Protein AF-0000000066938343 (afdb_homodimer)

Sequence (1498 aa):
MASSVANTVRNIGNSAAESVQSMAQNKKIADLEKNKKDQQDTKQNTTTDWGAKVSDVDHWLKIADDKSGRIGPSFLEDQVARERIHRFDHERIPERVVHARGAAAHGHFKLFESAEDVTSAGVLTDTSRTTPIFVRFSTVQGSRGSADTVRDVRGFAVKFYTEEGNWDIVANDIPVFFIQDAIKFPDLVHSLKPEPDNEVPQGQTAHNNFWDFAFLHQEATHMFCWAMSDRGIPRSYRMIQGFGVNTFALINAKGERTYCKFIWTPELGVHSLVWDEALKLAGQDPDFHRKDLWEAIENGAYPKWKFGLQCIKDGDQDKFDFDILDATKLWPEEQVPIRYIGELELNRNVDEYFAETEQVAFCTSHIVPGIDFSEDPLLQGRNFSYQDTQITRLGVNWEELPINRPVCPVMNFNRDGQLRHTITKGKANYWPNRWEANPPTNHSGSGGFESYPAQYPGIKARKLTEKWKDYLSQAQLFFNSMSDIEKKHIIEAFSFELDHCDDEIVYERLVTRLAEIDLSLAQAVAKNCGAKTPETQVVSNHGKKAKGLSQFDYMPQEPTIKGRRVAILIADGFDLKAYEAMKAAVLAQSAVPWTIGTKRQPLVASDGSSQVKPDHFLNGQRSTMFDALFIPGGADSINTLKEIGLARFWVKEAFGHLKAIGAVGEGVQLVHAALTEVENVTLSSDGSDGIVDWYGVVTAQKADSGSSVKESIKMLKEAKDFTSKFFWNISQHRNYPRELDGYAEQVSIMASSVANTVRNIGNSAAESVQSMAQNKKIADLEKNKKDQQDTKQNTTTDWGAKVSDVDHWLKIADDKSGRIGPSFLEDQVARERIHRFDHERIPERVVHARGAAAHGHFKLFESAEDVTSAGVLTDTSRTTPIFVRFSTVQGSRGSADTVRDVRGFAVKFYTEEGNWDIVANDIPVFFIQDAIKFPDLVHSLKPEPDNEVPQGQTAHNNFWDFAFLHQEATHMFCWAMSDRGIPRSYRMIQGFGVNTFALINAKGERTYCKFIWTPELGVHSLVWDEALKLAGQDPDFHRKDLWEAIENGAYPKWKFGLQCIKDGDQDKFDFDILDATKLWPEEQVPIRYIGELELNRNVDEYFAETEQVAFCTSHIVPGIDFSEDPLLQGRNFSYQDTQITRLGVNWEELPINRPVCPVMNFNRDGQLRHTITKGKANYWPNRWEANPPTNHSGSGGFESYPAQYPGIKARKLTEKWKDYLSQAQLFFNSMSDIEKKHIIEAFSFELDHCDDEIVYERLVTRLAEIDLSLAQAVAKNCGAKTPETQVVSNHGKKAKGLSQFDYMPQEPTIKGRRVAILIADGFDLKAYEAMKAAVLAQSAVPWTIGTKRQPLVASDGSSQVKPDHFLNGQRSTMFDALFIPGGADSINTLKEIGLARFWVKEAFGHLKAIGAVGEGVQLVHAALTEVENVTLSSDGSDGIVDWYGVVTAQKADSGSSVKESIKMLKEAKDFTSKFFWNISQHRNYPRELDGYAEQVSI

Structure (mmCIF, N/CA/C/O backbone):
data_AF-0000000066938343-model_v1
#
loop_
_entity.id
_entity.type
_entity.pdbx_description
1 polymer Catalase
#
loop_
_atom_site.group_PDB
_atom_site.id
_atom_site.type_symbol
_atom_site.label_atom_id
_atom_site.label_alt_id
_atom_site.label_comp_id
_atom_site.label_asym_id
_atom_site.label_entity_id
_atom_site.label_seq_id
_atom_site.pdbx_PDB_ins_code
_atom_site.Cartn_x
_atom_site.Cartn_y
_atom_site.Cartn_z
_atom_site.occupancy
_atom_site.B_iso_or_equiv
_atom_site.auth_seq_id
_atom_site.auth_comp_id
_atom_site.auth_asym_id
_atom_site.auth_atom_id
_atom_site.pdbx_PDB_model_num
ATOM 1 N N . MET A 1 1 ? 16.953 -4.504 6.508 1 21.86 1 MET A N 1
ATOM 2 C CA . MET A 1 1 ? 17.062 -5.207 7.781 1 21.86 1 MET A CA 1
ATOM 3 C C . MET A 1 1 ? 17.609 -6.617 7.582 1 21.86 1 MET A C 1
ATOM 5 O O . MET A 1 1 ? 17.344 -7.508 8.391 1 21.86 1 MET A O 1
ATOM 9 N N . ALA A 1 2 ? 17.969 -6.793 6.355 1 30.27 2 ALA A N 1
ATOM 10 C CA . ALA A 1 2 ? 18.609 -8.078 6.078 1 30.27 2 ALA A CA 1
ATOM 11 C C . ALA A 1 2 ? 19.891 -8.25 6.883 1 30.27 2 ALA A C 1
ATOM 13 O O . ALA A 1 2 ? 20.734 -9.094 6.559 1 30.27 2 ALA A O 1
ATOM 14 N N . SER A 1 3 ? 20.078 -7.293 7.906 1 28.2 3 SER A N 1
ATOM 15 C CA . SER A 1 3 ? 21.484 -7.227 8.32 1 28.2 3 SER A CA 1
ATOM 16 C C . SER A 1 3 ? 21.875 -8.469 9.109 1 28.2 3 SER A C 1
ATOM 18 O O . SER A 1 3 ? 22.875 -9.125 8.781 1 28.2 3 SER A O 1
ATOM 20 N N . SER A 1 4 ? 21.641 -8.422 10.484 1 31.3 4 SER A N 1
ATOM 21 C CA . SER A 1 4 ? 22.547 -9.125 11.383 1 31.3 4 SER A CA 1
ATOM 22 C C . SER A 1 4 ? 22.281 -10.625 11.375 1 31.3 4 SER A C 1
ATOM 24 O O . SER A 1 4 ? 23.188 -11.43 11.555 1 31.3 4 SER A O 1
ATOM 26 N N . VAL A 1 5 ? 21.078 -11.031 11.461 1 31.98 5 VAL A N 1
ATOM 27 C CA . VAL A 1 5 ? 20.891 -12.484 11.414 1 31.98 5 VAL A CA 1
ATOM 28 C C . VAL A 1 5 ? 21.438 -13.031 10.094 1 31.98 5 VAL A C 1
ATOM 30 O O . VAL A 1 5 ? 21.703 -14.227 9.977 1 31.98 5 VAL A O 1
ATOM 33 N N . ALA A 1 6 ? 21.312 -12.203 9.109 1 35.47 6 ALA A N 1
ATOM 34 C CA . ALA A 1 6 ? 21.969 -12.531 7.852 1 35.47 6 ALA A CA 1
ATOM 35 C C . ALA A 1 6 ? 23.469 -12.648 8.023 1 35.47 6 ALA A C 1
ATOM 37 O O . ALA A 1 6 ? 24.125 -13.43 7.336 1 35.47 6 ALA A O 1
ATOM 38 N N . ASN A 1 7 ? 24.062 -11.852 9.078 1 35.41 7 ASN A N 1
ATOM 39 C CA . ASN A 1 7 ? 25.5 -11.93 9.25 1 35.41 7 ASN A CA 1
ATOM 40 C C . ASN A 1 7 ? 25.922 -13.25 9.891 1 35.41 7 ASN A C 1
ATOM 42 O O . ASN A 1 7 ? 26.984 -13.789 9.57 1 35.41 7 ASN A O 1
ATOM 46 N N . THR A 1 8 ? 25.156 -13.625 10.891 1 33.44 8 THR A N 1
ATOM 47 C CA . THR A 1 8 ? 25.594 -14.844 11.578 1 33.44 8 THR A CA 1
ATOM 48 C C . THR A 1 8 ? 25.406 -16.062 10.688 1 33.44 8 THR A C 1
ATOM 50 O O . THR A 1 8 ? 26.281 -16.922 10.594 1 33.44 8 THR A O 1
ATOM 53 N N . VAL A 1 9 ? 24.266 -16.156 10.086 1 35.16 9 VAL A N 1
ATOM 54 C CA . VAL A 1 9 ? 24.188 -17.281 9.172 1 35.16 9 VAL A CA 1
ATOM 55 C C . VAL A 1 9 ? 25.203 -17.094 8.047 1 35.16 9 VAL A C 1
ATOM 57 O O . VAL A 1 9 ? 25.578 -18.062 7.371 1 35.16 9 VAL A O 1
ATOM 60 N N . ARG A 1 10 ? 25.594 -15.852 7.82 1 35.72 10 ARG A N 1
ATOM 61 C CA . ARG A 1 10 ? 26.656 -15.547 6.867 1 35.72 10 ARG A CA 1
ATOM 62 C C . ARG A 1 10 ? 28.016 -16.047 7.371 1 35.72 10 ARG A C 1
ATOM 64 O O . ARG A 1 10 ? 28.844 -16.516 6.586 1 35.72 10 ARG A O 1
ATOM 71 N N . ASN A 1 11 ? 28.328 -15.875 8.727 1 34.38 11 ASN A N 1
ATOM 72 C CA . ASN A 1 11 ? 29.656 -16.297 9.164 1 34.38 11 ASN A CA 1
ATOM 73 C C . ASN A 1 11 ? 29.812 -17.812 9.094 1 34.38 11 ASN A C 1
ATOM 75 O O . ASN A 1 11 ? 30.922 -18.328 9.086 1 34.38 11 ASN A O 1
ATOM 79 N N . ILE A 1 12 ? 28.875 -18.562 9.547 1 33.38 12 ILE A N 1
ATOM 80 C CA . ILE A 1 12 ? 29.125 -19.984 9.375 1 33.38 12 ILE A CA 1
ATOM 81 C C . ILE A 1 12 ? 29.25 -20.312 7.887 1 33.38 12 ILE A C 1
ATOM 83 O O . ILE A 1 12 ? 30.094 -21.125 7.488 1 33.38 12 ILE A O 1
ATOM 87 N N . GLY A 1 13 ? 28.422 -19.734 7.117 1 31.95 13 GLY A N 1
ATOM 88 C CA . GLY A 1 13 ? 28.438 -20.047 5.695 1 31.95 13 GLY A CA 1
ATOM 89 C C . GLY A 1 13 ? 29.531 -19.312 4.945 1 31.95 13 GLY A C 1
ATOM 90 O O . GLY A 1 13 ? 29.578 -19.344 3.713 1 31.95 13 GLY A O 1
ATOM 91 N N . ASN A 1 14 ? 30.344 -18.484 5.57 1 33.16 14 ASN A N 1
ATOM 92 C CA . ASN A 1 14 ? 31.375 -17.75 4.836 1 33.16 14 ASN A CA 1
ATOM 93 C C . ASN A 1 14 ? 32.406 -18.688 4.195 1 33.16 14 ASN A C 1
ATOM 95 O O . ASN A 1 14 ? 33.25 -18.25 3.447 1 33.16 14 ASN A O 1
ATOM 99 N N . SER A 1 15 ? 32.781 -19.797 4.848 1 30.81 15 SER A N 1
ATOM 100 C CA . SER A 1 15 ? 33.875 -20.484 4.168 1 30.81 15 SER A CA 1
ATOM 101 C C . SER A 1 15 ? 33.469 -20.891 2.752 1 30.81 15 SER A C 1
ATOM 103 O O . SER A 1 15 ? 34.312 -20.984 1.865 1 30.81 15 SER A O 1
ATOM 105 N N . ALA A 1 16 ? 32.281 -21.516 2.604 1 29.16 16 ALA A N 1
ATOM 106 C CA . ALA A 1 16 ? 31.906 -22.062 1.296 1 29.16 16 ALA A CA 1
ATOM 107 C C . ALA A 1 16 ? 31.531 -20.953 0.324 1 29.16 16 ALA A C 1
ATOM 109 O O . ALA A 1 16 ? 31.094 -21.219 -0.797 1 29.16 16 ALA A O 1
ATOM 110 N N . ALA A 1 17 ? 31.531 -19.719 0.69 1 34.5 17 ALA A N 1
ATOM 111 C CA . ALA A 1 17 ? 31.094 -18.609 -0.17 1 34.5 17 ALA A CA 1
ATOM 112 C C . ALA A 1 17 ? 32.156 -18.312 -1.237 1 34.5 17 ALA A C 1
ATOM 114 O O . ALA A 1 17 ? 31.875 -17.625 -2.219 1 34.5 17 ALA A O 1
ATOM 115 N N . GLU A 1 18 ? 33.344 -18.484 -0.921 1 33.16 18 GLU A N 1
ATOM 116 C CA . GLU A 1 18 ? 34.344 -18.172 -1.936 1 33.16 18 GLU A CA 1
ATOM 117 C C . GLU A 1 18 ? 34.125 -19 -3.201 1 33.16 18 GLU A C 1
ATOM 119 O O . GLU A 1 18 ? 34.344 -18.516 -4.312 1 33.16 18 GLU A O 1
ATOM 124 N N . SER A 1 19 ? 33.938 -20.328 -3.084 1 32.03 19 SER A N 1
ATOM 125 C CA . SER A 1 19 ? 33.938 -21.219 -4.242 1 32.03 19 SER A CA 1
ATOM 126 C C . SER A 1 19 ? 32.625 -21.047 -5.043 1 32.03 19 SER A C 1
ATOM 128 O O . SER A 1 19 ? 32.531 -21.531 -6.176 1 32.03 19 SER A O 1
ATOM 130 N N . VAL A 1 20 ? 31.531 -20.703 -4.461 1 36.72 20 VAL A N 1
ATOM 131 C CA . VAL A 1 20 ? 30.281 -20.531 -5.188 1 36.72 20 VAL A CA 1
ATOM 132 C C . VAL A 1 20 ? 30.281 -19.188 -5.918 1 36.72 20 VAL A C 1
ATOM 134 O O . VAL A 1 20 ? 29.359 -18.891 -6.676 1 36.72 20 VAL A O 1
ATOM 137 N N . GLN A 1 21 ? 30.938 -18.141 -5.672 1 40.41 21 GLN A N 1
ATOM 138 C CA . GLN A 1 21 ? 31.078 -16.875 -6.367 1 40.41 21 GLN A CA 1
ATOM 139 C C . GLN A 1 21 ? 31.438 -17.078 -7.836 1 40.41 21 GLN A C 1
ATOM 141 O O . GLN A 1 21 ? 31 -16.328 -8.703 1 40.41 21 GLN A O 1
ATOM 146 N N . SER A 1 22 ? 32.438 -17.875 -8.109 1 41.84 22 SER A N 1
ATOM 147 C CA . SER A 1 22 ? 32.906 -18.094 -9.469 1 41.84 22 SER A CA 1
ATOM 148 C C . SER A 1 22 ? 31.812 -18.688 -10.352 1 41.84 22 SER A C 1
ATOM 150 O O . SER A 1 22 ? 31.812 -18.5 -11.57 1 41.84 22 SER A O 1
ATOM 152 N N . MET A 1 23 ? 31.047 -19.625 -9.82 1 41.69 23 MET A N 1
ATOM 153 C CA . MET A 1 23 ? 30.062 -20.422 -10.555 1 41.69 23 MET A CA 1
ATOM 154 C C . MET A 1 23 ? 28.891 -19.562 -11.016 1 41.69 23 MET A C 1
ATOM 156 O O . MET A 1 23 ? 28.078 -19.984 -11.828 1 41.69 23 MET A O 1
ATOM 160 N N . ALA A 1 24 ? 28.391 -18.625 -10.164 1 50.91 24 ALA A N 1
ATOM 161 C CA . ALA A 1 24 ? 27.094 -18.078 -10.539 1 50.91 24 ALA A CA 1
ATOM 162 C C . ALA A 1 24 ? 27.219 -17.062 -11.672 1 50.91 24 ALA A C 1
ATOM 164 O O . ALA A 1 24 ? 26.297 -16.297 -11.93 1 50.91 24 ALA A O 1
ATOM 165 N N . GLN A 1 25 ? 28.344 -16.844 -12.133 1 73.5 25 GLN A N 1
ATOM 166 C CA . GLN A 1 25 ? 28.438 -15.883 -13.227 1 73.5 25 GLN A CA 1
ATOM 167 C C . GLN A 1 25 ? 27.969 -16.5 -14.539 1 73.5 25 GLN A C 1
ATOM 169 O O . GLN A 1 25 ? 28.672 -17.297 -15.148 1 73.5 25 GLN A O 1
ATOM 174 N N . ASN A 1 26 ? 26.766 -16.453 -14.719 1 87.81 26 ASN A N 1
ATOM 175 C CA . ASN A 1 26 ? 26.25 -16.859 -16.016 1 87.81 26 ASN A CA 1
ATOM 176 C C . ASN A 1 26 ? 26.312 -15.727 -17.031 1 87.81 26 ASN A C 1
ATOM 178 O O . ASN A 1 26 ? 26.828 -14.648 -16.734 1 87.81 26 ASN A O 1
ATOM 182 N N . LYS A 1 27 ? 25.969 -16.062 -18.281 1 90.5 27 LYS A N 1
ATOM 183 C CA . LYS A 1 27 ? 26.125 -15.133 -19.391 1 90.5 27 LYS A CA 1
ATOM 184 C C . LYS A 1 27 ? 25.375 -13.828 -19.125 1 90.5 27 LYS A C 1
ATOM 186 O O . LYS A 1 27 ? 25.828 -12.75 -19.516 1 90.5 27 LYS A O 1
ATOM 191 N N . LYS A 1 28 ? 24.297 -13.891 -18.484 1 93.94 28 LYS A N 1
ATOM 192 C CA . LYS A 1 28 ? 23.516 -12.68 -18.25 1 93.94 28 LYS A CA 1
ATOM 193 C C . LYS A 1 28 ? 24.156 -11.812 -17.156 1 93.94 28 LYS A C 1
ATOM 195 O O . LYS A 1 28 ? 24.219 -10.594 -17.297 1 93.94 28 LYS A O 1
ATOM 200 N N . ILE A 1 29 ? 24.547 -12.445 -16.094 1 91.94 29 ILE A N 1
ATOM 201 C CA . ILE A 1 29 ? 25.219 -11.695 -15.039 1 91.94 29 ILE A CA 1
ATOM 202 C C . ILE A 1 29 ? 26.469 -11.023 -15.594 1 91.94 29 ILE A C 1
ATOM 204 O O . ILE A 1 29 ? 26.75 -9.859 -15.289 1 91.94 29 ILE A O 1
ATOM 208 N N . ALA A 1 30 ? 27.219 -11.805 -16.422 1 91.5 30 ALA A N 1
ATOM 209 C CA . ALA A 1 30 ? 28.406 -11.234 -17.062 1 91.5 30 ALA A CA 1
ATOM 210 C C . ALA A 1 30 ? 28.031 -10.039 -17.938 1 91.5 30 ALA A C 1
ATOM 212 O O . ALA A 1 30 ? 28.766 -9.039 -17.969 1 91.5 30 ALA A O 1
ATOM 213 N N . ASP A 1 31 ? 27 -10.141 -18.656 1 92.44 31 ASP A N 1
ATOM 214 C CA . ASP A 1 31 ? 26.516 -9.047 -19.5 1 92.44 31 ASP A CA 1
ATOM 215 C C . ASP A 1 31 ? 26.172 -7.82 -18.672 1 92.44 31 ASP A C 1
ATOM 217 O O . ASP A 1 31 ? 26.5 -6.695 -19.047 1 92.44 31 ASP A O 1
ATOM 221 N N . LEU A 1 32 ? 25.469 -7.961 -17.594 1 91.94 32 LEU A N 1
ATOM 222 C CA . LEU A 1 32 ? 25.031 -6.867 -16.734 1 91.94 32 LEU A CA 1
ATOM 223 C C . LEU A 1 32 ? 26.219 -6.168 -16.094 1 91.94 32 LEU A C 1
ATOM 225 O O . LEU A 1 32 ? 26.156 -4.969 -15.797 1 91.94 32 LEU A O 1
ATOM 229 N N . GLU A 1 33 ? 27.312 -6.91 -15.859 1 90.88 33 GLU A N 1
ATOM 230 C CA . GLU A 1 33 ? 28.484 -6.363 -15.203 1 90.88 33 GLU A CA 1
ATOM 231 C C . GLU A 1 33 ? 29.031 -5.16 -15.969 1 90.88 33 GLU A C 1
ATOM 233 O O . GLU A 1 33 ? 29.578 -4.227 -15.367 1 90.88 33 GLU A O 1
ATOM 238 N N . LYS A 1 34 ? 28.797 -5.156 -17.266 1 87 34 LYS A N 1
ATOM 239 C CA . LYS A 1 34 ? 29.281 -4.082 -18.125 1 87 34 LYS A CA 1
ATOM 240 C C . LYS A 1 34 ? 28.594 -2.76 -17.797 1 87 34 LYS A C 1
ATOM 242 O O . LYS A 1 34 ? 29.094 -1.689 -18.141 1 87 34 LYS A O 1
ATOM 247 N N . ASN A 1 35 ? 27.5 -2.816 -17.188 1 90.81 35 ASN A N 1
ATOM 248 C CA . ASN A 1 35 ? 26.688 -1.637 -16.922 1 90.81 35 ASN A CA 1
ATOM 249 C C . ASN A 1 35 ? 26.641 -1.316 -15.438 1 90.81 35 ASN A C 1
ATOM 251 O O . ASN A 1 35 ? 25.875 -0.449 -15.008 1 90.81 35 ASN A O 1
ATOM 255 N N . LYS A 1 36 ? 27.438 -1.963 -14.648 1 90.19 36 LYS A N 1
ATOM 256 C CA . LYS A 1 36 ? 27.422 -1.77 -13.203 1 90.19 36 LYS A CA 1
ATOM 257 C C . LYS A 1 36 ? 28.453 -0.744 -12.766 1 90.19 36 LYS A C 1
ATOM 259 O O . LYS A 1 36 ? 29.547 -0.677 -13.336 1 90.19 36 LYS A O 1
ATOM 264 N N . LYS A 1 37 ? 28.047 0.139 -11.867 1 88.69 37 LYS A N 1
ATOM 265 C CA . LYS A 1 37 ? 28.938 1.065 -11.18 1 88.69 37 LYS A CA 1
ATOM 266 C C . LYS A 1 37 ? 28.938 0.825 -9.672 1 88.69 37 LYS A C 1
ATOM 268 O O . LYS A 1 37 ? 27.891 0.545 -9.086 1 88.69 37 LYS A O 1
ATOM 273 N N . ASP A 1 38 ? 30.062 0.898 -9.102 1 87.5 38 ASP A N 1
ATOM 274 C CA . ASP A 1 38 ? 30.203 0.717 -7.66 1 87.5 38 ASP A CA 1
ATOM 275 C C . ASP A 1 38 ? 30.281 2.062 -6.941 1 87.5 38 ASP A C 1
ATOM 277 O O . ASP A 1 38 ? 31.312 2.752 -7.016 1 87.5 38 ASP A O 1
ATOM 281 N N . GLN A 1 39 ? 29.297 2.396 -6.246 1 86.88 39 GLN A N 1
ATOM 282 C CA . GLN A 1 39 ? 29.219 3.676 -5.551 1 86.88 39 GLN A CA 1
ATOM 283 C C . GLN A 1 39 ? 30.25 3.744 -4.422 1 86.88 39 GLN A C 1
ATOM 285 O O . GLN A 1 39 ? 30.547 4.828 -3.922 1 86.88 39 GLN A O 1
ATOM 290 N N . GLN A 1 40 ? 30.859 2.705 -4.082 1 84.62 40 GLN A N 1
ATOM 291 C CA . GLN A 1 40 ? 31.797 2.67 -2.973 1 84.62 40 GLN A CA 1
ATOM 292 C C . GLN A 1 40 ? 33.219 2.896 -3.459 1 84.62 40 GLN A C 1
ATOM 294 O O . GLN A 1 40 ? 34.156 2.924 -2.66 1 84.62 40 GLN A O 1
ATOM 299 N N . ASP A 1 41 ? 33.375 3.098 -4.73 1 83.94 41 ASP A N 1
ATOM 300 C CA . ASP A 1 41 ? 34.688 3.451 -5.25 1 83.94 41 ASP A CA 1
ATOM 301 C C . ASP A 1 41 ? 35.125 4.832 -4.762 1 83.94 41 ASP A C 1
ATOM 303 O O . ASP A 1 41 ? 34.719 5.852 -5.312 1 83.94 41 ASP A O 1
ATOM 307 N N . THR A 1 42 ? 35.906 4.949 -3.822 1 84.88 42 THR A N 1
ATOM 308 C CA . THR A 1 42 ? 36.312 6.184 -3.145 1 84.88 42 THR A CA 1
ATOM 309 C C . THR A 1 42 ? 37.219 7.02 -4.027 1 84.88 42 THR A C 1
ATOM 311 O O . THR A 1 42 ? 37.531 8.164 -3.695 1 84.88 42 THR A O 1
ATOM 314 N N . LYS A 1 43 ? 37.594 6.469 -5.078 1 85.75 43 LYS A N 1
ATOM 315 C CA . LYS A 1 43 ? 38.469 7.219 -5.98 1 85.75 43 LYS A CA 1
ATOM 316 C C . LYS A 1 43 ? 37.656 8.156 -6.871 1 85.75 43 LYS A C 1
ATOM 318 O O . LYS A 1 43 ? 38.219 9.047 -7.516 1 85.75 43 LYS A O 1
ATOM 323 N N . GLN A 1 44 ? 36.5 7.926 -6.871 1 84.06 44 GLN A N 1
ATOM 324 C CA . GLN A 1 44 ? 35.625 8.742 -7.703 1 84.06 44 GLN A CA 1
ATOM 325 C C . GLN A 1 44 ? 34.781 9.711 -6.852 1 84.06 44 GLN A C 1
ATOM 327 O O . GLN A 1 44 ? 34.406 9.383 -5.727 1 84.06 44 GLN A O 1
ATOM 332 N N . ASN A 1 45 ? 34.75 11 -7.391 1 88.12 45 ASN A N 1
ATOM 333 C CA . ASN A 1 45 ? 33.906 12.008 -6.746 1 88.12 45 ASN A CA 1
ATOM 334 C C . ASN A 1 45 ? 32.656 12.305 -7.559 1 88.12 45 ASN A C 1
ATOM 336 O O . ASN A 1 45 ? 32.531 11.867 -8.703 1 88.12 45 ASN A O 1
ATOM 340 N N . THR A 1 46 ? 31.719 12.984 -6.918 1 90.88 46 THR A N 1
ATOM 341 C CA . THR A 1 46 ? 30.469 13.352 -7.578 1 90.88 46 THR A CA 1
ATOM 342 C C . THR A 1 46 ? 30.734 14.242 -8.781 1 90.88 46 THR A C 1
ATOM 344 O O . THR A 1 46 ? 31.562 15.148 -8.719 1 90.88 46 THR A O 1
ATOM 347 N N . THR A 1 47 ? 30.188 13.93 -9.891 1 87.69 47 THR A N 1
ATOM 348 C CA . THR A 1 47 ? 30.266 14.742 -11.094 1 87.69 47 THR A CA 1
ATOM 349 C C . THR A 1 47 ? 28.875 15.148 -11.578 1 87.69 47 THR A C 1
ATOM 351 O O . THR A 1 47 ? 27.875 14.609 -11.102 1 87.69 47 THR A O 1
ATOM 354 N N . THR A 1 48 ? 28.844 16.172 -12.359 1 85.38 48 THR A N 1
ATOM 355 C CA . THR A 1 48 ? 27.641 16.406 -13.148 1 85.38 48 THR A CA 1
ATOM 356 C C . THR A 1 48 ? 27.422 15.266 -14.141 1 85.38 48 THR A C 1
ATOM 358 O O . THR A 1 48 ? 28.297 14.422 -14.328 1 85.38 48 THR A O 1
ATOM 361 N N . ASP A 1 49 ? 26.328 15.281 -14.797 1 88.62 49 ASP A N 1
ATOM 362 C CA . ASP A 1 49 ? 26 14.258 -15.781 1 88.62 49 ASP A CA 1
ATOM 363 C C . ASP A 1 49 ? 26.953 14.32 -16.984 1 88.62 49 ASP A C 1
ATOM 365 O O . ASP A 1 49 ? 27.109 13.336 -17.703 1 88.62 49 ASP A O 1
ATOM 369 N N . TRP A 1 50 ? 27.609 15.492 -17.203 1 83.25 50 TRP A N 1
ATOM 370 C CA . TRP A 1 50 ? 28.516 15.594 -18.328 1 83.25 50 TRP A CA 1
ATOM 371 C C . TRP A 1 50 ? 29.969 15.492 -17.875 1 83.25 50 TRP A C 1
ATOM 373 O O . TRP A 1 50 ? 30.891 15.789 -18.641 1 83.25 50 TRP A O 1
ATOM 383 N N . GLY A 1 51 ? 30.125 15.133 -16.531 1 84.25 51 GLY A N 1
ATOM 384 C CA . GLY A 1 51 ? 31.422 14.625 -16.125 1 84.25 51 GLY A CA 1
ATOM 385 C C . GLY A 1 51 ? 32.25 15.633 -15.336 1 84.25 51 GLY A C 1
ATOM 386 O O . GLY A 1 51 ? 33.344 15.312 -14.859 1 84.25 51 GLY A O 1
ATOM 387 N N . ALA A 1 52 ? 31.672 16.812 -15.07 1 81.69 52 ALA A N 1
ATOM 388 C CA . ALA A 1 52 ? 32.406 17.828 -14.32 1 81.69 52 ALA A CA 1
ATOM 389 C C . ALA A 1 52 ? 32.375 17.531 -12.82 1 81.69 52 ALA A C 1
ATOM 391 O O . ALA A 1 52 ? 31.297 17.297 -12.266 1 81.69 52 ALA A O 1
ATOM 392 N N . LYS A 1 53 ? 33.406 17.578 -12.172 1 88.25 53 LYS A N 1
ATOM 393 C CA . LYS A 1 53 ? 33.469 17.391 -10.727 1 88.25 53 LYS A CA 1
ATOM 394 C C . LYS A 1 53 ? 32.781 18.547 -10 1 88.25 53 LYS A C 1
ATOM 396 O O . LYS A 1 53 ? 32.875 19.703 -10.414 1 88.25 53 LYS A O 1
ATOM 401 N N . VAL A 1 54 ? 32.062 18.25 -8.977 1 91.31 54 VAL A N 1
ATOM 402 C CA . VAL A 1 54 ? 31.297 19.25 -8.242 1 91.31 54 VAL A CA 1
ATOM 403 C C . VAL A 1 54 ? 31.844 19.406 -6.832 1 91.31 54 VAL A C 1
ATOM 405 O O . VAL A 1 54 ? 32.125 18.406 -6.152 1 91.31 54 VAL A O 1
ATOM 408 N N . SER A 1 55 ? 32 20.656 -6.367 1 87.56 55 SER A N 1
ATOM 409 C CA . SER A 1 55 ? 32.625 20.922 -5.07 1 87.56 55 SER A CA 1
ATOM 410 C C . SER A 1 55 ? 31.562 20.938 -3.959 1 87.56 55 SER A C 1
ATOM 412 O O . SER A 1 55 ? 31.891 20.703 -2.793 1 87.56 55 SER A O 1
ATOM 414 N N . ASP A 1 56 ? 30.281 21.328 -4.293 1 90.62 56 ASP A N 1
ATOM 415 C CA . ASP A 1 56 ? 29.234 21.5 -3.293 1 90.62 56 ASP A CA 1
ATOM 416 C C . ASP A 1 56 ? 27.875 21.078 -3.848 1 90.62 56 ASP A C 1
ATOM 418 O O . ASP A 1 56 ? 27.391 21.672 -4.82 1 90.62 56 ASP A O 1
ATOM 422 N N . VAL A 1 57 ? 27.344 20.062 -3.271 1 89.56 57 VAL A N 1
ATOM 423 C CA . VAL A 1 57 ? 26.047 19.578 -3.707 1 89.56 57 VAL A CA 1
ATOM 424 C C . VAL A 1 57 ? 25 19.828 -2.615 1 89.56 57 VAL A C 1
ATOM 426 O O . VAL A 1 57 ? 23.906 19.281 -2.658 1 89.56 57 VAL A O 1
ATOM 429 N N . ASP A 1 58 ? 25.375 20.703 -1.604 1 91.62 58 ASP A N 1
ATOM 430 C CA . ASP A 1 58 ? 24.516 20.891 -0.438 1 91.62 58 ASP A CA 1
ATOM 431 C C . ASP A 1 58 ? 23.828 22.25 -0.477 1 91.62 58 ASP A C 1
ATOM 433 O O . ASP A 1 58 ? 22.844 22.484 0.229 1 91.62 58 ASP A O 1
ATOM 437 N N . HIS A 1 59 ? 24.391 23.25 -1.252 1 93.31 59 HIS A N 1
ATOM 438 C CA . HIS A 1 59 ? 23.859 24.609 -1.26 1 93.31 59 HIS A CA 1
ATOM 439 C C . HIS A 1 59 ? 23.625 25.094 -2.684 1 93.31 59 HIS A C 1
ATOM 441 O O . HIS A 1 59 ? 24.531 25.047 -3.52 1 93.31 59 HIS A O 1
ATOM 447 N N . TRP A 1 60 ? 22.359 25.516 -2.961 1 94.19 60 TRP A N 1
ATOM 448 C CA . TRP A 1 60 ? 22.062 26.219 -4.207 1 94.19 60 TRP A CA 1
ATOM 449 C C . TRP A 1 60 ? 22.781 27.547 -4.273 1 94.19 60 TRP A C 1
ATOM 451 O O . TRP A 1 60 ? 22.859 28.281 -3.275 1 94.19 60 TRP A O 1
ATOM 461 N N . LEU A 1 61 ? 23.5 27.844 -5.441 1 88.69 61 LEU A N 1
ATOM 462 C CA . LEU A 1 61 ? 24.125 29.141 -5.617 1 88.69 61 LEU A CA 1
ATOM 463 C C . LEU A 1 61 ? 23.125 30.266 -5.391 1 88.69 61 LEU A C 1
ATOM 465 O O . LEU A 1 61 ? 22.031 30.25 -5.953 1 88.69 61 LEU A O 1
ATOM 469 N N . LYS A 1 62 ? 23.5 31.266 -4.422 1 94.38 62 LYS A N 1
ATOM 470 C CA . LYS A 1 62 ? 22.594 32.344 -4.074 1 94.38 62 LYS A CA 1
ATOM 471 C C . LYS A 1 62 ? 23.375 33.562 -3.559 1 94.38 62 LYS A C 1
ATOM 473 O O . LYS A 1 62 ? 24.594 33.562 -3.539 1 94.38 62 LYS A O 1
ATOM 478 N N . ILE A 1 63 ? 22.609 34.688 -3.256 1 90.56 63 ILE A N 1
ATOM 479 C CA . ILE A 1 63 ? 23.219 35.812 -2.568 1 90.56 63 ILE A CA 1
ATOM 480 C C . ILE A 1 63 ? 23.312 35.531 -1.073 1 90.56 63 ILE A C 1
ATOM 482 O O . ILE A 1 63 ? 22.375 35 -0.475 1 90.56 63 ILE A O 1
ATOM 486 N N . ALA A 1 64 ? 24.5 35.656 -0.578 1 91.88 64 ALA A N 1
ATOM 487 C CA . ALA A 1 64 ? 24.688 35.531 0.863 1 91.88 64 ALA A CA 1
ATOM 488 C C . ALA A 1 64 ? 25.5 36.688 1.416 1 91.88 64 ALA A C 1
ATOM 490 O O . ALA A 1 64 ? 26.469 37.125 0.791 1 91.88 64 ALA A O 1
ATOM 491 N N . ASP A 1 65 ? 25.078 37.281 2.498 1 91.62 65 ASP A N 1
ATOM 492 C CA . ASP A 1 65 ? 25.781 38.344 3.197 1 91.62 65 ASP A CA 1
ATOM 493 C C . ASP A 1 65 ? 26.031 37.969 4.656 1 91.62 65 ASP A C 1
ATOM 495 O O . ASP A 1 65 ? 25.172 38.188 5.512 1 91.62 65 ASP A O 1
ATOM 499 N N . ASP A 1 66 ? 27.25 37.688 5.02 1 89.12 66 ASP A N 1
ATOM 500 C CA . ASP A 1 66 ? 27.594 37.25 6.367 1 89.12 66 ASP A CA 1
ATOM 501 C C . ASP A 1 66 ? 27.516 38.406 7.359 1 89.12 66 ASP A C 1
ATOM 503 O O . ASP A 1 66 ? 27.281 38.188 8.555 1 89.12 66 ASP A O 1
ATOM 507 N N . LYS A 1 67 ? 27.719 39.562 6.918 1 88.31 67 LYS A N 1
ATOM 508 C CA . LYS A 1 67 ? 27.703 40.719 7.812 1 88.31 67 LYS A CA 1
ATOM 509 C C . LYS A 1 67 ? 26.297 40.969 8.344 1 88.31 67 LYS A C 1
ATOM 511 O O . LYS A 1 67 ? 26.109 41.156 9.555 1 88.31 67 LYS A O 1
ATOM 516 N N . SER A 1 68 ? 25.391 40.906 7.531 1 86.5 68 SER A N 1
ATOM 517 C CA . SER A 1 68 ? 24.016 41.156 7.934 1 86.5 68 SER A CA 1
ATOM 518 C C . SER A 1 68 ? 23.297 39.844 8.297 1 86.5 68 SER A C 1
ATOM 520 O O . SER A 1 68 ? 22.234 39.875 8.898 1 86.5 68 SER A O 1
ATOM 522 N N . GLY A 1 69 ? 23.938 38.719 7.891 1 87.5 69 GLY A N 1
ATOM 523 C CA . GLY A 1 69 ? 23.328 37.438 8.164 1 87.5 69 GLY A CA 1
ATOM 524 C C . GLY A 1 69 ? 22.172 37.094 7.234 1 87.5 69 GLY A C 1
ATOM 525 O O . GLY A 1 69 ? 21.359 36.219 7.523 1 87.5 69 GLY A O 1
ATOM 526 N N . ARG A 1 70 ? 22.047 37.812 6.145 1 89.12 70 ARG A N 1
ATOM 527 C CA . ARG A 1 70 ? 20.906 37.656 5.258 1 89.12 70 ARG A CA 1
ATOM 528 C C . ARG A 1 70 ? 21.281 36.875 4.004 1 89.12 70 ARG A C 1
ATOM 530 O O . ARG A 1 70 ? 22.469 36.781 3.66 1 89.12 70 ARG A O 1
ATOM 537 N N . ILE A 1 71 ? 20.328 36.25 3.43 1 90.81 71 ILE A N 1
ATOM 538 C CA . ILE A 1 71 ? 20.516 35.562 2.15 1 90.81 71 ILE A CA 1
ATOM 539 C C . ILE A 1 71 ? 19.578 36.188 1.104 1 90.81 71 ILE A C 1
ATOM 541 O O . ILE A 1 71 ? 18.578 36.812 1.449 1 90.81 71 ILE A O 1
ATOM 545 N N . GLY A 1 72 ? 19.969 36.062 -0.145 1 90.12 72 GLY A N 1
ATOM 546 C CA . GLY A 1 72 ? 19.172 36.531 -1.282 1 90.12 72 GLY A CA 1
ATOM 547 C C . GLY A 1 72 ? 18.656 35.375 -2.123 1 90.12 72 GLY A C 1
ATOM 548 O O . GLY A 1 72 ? 18.609 34.219 -1.665 1 90.12 72 GLY A O 1
ATOM 549 N N . PRO A 1 73 ? 18.047 35.625 -3.283 1 88.75 73 PRO A N 1
ATOM 550 C CA . PRO A 1 73 ? 17.406 34.625 -4.137 1 88.75 73 PRO A CA 1
ATOM 551 C C . PRO A 1 73 ? 18.391 33.594 -4.668 1 88.75 73 PRO A C 1
ATOM 553 O O . PRO A 1 73 ? 19.578 33.875 -4.824 1 88.75 73 PRO A O 1
ATOM 556 N N . SER A 1 74 ? 17.891 32.406 -4.91 1 91.62 74 SER A N 1
ATOM 557 C CA . SER A 1 74 ? 18.656 31.375 -5.602 1 91.62 74 SER A CA 1
ATOM 558 C C . SER A 1 74 ? 18.797 31.688 -7.082 1 91.62 74 SER A C 1
ATOM 560 O O . SER A 1 74 ? 17.859 32.156 -7.723 1 91.62 74 SER A O 1
ATOM 562 N N . PHE A 1 75 ? 20.016 31.375 -7.582 1 84.75 75 PHE A N 1
ATOM 563 C CA . PHE A 1 75 ? 20.312 31.781 -8.945 1 84.75 75 PHE A CA 1
ATOM 564 C C . PHE A 1 75 ? 19.938 30.703 -9.945 1 84.75 75 PHE A C 1
ATOM 566 O O . PHE A 1 75 ? 20.25 29.531 -9.734 1 84.75 75 PHE A O 1
ATOM 573 N N . LEU A 1 76 ? 19.344 31.125 -10.953 1 83.62 76 LEU A N 1
ATOM 574 C CA . LEU A 1 76 ? 18.984 30.234 -12.047 1 83.62 76 LEU A CA 1
ATOM 575 C C . LEU A 1 76 ? 20.234 29.734 -12.766 1 83.62 76 LEU A C 1
ATOM 577 O O . LEU A 1 76 ? 20.219 28.656 -13.359 1 83.62 76 LEU A O 1
ATOM 581 N N . GLU A 1 77 ? 21.328 30.422 -12.711 1 78.56 77 GLU A N 1
ATOM 582 C CA . GLU A 1 77 ? 22.547 30.047 -13.445 1 78.56 77 GLU A CA 1
ATOM 583 C C . GLU A 1 77 ? 23.203 28.812 -12.836 1 78.56 77 GLU A C 1
ATOM 585 O O . GLU A 1 77 ? 24.109 28.234 -13.43 1 78.56 77 GLU A O 1
ATOM 590 N N . ASP A 1 78 ? 22.766 28.406 -11.625 1 87.19 78 ASP A N 1
ATOM 591 C CA . ASP A 1 78 ? 23.359 27.234 -10.961 1 87.19 78 ASP A CA 1
ATOM 592 C C . ASP A 1 78 ? 22.969 25.953 -11.672 1 87.19 78 ASP A C 1
ATOM 594 O O . ASP A 1 78 ? 21.953 25.312 -11.32 1 87.19 78 ASP A O 1
ATOM 598 N N . GLN A 1 79 ? 23.875 25.453 -12.516 1 82.81 79 GLN A N 1
ATOM 599 C CA . GLN A 1 79 ? 23.609 24.281 -13.344 1 82.81 79 GLN A CA 1
ATOM 600 C C . GLN A 1 79 ? 23.656 23 -12.516 1 82.81 79 GLN A C 1
ATOM 602 O O . GLN A 1 79 ? 23 22.016 -12.867 1 82.81 79 GLN A O 1
ATOM 607 N N . VAL A 1 80 ? 24.312 23 -11.422 1 84.62 80 VAL A N 1
ATOM 608 C CA . VAL A 1 80 ? 24.406 21.828 -10.562 1 84.62 80 VAL A CA 1
ATOM 609 C C . VAL A 1 80 ? 23.078 21.609 -9.844 1 84.62 80 VAL A C 1
ATOM 611 O O . VAL A 1 80 ? 22.531 20.5 -9.867 1 84.62 80 VAL A O 1
ATOM 614 N N . ALA A 1 81 ? 22.547 22.688 -9.281 1 90.94 81 ALA A N 1
ATOM 615 C CA . ALA A 1 81 ? 21.266 22.594 -8.594 1 90.94 81 ALA A CA 1
ATOM 616 C C . ALA A 1 81 ? 20.141 22.25 -9.57 1 90.94 81 ALA A C 1
ATOM 618 O O . ALA A 1 81 ? 19.266 21.438 -9.258 1 90.94 81 ALA A O 1
ATOM 619 N N . ARG A 1 82 ? 20.219 22.844 -10.656 1 88.12 82 ARG A N 1
ATOM 620 C CA . ARG A 1 82 ? 19.203 22.578 -11.672 1 88.12 82 ARG A CA 1
ATOM 621 C C . ARG A 1 82 ? 19.219 21.109 -12.086 1 88.12 82 ARG A C 1
ATOM 623 O O . ARG A 1 82 ? 18.156 20.484 -12.211 1 88.12 82 ARG A O 1
ATOM 630 N N . GLU A 1 83 ? 20.391 20.547 -12.32 1 86.81 83 GLU A N 1
ATOM 631 C CA . GLU A 1 83 ? 20.516 19.141 -12.695 1 86.81 83 GLU A CA 1
ATOM 632 C C . GLU A 1 83 ? 19.938 18.219 -11.625 1 86.81 83 GLU A C 1
ATOM 634 O O . GLU A 1 83 ? 19.188 17.297 -11.938 1 86.81 83 GLU A O 1
ATOM 639 N N . ARG A 1 84 ? 20.25 18.453 -10.461 1 90.19 84 ARG A N 1
ATOM 640 C CA . ARG A 1 84 ? 19.797 17.609 -9.367 1 90.19 84 ARG A CA 1
ATOM 641 C C . ARG A 1 84 ? 18.266 17.609 -9.258 1 90.19 84 ARG A C 1
ATOM 643 O O . ARG A 1 84 ? 17.641 16.547 -9.18 1 90.19 84 ARG A O 1
ATOM 650 N N . ILE A 1 85 ? 17.641 18.781 -9.344 1 91.62 85 ILE A N 1
ATOM 651 C CA . ILE A 1 85 ? 16.203 18.922 -9.188 1 91.62 85 ILE A CA 1
ATOM 652 C C . ILE A 1 85 ? 15.5 18.359 -10.43 1 91.62 85 ILE A C 1
ATOM 654 O O . ILE A 1 85 ? 14.5 17.656 -10.312 1 91.62 85 ILE A O 1
ATOM 658 N N . HIS A 1 86 ? 16.078 18.719 -11.562 1 88.44 86 HIS A N 1
ATOM 659 C CA . HIS A 1 86 ? 15.469 18.25 -12.805 1 88.44 86 HIS A CA 1
ATOM 660 C C . HIS A 1 86 ? 15.461 16.734 -12.891 1 88.44 86 HIS A C 1
ATOM 662 O O . HIS A 1 86 ? 14.469 16.125 -13.305 1 88.44 86 HIS A O 1
ATOM 668 N N . ARG A 1 87 ? 16.562 16.047 -12.547 1 88.81 87 ARG A N 1
ATOM 669 C CA . ARG A 1 87 ? 16.641 14.586 -12.555 1 88.81 87 ARG A CA 1
ATOM 670 C C . ARG A 1 87 ? 15.641 13.984 -11.57 1 88.81 87 ARG A C 1
ATOM 672 O O . ARG A 1 87 ? 14.992 12.977 -11.875 1 88.81 87 ARG A O 1
ATOM 679 N N . PHE A 1 88 ? 15.492 14.57 -10.477 1 91.88 88 PHE A N 1
ATOM 680 C CA . PHE A 1 88 ? 14.531 14.133 -9.477 1 91.88 88 PHE A CA 1
ATOM 681 C C . PHE A 1 88 ? 13.109 14.258 -10 1 91.88 88 PHE A C 1
ATOM 683 O O . PHE A 1 88 ? 12.312 13.328 -9.883 1 91.88 88 PHE A O 1
ATOM 690 N N . ASP A 1 89 ? 12.766 15.312 -10.609 1 91.38 89 ASP A N 1
ATOM 691 C CA . ASP A 1 89 ? 11.422 15.617 -11.086 1 91.38 89 ASP A CA 1
ATOM 692 C C . ASP A 1 89 ? 10.977 14.625 -12.156 1 91.38 89 ASP A C 1
ATOM 694 O O . ASP A 1 89 ? 9.781 14.406 -12.344 1 91.38 89 ASP A O 1
ATOM 698 N N . HIS A 1 90 ? 11.953 14.047 -12.859 1 89.31 90 HIS A N 1
ATOM 699 C CA . HIS A 1 90 ? 11.633 13.25 -14.031 1 89.31 90 HIS A CA 1
ATOM 700 C C . HIS A 1 90 ? 12 11.781 -13.812 1 89.31 90 HIS A C 1
ATOM 702 O O . HIS A 1 90 ? 12.102 11.016 -14.773 1 89.31 90 HIS A O 1
ATOM 708 N N . GLU A 1 91 ? 12.203 11.328 -12.602 1 91.06 91 GLU A N 1
ATOM 709 C CA . GLU A 1 91 ? 12.781 10.008 -12.375 1 91.06 91 GLU A CA 1
ATOM 710 C C . GLU A 1 91 ? 11.703 8.93 -12.375 1 91.06 91 GLU A C 1
ATOM 712 O O . GLU A 1 91 ? 12.008 7.742 -12.211 1 91.06 91 GLU A O 1
ATOM 717 N N . ARG A 1 92 ? 10.484 9.203 -12.508 1 91.44 92 ARG A N 1
ATOM 718 C CA . ARG A 1 92 ? 9.406 8.211 -12.508 1 91.44 92 ARG A CA 1
ATOM 719 C C . ARG A 1 92 ? 8.922 7.926 -13.922 1 91.44 92 ARG A C 1
ATOM 721 O O . ARG A 1 92 ? 8.852 8.836 -14.758 1 91.44 92 ARG A O 1
ATOM 728 N N . ILE A 1 93 ? 8.57 6.66 -14.133 1 91.62 93 ILE A N 1
ATOM 729 C CA . ILE A 1 93 ? 7.938 6.238 -15.375 1 91.62 93 ILE A CA 1
ATOM 730 C C . ILE A 1 93 ? 6.492 5.828 -15.109 1 91.62 93 ILE A C 1
ATOM 732 O O . ILE A 1 93 ? 6.086 5.672 -13.953 1 91.62 93 ILE A O 1
ATOM 736 N N . PRO A 1 94 ? 5.711 5.703 -16.141 1 92.75 94 PRO A N 1
ATOM 737 C CA . PRO A 1 94 ? 4.332 5.254 -15.922 1 92.75 94 PRO A CA 1
ATOM 738 C C . PRO A 1 94 ? 4.262 3.93 -15.164 1 92.75 94 PRO A C 1
ATOM 740 O O . PRO A 1 94 ? 5.066 3.027 -15.414 1 92.75 94 PRO A O 1
ATOM 743 N N . GLU A 1 95 ? 3.377 3.908 -14.273 1 93.19 95 GLU A N 1
ATOM 744 C CA . GLU A 1 95 ? 3.166 2.684 -13.508 1 93.19 95 GLU A CA 1
ATOM 745 C C . GLU A 1 95 ? 2.598 1.572 -14.383 1 93.19 95 GLU A C 1
ATOM 747 O O . GLU A 1 95 ? 1.812 1.835 -15.297 1 93.19 95 GLU A O 1
ATOM 752 N N . ARG A 1 96 ? 2.961 0.282 -14.031 1 93.88 96 ARG A N 1
ATOM 753 C CA . ARG A 1 96 ? 2.273 -0.846 -14.656 1 93.88 96 ARG A CA 1
ATOM 754 C C . ARG A 1 96 ? 0.784 -0.826 -14.328 1 93.88 96 ARG A C 1
ATOM 756 O O . ARG A 1 96 ? 0.397 -0.619 -13.18 1 93.88 96 ARG A O 1
ATOM 763 N N . VAL A 1 97 ? -0.063 -1.049 -15.336 1 92.75 97 VAL A N 1
ATOM 764 C CA . VAL A 1 97 ? -1.503 -1.083 -15.102 1 92.75 97 VAL A CA 1
ATOM 765 C C . VAL A 1 97 ? -1.851 -2.258 -14.188 1 92.75 97 VAL A C 1
ATOM 767 O O . VAL A 1 97 ? -2.699 -2.135 -13.305 1 92.75 97 VAL A O 1
ATOM 770 N N . VAL A 1 98 ? -1.302 -3.424 -14.414 1 94.75 98 VAL A N 1
ATOM 771 C CA . VAL A 1 98 ? -1.378 -4.605 -13.562 1 94.75 98 VAL A CA 1
ATOM 772 C C . VAL A 1 98 ? 0.029 -5.062 -13.18 1 94.75 98 VAL A C 1
ATOM 774 O O . VAL A 1 98 ? 1.003 -4.719 -13.852 1 94.75 98 VAL A O 1
ATOM 777 N N . HIS A 1 99 ? 0.127 -5.746 -12.031 1 96.19 99 HIS A N 1
ATOM 778 C CA . HIS A 1 99 ? 1.395 -6.305 -11.57 1 96.19 99 HIS A CA 1
ATOM 779 C C . HIS A 1 99 ? 2.373 -5.203 -11.18 1 96.19 99 HIS A C 1
ATOM 781 O O . HIS A 1 99 ? 3.576 -5.32 -11.422 1 96.19 99 HIS A O 1
ATOM 787 N N . ALA A 1 100 ? 1.853 -4.105 -10.656 1 95.06 100 ALA A N 1
ATOM 788 C CA . ALA A 1 100 ? 2.707 -2.982 -10.281 1 95.06 100 ALA A CA 1
ATOM 789 C C . ALA A 1 100 ? 3.598 -3.344 -9.094 1 95.06 100 ALA A C 1
ATOM 791 O O . ALA A 1 100 ? 4.73 -2.869 -8.992 1 95.06 100 ALA A O 1
ATOM 792 N N . ARG A 1 101 ? 3.119 -4.117 -8.188 1 95.38 101 ARG A N 1
ATOM 793 C CA . ARG A 1 101 ? 3.828 -4.562 -6.992 1 95.38 101 ARG A CA 1
ATOM 794 C C . ARG A 1 101 ? 4.477 -5.922 -7.215 1 95.38 101 ARG A C 1
ATOM 796 O O . ARG A 1 101 ? 3.787 -6.902 -7.512 1 95.38 101 ARG A O 1
ATOM 803 N N . GLY A 1 102 ? 5.844 -5.965 -7.094 1 95.5 102 GLY A N 1
ATOM 804 C CA . GLY A 1 102 ? 6.48 -7.25 -7.344 1 95.5 102 GLY A CA 1
ATOM 805 C C . GLY A 1 102 ? 7.922 -7.301 -6.879 1 95.5 102 GLY A C 1
ATOM 806 O O . GLY A 1 102 ? 8.445 -6.316 -6.355 1 95.5 102 GLY A O 1
ATOM 807 N N . ALA A 1 103 ? 8.531 -8.445 -6.922 1 97.56 103 ALA A N 1
ATOM 808 C CA . ALA A 1 103 ? 9.93 -8.742 -6.625 1 97.56 103 ALA A CA 1
ATOM 809 C C . ALA A 1 103 ? 10.5 -9.758 -7.609 1 97.56 103 ALA A C 1
ATOM 811 O O . ALA A 1 103 ? 9.75 -10.531 -8.219 1 97.56 103 ALA A O 1
ATOM 812 N N . ALA A 1 104 ? 11.789 -9.68 -7.797 1 98.5 104 ALA A N 1
ATOM 813 C CA . ALA A 1 104 ? 12.406 -10.547 -8.797 1 98.5 104 ALA A CA 1
ATOM 814 C C . ALA A 1 104 ? 13.766 -11.047 -8.32 1 98.5 104 ALA A C 1
ATOM 816 O O . ALA A 1 104 ? 14.32 -10.531 -7.352 1 98.5 104 ALA A O 1
ATOM 817 N N . ALA A 1 105 ? 14.273 -12.031 -8.922 1 98.56 105 ALA A N 1
ATOM 818 C CA . ALA A 1 105 ? 15.578 -12.609 -8.633 1 98.56 105 ALA A CA 1
ATOM 819 C C . ALA A 1 105 ? 16.156 -13.305 -9.859 1 98.56 105 ALA A C 1
ATOM 821 O O . ALA A 1 105 ? 15.422 -13.695 -10.766 1 98.56 105 ALA A O 1
ATOM 822 N N . HIS A 1 106 ? 17.469 -13.406 -9.867 1 98.25 106 HIS A N 1
ATOM 823 C CA . HIS A 1 106 ? 18.203 -14.156 -10.883 1 98.25 106 HIS A CA 1
ATOM 824 C C . HIS A 1 106 ? 18.297 -15.633 -10.516 1 98.25 106 HIS A C 1
ATOM 826 O O . HIS A 1 106 ? 18.188 -16 -9.344 1 98.25 106 HIS A O 1
ATOM 832 N N . GLY A 1 107 ? 18.453 -16.484 -11.492 1 98 107 GLY A N 1
ATOM 833 C CA . GLY A 1 107 ? 18.656 -17.906 -11.281 1 98 107 GLY A CA 1
ATOM 834 C C . GLY A 1 107 ? 19.078 -18.641 -12.539 1 98 107 GLY A C 1
ATOM 835 O O . GLY A 1 107 ? 19.688 -18.047 -13.43 1 98 107 GLY A O 1
ATOM 836 N N . HIS A 1 108 ? 18.875 -19.938 -12.516 1 97.56 108 HIS A N 1
ATOM 837 C CA . HIS A 1 108 ? 19.188 -20.75 -13.68 1 97.56 108 HIS A CA 1
ATOM 838 C C . HIS A 1 108 ? 18.156 -21.875 -13.867 1 97.56 108 HIS A C 1
ATOM 840 O O . HIS A 1 108 ? 17.422 -22.203 -12.938 1 97.56 108 HIS A O 1
ATOM 846 N N . PHE A 1 109 ? 18.062 -22.328 -15.078 1 98.25 109 PHE A N 1
ATOM 847 C CA . PHE A 1 109 ? 17.188 -23.406 -15.523 1 98.25 109 PHE A CA 1
ATOM 848 C C . PHE A 1 109 ? 18 -24.547 -16.125 1 98.25 109 PHE A C 1
ATOM 850 O O . PHE A 1 109 ? 18.922 -24.312 -16.906 1 98.25 109 PHE A O 1
ATOM 857 N N . LYS A 1 110 ? 17.641 -25.781 -15.695 1 97.75 110 LYS A N 1
ATOM 858 C CA . LYS A 1 110 ? 18.297 -26.984 -16.203 1 97.75 110 LYS A CA 1
ATOM 859 C C . LYS A 1 110 ? 17.281 -28.078 -16.516 1 97.75 110 LYS A C 1
ATOM 861 O O . LYS A 1 110 ? 16.266 -28.203 -15.812 1 97.75 110 LYS A O 1
ATOM 866 N N . LEU A 1 111 ? 17.641 -28.844 -17.594 1 97.75 111 LEU A N 1
ATOM 867 C CA . LEU A 1 111 ? 16.812 -29.984 -17.953 1 97.75 111 LEU A CA 1
ATOM 868 C C . LEU A 1 111 ? 17.438 -31.281 -17.438 1 97.75 111 LEU A C 1
ATOM 870 O O . LEU A 1 111 ? 18.672 -31.422 -17.422 1 97.75 111 LEU A O 1
ATOM 874 N N . PHE A 1 112 ? 16.609 -32.156 -16.984 1 96.62 112 PHE A N 1
ATOM 875 C CA . PHE A 1 112 ? 17.125 -33.5 -16.719 1 96.62 112 PHE A CA 1
ATOM 876 C C . PHE A 1 112 ? 16.594 -34.5 -17.734 1 96.62 112 PHE A C 1
ATOM 878 O O . PHE A 1 112 ? 17.109 -35.594 -17.844 1 96.62 112 PHE A O 1
ATOM 885 N N . GLU A 1 113 ? 15.617 -34.062 -18.531 1 97.81 113 GLU A N 1
ATOM 886 C CA . GLU A 1 113 ? 15.078 -34.875 -19.625 1 97.81 113 GLU A CA 1
ATOM 887 C C . GLU A 1 113 ? 14.828 -34 -20.859 1 97.81 113 GLU A C 1
ATOM 889 O O . GLU A 1 113 ? 14.281 -32.906 -20.766 1 97.81 113 GLU A O 1
ATOM 894 N N . SER A 1 114 ? 15.289 -34.531 -22.031 1 98.25 114 SER A N 1
ATOM 895 C CA . SER A 1 114 ? 15.07 -33.844 -23.297 1 98.25 114 SER A CA 1
ATOM 896 C C . SER A 1 114 ? 13.633 -34 -23.766 1 98.25 114 SER A C 1
ATOM 898 O O . SER A 1 114 ? 13.055 -35.062 -23.672 1 98.25 114 SER A O 1
ATOM 900 N N . ALA A 1 115 ? 13.07 -32.938 -24.312 1 98.5 115 ALA A N 1
ATOM 901 C CA . ALA A 1 115 ? 11.734 -33 -24.891 1 98.5 115 ALA A CA 1
ATOM 902 C C . ALA A 1 115 ? 11.797 -33 -26.422 1 98.5 115 ALA A C 1
ATOM 904 O O . ALA A 1 115 ? 10.945 -32.406 -27.094 1 98.5 115 ALA A O 1
ATOM 905 N N . GLU A 1 116 ? 12.727 -33.594 -27 1 97.88 116 GLU A N 1
ATOM 906 C CA . GLU A 1 116 ? 12.914 -33.594 -28.453 1 97.88 116 GLU A CA 1
ATOM 907 C C . GLU A 1 116 ? 11.75 -34.25 -29.156 1 97.88 116 GLU A C 1
ATOM 909 O O . GLU A 1 116 ? 11.531 -34.031 -30.359 1 97.88 116 GLU A O 1
ATOM 914 N N . ASP A 1 117 ? 11.055 -35.062 -28.453 1 98.06 117 ASP A N 1
ATOM 915 C CA . ASP A 1 117 ? 9.898 -35.75 -29.031 1 98.06 117 ASP A CA 1
ATOM 916 C C . ASP A 1 117 ? 8.812 -34.75 -29.406 1 98.06 117 ASP A C 1
ATOM 918 O O . ASP A 1 117 ? 8.008 -35 -30.312 1 98.06 117 ASP A O 1
ATOM 922 N N . VAL A 1 118 ? 8.82 -33.531 -28.781 1 98.38 118 VAL A N 1
ATOM 923 C CA . VAL A 1 118 ? 7.695 -32.656 -29.047 1 98.38 118 VAL A CA 1
ATOM 924 C C . VAL A 1 118 ? 8.211 -31.297 -29.5 1 98.38 118 VAL A C 1
ATOM 926 O O . VAL A 1 118 ? 7.441 -30.469 -29.984 1 98.38 118 VAL A O 1
ATOM 929 N N . THR A 1 119 ? 9.438 -31 -29.391 1 98.31 119 THR A N 1
ATOM 930 C CA . THR A 1 119 ? 9.93 -29.688 -29.75 1 98.31 119 THR A CA 1
ATOM 931 C C . THR A 1 119 ? 11.367 -29.75 -30.266 1 98.31 119 THR A C 1
ATOM 933 O O . THR A 1 119 ? 12.062 -30.75 -30.016 1 98.31 119 THR A O 1
ATOM 936 N N . SER A 1 120 ? 11.773 -28.734 -31.016 1 96.69 120 SER A N 1
ATOM 937 C CA . SER A 1 120 ? 13.156 -28.609 -31.469 1 96.69 120 SER A CA 1
ATOM 938 C C . SER A 1 120 ? 13.867 -27.469 -30.75 1 96.69 120 SER A C 1
ATOM 940 O O . SER A 1 120 ? 15.008 -27.125 -31.078 1 96.69 120 SER A O 1
ATOM 942 N N . ALA A 1 121 ? 13.18 -26.812 -29.797 1 96.81 121 ALA A N 1
ATOM 943 C CA . ALA A 1 121 ? 13.789 -25.688 -29.078 1 96.81 121 ALA A CA 1
ATOM 944 C C . ALA A 1 121 ? 14.984 -26.141 -28.25 1 96.81 121 ALA A C 1
ATOM 946 O O . ALA A 1 121 ? 14.836 -26.984 -27.344 1 96.81 121 ALA A O 1
ATOM 947 N N . GLY A 1 122 ? 16.125 -25.562 -28.453 1 95.62 122 GLY A N 1
ATOM 948 C CA . GLY A 1 122 ? 17.344 -25.953 -27.766 1 95.62 122 GLY A CA 1
ATOM 949 C C . GLY A 1 122 ? 17.203 -25.875 -26.25 1 95.62 122 GLY A C 1
ATOM 950 O O . GLY A 1 122 ? 17.719 -26.75 -25.531 1 95.62 122 GLY A O 1
ATOM 951 N N . VAL A 1 123 ? 16.547 -24.938 -25.688 1 96.94 123 VAL A N 1
ATOM 952 C CA . VAL A 1 123 ? 16.391 -24.719 -24.266 1 96.94 123 VAL A CA 1
ATOM 953 C C . VAL A 1 123 ? 15.578 -25.859 -23.641 1 96.94 123 VAL A C 1
ATOM 955 O O . VAL A 1 123 ? 15.703 -26.125 -22.438 1 96.94 123 VAL A O 1
ATOM 958 N N . LEU A 1 124 ? 14.828 -26.625 -24.469 1 98.38 124 LEU A N 1
ATOM 959 C CA . LEU A 1 124 ? 14 -27.719 -23.953 1 98.38 124 LEU A CA 1
ATOM 960 C C . LEU A 1 124 ? 14.508 -29.062 -24.422 1 98.38 124 LEU A C 1
ATOM 962 O O . LEU A 1 124 ? 13.883 -30.094 -24.172 1 98.38 124 LEU A O 1
ATOM 966 N N . THR A 1 125 ? 15.602 -29.141 -25.156 1 98 125 THR A N 1
ATOM 967 C CA . THR A 1 125 ? 16.094 -30.422 -25.656 1 98 125 THR A CA 1
ATOM 968 C C . THR A 1 125 ? 17.516 -30.688 -25.188 1 98 125 THR A C 1
ATOM 970 O O . THR A 1 125 ? 17.938 -31.844 -25.062 1 98 125 THR A O 1
ATOM 973 N N . ASP A 1 126 ? 18.312 -29.672 -24.938 1 97.44 126 ASP A N 1
ATOM 974 C CA . ASP A 1 126 ? 19.719 -29.812 -24.562 1 97.44 126 ASP A CA 1
ATOM 975 C C . ASP A 1 126 ? 19.875 -29.938 -23.047 1 97.44 126 ASP A C 1
ATOM 977 O O . ASP A 1 126 ? 19.891 -28.938 -22.328 1 97.44 126 ASP A O 1
ATOM 981 N N . THR A 1 127 ? 20.125 -31.078 -22.547 1 97.38 127 THR A N 1
ATOM 982 C CA . THR A 1 127 ? 20.219 -31.344 -21.109 1 97.38 127 THR A CA 1
ATOM 983 C C . THR A 1 127 ? 21.578 -30.906 -20.562 1 97.38 127 THR A C 1
ATOM 985 O O . THR A 1 127 ? 21.766 -30.859 -19.359 1 97.38 127 THR A O 1
ATOM 988 N N . SER A 1 128 ? 22.453 -30.484 -21.406 1 96.31 128 SER A N 1
ATOM 989 C CA . SER A 1 128 ? 23.797 -30.125 -20.969 1 96.31 128 SER A CA 1
ATOM 990 C C . SER A 1 128 ? 23.891 -28.641 -20.609 1 96.31 128 SER A C 1
ATOM 992 O O . SER A 1 128 ? 24.844 -28.203 -19.969 1 96.31 128 SER A O 1
ATOM 994 N N . ARG A 1 129 ? 22.969 -27.938 -21.031 1 93.81 129 ARG A N 1
ATOM 995 C CA . ARG A 1 129 ? 23.125 -26.484 -20.844 1 93.81 129 ARG A CA 1
ATOM 996 C C . ARG A 1 129 ? 22.5 -26.031 -19.531 1 93.81 129 ARG A C 1
ATOM 998 O O . ARG A 1 129 ? 21.625 -26.719 -18.984 1 93.81 129 ARG A O 1
ATOM 1005 N N . THR A 1 130 ? 23.016 -25.016 -18.984 1 96.12 130 THR A N 1
ATOM 1006 C CA . THR A 1 130 ? 22.453 -24.219 -17.906 1 96.12 130 THR A CA 1
ATOM 1007 C C . THR A 1 130 ? 22.047 -22.844 -18.406 1 96.12 130 THR A C 1
ATOM 1009 O O . THR A 1 130 ? 22.906 -22.047 -18.828 1 96.12 130 THR A O 1
ATOM 1012 N N . THR A 1 131 ? 20.719 -22.547 -18.453 1 97.62 131 THR A N 1
ATOM 1013 C CA . THR A 1 131 ? 20.203 -21.312 -19.031 1 97.62 131 THR A CA 1
ATOM 1014 C C . THR A 1 131 ? 19.969 -20.266 -17.953 1 97.62 131 THR A C 1
ATOM 1016 O O . THR A 1 131 ? 19.25 -20.516 -16.984 1 97.62 131 THR A O 1
ATOM 1019 N N . PRO A 1 132 ? 20.609 -19.031 -18.047 1 97.81 132 PRO A N 1
ATOM 1020 C CA . PRO A 1 132 ? 20.281 -17.969 -17.109 1 97.81 132 PRO A CA 1
ATOM 1021 C C . PRO A 1 132 ? 18.812 -17.547 -17.188 1 97.81 132 PRO A C 1
ATOM 1023 O O . PRO A 1 132 ? 18.234 -17.5 -18.266 1 97.81 132 PRO A O 1
ATOM 1026 N N . ILE A 1 133 ? 18.25 -17.312 -16.031 1 98.38 133 ILE A N 1
ATOM 1027 C CA . ILE A 1 133 ? 16.859 -16.891 -16.016 1 98.38 133 ILE A CA 1
ATOM 1028 C C . ILE A 1 133 ? 16.688 -15.719 -15.047 1 98.38 133 ILE A C 1
ATOM 1030 O O . ILE A 1 133 ? 17.562 -15.484 -14.195 1 98.38 133 ILE A O 1
ATOM 1034 N N . PHE A 1 134 ? 15.688 -14.938 -15.227 1 98.5 134 PHE A N 1
ATOM 1035 C CA . PHE A 1 134 ? 15.18 -13.891 -14.344 1 98.5 134 PHE A CA 1
ATOM 1036 C C . PHE A 1 134 ? 13.688 -14.062 -14.109 1 98.5 134 PHE A C 1
ATOM 1038 O O . PHE A 1 134 ? 12.914 -14.195 -15.062 1 98.5 134 PHE A O 1
ATOM 1045 N N . VAL A 1 135 ? 13.25 -14.18 -12.836 1 98.75 135 VAL A N 1
ATOM 1046 C CA . VAL A 1 135 ? 11.844 -14.414 -12.508 1 98.75 135 VAL A CA 1
ATOM 1047 C C . VAL A 1 135 ? 11.297 -13.234 -11.711 1 98.75 135 VAL A C 1
ATOM 1049 O O . VAL A 1 135 ? 11.938 -12.758 -10.773 1 98.75 135 VAL A O 1
ATOM 1052 N N . ARG A 1 136 ? 10.156 -12.703 -12.094 1 98.69 136 ARG A N 1
ATOM 1053 C CA . ARG A 1 136 ? 9.461 -11.672 -11.336 1 98.69 136 ARG A CA 1
ATOM 1054 C C . ARG A 1 136 ? 8.102 -12.164 -10.852 1 98.69 136 ARG A C 1
ATOM 1056 O O . ARG A 1 136 ? 7.301 -12.672 -11.633 1 98.69 136 ARG A O 1
ATOM 1063 N N . PHE A 1 137 ? 7.867 -12.117 -9.547 1 98.62 137 PHE A N 1
ATOM 1064 C CA . PHE A 1 137 ? 6.582 -12.359 -8.906 1 98.62 137 PHE A CA 1
ATOM 1065 C C . PHE A 1 137 ? 5.855 -11.055 -8.617 1 98.62 137 PHE A C 1
ATOM 1067 O O . PHE A 1 137 ? 6.488 -10.039 -8.312 1 98.62 137 PHE A O 1
ATOM 1074 N N . SER A 1 138 ? 4.508 -11.047 -8.75 1 98.12 138 SER A N 1
ATOM 1075 C CA . SER A 1 138 ? 3.814 -9.773 -8.578 1 98.12 138 SER A CA 1
ATOM 1076 C C . SER A 1 138 ? 2.352 -9.984 -8.203 1 98.12 138 SER A C 1
ATOM 1078 O O . SER A 1 138 ? 1.792 -11.055 -8.453 1 98.12 138 SER A O 1
ATOM 1080 N N . THR A 1 139 ? 1.742 -9.047 -7.566 1 96.81 139 THR A N 1
ATOM 1081 C CA . THR A 1 139 ? 0.295 -8.992 -7.398 1 96.81 139 THR A CA 1
ATOM 1082 C C . THR A 1 139 ? -0.364 -8.312 -8.602 1 96.81 139 THR A C 1
ATOM 1084 O O . THR A 1 139 ? 0.244 -7.461 -9.25 1 96.81 139 THR A O 1
ATOM 1087 N N . VAL A 1 140 ? -1.59 -8.633 -8.859 1 95.88 140 VAL A N 1
ATOM 1088 C CA . VAL A 1 140 ? -2.256 -8.164 -10.07 1 95.88 140 VAL A CA 1
ATOM 1089 C C . VAL A 1 140 ? -2.953 -6.836 -9.805 1 95.88 140 VAL A C 1
ATOM 1091 O O . VAL A 1 140 ? -2.803 -5.879 -10.57 1 95.88 140 VAL A O 1
ATOM 1094 N N . GLN A 1 141 ? -3.629 -6.715 -8.742 1 93.94 141 GLN A N 1
ATOM 1095 C CA . GLN A 1 141 ? -4.641 -5.68 -8.586 1 93.94 141 GLN A CA 1
ATOM 1096 C C . GLN A 1 141 ? -4.027 -4.383 -8.055 1 93.94 141 GLN A C 1
ATOM 1098 O O . GLN A 1 141 ? -4.383 -3.295 -8.508 1 93.94 141 GLN A O 1
ATOM 1103 N N . GLY A 1 142 ? -3.227 -4.477 -7.129 1 94.25 142 GLY A N 1
ATOM 1104 C CA . GLY A 1 142 ? -2.785 -3.309 -6.387 1 94.25 142 GLY A CA 1
ATOM 1105 C C . GLY A 1 142 ? -1.813 -2.441 -7.164 1 94.25 142 GLY A C 1
ATOM 1106 O O . GLY A 1 142 ? -1.033 -2.945 -7.973 1 94.25 142 GLY A O 1
ATOM 1107 N N . SER A 1 143 ? -1.889 -1.026 -6.898 1 94.62 143 SER A N 1
ATOM 1108 C CA . SER A 1 143 ? -0.857 -0.111 -7.379 1 94.62 143 SER A CA 1
ATOM 1109 C C . SER A 1 143 ? 0.475 -0.366 -6.68 1 94.62 143 SER A C 1
ATOM 1111 O O . SER A 1 143 ? 0.559 -1.202 -5.777 1 94.62 143 SER A O 1
ATOM 1113 N N . ARG A 1 144 ? 1.398 0.602 -7.227 1 89.88 144 ARG A N 1
ATOM 1114 C CA . ARG A 1 144 ? 2.734 0.513 -6.645 1 89.88 144 ARG A CA 1
ATOM 1115 C C . ARG A 1 144 ? 2.701 0.82 -5.152 1 89.88 144 ARG A C 1
ATOM 1117 O O . ARG A 1 144 ? 2.08 1.796 -4.727 1 89.88 144 ARG A O 1
ATOM 1124 N N . GLY A 1 145 ? 2.939 0.018 -4.191 1 92.88 145 GLY A N 1
ATOM 1125 C CA . GLY A 1 145 ? 3.004 0.237 -2.756 1 92.88 145 GLY A CA 1
ATOM 1126 C C . GLY A 1 145 ? 2.051 -0.646 -1.975 1 92.88 145 GLY A C 1
ATOM 1127 O O . GLY A 1 145 ? 2.105 -0.692 -0.744 1 92.88 145 GLY A O 1
ATOM 1128 N N . SER A 1 146 ? 1.108 -1.189 -2.721 1 95.5 146 SER A N 1
ATOM 1129 C CA . SER A 1 146 ? 0.181 -2.086 -2.039 1 95.5 146 SER A CA 1
ATOM 1130 C C . SER A 1 146 ? 0.921 -3.225 -1.346 1 95.5 146 SER A C 1
ATOM 1132 O O . SER A 1 146 ? 2.121 -3.41 -1.557 1 95.5 146 SER A O 1
ATOM 1134 N N . ALA A 1 147 ? 0.22 -3.869 -0.507 1 96.44 147 ALA A N 1
ATOM 1135 C CA . ALA A 1 147 ? 0.837 -4.945 0.262 1 96.44 147 ALA A CA 1
ATOM 1136 C C . ALA A 1 147 ? 0.955 -6.219 -0.573 1 96.44 147 ALA A C 1
ATOM 1138 O O . ALA A 1 147 ? 0.12 -6.477 -1.443 1 96.44 147 ALA A O 1
ATOM 1139 N N . ASP A 1 148 ? 1.906 -7.008 -0.165 1 95.5 148 ASP A N 1
ATOM 1140 C CA . ASP A 1 148 ? 2.172 -8.25 -0.889 1 95.5 148 ASP A CA 1
ATOM 1141 C C . ASP A 1 148 ? 1.198 -9.344 -0.472 1 95.5 148 ASP A C 1
ATOM 1143 O O . ASP A 1 148 ? 0.972 -10.297 -1.221 1 95.5 148 ASP A O 1
ATOM 1147 N N . THR A 1 149 ? 0.613 -9.188 0.665 1 97.19 149 THR A N 1
ATOM 1148 C CA . THR A 1 149 ? -0.109 -10.328 1.225 1 97.19 149 THR A CA 1
ATOM 1149 C C . THR A 1 149 ? -1.606 -10.203 0.962 1 97.19 149 THR A C 1
ATOM 1151 O O . THR A 1 149 ? -2.406 -10.953 1.523 1 97.19 149 THR A O 1
ATOM 1154 N N . VAL A 1 150 ? -2.029 -9.195 0.168 1 97.44 150 VAL A N 1
ATOM 1155 C CA . VAL A 1 150 ? -3.439 -9.031 -0.165 1 97.44 150 VAL A CA 1
ATOM 1156 C C . VAL A 1 150 ? -3.955 -10.289 -0.871 1 97.44 150 VAL A C 1
ATOM 1158 O O . VAL A 1 150 ? -3.172 -11.055 -1.433 1 97.44 150 VAL A O 1
ATOM 1161 N N . ARG A 1 151 ? -5.246 -10.57 -0.814 1 97.62 151 ARG A N 1
ATOM 1162 C CA . ARG A 1 151 ? -5.824 -11.633 -1.631 1 97.62 151 ARG A CA 1
ATOM 1163 C C . ARG A 1 151 ? -5.832 -11.242 -3.105 1 97.62 151 ARG A C 1
ATOM 1165 O O . ARG A 1 151 ? -6.473 -10.266 -3.494 1 97.62 151 ARG A O 1
ATOM 1172 N N . ASP A 1 152 ? -5.094 -11.992 -3.861 1 97.5 152 ASP A N 1
ATOM 1173 C CA . ASP A 1 152 ? -4.891 -11.688 -5.273 1 97.5 152 ASP A CA 1
ATOM 1174 C C . ASP A 1 152 ? -4.262 -12.867 -6.012 1 97.5 152 ASP A C 1
ATOM 1176 O O . ASP A 1 152 ? -3.738 -13.789 -5.383 1 97.5 152 ASP A O 1
ATOM 1180 N N . VAL A 1 153 ? -4.461 -12.852 -7.305 1 97.38 153 VAL A N 1
ATOM 1181 C CA . VAL A 1 153 ? -3.641 -13.703 -8.156 1 97.38 153 VAL A CA 1
ATOM 1182 C C . VAL A 1 153 ? -2.197 -13.203 -8.148 1 97.38 153 VAL A C 1
ATOM 1184 O O . VAL A 1 153 ? -1.949 -12 -8.031 1 97.38 153 VAL A O 1
ATOM 1187 N N . ARG A 1 154 ? -1.251 -14.141 -8.211 1 98.31 154 ARG A N 1
ATOM 1188 C CA . ARG A 1 154 ? 0.142 -13.719 -8.328 1 98.31 154 ARG A CA 1
ATOM 1189 C C . ARG A 1 154 ? 0.669 -13.945 -9.742 1 98.31 154 ARG A C 1
ATOM 1191 O O . ARG A 1 154 ? 0.469 -15.008 -10.32 1 98.31 154 ARG A O 1
ATOM 1198 N N . GLY A 1 155 ? 1.302 -12.836 -10.289 1 98 155 GLY A N 1
ATOM 1199 C CA . GLY A 1 155 ? 2.115 -13.055 -11.469 1 98 155 GLY A CA 1
ATOM 1200 C C . GLY A 1 155 ? 3.35 -13.891 -11.203 1 98 155 GLY A C 1
ATOM 1201 O O . GLY A 1 155 ? 3.955 -13.789 -10.133 1 98 155 GLY A O 1
ATOM 1202 N N . PHE A 1 156 ? 3.729 -14.664 -12.086 1 98.38 156 PHE A N 1
ATOM 1203 C CA . PHE A 1 156 ? 4.898 -15.531 -12.117 1 98.38 156 PHE A CA 1
ATOM 1204 C C . PHE A 1 156 ? 5.531 -15.539 -13.5 1 98.38 156 PHE A C 1
ATOM 1206 O O . PHE A 1 156 ? 5.32 -16.469 -14.281 1 98.38 156 PHE A O 1
ATOM 1213 N N . ALA A 1 157 ? 6.363 -14.547 -13.805 1 98.5 157 ALA A N 1
ATOM 1214 C CA . ALA A 1 157 ? 6.926 -14.406 -15.141 1 98.5 157 ALA A CA 1
ATOM 1215 C C . ALA A 1 157 ? 8.391 -14.828 -15.172 1 98.5 157 ALA A C 1
ATOM 1217 O O . ALA A 1 157 ? 9.18 -14.406 -14.32 1 98.5 157 ALA A O 1
ATOM 1218 N N . VAL A 1 158 ? 8.75 -15.617 -16.141 1 98.56 158 VAL A N 1
ATOM 1219 C CA . VAL A 1 158 ? 10.109 -16.125 -16.266 1 98.56 158 VAL A CA 1
ATOM 1220 C C . VAL A 1 158 ? 10.695 -15.695 -17.609 1 98.56 158 VAL A C 1
ATOM 1222 O O . VAL A 1 158 ? 10.078 -15.898 -18.656 1 98.56 158 VAL A O 1
ATOM 1225 N N . LYS A 1 159 ? 11.789 -15.039 -17.578 1 98.62 159 LYS A N 1
ATOM 1226 C CA . LYS A 1 159 ? 12.578 -14.734 -18.766 1 98.62 159 LYS A CA 1
ATOM 1227 C C . LYS A 1 159 ? 13.781 -15.664 -18.875 1 98.62 159 LYS A C 1
ATOM 1229 O O . LYS A 1 159 ? 14.617 -15.719 -17.969 1 98.62 159 LYS A O 1
ATOM 1234 N N . PHE A 1 160 ? 13.875 -16.484 -19.938 1 98.31 160 PHE A N 1
ATOM 1235 C CA . PHE A 1 160 ? 15.016 -17.312 -20.266 1 98.31 160 PHE A CA 1
ATOM 1236 C C . PHE A 1 160 ? 15.953 -16.609 -21.234 1 98.31 160 PHE A C 1
ATOM 1238 O O . PHE A 1 160 ? 15.539 -16.234 -22.344 1 98.31 160 PHE A O 1
ATOM 1245 N N . TYR A 1 161 ? 17.141 -16.359 -20.781 1 97.75 161 TYR A N 1
ATOM 1246 C CA . TYR A 1 161 ? 18.156 -15.836 -21.688 1 97.75 161 TYR A CA 1
ATOM 1247 C C . TYR A 1 161 ? 18.859 -16.969 -22.422 1 97.75 161 TYR A C 1
ATOM 1249 O O . TYR A 1 161 ? 19.906 -17.438 -21.984 1 97.75 161 TYR A O 1
ATOM 1257 N N . THR A 1 162 ? 18.312 -17.375 -23.578 1 96.94 162 THR A N 1
ATOM 1258 C CA . THR A 1 162 ? 18.812 -18.547 -24.297 1 96.94 162 THR A CA 1
ATOM 1259 C C . THR A 1 162 ? 19.797 -18.141 -25.375 1 96.94 162 THR A C 1
ATOM 1261 O O . THR A 1 162 ? 20.047 -16.938 -25.594 1 96.94 162 THR A O 1
ATOM 1264 N N . GLU A 1 163 ? 20.375 -19.172 -26.047 1 93.38 163 GLU A N 1
ATOM 1265 C CA . GLU A 1 163 ? 21.312 -18.953 -27.141 1 93.38 163 GLU A CA 1
ATOM 1266 C C . GLU A 1 163 ? 20.594 -18.562 -28.422 1 93.38 163 GLU A C 1
ATOM 1268 O O . GLU A 1 163 ? 21.203 -18.047 -29.359 1 93.38 163 GLU A O 1
ATOM 1273 N N . GLU A 1 164 ? 19.312 -18.781 -28.469 1 93.5 164 GLU A N 1
ATOM 1274 C CA . GLU A 1 164 ? 18.531 -18.547 -29.688 1 93.5 164 GLU A CA 1
ATOM 1275 C C . GLU A 1 164 ? 17.734 -17.25 -29.578 1 93.5 164 GLU A C 1
ATOM 1277 O O . GLU A 1 164 ? 17.062 -16.844 -30.531 1 93.5 164 GLU A O 1
ATOM 1282 N N . GLY A 1 165 ? 17.828 -16.578 -28.5 1 94.69 165 GLY A N 1
ATOM 1283 C CA . GLY A 1 165 ? 17.016 -15.406 -28.172 1 94.69 165 GLY A CA 1
ATOM 1284 C C . GLY A 1 165 ? 16.359 -15.5 -26.812 1 94.69 165 GLY A C 1
ATOM 1285 O O . GLY A 1 165 ? 16.422 -16.531 -26.156 1 94.69 165 GLY A O 1
ATOM 1286 N N . ASN A 1 166 ? 15.781 -14.375 -26.344 1 97.25 166 ASN A N 1
ATOM 1287 C CA . ASN A 1 166 ? 15 -14.438 -25.109 1 97.25 166 ASN A CA 1
ATOM 1288 C C . ASN A 1 166 ? 13.719 -15.25 -25.297 1 97.25 166 ASN A C 1
ATOM 1290 O O . ASN A 1 166 ? 13.078 -15.172 -26.344 1 97.25 166 ASN A O 1
ATOM 1294 N N . TRP A 1 167 ? 13.414 -16.078 -24.359 1 97.94 167 TRP A N 1
ATOM 1295 C CA . TRP A 1 167 ? 12.125 -16.75 -24.266 1 97.94 167 TRP A CA 1
ATOM 1296 C C . TRP A 1 167 ? 11.422 -16.391 -22.953 1 97.94 167 TRP A C 1
ATOM 1298 O O . TRP A 1 167 ? 11.969 -16.594 -21.875 1 97.94 167 TRP A O 1
ATOM 1308 N N . ASP A 1 168 ? 10.266 -15.797 -23.062 1 98.19 168 ASP A N 1
ATOM 1309 C CA . ASP A 1 168 ? 9.492 -15.398 -21.891 1 98.19 168 ASP A CA 1
ATOM 1310 C C . ASP A 1 168 ? 8.258 -16.281 -21.719 1 98.19 168 ASP A C 1
ATOM 1312 O O . ASP A 1 168 ? 7.547 -16.562 -22.688 1 98.19 168 ASP A O 1
ATOM 1316 N N . ILE A 1 169 ? 8.008 -16.734 -20.562 1 97.81 169 ILE A N 1
ATOM 1317 C CA . ILE A 1 169 ? 6.734 -17.328 -20.156 1 97.81 169 ILE A CA 1
ATOM 1318 C C . ILE A 1 169 ? 6.082 -16.469 -19.094 1 97.81 169 ILE A C 1
ATOM 1320 O O . ILE A 1 169 ? 6.57 -16.391 -17.953 1 97.81 169 ILE A O 1
ATOM 1324 N N . VAL A 1 170 ? 5.059 -15.789 -19.469 1 97.38 170 VAL A N 1
ATOM 1325 C CA . VAL A 1 170 ? 4.285 -14.984 -18.547 1 97.38 170 VAL A CA 1
ATOM 1326 C C . VAL A 1 170 ? 3.191 -15.836 -17.906 1 97.38 170 VAL A C 1
ATOM 1328 O O . VAL A 1 170 ? 2.221 -16.203 -18.562 1 97.38 170 VAL A O 1
ATOM 1331 N N . ALA A 1 171 ? 3.336 -16.109 -16.625 1 97.88 171 ALA A N 1
ATOM 1332 C CA . ALA A 1 171 ? 2.52 -17.109 -15.945 1 97.88 171 ALA A CA 1
ATOM 1333 C C . ALA A 1 171 ? 1.833 -16.516 -14.711 1 97.88 171 ALA A C 1
ATOM 1335 O O . ALA A 1 171 ? 2.018 -15.344 -14.398 1 97.88 171 ALA A O 1
ATOM 1336 N N . ASN A 1 172 ? 0.937 -17.328 -14.125 1 98.12 172 ASN A N 1
ATOM 1337 C CA . ASN A 1 172 ? 0.245 -17.016 -12.875 1 98.12 172 ASN A CA 1
ATOM 1338 C C . ASN A 1 172 ? 0.326 -18.188 -11.891 1 98.12 172 ASN A C 1
ATOM 1340 O O . ASN A 1 172 ? 0.677 -19.297 -12.273 1 98.12 172 ASN A O 1
ATOM 1344 N N . ASP A 1 173 ? 0.042 -17.875 -10.648 1 98.19 173 ASP A N 1
ATOM 1345 C CA . ASP A 1 173 ? 0.063 -18.922 -9.625 1 98.19 173 ASP A CA 1
ATOM 1346 C C . ASP A 1 173 ? -1.223 -19.75 -9.656 1 98.19 173 ASP A C 1
ATOM 1348 O O . ASP A 1 173 ? -1.379 -20.688 -8.875 1 98.19 173 ASP A O 1
ATOM 1352 N N . ILE A 1 174 ? -2.203 -19.391 -10.523 1 98 174 ILE A N 1
ATOM 1353 C CA . ILE A 1 174 ? -3.469 -20.094 -10.742 1 98 174 ILE A CA 1
ATOM 1354 C C . ILE A 1 174 ? -3.555 -20.562 -12.195 1 98 174 ILE A C 1
ATOM 1356 O O . ILE A 1 174 ? -3.178 -19.828 -13.109 1 98 174 ILE A O 1
ATOM 1360 N N . PRO A 1 175 ? -4.039 -21.75 -12.445 1 97.94 175 PRO A N 1
ATOM 1361 C CA . PRO A 1 175 ? -3.912 -22.391 -13.75 1 97.94 175 PRO A CA 1
ATOM 1362 C C . PRO A 1 175 ? -4.961 -21.922 -14.75 1 97.94 175 PRO A C 1
ATOM 1364 O O . PRO A 1 175 ? -4.949 -22.328 -15.914 1 97.94 175 PRO A O 1
ATOM 1367 N N . VAL A 1 176 ? -5.914 -21.078 -14.344 1 98.31 176 VAL A N 1
ATOM 1368 C CA . VAL A 1 176 ? -6.969 -20.609 -15.234 1 98.31 176 VAL A CA 1
ATOM 1369 C C . VAL A 1 176 ? -7.031 -19.078 -15.203 1 98.31 176 VAL A C 1
ATOM 1371 O O . VAL A 1 176 ? -6.34 -18.438 -14.398 1 98.31 176 VAL A O 1
ATOM 1374 N N . PHE A 1 177 ? -7.758 -18.531 -16.125 1 98.19 177 PHE A N 1
ATOM 1375 C CA . PHE A 1 177 ? -7.898 -17.094 -16.234 1 98.19 177 PHE A CA 1
ATOM 1376 C C . PHE A 1 177 ? -9.359 -16.672 -16.109 1 98.19 177 PHE A C 1
ATOM 1378 O O . PHE A 1 177 ? -10.258 -17.516 -16.125 1 98.19 177 PHE A O 1
ATOM 1385 N N . PHE A 1 178 ? -9.672 -15.422 -15.922 1 97.44 178 PHE A N 1
ATOM 1386 C CA . PHE A 1 178 ? -11.008 -14.883 -15.695 1 97.44 178 PHE A CA 1
ATOM 1387 C C . PHE A 1 178 ? -11.812 -14.883 -16.984 1 97.44 178 PHE A C 1
ATOM 1389 O O . PHE A 1 178 ? -13.039 -15.008 -16.953 1 97.44 178 PHE A O 1
ATOM 1396 N N . ILE A 1 179 ? -11.117 -14.656 -18.141 1 97.5 179 ILE A N 1
ATOM 1397 C CA . ILE A 1 179 ? -11.836 -14.398 -19.391 1 97.5 179 ILE A CA 1
ATOM 1398 C C . ILE A 1 179 ? -11.32 -15.344 -20.484 1 97.5 179 ILE A C 1
ATOM 1400 O O . ILE A 1 179 ? -10.242 -15.93 -20.344 1 97.5 179 ILE A O 1
ATOM 1404 N N . GLN A 1 180 ? -12.125 -15.461 -21.531 1 97.19 180 GLN A N 1
ATOM 1405 C CA . GLN A 1 180 ? -11.812 -16.359 -22.641 1 97.19 180 GLN A CA 1
ATOM 1406 C C . GLN A 1 180 ? -11.133 -15.594 -23.781 1 97.19 180 GLN A C 1
ATOM 1408 O O . GLN A 1 180 ? -10.281 -16.141 -24.484 1 97.19 180 GLN A O 1
ATOM 1413 N N . ASP A 1 181 ? -11.539 -14.375 -23.953 1 95.62 181 ASP A N 1
ATOM 1414 C CA . ASP A 1 181 ? -11.117 -13.555 -25.078 1 95.62 181 ASP A CA 1
ATOM 1415 C C . ASP A 1 181 ? -10.43 -12.273 -24.594 1 95.62 181 ASP A C 1
ATOM 1417 O O . ASP A 1 181 ? -10.969 -11.562 -23.75 1 95.62 181 ASP A O 1
ATOM 1421 N N . ALA A 1 182 ? -9.289 -11.93 -25.156 1 95.5 182 ALA A N 1
ATOM 1422 C CA . ALA A 1 182 ? -8.43 -10.852 -24.688 1 95.5 182 ALA A CA 1
ATOM 1423 C C . ALA A 1 182 ? -9.133 -9.5 -24.781 1 95.5 182 ALA A C 1
ATOM 1425 O O . ALA A 1 182 ? -8.812 -8.578 -24.031 1 95.5 182 ALA A O 1
ATOM 1426 N N . ILE A 1 183 ? -10.094 -9.352 -25.672 1 93.75 183 ILE A N 1
ATOM 1427 C CA . ILE A 1 183 ? -10.773 -8.078 -25.844 1 93.75 183 ILE A CA 1
ATOM 1428 C C . ILE A 1 183 ? -11.469 -7.676 -24.547 1 93.75 183 ILE A C 1
ATOM 1430 O O . ILE A 1 183 ? -11.75 -6.496 -24.312 1 93.75 183 ILE A O 1
ATOM 1434 N N . LYS A 1 184 ? -11.734 -8.68 -23.625 1 95.44 184 LYS A N 1
ATOM 1435 C CA . LYS A 1 184 ? -12.43 -8.43 -22.359 1 95.44 184 LYS A CA 1
ATOM 1436 C C . LYS A 1 184 ? -11.438 -8.07 -21.25 1 95.44 184 LYS A C 1
ATOM 1438 O O . LYS A 1 184 ? -11.844 -7.727 -20.141 1 95.44 184 LYS A O 1
ATOM 1443 N N . PHE A 1 185 ? -10.18 -8.031 -21.562 1 95.88 185 PHE A N 1
ATOM 1444 C CA . PHE A 1 185 ? -9.164 -7.832 -20.531 1 95.88 185 PHE A CA 1
ATOM 1445 C C . PHE A 1 185 ? -9.297 -6.453 -19.891 1 95.88 185 PHE A C 1
ATOM 1447 O O . PHE A 1 185 ? -9.219 -6.312 -18.672 1 95.88 185 PHE A O 1
ATOM 1454 N N . PRO A 1 186 ? -9.5 -5.293 -20.625 1 94.06 186 PRO A N 1
ATOM 1455 C CA . PRO A 1 186 ? -9.695 -3.99 -19.984 1 94.06 186 PRO A CA 1
ATOM 1456 C C . PRO A 1 186 ? -10.867 -3.984 -19 1 94.06 186 PRO A C 1
ATOM 1458 O O . PRO A 1 186 ? -10.75 -3.455 -17.891 1 94.06 186 PRO A O 1
ATOM 1461 N N . ASP A 1 187 ? -11.977 -4.594 -19.406 1 94.94 187 ASP A N 1
ATOM 1462 C CA . ASP A 1 187 ? -13.133 -4.656 -18.531 1 94.94 187 ASP A CA 1
ATOM 1463 C C . ASP A 1 187 ? -12.812 -5.406 -17.25 1 94.94 187 ASP A C 1
ATOM 1465 O O . ASP A 1 187 ? -13.195 -4.977 -16.156 1 94.94 187 ASP A O 1
ATOM 1469 N N . LEU A 1 188 ? -12.156 -6.547 -17.406 1 96.44 188 LEU A N 1
ATOM 1470 C CA . LEU A 1 188 ? -11.766 -7.336 -16.25 1 96.44 188 LEU A CA 1
ATOM 1471 C C . LEU A 1 188 ? -10.922 -6.504 -15.289 1 96.44 188 LEU A C 1
ATOM 1473 O O . LEU A 1 188 ? -11.25 -6.398 -14.102 1 96.44 188 LEU A O 1
ATOM 1477 N N . VAL A 1 189 ? -9.883 -5.879 -15.789 1 96.19 189 VAL A N 1
ATOM 1478 C CA . VAL A 1 189 ? -8.938 -5.152 -14.945 1 96.19 189 VAL A CA 1
ATOM 1479 C C . VAL A 1 189 ? -9.625 -3.939 -14.328 1 96.19 189 VAL A C 1
ATOM 1481 O O . VAL A 1 189 ? -9.461 -3.666 -13.141 1 96.19 189 VAL A O 1
ATOM 1484 N N . HIS A 1 190 ? -10.391 -3.199 -15.125 1 94.88 190 HIS A N 1
ATOM 1485 C CA . HIS A 1 190 ? -11.102 -2.045 -14.594 1 94.88 190 HIS A CA 1
ATOM 1486 C C . HIS A 1 190 ? -12.07 -2.455 -13.484 1 94.88 190 HIS A C 1
ATOM 1488 O O . HIS A 1 190 ? -12.266 -1.713 -12.516 1 94.88 190 HIS A O 1
ATOM 1494 N N . SER A 1 191 ? -12.664 -3.648 -13.586 1 95.12 191 SER A N 1
ATOM 1495 C CA . SER A 1 191 ? -13.609 -4.113 -12.57 1 95.12 191 SER A CA 1
ATOM 1496 C C . SER A 1 191 ? -12.898 -4.461 -11.273 1 95.12 191 SER A C 1
ATOM 1498 O O . SER A 1 191 ? -13.461 -4.309 -10.188 1 95.12 191 SER A O 1
ATOM 1500 N N . LEU A 1 192 ? -11.648 -5.008 -11.406 1 94.69 192 LEU A N 1
ATOM 1501 C CA . LEU A 1 192 ? -10.891 -5.422 -10.227 1 94.69 192 LEU A CA 1
ATOM 1502 C C . LEU A 1 192 ? -10.305 -4.215 -9.5 1 94.69 192 LEU A C 1
ATOM 1504 O O . LEU A 1 192 ? -10.125 -4.242 -8.281 1 94.69 192 LEU A O 1
ATOM 1508 N N . LYS A 1 193 ? -10 -3.143 -10.266 1 93.75 193 LYS A N 1
ATOM 1509 C CA . LYS A 1 193 ? -9.359 -1.944 -9.727 1 93.75 193 LYS A CA 1
ATOM 1510 C C . LYS A 1 193 ? -10.328 -1.156 -8.852 1 93.75 193 LYS A C 1
ATOM 1512 O O . LYS A 1 193 ? -11.539 -1.407 -8.875 1 93.75 193 LYS A O 1
ATOM 1517 N N . PRO A 1 194 ? -9.758 -0.256 -7.965 1 93.5 194 PRO A N 1
ATOM 1518 C CA . PRO A 1 194 ? -10.641 0.595 -7.164 1 93.5 194 PRO A CA 1
ATOM 1519 C C . PRO A 1 194 ? -11.711 1.287 -8.008 1 93.5 194 PRO A C 1
ATOM 1521 O O . PRO A 1 194 ? -11.492 1.567 -9.188 1 93.5 194 PRO A O 1
ATOM 1524 N N . GLU A 1 195 ? -12.812 1.493 -7.391 1 93.5 195 GLU A N 1
ATOM 1525 C CA . GLU A 1 195 ? -13.922 2.148 -8.086 1 93.5 195 GLU A CA 1
ATOM 1526 C C . GLU A 1 195 ? -13.523 3.547 -8.555 1 93.5 195 GLU A C 1
ATOM 1528 O O . GLU A 1 195 ? -12.797 4.254 -7.859 1 93.5 195 GLU A O 1
ATOM 1533 N N . PRO A 1 196 ? -13.984 3.93 -9.758 1 90.69 196 PRO A N 1
ATOM 1534 C CA . PRO A 1 196 ? -13.445 5.113 -10.438 1 90.69 196 PRO A CA 1
ATOM 1535 C C . PRO A 1 196 ? -13.797 6.414 -9.711 1 90.69 196 PRO A C 1
ATOM 1537 O O . PRO A 1 196 ? -13.086 7.414 -9.859 1 90.69 196 PRO A O 1
ATOM 1540 N N . ASP A 1 197 ? -14.883 6.453 -8.93 1 91.06 197 ASP A N 1
ATOM 1541 C CA . ASP A 1 197 ? -15.305 7.699 -8.297 1 91.06 197 ASP A CA 1
ATOM 1542 C C . ASP A 1 197 ? -14.414 8.039 -7.102 1 91.06 197 ASP A C 1
ATOM 1544 O O . ASP A 1 197 ? -14.039 9.195 -6.91 1 91.06 197 ASP A O 1
ATOM 1548 N N . ASN A 1 198 ? -14.008 7.039 -6.344 1 91.12 198 ASN A N 1
ATOM 1549 C CA . ASN A 1 198 ? -13.32 7.367 -5.098 1 91.12 198 ASN A CA 1
ATOM 1550 C C . ASN A 1 198 ? -12.016 6.586 -4.957 1 91.12 198 ASN A C 1
ATOM 1552 O O . ASN A 1 198 ? -11.25 6.82 -4.02 1 91.12 198 ASN A O 1
ATOM 1556 N N . GLU A 1 199 ? -11.695 5.688 -5.922 1 93.88 199 GLU A N 1
ATOM 1557 C CA . GLU A 1 199 ? -10.453 4.914 -5.945 1 93.88 199 GLU A CA 1
ATOM 1558 C C . GLU A 1 199 ? -10.328 4.035 -4.707 1 93.88 199 GLU A C 1
ATOM 1560 O O . GLU A 1 199 ? -9.281 4 -4.066 1 93.88 199 GLU A O 1
ATOM 1565 N N . VAL A 1 200 ? -11.422 3.322 -4.234 1 94.25 200 VAL A N 1
ATOM 1566 C CA . VAL A 1 200 ? -11.516 2.357 -3.145 1 94.25 200 VAL A CA 1
ATOM 1567 C C . VAL A 1 200 ? -12.172 1.074 -3.641 1 94.25 200 VAL A C 1
ATOM 1569 O O . VAL A 1 200 ? -13.117 1.123 -4.438 1 94.25 200 VAL A O 1
ATOM 1572 N N . PRO A 1 201 ? -11.688 -0.052 -3.246 1 94.94 201 PRO A N 1
ATOM 1573 C CA . PRO A 1 201 ? -10.578 -0.312 -2.328 1 94.94 201 PRO A CA 1
ATOM 1574 C C . PRO A 1 201 ? -9.266 -0.598 -3.053 1 94.94 201 PRO A C 1
ATOM 1576 O O . PRO A 1 201 ? -9.273 -1.17 -4.145 1 94.94 201 PRO A O 1
ATOM 1579 N N . GLN A 1 202 ? -8.164 -0.317 -2.389 1 93.75 202 GLN A N 1
ATOM 1580 C CA . GLN A 1 202 ? -6.832 -0.549 -2.932 1 93.75 202 GLN A CA 1
ATOM 1581 C C . GLN A 1 202 ? -6.426 -2.014 -2.787 1 93.75 202 GLN A C 1
ATOM 1583 O O . GLN A 1 202 ? -6.492 -2.576 -1.692 1 93.75 202 GLN A O 1
ATOM 1588 N N . GLY A 1 203 ? -5.984 -2.607 -3.893 1 93.44 203 GLY A N 1
ATOM 1589 C CA . GLY A 1 203 ? -5.453 -3.959 -3.871 1 93.44 203 GLY A CA 1
ATOM 1590 C C . GLY A 1 203 ? -6.453 -4.984 -3.367 1 93.44 203 GLY A C 1
ATOM 1591 O O . GLY A 1 203 ? -6.07 -5.973 -2.736 1 93.44 203 GLY A O 1
ATOM 1592 N N . GLN A 1 204 ? -7.703 -4.816 -3.486 1 94.25 204 GLN A N 1
ATOM 1593 C CA . GLN A 1 204 ? -8.773 -5.684 -2.994 1 94.25 204 GLN A CA 1
ATOM 1594 C C . GLN A 1 204 ? -9.945 -5.715 -3.965 1 94.25 204 GLN A C 1
ATOM 1596 O O . GLN A 1 204 ? -10.258 -4.711 -4.605 1 94.25 204 GLN A O 1
ATOM 1601 N N . THR A 1 205 ? -10.688 -6.824 -4.023 1 95.81 205 THR A N 1
ATOM 1602 C CA . THR A 1 205 ? -11.82 -6.977 -4.922 1 95.81 205 THR A CA 1
ATOM 1603 C C . THR A 1 205 ? -13.141 -6.926 -4.148 1 95.81 205 THR A C 1
ATOM 1605 O O . THR A 1 205 ? -14.195 -7.234 -4.695 1 95.81 205 THR A O 1
ATOM 1608 N N . ALA A 1 206 ? -13.117 -6.566 -2.869 1 95.88 206 ALA A N 1
ATOM 1609 C CA . ALA A 1 206 ? -14.305 -6.531 -2.02 1 95.88 206 ALA A CA 1
ATOM 1610 C C . ALA A 1 206 ? -15.109 -5.254 -2.252 1 95.88 206 ALA A C 1
ATOM 1612 O O . ALA A 1 206 ? -15.203 -4.402 -1.366 1 95.88 206 ALA A O 1
ATOM 1613 N N . HIS A 1 207 ? -15.703 -5.094 -3.391 1 95.88 207 HIS A N 1
ATOM 1614 C CA . HIS A 1 207 ? -16.531 -3.955 -3.766 1 95.88 207 HIS A CA 1
ATOM 1615 C C . HIS A 1 207 ? -17.5 -4.316 -4.895 1 95.88 207 HIS A C 1
ATOM 1617 O O . HIS A 1 207 ? -17.359 -5.375 -5.516 1 95.88 207 HIS A O 1
ATOM 1623 N N . ASN A 1 208 ? -18.422 -3.486 -5.219 1 96.88 208 ASN A N 1
ATOM 1624 C CA . ASN A 1 208 ? -19.547 -3.779 -6.082 1 96.88 208 ASN A CA 1
ATOM 1625 C C . ASN A 1 208 ? -19.109 -4.059 -7.516 1 96.88 208 ASN A C 1
ATOM 1627 O O . ASN A 1 208 ? -19.578 -5.012 -8.141 1 96.88 208 ASN A O 1
ATOM 1631 N N . ASN A 1 209 ? -18.219 -3.252 -8.102 1 95.69 209 ASN A N 1
ATOM 1632 C CA . ASN A 1 209 ? -17.906 -3.328 -9.523 1 95.69 209 ASN A CA 1
ATOM 1633 C C . ASN A 1 209 ? -17.328 -4.695 -9.898 1 95.69 209 ASN A C 1
ATOM 1635 O O . ASN A 1 209 ? -17.719 -5.27 -10.922 1 95.69 209 ASN A O 1
ATOM 1639 N N . PHE A 1 210 ? -16.484 -5.258 -9.102 1 97.94 210 PHE A N 1
ATOM 1640 C CA . PHE A 1 210 ? -15.883 -6.535 -9.453 1 97.94 210 PHE A CA 1
ATOM 1641 C C . PHE A 1 210 ? -16.922 -7.652 -9.438 1 97.94 210 PHE A C 1
ATOM 1643 O O . PHE A 1 210 ? -16.984 -8.461 -10.359 1 97.94 210 PHE A O 1
ATOM 1650 N N . TRP A 1 211 ? -17.703 -7.684 -8.359 1 98.31 211 TRP A N 1
ATOM 1651 C CA . TRP A 1 211 ? -18.609 -8.82 -8.211 1 98.31 211 TRP A CA 1
ATOM 1652 C C . TRP A 1 211 ? -19.812 -8.68 -9.133 1 98.31 211 TRP A C 1
ATOM 1654 O O . TRP A 1 211 ? -20.438 -9.68 -9.5 1 98.31 211 TRP A O 1
ATOM 1664 N N . ASP A 1 212 ? -20.125 -7.398 -9.555 1 97.31 212 ASP A N 1
ATOM 1665 C CA . ASP A 1 212 ? -21.062 -7.184 -10.656 1 97.31 212 ASP A CA 1
ATOM 1666 C C . ASP A 1 212 ? -20.516 -7.754 -11.961 1 97.31 212 ASP A C 1
ATOM 1668 O O . ASP A 1 212 ? -21.219 -8.492 -12.664 1 97.31 212 ASP A O 1
ATOM 1672 N N . PHE A 1 213 ? -19.328 -7.508 -12.312 1 97.44 213 PHE A N 1
ATOM 1673 C CA . PHE A 1 213 ? -18.656 -8.062 -13.477 1 97.44 213 PHE A CA 1
ATOM 1674 C C . PHE A 1 213 ? -18.656 -9.586 -13.43 1 97.44 213 PHE A C 1
ATOM 1676 O O . PHE A 1 213 ? -19 -10.25 -14.414 1 97.44 213 PHE A O 1
ATOM 1683 N N . ALA A 1 214 ? -18.234 -10.18 -12.242 1 97.19 214 ALA A N 1
ATOM 1684 C CA . ALA A 1 214 ? -18.094 -11.625 -12.086 1 97.19 214 ALA A CA 1
ATOM 1685 C C . ALA A 1 214 ? -19.406 -12.336 -12.367 1 97.19 214 ALA A C 1
ATOM 1687 O O . ALA A 1 214 ? -19.422 -13.406 -12.969 1 97.19 214 ALA A O 1
ATOM 1688 N N . PHE A 1 215 ? -20.547 -11.773 -11.93 1 96.88 215 PHE A N 1
ATOM 1689 C CA . PHE A 1 215 ? -21.844 -12.398 -12.164 1 96.88 215 PHE A CA 1
ATOM 1690 C C . PHE A 1 215 ? -22.219 -12.312 -13.633 1 96.88 215 PHE A C 1
ATOM 1692 O O . PHE A 1 215 ? -22.703 -13.289 -14.219 1 96.88 215 PHE A O 1
ATOM 1699 N N . LEU A 1 216 ? -21.953 -11.102 -14.234 1 96.81 216 LEU A N 1
ATOM 1700 C CA . LEU A 1 216 ? -22.453 -10.828 -15.578 1 96.81 216 LEU A CA 1
ATOM 1701 C C . LEU A 1 216 ? -21.547 -11.453 -16.625 1 96.81 216 LEU A C 1
ATOM 1703 O O . LEU A 1 216 ? -21.922 -11.562 -17.797 1 96.81 216 LEU A O 1
ATOM 1707 N N . HIS A 1 217 ? -20.391 -11.875 -16.297 1 96.94 217 HIS A N 1
ATOM 1708 C CA . HIS A 1 217 ? -19.453 -12.625 -17.141 1 96.94 217 HIS A CA 1
ATOM 1709 C C . HIS A 1 217 ? -19.266 -14.047 -16.609 1 96.94 217 HIS A C 1
ATOM 1711 O O . HIS A 1 217 ? -18.266 -14.328 -15.945 1 96.94 217 HIS A O 1
ATOM 1717 N N . GLN A 1 218 ? -20.094 -14.945 -17.062 1 96.31 218 GLN A N 1
ATOM 1718 C CA . GLN A 1 218 ? -20.188 -16.281 -16.5 1 96.31 218 GLN A CA 1
ATOM 1719 C C . GLN A 1 218 ? -18.859 -17.031 -16.625 1 96.31 218 GLN A C 1
ATOM 1721 O O . GLN A 1 218 ? -18.531 -17.859 -15.781 1 96.31 218 GLN A O 1
ATOM 1726 N N . GLU A 1 219 ? -18.078 -16.719 -17.672 1 96.81 219 GLU A N 1
ATOM 1727 C CA . GLU A 1 219 ? -16.812 -17.406 -17.906 1 96.81 219 GLU A CA 1
ATOM 1728 C C . GLU A 1 219 ? -15.852 -17.188 -16.75 1 96.81 219 GLU A C 1
ATOM 1730 O O . GLU A 1 219 ? -14.875 -17.922 -16.594 1 96.81 219 GLU A O 1
ATOM 1735 N N . ALA A 1 220 ? -16.078 -16.203 -15.883 1 97.56 220 ALA A N 1
ATOM 1736 C CA . ALA A 1 220 ? -15.203 -15.867 -14.766 1 97.56 220 ALA A CA 1
ATOM 1737 C C . ALA A 1 220 ? -15.445 -16.797 -13.578 1 97.56 220 ALA A C 1
ATOM 1739 O O . ALA A 1 220 ? -14.695 -16.75 -12.594 1 97.56 220 ALA A O 1
ATOM 1740 N N . THR A 1 221 ? -16.438 -17.625 -13.602 1 98.31 221 THR A N 1
ATOM 1741 C CA . THR A 1 221 ? -16.938 -18.406 -12.477 1 98.31 221 THR A CA 1
ATOM 1742 C C . THR A 1 221 ? -15.844 -19.328 -11.93 1 98.31 221 THR A C 1
ATOM 1744 O O . THR A 1 221 ? -15.609 -19.375 -10.719 1 98.31 221 THR A O 1
ATOM 1747 N N . HIS A 1 222 ? -15.156 -19.984 -12.836 1 98.38 222 HIS A N 1
ATOM 1748 C CA . HIS A 1 222 ? -14.117 -20.922 -12.406 1 98.38 222 HIS A CA 1
ATOM 1749 C C . HIS A 1 222 ? -12.984 -20.188 -11.688 1 98.38 222 HIS A C 1
ATOM 1751 O O . HIS A 1 222 ? -12.562 -20.594 -10.609 1 98.38 222 HIS A O 1
ATOM 1757 N N . MET A 1 223 ? -12.555 -19.094 -12.227 1 98.38 223 MET A N 1
ATOM 1758 C CA . MET A 1 223 ? -11.398 -18.359 -11.734 1 98.38 223 MET A CA 1
ATOM 1759 C C . MET A 1 223 ? -11.688 -17.734 -10.367 1 98.38 223 MET A C 1
ATOM 1761 O O . MET A 1 223 ? -10.812 -17.672 -9.508 1 98.38 223 MET A O 1
ATOM 1765 N N . PHE A 1 224 ? -12.891 -17.156 -10.164 1 97.56 224 PHE A N 1
ATOM 1766 C CA . PHE A 1 224 ? -13.117 -16.516 -8.875 1 97.56 224 PHE A CA 1
ATOM 1767 C C . PHE A 1 224 ? -13.188 -17.547 -7.762 1 97.56 224 PHE A C 1
ATOM 1769 O O . PHE A 1 224 ? -12.945 -17.234 -6.594 1 97.56 224 PHE A O 1
ATOM 1776 N N . CYS A 1 225 ? -13.484 -18.844 -8.055 1 98.38 225 CYS A N 1
ATOM 1777 C CA . CYS A 1 225 ? -13.383 -19.906 -7.051 1 98.38 225 CYS A CA 1
ATOM 1778 C C . CYS A 1 225 ? -11.945 -20.078 -6.586 1 98.38 225 CYS A C 1
ATOM 1780 O O . CYS A 1 225 ? -11.688 -20.172 -5.383 1 98.38 225 CYS A O 1
ATOM 1782 N N . TRP A 1 226 ? -11.023 -20.094 -7.547 1 98.38 226 TRP A N 1
ATOM 1783 C CA . TRP A 1 226 ? -9.609 -20.203 -7.219 1 98.38 226 TRP A CA 1
ATOM 1784 C C . TRP A 1 226 ? -9.141 -19 -6.406 1 98.38 226 TRP A C 1
ATOM 1786 O O . TRP A 1 226 ? -8.469 -19.156 -5.387 1 98.38 226 TRP A O 1
ATOM 1796 N N . ALA A 1 227 ? -9.523 -17.797 -6.828 1 97.94 227 ALA A N 1
ATOM 1797 C CA . ALA A 1 227 ? -9.07 -16.562 -6.191 1 97.94 227 ALA A CA 1
ATOM 1798 C C . ALA A 1 227 ? -9.562 -16.484 -4.746 1 97.94 227 ALA A C 1
ATOM 1800 O O . ALA A 1 227 ? -8.898 -15.891 -3.893 1 97.94 227 ALA A O 1
ATOM 1801 N N . MET A 1 228 ? -10.727 -17.078 -4.422 1 98.31 228 MET A N 1
ATOM 1802 C CA . MET A 1 228 ? -11.312 -17.031 -3.084 1 98.31 228 MET A CA 1
ATOM 1803 C C . MET A 1 228 ? -10.812 -18.203 -2.229 1 98.31 228 MET A C 1
ATOM 1805 O O . MET A 1 228 ? -11.141 -18.281 -1.043 1 98.31 228 MET A O 1
ATOM 1809 N N . SER A 1 229 ? -9.984 -19.062 -2.809 1 98.38 229 SER A N 1
ATOM 1810 C CA . SER A 1 229 ? -9.391 -20.172 -2.053 1 98.38 229 SER A CA 1
ATOM 1811 C C . SER A 1 229 ? -8.094 -19.734 -1.375 1 98.38 229 SER A C 1
ATOM 1813 O O . SER A 1 229 ? -7.699 -18.578 -1.454 1 98.38 229 SER A O 1
ATOM 1815 N N . ASP A 1 230 ? -7.457 -20.672 -0.719 1 97.75 230 ASP A N 1
ATOM 1816 C CA . ASP A 1 230 ? -6.18 -20.406 -0.059 1 97.75 230 ASP A CA 1
ATOM 1817 C C . ASP A 1 230 ? -5.102 -20.031 -1.073 1 97.75 230 ASP A C 1
ATOM 1819 O O . ASP A 1 230 ? -4.109 -19.391 -0.726 1 97.75 230 ASP A O 1
ATOM 1823 N N . ARG A 1 231 ? -5.336 -20.359 -2.359 1 97.75 231 ARG A N 1
ATOM 1824 C CA . ARG A 1 231 ? -4.379 -20.031 -3.41 1 97.75 231 ARG A CA 1
ATOM 1825 C C . ARG A 1 231 ? -4.273 -18.516 -3.6 1 97.75 231 ARG A C 1
ATOM 1827 O O . ARG A 1 231 ? -3.307 -18.031 -4.184 1 97.75 231 ARG A O 1
ATOM 1834 N N . GLY A 1 232 ? -5.23 -17.781 -3.115 1 97.88 232 GLY A N 1
ATOM 1835 C CA . GLY A 1 232 ? -5.25 -16.328 -3.273 1 97.88 232 GLY A CA 1
ATOM 1836 C C . GLY A 1 232 ? -4.445 -15.602 -2.213 1 97.88 232 GLY A C 1
ATOM 1837 O O . GLY A 1 232 ? -4.246 -14.391 -2.299 1 97.88 232 GLY A O 1
ATOM 1838 N N . ILE A 1 233 ? -3.992 -16.25 -1.185 1 98.19 233 ILE A N 1
ATOM 1839 C CA . ILE A 1 233 ? -3.219 -15.617 -0.12 1 98.19 233 ILE A CA 1
ATOM 1840 C C . ILE A 1 233 ? -2.002 -16.484 0.213 1 98.19 233 ILE A C 1
ATOM 1842 O O . ILE A 1 233 ? -1.828 -16.906 1.358 1 98.19 233 ILE A O 1
ATOM 1846 N N . PRO A 1 234 ? -1.15 -16.672 -0.751 1 98.19 234 PRO A N 1
ATOM 1847 C CA . PRO A 1 234 ? 0.017 -17.516 -0.523 1 98.19 234 PRO A CA 1
ATOM 1848 C C . PRO A 1 234 ? 0.877 -17.047 0.645 1 98.19 234 PRO A C 1
ATOM 1850 O O . PRO A 1 234 ? 0.937 -15.844 0.923 1 98.19 234 PRO A O 1
ATOM 1853 N N . ARG A 1 235 ? 1.541 -18 1.279 1 98.12 235 ARG A N 1
ATOM 1854 C CA . ARG A 1 235 ? 2.471 -17.672 2.357 1 98.12 235 ARG A CA 1
ATOM 1855 C C . ARG A 1 235 ? 3.729 -17 1.814 1 98.12 235 ARG A C 1
ATOM 1857 O O . ARG A 1 235 ? 4.336 -16.172 2.49 1 98.12 235 ARG A O 1
ATOM 1864 N N . SER A 1 236 ? 4.168 -17.406 0.642 1 98 236 SER A N 1
ATOM 1865 C CA . SER A 1 236 ? 5.453 -16.984 0.086 1 98 236 SER A CA 1
ATOM 1866 C C . SER A 1 236 ? 5.48 -17.156 -1.43 1 98 236 SER A C 1
ATOM 1868 O O . SER A 1 236 ? 4.855 -18.062 -1.97 1 98 236 SER A O 1
ATOM 1870 N N . TYR A 1 237 ? 6.316 -16.297 -2.09 1 98.31 237 TYR A N 1
ATOM 1871 C CA . TYR A 1 237 ? 6.578 -16.5 -3.51 1 98.31 237 TYR A CA 1
ATOM 1872 C C . TYR A 1 237 ? 7.285 -17.828 -3.742 1 98.31 237 TYR A C 1
ATOM 1874 O O . TYR A 1 237 ? 7.148 -18.438 -4.809 1 98.31 237 TYR A O 1
ATOM 1882 N N . ARG A 1 238 ? 7.973 -18.375 -2.766 1 98.19 238 ARG A N 1
ATOM 1883 C CA . ARG A 1 238 ? 8.758 -19.594 -2.891 1 98.19 238 ARG A CA 1
ATOM 1884 C C . ARG A 1 238 ? 7.871 -20.828 -2.82 1 98.19 238 ARG A C 1
ATOM 1886 O O . ARG A 1 238 ? 8.336 -21.953 -3.016 1 98.19 238 ARG A O 1
ATOM 1893 N N . MET A 1 239 ? 6.594 -20.547 -2.512 1 98.44 239 MET A N 1
ATOM 1894 C CA . MET A 1 239 ? 5.695 -21.656 -2.203 1 98.44 239 MET A CA 1
ATOM 1895 C C . MET A 1 239 ? 4.434 -21.594 -3.061 1 98.44 239 MET A C 1
ATOM 1897 O O . MET A 1 239 ? 3.344 -21.922 -2.592 1 98.44 239 MET A O 1
ATOM 1901 N N . ILE A 1 240 ? 4.512 -21.047 -4.219 1 98.44 240 ILE A N 1
ATOM 1902 C CA . ILE A 1 240 ? 3.393 -21.031 -5.152 1 98.44 240 ILE A CA 1
ATOM 1903 C C . ILE A 1 240 ? 3.754 -21.828 -6.402 1 98.44 240 ILE A C 1
ATOM 1905 O O . ILE A 1 240 ? 4.934 -21.953 -6.75 1 98.44 240 ILE A O 1
ATOM 1909 N N . GLN A 1 241 ? 2.762 -22.375 -7.039 1 98.44 241 GLN A N 1
ATOM 1910 C CA . GLN A 1 241 ? 2.951 -22.938 -8.367 1 98.44 241 GLN A CA 1
ATOM 1911 C C . GLN A 1 241 ? 2.977 -21.844 -9.438 1 98.44 241 GLN A C 1
ATOM 1913 O O . GLN A 1 241 ? 2.627 -20.703 -9.164 1 98.44 241 GLN A O 1
ATOM 1918 N N . GLY A 1 242 ? 3.482 -22.141 -10.562 1 98.5 242 GLY A N 1
ATOM 1919 C CA . GLY A 1 242 ? 3.396 -21.328 -11.758 1 98.5 242 GLY A CA 1
ATOM 1920 C C . GLY A 1 242 ? 2.732 -22.031 -12.922 1 98.5 242 GLY A C 1
ATOM 1921 O O . GLY A 1 242 ? 2.965 -23.234 -13.141 1 98.5 242 GLY A O 1
ATOM 1922 N N . PHE A 1 243 ? 1.878 -21.328 -13.594 1 98.62 243 PHE A N 1
ATOM 1923 C CA . PHE A 1 243 ? 1.171 -21.875 -14.742 1 98.62 243 PHE A CA 1
ATOM 1924 C C . PHE A 1 243 ? 1.22 -20.906 -15.914 1 98.62 243 PHE A C 1
ATOM 1926 O O . PHE A 1 243 ? 0.84 -19.734 -15.781 1 98.62 243 PHE A O 1
ATOM 1933 N N . GLY A 1 244 ? 1.652 -21.375 -17.031 1 97.56 244 GLY A N 1
ATOM 1934 C CA . GLY A 1 244 ? 1.615 -20.547 -18.234 1 97.56 244 GLY A CA 1
ATOM 1935 C C . GLY A 1 244 ? 0.208 -20.172 -18.641 1 97.56 244 GLY A C 1
ATOM 1936 O O . GLY A 1 244 ? 0.02 -19.234 -19.438 1 97.56 244 GLY A O 1
ATOM 1937 N N . VAL A 1 245 ? -0.855 -20.797 -18.125 1 96.56 245 VAL A N 1
ATOM 1938 C CA . VAL A 1 245 ? -2.291 -20.578 -18.266 1 96.56 245 VAL A CA 1
ATOM 1939 C C . VAL A 1 245 ? -2.703 -20.828 -19.719 1 96.56 245 VAL A C 1
ATOM 1941 O O . VAL A 1 245 ? -3.643 -21.578 -19.984 1 96.56 245 VAL A O 1
ATOM 1944 N N . ASN A 1 246 ? -1.992 -20.219 -20.719 1 97.75 246 ASN A N 1
ATOM 1945 C CA . ASN A 1 246 ? -2.338 -20.328 -22.125 1 97.75 246 ASN A CA 1
ATOM 1946 C C . ASN A 1 246 ? -1.861 -21.641 -22.734 1 97.75 246 ASN A C 1
ATOM 1948 O O . ASN A 1 246 ? -0.973 -22.297 -22.172 1 97.75 246 ASN A O 1
ATOM 1952 N N . THR A 1 247 ? -2.504 -22 -23.766 1 97.94 247 THR A N 1
ATOM 1953 C CA . THR A 1 247 ? -2.041 -23.109 -24.578 1 97.94 247 THR A CA 1
ATOM 1954 C C . THR A 1 247 ? -1.04 -22.641 -25.625 1 97.94 247 THR A C 1
ATOM 1956 O O . THR A 1 247 ? -1.355 -21.781 -26.453 1 97.94 247 THR A O 1
ATOM 1959 N N . PHE A 1 248 ? 0.142 -23.203 -25.547 1 97.5 248 PHE A N 1
ATOM 1960 C CA . PHE A 1 248 ? 1.181 -22.938 -26.531 1 97.5 248 PHE A CA 1
ATOM 1961 C C . PHE A 1 248 ? 1.289 -24.094 -27.531 1 97.5 248 PHE A C 1
ATOM 1963 O O . PHE A 1 248 ? 0.515 -25.047 -27.453 1 97.5 248 PHE A O 1
ATOM 1970 N N . ALA A 1 249 ? 2.162 -23.875 -28.562 1 97.44 249 ALA A N 1
ATOM 1971 C CA . ALA A 1 249 ? 2.473 -24.938 -29.516 1 97.44 249 ALA A CA 1
ATOM 1972 C C . ALA A 1 249 ? 3.969 -25.234 -29.531 1 97.44 249 ALA A C 1
ATOM 1974 O O . ALA A 1 249 ? 4.789 -24.328 -29.531 1 97.44 249 ALA A O 1
ATOM 1975 N N . LEU A 1 250 ? 4.273 -26.5 -29.422 1 98 250 LEU A N 1
ATOM 1976 C CA . LEU A 1 250 ? 5.637 -27 -29.609 1 98 250 LEU A CA 1
ATOM 1977 C C . LEU A 1 250 ? 5.777 -27.688 -30.969 1 98 250 LEU A C 1
ATOM 1979 O O . LEU A 1 250 ? 4.867 -28.391 -31.391 1 98 250 LEU A O 1
ATOM 1983 N N . ILE A 1 251 ? 6.895 -27.422 -31.656 1 96.69 251 ILE A N 1
ATOM 1984 C CA . ILE A 1 251 ? 7.164 -28 -32.969 1 96.69 251 ILE A CA 1
ATOM 1985 C C . ILE A 1 251 ? 8.461 -28.812 -32.906 1 96.69 251 ILE A C 1
ATOM 1987 O O . ILE A 1 251 ? 9.531 -28.266 -32.656 1 96.69 251 ILE A O 1
ATOM 1991 N N . ASN A 1 252 ? 8.352 -30.078 -33.188 1 97.38 252 ASN A N 1
ATOM 1992 C CA . ASN A 1 252 ? 9.562 -30.875 -33.156 1 97.38 252 ASN A CA 1
ATOM 1993 C C . ASN A 1 252 ? 10.336 -30.797 -34.469 1 97.38 252 ASN A C 1
ATOM 1995 O O . ASN A 1 252 ? 9.945 -30.062 -35.375 1 97.38 252 ASN A O 1
ATOM 1999 N N . ALA A 1 253 ? 11.469 -31.469 -34.531 1 95 253 ALA A N 1
ATOM 2000 C CA . ALA A 1 253 ? 12.383 -31.375 -35.656 1 95 253 ALA A CA 1
ATOM 2001 C C . ALA A 1 253 ? 11.727 -31.875 -36.938 1 95 253 ALA A C 1
ATOM 2003 O O . ALA A 1 253 ? 12.141 -31.531 -38.031 1 95 253 ALA A O 1
ATOM 2004 N N . LYS A 1 254 ? 10.68 -32.656 -36.812 1 96.31 254 LYS A N 1
ATOM 2005 C CA . LYS A 1 254 ? 9.977 -33.219 -37.969 1 96.31 254 LYS A CA 1
ATOM 2006 C C . LYS A 1 254 ? 8.859 -32.281 -38.438 1 96.31 254 LYS A C 1
ATOM 2008 O O . LYS A 1 254 ? 8.133 -32.594 -39.375 1 96.31 254 LYS A O 1
ATOM 2013 N N . GLY A 1 255 ? 8.672 -31.203 -37.688 1 94.69 255 GLY A N 1
ATOM 2014 C CA . GLY A 1 255 ? 7.645 -30.234 -38.062 1 94.69 255 GLY A CA 1
ATOM 2015 C C . GLY A 1 255 ? 6.281 -30.562 -37.5 1 94.69 255 GLY A C 1
ATOM 2016 O O . GLY A 1 255 ? 5.266 -30.031 -37.938 1 94.69 255 GLY A O 1
ATOM 2017 N N . GLU A 1 256 ? 6.242 -31.5 -36.594 1 96.62 256 GLU A N 1
ATOM 2018 C CA . GLU A 1 256 ? 4.977 -31.859 -35.969 1 96.62 256 GLU A CA 1
ATOM 2019 C C . GLU A 1 256 ? 4.645 -30.938 -34.781 1 96.62 256 GLU A C 1
ATOM 2021 O O . GLU A 1 256 ? 5.527 -30.562 -34 1 96.62 256 GLU A O 1
ATOM 2026 N N . ARG A 1 257 ? 3.361 -30.609 -34.781 1 97.06 257 ARG A N 1
ATOM 2027 C CA . ARG A 1 257 ? 2.908 -29.688 -33.719 1 97.06 257 ARG A CA 1
ATOM 2028 C C . ARG A 1 257 ? 2.332 -30.453 -32.531 1 97.06 257 ARG A C 1
ATOM 2030 O O . ARG A 1 257 ? 1.626 -31.453 -32.719 1 97.06 257 ARG A O 1
ATOM 2037 N N . THR A 1 258 ? 2.6 -30.062 -31.359 1 98.19 258 THR A N 1
ATOM 2038 C CA . THR A 1 258 ? 2.031 -30.516 -30.094 1 98.19 258 THR A CA 1
ATOM 2039 C C . THR A 1 258 ? 1.586 -29.328 -29.25 1 98.19 258 THR A C 1
ATOM 2041 O O . THR A 1 258 ? 2.357 -28.391 -29.031 1 98.19 258 THR A O 1
ATOM 2044 N N . TYR A 1 259 ? 0.246 -29.312 -28.812 1 98 259 TYR A N 1
ATOM 2045 C CA . TYR A 1 259 ? -0.215 -28.281 -27.891 1 98 259 TYR A CA 1
ATOM 2046 C C . TYR A 1 259 ? 0.375 -28.5 -26.5 1 98 259 TYR A C 1
ATOM 2048 O O . TYR A 1 259 ? 0.554 -29.641 -26.062 1 98 259 TYR A O 1
ATOM 2056 N N . CYS A 1 260 ? 0.652 -27.406 -25.812 1 98.44 260 CYS A N 1
ATOM 2057 C CA . CYS A 1 260 ? 1.384 -27.578 -24.562 1 98.44 260 CYS A CA 1
ATOM 2058 C C . CYS A 1 260 ? 1.01 -26.484 -23.562 1 98.44 260 CYS A C 1
ATOM 2060 O O . CYS A 1 260 ? 0.775 -25.344 -23.953 1 98.44 260 CYS A O 1
ATOM 2062 N N . LYS A 1 261 ? 0.901 -26.812 -22.266 1 98.44 261 LYS A N 1
ATOM 2063 C CA . LYS A 1 261 ? 0.906 -25.891 -21.141 1 98.44 261 LYS A CA 1
ATOM 2064 C C . LYS A 1 261 ? 2.131 -26.109 -20.25 1 98.44 261 LYS A C 1
ATOM 2066 O O . LYS A 1 261 ? 2.545 -27.25 -20.031 1 98.44 261 LYS A O 1
ATOM 2071 N N . PHE A 1 262 ? 2.764 -25.047 -19.766 1 98.62 262 PHE A N 1
ATOM 2072 C CA . PHE A 1 262 ? 3.951 -25.078 -18.922 1 98.62 262 PHE A CA 1
ATOM 2073 C C . PHE A 1 262 ? 3.572 -24.953 -17.453 1 98.62 262 PHE A C 1
ATOM 2075 O O . PHE A 1 262 ? 2.691 -24.156 -17.094 1 98.62 262 PHE A O 1
ATOM 2082 N N . ILE A 1 263 ? 4.207 -25.75 -16.578 1 98.38 263 ILE A N 1
ATOM 2083 C CA . ILE A 1 263 ? 3.854 -25.781 -15.164 1 98.38 263 ILE A CA 1
ATOM 2084 C C . ILE A 1 263 ? 5.121 -25.766 -14.312 1 98.38 263 ILE A C 1
ATOM 2086 O O . ILE A 1 263 ? 6.105 -26.438 -14.641 1 98.38 263 ILE A O 1
ATOM 2090 N N . TRP A 1 264 ? 5.152 -24.969 -13.281 1 98.62 264 TRP A N 1
ATOM 2091 C CA . TRP A 1 264 ? 6.184 -24.984 -12.25 1 98.62 264 TRP A CA 1
ATOM 2092 C C . TRP A 1 264 ? 5.602 -25.406 -10.906 1 98.62 264 TRP A C 1
ATOM 2094 O O . TRP A 1 264 ? 4.59 -24.859 -10.461 1 98.62 264 TRP A O 1
ATOM 2104 N N . THR A 1 265 ? 6.176 -26.406 -10.234 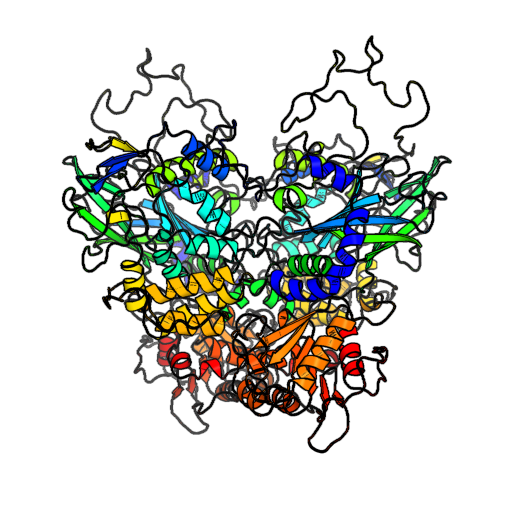1 98.5 265 THR A N 1
ATOM 2105 C CA . THR A 1 265 ? 5.758 -26.875 -8.922 1 98.5 265 THR A CA 1
ATOM 2106 C C . THR A 1 265 ? 6.875 -26.688 -7.895 1 98.5 265 THR A C 1
ATOM 2108 O O . THR A 1 265 ? 7.977 -27.203 -8.07 1 98.5 265 THR A O 1
ATOM 2111 N N . PRO A 1 266 ? 6.633 -25.969 -6.812 1 98.31 266 PRO A N 1
ATOM 2112 C CA . PRO A 1 266 ? 7.691 -25.625 -5.859 1 98.31 266 PRO A CA 1
ATOM 2113 C C . PRO A 1 266 ? 8.148 -26.828 -5.031 1 98.31 266 PRO A C 1
ATOM 2115 O O . PRO A 1 266 ? 7.332 -27.656 -4.648 1 98.31 266 PRO A O 1
ATOM 2118 N N . GLU A 1 267 ? 9.414 -26.828 -4.707 1 96.81 267 GLU A N 1
ATOM 2119 C CA . GLU A 1 267 ? 10.016 -27.875 -3.873 1 96.81 267 GLU A CA 1
ATOM 2120 C C . GLU A 1 267 ? 9.477 -27.812 -2.445 1 96.81 267 GLU A C 1
ATOM 2122 O O . GLU A 1 267 ? 9.289 -28.844 -1.804 1 96.81 267 GLU A O 1
ATOM 2127 N N . LEU A 1 268 ? 9.195 -26.641 -1.946 1 97.19 268 LEU A N 1
ATOM 2128 C CA . LEU A 1 268 ? 8.828 -26.438 -0.55 1 97.19 268 LEU A CA 1
ATOM 2129 C C . LEU A 1 268 ? 7.336 -26.688 -0.335 1 97.19 268 LEU A C 1
ATOM 2131 O O . LEU A 1 268 ? 6.832 -26.531 0.779 1 97.19 268 LEU A O 1
ATOM 2135 N N . GLY A 1 269 ? 6.637 -27.078 -1.395 1 97.25 269 GLY A N 1
ATOM 2136 C CA . GLY A 1 269 ? 5.195 -27.25 -1.292 1 97.25 269 GLY A CA 1
ATOM 2137 C C . GLY A 1 269 ? 4.418 -25.969 -1.508 1 97.25 269 GLY A C 1
ATOM 2138 O O . GLY A 1 269 ? 5.012 -24.906 -1.72 1 97.25 269 GLY A O 1
ATOM 2139 N N . VAL A 1 270 ? 3.072 -26.109 -1.652 1 98.12 270 VAL A N 1
ATOM 2140 C CA . VAL A 1 270 ? 2.16 -24.969 -1.798 1 98.12 270 VAL A CA 1
ATOM 2141 C C . VAL A 1 270 ? 1.498 -24.672 -0.456 1 98.12 270 VAL A C 1
ATOM 2143 O O . VAL A 1 270 ? 0.809 -25.516 0.112 1 98.12 270 VAL A O 1
ATOM 2146 N N . HIS A 1 271 ? 1.778 -23.484 0.14 1 98.12 271 HIS A N 1
ATOM 2147 C CA . HIS A 1 271 ? 1.274 -23.078 1.451 1 98.12 271 HIS A CA 1
ATOM 2148 C C . HIS A 1 271 ? 0.68 -21.688 1.415 1 98.12 271 HIS A C 1
ATOM 2150 O O . HIS A 1 271 ? 1.106 -20.844 0.619 1 98.12 271 HIS A O 1
ATOM 2156 N N . SER A 1 272 ? -0.315 -21.453 2.236 1 98 272 SER A N 1
ATOM 2157 C CA . SER A 1 272 ? -1.014 -20.172 2.262 1 98 272 SER A CA 1
ATOM 2158 C C . SER A 1 272 ? -1.032 -19.578 3.668 1 98 272 SER A C 1
ATOM 2160 O O . SER A 1 272 ? -0.739 -20.266 4.645 1 98 272 SER A O 1
ATOM 2162 N N . LEU A 1 273 ? -1.299 -18.297 3.762 1 98.12 273 LEU A N 1
ATOM 2163 C CA . LEU A 1 273 ? -1.603 -17.625 5.023 1 98.12 273 LEU A CA 1
ATOM 2164 C C . LEU A 1 273 ? -3.039 -17.906 5.449 1 98.12 273 LEU A C 1
ATOM 2166 O O . LEU A 1 273 ? -3.826 -18.453 4.68 1 98.12 273 LEU A O 1
ATOM 2170 N N . VAL A 1 274 ? -3.365 -17.594 6.73 1 97.12 274 VAL A N 1
ATOM 2171 C CA . VAL A 1 274 ? -4.766 -17.469 7.117 1 97.12 274 VAL A CA 1
ATOM 2172 C C . VAL A 1 274 ? -5.195 -16 7 1 97.12 274 VAL A C 1
ATOM 2174 O O . VAL A 1 274 ? -4.359 -15.094 7.027 1 97.12 274 VAL A O 1
ATOM 2177 N N . TRP A 1 275 ? -6.457 -15.82 6.82 1 96.5 275 TRP A N 1
ATOM 2178 C CA . TRP A 1 275 ? -6.977 -14.523 6.383 1 96.5 275 TRP A CA 1
ATOM 2179 C C . TRP A 1 275 ? -6.594 -13.422 7.363 1 96.5 275 TRP A C 1
ATOM 2181 O O . TRP A 1 275 ? -6.094 -12.375 6.961 1 96.5 275 TRP A O 1
ATOM 2191 N N . ASP A 1 276 ? -6.77 -13.586 8.703 1 96.5 276 ASP A N 1
ATOM 2192 C CA . ASP A 1 276 ? -6.434 -12.586 9.703 1 96.5 276 ASP A CA 1
ATOM 2193 C C . ASP A 1 276 ? -4.953 -12.211 9.633 1 96.5 276 ASP A C 1
ATOM 2195 O O . ASP A 1 276 ? -4.602 -11.031 9.734 1 96.5 276 ASP A O 1
ATOM 2199 N N . GLU A 1 277 ? -4.191 -13.242 9.461 1 96.69 277 GLU A N 1
ATOM 2200 C CA . GLU A 1 277 ? -2.75 -13.047 9.32 1 96.69 277 GLU A CA 1
ATOM 2201 C C . GLU A 1 277 ? -2.42 -12.234 8.07 1 96.69 277 GLU A C 1
ATOM 2203 O O . GLU A 1 277 ? -1.563 -11.352 8.109 1 96.69 277 GLU A O 1
ATOM 2208 N N . ALA A 1 278 ? -3.039 -12.531 6.957 1 97.5 278 ALA A N 1
ATOM 2209 C CA . ALA A 1 278 ? -2.828 -11.805 5.711 1 97.5 278 ALA A CA 1
ATOM 2210 C C . ALA A 1 278 ? -3.154 -10.32 5.879 1 97.5 278 ALA A C 1
ATOM 2212 O O . ALA A 1 278 ? -2.404 -9.453 5.418 1 97.5 278 ALA A O 1
ATOM 2213 N N . LEU A 1 279 ? -4.238 -10.016 6.52 1 96.12 279 LEU A N 1
ATOM 2214 C CA . LEU A 1 279 ? -4.664 -8.641 6.742 1 96.12 279 LEU A CA 1
ATOM 2215 C C . LEU A 1 279 ? -3.674 -7.906 7.641 1 96.12 279 LEU A C 1
ATOM 2217 O O . LEU A 1 279 ? -3.252 -6.793 7.32 1 96.12 279 LEU A O 1
ATOM 2221 N N . LYS A 1 280 ? -3.297 -8.516 8.703 1 96.56 280 LYS A N 1
ATOM 2222 C CA . LYS A 1 280 ? -2.398 -7.863 9.656 1 96.56 280 LYS A CA 1
ATOM 2223 C C . LYS A 1 280 ? -1.024 -7.625 9.039 1 96.56 280 LYS A C 1
ATOM 2225 O O . LYS A 1 280 ? -0.436 -6.559 9.211 1 96.56 280 LYS A O 1
ATOM 2230 N N . LEU A 1 281 ? -0.555 -8.633 8.289 1 96.62 281 LEU A N 1
ATOM 2231 C CA . LEU A 1 281 ? 0.733 -8.5 7.617 1 96.62 281 LEU A CA 1
ATOM 2232 C C . LEU A 1 281 ? 0.708 -7.344 6.621 1 96.62 281 LEU A C 1
ATOM 2234 O O . LEU A 1 281 ? 1.703 -6.633 6.465 1 96.62 281 LEU A O 1
ATOM 2238 N N . ALA A 1 282 ? -0.387 -7.184 6.012 1 96.06 282 ALA A N 1
ATOM 2239 C CA . ALA A 1 282 ? -0.496 -6.137 5 1 96.06 282 ALA A CA 1
ATOM 2240 C C . ALA A 1 282 ? -0.208 -4.762 5.598 1 96.06 282 ALA A C 1
ATOM 2242 O O . ALA A 1 282 ? 0.245 -3.855 4.895 1 96.06 282 ALA A O 1
ATOM 2243 N N . GLY A 1 283 ? -0.427 -4.582 6.855 1 95.81 283 GLY A N 1
ATOM 2244 C CA . GLY A 1 283 ? -0.128 -3.326 7.52 1 95.81 283 GLY A CA 1
ATOM 2245 C C . GLY A 1 283 ? 1.188 -3.348 8.273 1 95.81 283 GLY A C 1
ATOM 2246 O O . GLY A 1 283 ? 1.934 -2.365 8.258 1 95.81 283 GLY A O 1
ATOM 2247 N N . GLN A 1 284 ? 1.54 -4.48 8.906 1 95.44 284 GLN A N 1
ATOM 2248 C CA . GLN A 1 284 ? 2.709 -4.602 9.766 1 95.44 284 GLN A CA 1
ATOM 2249 C C . GLN A 1 284 ? 3.988 -4.73 8.945 1 95.44 284 GLN A C 1
ATOM 2251 O O . GLN A 1 284 ? 5.055 -4.285 9.375 1 95.44 284 GLN A O 1
ATOM 2256 N N . ASP A 1 285 ? 3.838 -5.348 7.805 1 95.5 285 ASP A N 1
ATOM 2257 C CA . ASP A 1 285 ? 4.941 -5.531 6.863 1 95.5 285 ASP A CA 1
ATOM 2258 C C . ASP A 1 285 ? 4.422 -5.711 5.438 1 95.5 285 ASP A C 1
ATOM 2260 O O . ASP A 1 285 ? 4.461 -6.816 4.895 1 95.5 285 ASP A O 1
ATOM 2264 N N . PRO A 1 286 ? 4.09 -4.609 4.801 1 96.44 286 PRO A N 1
ATOM 2265 C CA . PRO A 1 286 ? 3.502 -4.719 3.463 1 96.44 286 PRO A CA 1
ATOM 2266 C C . PRO A 1 286 ? 4.457 -5.336 2.447 1 96.44 286 PRO A C 1
ATOM 2268 O O . PRO A 1 286 ? 4.047 -5.68 1.335 1 96.44 286 PRO A O 1
ATOM 2271 N N . ASP A 1 287 ? 5.75 -5.535 2.795 1 97.31 287 ASP A N 1
ATOM 2272 C CA . ASP A 1 287 ? 6.781 -6.07 1.91 1 97.31 287 ASP A CA 1
ATOM 2273 C C . ASP A 1 287 ? 7.141 -7.504 2.289 1 97.31 287 ASP A C 1
ATOM 2275 O O . ASP A 1 287 ? 8.25 -7.965 2.023 1 97.31 287 ASP A O 1
ATOM 2279 N N . PHE A 1 288 ? 6.289 -8.25 2.906 1 97.44 288 PHE A N 1
ATOM 2280 C CA . PHE A 1 288 ? 6.551 -9.539 3.531 1 97.44 288 PHE A CA 1
ATOM 2281 C C . PHE A 1 288 ? 7.09 -10.539 2.512 1 97.44 288 PHE A C 1
ATOM 2283 O O . PHE A 1 288 ? 8.109 -11.188 2.75 1 97.44 288 PHE A O 1
ATOM 2290 N N . HIS A 1 289 ? 6.43 -10.68 1.359 1 98.06 289 HIS A N 1
ATOM 2291 C CA . HIS A 1 289 ? 6.836 -11.672 0.371 1 98.06 289 HIS A CA 1
ATOM 2292 C C . HIS A 1 289 ? 8.18 -11.312 -0.248 1 98.06 289 HIS A C 1
ATOM 2294 O O . HIS A 1 289 ? 9.016 -12.188 -0.474 1 98.06 289 HIS A O 1
ATOM 2300 N N . ARG A 1 290 ? 8.336 -10.047 -0.578 1 96.75 290 ARG A N 1
ATOM 2301 C CA . ARG A 1 290 ? 9.602 -9.617 -1.164 1 96.75 290 ARG A CA 1
ATOM 2302 C C . ARG A 1 290 ? 10.758 -9.859 -0.205 1 96.75 290 ARG A C 1
ATOM 2304 O O . ARG A 1 290 ? 11.828 -10.312 -0.619 1 96.75 290 ARG A O 1
ATOM 2311 N N . LYS A 1 291 ? 10.578 -9.477 1.104 1 96.69 291 LYS A N 1
ATOM 2312 C CA . LYS A 1 291 ? 11.609 -9.711 2.115 1 96.69 291 LYS A CA 1
ATOM 2313 C C . LYS A 1 291 ? 11.898 -11.203 2.264 1 96.69 291 LYS A C 1
ATOM 2315 O O . LYS A 1 291 ? 13.055 -11.602 2.408 1 96.69 291 LYS A O 1
ATOM 2320 N N . ASP A 1 292 ? 10.852 -11.969 2.264 1 97.44 292 ASP A N 1
ATOM 2321 C CA . ASP A 1 292 ? 10.992 -13.414 2.406 1 97.44 292 ASP A CA 1
ATOM 2322 C C . ASP A 1 292 ? 11.852 -14 1.287 1 97.44 292 ASP A C 1
ATOM 2324 O O . ASP A 1 292 ? 12.766 -14.789 1.545 1 97.44 292 ASP A O 1
ATOM 2328 N N . LEU A 1 293 ? 11.57 -13.648 0.018 1 97.94 293 LEU A N 1
ATOM 2329 C CA . LEU A 1 293 ? 12.352 -14.117 -1.12 1 97.94 293 LEU A CA 1
ATOM 2330 C C . LEU A 1 293 ? 13.805 -13.68 -0.993 1 97.94 293 LEU A C 1
ATOM 2332 O O . LEU A 1 293 ? 14.719 -14.492 -1.161 1 97.94 293 LEU A O 1
ATOM 2336 N N . TRP A 1 294 ? 14.016 -12.406 -0.696 1 96.69 294 TRP A N 1
ATOM 2337 C CA . TRP A 1 294 ? 15.352 -11.828 -0.562 1 96.69 294 TRP A CA 1
ATOM 2338 C C . TRP A 1 294 ? 16.156 -12.555 0.51 1 96.69 294 TRP A C 1
ATOM 2340 O O . TRP A 1 294 ? 17.297 -12.961 0.27 1 96.69 294 TRP A O 1
ATOM 2350 N N . GLU A 1 295 ? 15.516 -12.758 1.688 1 95.06 295 GLU A N 1
ATOM 2351 C CA . GLU A 1 295 ? 16.156 -13.398 2.83 1 95.06 295 GLU A CA 1
ATOM 2352 C C . GLU A 1 295 ? 16.516 -14.852 2.518 1 95.06 295 GLU A C 1
ATOM 2354 O O . GLU A 1 295 ? 17.594 -15.32 2.893 1 95.06 295 GLU A O 1
ATOM 2359 N N . ALA A 1 296 ? 15.648 -15.57 1.889 1 96.69 296 ALA A N 1
ATOM 2360 C CA . ALA A 1 296 ? 15.914 -16.969 1.544 1 96.69 296 ALA A CA 1
ATOM 2361 C C . ALA A 1 296 ? 17.141 -17.078 0.656 1 96.69 296 ALA A C 1
ATOM 2363 O O . ALA A 1 296 ? 18.016 -17.922 0.9 1 96.69 296 ALA A O 1
ATOM 2364 N N . ILE A 1 297 ? 17.203 -16.25 -0.349 1 96.75 297 ILE A N 1
ATOM 2365 C CA . ILE A 1 297 ? 18.328 -16.312 -1.29 1 96.75 297 ILE A CA 1
ATOM 2366 C C . ILE A 1 297 ? 19.609 -15.898 -0.583 1 96.75 297 ILE A C 1
ATOM 2368 O O . ILE A 1 297 ? 20.656 -16.547 -0.748 1 96.75 297 ILE A O 1
ATOM 2372 N N . GLU A 1 298 ? 19.547 -14.875 0.265 1 94.31 298 GLU A N 1
ATOM 2373 C CA . GLU A 1 298 ? 20.719 -14.43 1.015 1 94.31 298 GLU A CA 1
ATOM 2374 C C . GLU A 1 298 ? 21.219 -15.523 1.946 1 94.31 298 GLU A C 1
ATOM 2376 O O . GLU A 1 298 ? 22.422 -15.641 2.176 1 94.31 298 GLU A O 1
ATOM 2381 N N . ASN A 1 299 ? 20.312 -16.391 2.412 1 93.69 299 ASN A N 1
ATOM 2382 C CA . ASN A 1 299 ? 20.672 -17.422 3.398 1 93.69 299 ASN A CA 1
ATOM 2383 C C . ASN A 1 299 ? 20.969 -18.75 2.736 1 93.69 299 ASN A C 1
ATOM 2385 O O . ASN A 1 299 ? 21.141 -19.766 3.42 1 93.69 299 ASN A O 1
ATOM 2389 N N . GLY A 1 300 ? 20.969 -18.797 1.46 1 93.69 300 GLY A N 1
ATOM 2390 C CA . GLY A 1 300 ? 21.312 -20.016 0.742 1 93.69 300 GLY A CA 1
ATOM 2391 C C . GLY A 1 300 ? 20.156 -21 0.65 1 93.69 300 GLY A C 1
ATOM 2392 O O . GLY A 1 300 ? 20.328 -22.125 0.184 1 93.69 300 GLY A O 1
ATOM 2393 N N . ALA A 1 301 ? 19.047 -20.625 1.261 1 95.88 301 ALA A N 1
ATOM 2394 C CA . ALA A 1 301 ? 17.844 -21.422 1.057 1 95.88 301 ALA A CA 1
ATOM 2395 C C . ALA A 1 301 ? 17.203 -21.125 -0.294 1 95.88 301 ALA A C 1
ATOM 2397 O O . ALA A 1 301 ? 16.078 -20.625 -0.354 1 95.88 301 ALA A O 1
ATOM 2398 N N . TYR A 1 302 ? 17.844 -21.5 -1.321 1 97.56 302 TYR A N 1
ATOM 2399 C CA . TYR A 1 302 ? 17.469 -21.109 -2.68 1 97.56 302 TYR A CA 1
ATOM 2400 C C . TYR A 1 302 ? 16.125 -21.719 -3.072 1 97.56 302 TYR A C 1
ATOM 2402 O O . TYR A 1 302 ? 15.945 -22.938 -2.979 1 97.56 302 TYR A O 1
ATOM 2410 N N . PRO A 1 303 ? 15.172 -20.891 -3.525 1 97.75 303 PRO A N 1
ATOM 2411 C CA . PRO A 1 303 ? 13.906 -21.438 -4.027 1 97.75 303 PRO A CA 1
ATOM 2412 C C . PRO A 1 303 ? 14.078 -22.297 -5.277 1 97.75 303 PRO A C 1
ATOM 2414 O O . PRO A 1 303 ? 14.852 -21.938 -6.172 1 97.75 303 PRO A O 1
ATOM 2417 N N . LYS A 1 304 ? 13.352 -23.375 -5.352 1 98.06 304 LYS A N 1
ATOM 2418 C CA . LYS A 1 304 ? 13.414 -24.312 -6.469 1 98.06 304 LYS A CA 1
ATOM 2419 C C . LYS A 1 304 ? 12.016 -24.734 -6.906 1 98.06 304 LYS A C 1
ATOM 2421 O O . LYS A 1 304 ? 11.109 -24.844 -6.082 1 98.06 304 LYS A O 1
ATOM 2426 N N . TRP A 1 305 ? 11.875 -24.922 -8.172 1 98.69 305 TRP A N 1
ATOM 2427 C CA . TRP A 1 305 ? 10.656 -25.469 -8.773 1 98.69 305 TRP A CA 1
ATOM 2428 C C . TRP A 1 305 ? 10.992 -26.578 -9.758 1 98.69 305 TRP A C 1
ATOM 2430 O O . TRP A 1 305 ? 11.977 -26.484 -10.492 1 98.69 305 TRP A O 1
ATOM 2440 N N . LYS A 1 306 ? 10.211 -27.625 -9.781 1 98.44 306 LYS A N 1
ATOM 2441 C CA . LYS A 1 306 ? 10.219 -28.531 -10.93 1 98.44 306 LYS A CA 1
ATOM 2442 C C . LYS A 1 306 ? 9.445 -27.938 -12.102 1 98.44 306 LYS A C 1
ATOM 2444 O O . LYS A 1 306 ? 8.422 -27.281 -11.914 1 98.44 306 LYS A O 1
ATOM 2449 N N . PHE A 1 307 ? 10.016 -28.156 -13.273 1 98.56 307 PHE A N 1
ATOM 2450 C CA . PHE A 1 307 ? 9.391 -27.688 -14.5 1 98.56 307 PHE A CA 1
ATOM 2451 C C . PHE A 1 307 ? 8.727 -28.828 -15.25 1 98.56 307 PHE A C 1
ATOM 2453 O O . PHE A 1 307 ? 9.367 -29.844 -15.539 1 98.56 307 PHE A O 1
ATOM 2460 N N . GLY A 1 308 ? 7.391 -28.594 -15.555 1 98.5 308 GLY A N 1
ATOM 2461 C CA . GLY A 1 308 ? 6.625 -29.641 -16.203 1 98.5 308 GLY A CA 1
ATOM 2462 C C . GLY A 1 308 ? 5.879 -29.172 -17.438 1 98.5 308 GLY A C 1
ATOM 2463 O O . GLY A 1 308 ? 5.648 -27.969 -17.609 1 98.5 308 GLY A O 1
ATOM 2464 N N . LEU A 1 309 ? 5.535 -30.141 -18.312 1 98.38 309 LEU A N 1
ATOM 2465 C CA . LEU A 1 309 ? 4.734 -29.953 -19.516 1 98.38 309 LEU A CA 1
ATOM 2466 C C . LEU A 1 309 ? 3.459 -30.781 -19.469 1 98.38 309 LEU A C 1
ATOM 2468 O O . LEU A 1 309 ? 3.492 -31.953 -19.078 1 98.38 309 LEU A O 1
ATOM 2472 N N . GLN A 1 310 ? 2.359 -30.219 -19.75 1 98.5 310 GLN A N 1
ATOM 2473 C CA . GLN A 1 310 ? 1.193 -30.969 -20.203 1 98.5 310 GLN A CA 1
ATOM 2474 C C . GLN A 1 310 ? 1.036 -30.875 -21.719 1 98.5 310 GLN A C 1
ATOM 2476 O O . GLN A 1 310 ? 0.911 -29.781 -22.281 1 98.5 310 GLN A O 1
ATOM 2481 N N . CYS A 1 311 ? 0.984 -32.031 -22.391 1 98.44 311 CYS A N 1
ATOM 2482 C CA . CYS A 1 311 ? 1.022 -32.031 -23.859 1 98.44 311 CYS A CA 1
ATOM 2483 C C . CYS A 1 311 ? -0.195 -32.75 -24.422 1 98.44 311 CYS A C 1
ATOM 2485 O O . CYS A 1 311 ? -0.627 -33.781 -23.891 1 98.44 311 CYS A O 1
ATOM 2487 N N . ILE A 1 312 ? -0.773 -32.188 -25.453 1 98.19 312 ILE A N 1
ATOM 2488 C CA . ILE A 1 312 ? -1.836 -32.781 -26.25 1 98.19 312 ILE A CA 1
ATOM 2489 C C . ILE A 1 312 ? -1.435 -32.781 -27.719 1 98.19 312 ILE A C 1
ATOM 2491 O O . ILE A 1 312 ? -1.188 -31.719 -28.312 1 98.19 312 ILE A O 1
ATOM 2495 N N . LYS A 1 313 ? -1.354 -33.875 -28.312 1 96.5 313 LYS A N 1
ATOM 2496 C CA . LYS A 1 313 ? -0.946 -34 -29.703 1 96.5 313 LYS A CA 1
ATOM 2497 C C . LYS A 1 313 ? -1.954 -33.312 -30.625 1 96.5 313 LYS A C 1
ATOM 2499 O O . LYS A 1 313 ? -3.162 -33.406 -30.406 1 96.5 313 LYS A O 1
ATOM 2504 N N . ASP A 1 314 ? -1.373 -32.719 -31.688 1 94.25 314 ASP A N 1
ATOM 2505 C CA . ASP A 1 314 ? -2.24 -32.125 -32.719 1 94.25 314 ASP A CA 1
ATOM 2506 C C . ASP A 1 314 ? -3.203 -33.188 -33.281 1 94.25 314 ASP A C 1
ATOM 2508 O O . ASP A 1 314 ? -2.801 -34.312 -33.562 1 94.25 314 ASP A O 1
ATOM 2512 N N . GLY A 1 315 ? -4.414 -32.875 -33.281 1 91.62 315 GLY A N 1
ATOM 2513 C CA . GLY A 1 315 ? -5.434 -33.812 -33.719 1 91.62 315 GLY A CA 1
ATOM 2514 C C . GLY A 1 315 ? -6.246 -34.375 -32.594 1 91.62 315 GLY A C 1
ATOM 2515 O O . GLY A 1 315 ? -7.32 -34.938 -32.812 1 91.62 315 GLY A O 1
ATOM 2516 N N . ASP A 1 316 ? -5.75 -34.281 -31.422 1 94.56 316 ASP A N 1
ATOM 2517 C CA . ASP A 1 316 ? -6.43 -34.875 -30.266 1 94.56 316 ASP A CA 1
ATOM 2518 C C . ASP A 1 316 ? -7.215 -33.812 -29.484 1 94.56 316 ASP A C 1
ATOM 2520 O O . ASP A 1 316 ? -7.742 -34.094 -28.406 1 94.56 316 ASP A O 1
ATOM 2524 N N . GLN A 1 317 ? -7.277 -32.656 -29.969 1 89.62 317 GLN A N 1
ATOM 2525 C CA . GLN A 1 317 ? -7.832 -31.531 -29.219 1 89.62 317 GLN A CA 1
ATOM 2526 C C . GLN A 1 317 ? -9.328 -31.719 -28.969 1 89.62 317 GLN A C 1
ATOM 2528 O O . GLN A 1 317 ? -9.875 -31.172 -28 1 89.62 317 GLN A O 1
ATOM 2533 N N . ASP A 1 318 ? -10.031 -32.562 -29.734 1 90.5 318 ASP A N 1
ATOM 2534 C CA . ASP A 1 318 ? -11.477 -32.688 -29.641 1 90.5 318 ASP A CA 1
ATOM 2535 C C . ASP A 1 318 ? -11.867 -33.844 -28.734 1 90.5 318 ASP A C 1
ATOM 2537 O O . ASP A 1 318 ? -13.055 -34.156 -28.562 1 90.5 318 ASP A O 1
ATOM 2541 N N . LYS A 1 319 ? -10.906 -34.438 -28.125 1 93.38 319 LYS A N 1
ATOM 2542 C CA . LYS A 1 319 ? -11.156 -35.594 -27.234 1 93.38 319 LYS A CA 1
ATOM 2543 C C . LYS A 1 319 ? -11.625 -35.125 -25.859 1 93.38 319 LYS A C 1
ATOM 2545 O O . LYS A 1 319 ? -11.977 -35.938 -25.016 1 93.38 319 LYS A O 1
ATOM 2550 N N . PHE A 1 320 ? -11.727 -33.906 -25.656 1 94.5 320 PHE A N 1
ATOM 2551 C CA . PHE A 1 320 ? -12.039 -33.344 -24.344 1 94.5 320 PHE A CA 1
ATOM 2552 C C . PHE A 1 320 ? -13.383 -32.625 -24.359 1 94.5 320 PHE A C 1
ATOM 2554 O O . PHE A 1 320 ? -13.828 -32.188 -25.422 1 94.5 320 PHE A O 1
ATOM 2561 N N . ASP A 1 321 ? -14.031 -32.531 -23.188 1 92.38 321 ASP A N 1
ATOM 2562 C CA . ASP A 1 321 ? -15.328 -31.859 -23.047 1 92.38 321 ASP A CA 1
ATOM 2563 C C . ASP A 1 321 ? -15.164 -30.328 -23.062 1 92.38 321 ASP A C 1
ATOM 2565 O O . ASP A 1 321 ? -16.156 -29.594 -23.125 1 92.38 321 ASP A O 1
ATOM 2569 N N . PHE A 1 322 ? -14.008 -29.891 -22.969 1 94.69 322 PHE A N 1
ATOM 2570 C CA . PHE A 1 322 ? -13.68 -28.469 -23.016 1 94.69 322 PHE A CA 1
ATOM 2571 C C . PHE A 1 322 ? -12.742 -28.172 -24.188 1 94.69 322 PHE A C 1
ATOM 2573 O O . PHE A 1 322 ? -12.141 -29.094 -24.75 1 94.69 322 PHE A O 1
ATOM 2580 N N . ASP A 1 323 ? -12.773 -26.922 -24.641 1 95.88 323 ASP A N 1
ATOM 2581 C CA . ASP A 1 323 ? -11.797 -26.531 -25.656 1 95.88 323 ASP A CA 1
ATOM 2582 C C . ASP A 1 323 ? -10.414 -26.328 -25.031 1 95.88 323 ASP A C 1
ATOM 2584 O O . ASP A 1 323 ? -10.266 -25.594 -24.062 1 95.88 323 ASP A O 1
ATOM 2588 N N . ILE A 1 324 ? -9.398 -26.906 -25.609 1 96.88 324 ILE A N 1
ATOM 2589 C CA . ILE A 1 324 ? -8.062 -26.906 -25.016 1 96.88 324 ILE A CA 1
ATOM 2590 C C . ILE A 1 324 ? -7.434 -25.531 -25.141 1 96.88 324 ILE A C 1
ATOM 2592 O O . ILE A 1 324 ? -6.406 -25.25 -24.531 1 96.88 324 ILE A O 1
ATOM 2596 N N . LEU A 1 325 ? -8.023 -24.578 -25.922 1 97 325 LEU A N 1
ATOM 2597 C CA . LEU A 1 325 ? -7.52 -23.234 -26.109 1 97 325 LEU A CA 1
ATOM 2598 C C . LEU A 1 325 ? -8.203 -22.25 -25.156 1 97 325 LEU A C 1
ATOM 2600 O O . LEU A 1 325 ? -7.867 -21.062 -25.141 1 97 325 LEU A O 1
ATOM 2604 N N . ASP A 1 326 ? -9.219 -22.766 -24.359 1 97.62 326 ASP A N 1
ATOM 2605 C CA . ASP A 1 326 ? -9.961 -21.938 -23.422 1 97.62 326 ASP A CA 1
ATOM 2606 C C . ASP A 1 326 ? -9.148 -21.688 -22.141 1 97.62 326 ASP A C 1
ATOM 2608 O O . ASP A 1 326 ? -9.023 -22.594 -21.312 1 97.62 326 ASP A O 1
ATOM 2612 N N . ALA A 1 327 ? -8.695 -20.438 -21.938 1 98 327 ALA A N 1
ATOM 2613 C CA . ALA A 1 327 ? -7.824 -20.094 -20.812 1 98 327 ALA A CA 1
ATOM 2614 C C . ALA A 1 327 ? -8.578 -20.172 -19.5 1 98 327 ALA A C 1
ATOM 2616 O O . ALA A 1 327 ? -7.969 -20.172 -18.422 1 98 327 ALA A O 1
ATOM 2617 N N . THR A 1 328 ? -9.898 -20.234 -19.484 1 98.31 328 THR A N 1
ATOM 2618 C CA . THR A 1 328 ? -10.672 -20.344 -18.25 1 98.31 328 THR A CA 1
ATOM 2619 C C . THR A 1 328 ? -10.797 -21.797 -17.812 1 98.31 328 THR A C 1
ATOM 2621 O O . THR A 1 328 ? -11.492 -22.109 -16.844 1 98.31 328 THR A O 1
ATOM 2624 N N . LYS A 1 329 ? -10.172 -22.734 -18.609 1 97.94 329 LYS A N 1
ATOM 2625 C CA . LYS A 1 329 ? -10.195 -24.156 -18.312 1 97.94 329 LYS A CA 1
ATOM 2626 C C . LYS A 1 329 ? -8.797 -24.672 -17.969 1 97.94 329 LYS A C 1
ATOM 2628 O O . LYS A 1 329 ? -7.805 -24.203 -18.516 1 97.94 329 LYS A O 1
ATOM 2633 N N . LEU A 1 330 ? -8.719 -25.531 -16.984 1 97.5 330 LEU A N 1
ATOM 2634 C CA . LEU A 1 330 ? -7.492 -26.281 -16.766 1 97.5 330 LEU A CA 1
ATOM 2635 C C . LEU A 1 330 ? -7.555 -27.656 -17.438 1 97.5 330 LEU A C 1
ATOM 2637 O O . LEU A 1 330 ? -8.633 -28.109 -17.828 1 97.5 330 LEU A O 1
ATOM 2641 N N . TRP A 1 331 ? -6.395 -28.219 -17.797 1 97.81 331 TRP A N 1
ATOM 2642 C CA . TRP A 1 331 ? -6.301 -29.594 -18.234 1 97.81 331 TRP A CA 1
ATOM 2643 C C . TRP A 1 331 ? -6.145 -30.547 -17.062 1 97.81 331 TRP A C 1
ATOM 2645 O O . TRP A 1 331 ? -5.074 -30.609 -16.438 1 97.81 331 TRP A O 1
ATOM 2655 N N . PRO A 1 332 ? -7.23 -31.297 -16.688 1 97.06 332 PRO A N 1
ATOM 2656 C CA . PRO A 1 332 ? -7.102 -32.156 -15.523 1 97.06 332 PRO A CA 1
ATOM 2657 C C . PRO A 1 332 ? -5.93 -33.125 -15.633 1 97.06 332 PRO A C 1
ATOM 2659 O O . PRO A 1 332 ? -5.695 -33.719 -16.703 1 97.06 332 PRO A O 1
ATOM 2662 N N . GLU A 1 333 ? -5.199 -33.312 -14.562 1 96.12 333 GLU A N 1
ATOM 2663 C CA . GLU A 1 333 ? -3.984 -34.125 -14.562 1 96.12 333 GLU A CA 1
ATOM 2664 C C . GLU A 1 333 ? -4.297 -35.562 -14.852 1 96.12 333 GLU A C 1
ATOM 2666 O O . GLU A 1 333 ? -3.461 -36.281 -15.398 1 96.12 333 GLU A O 1
ATOM 2671 N N . GLU A 1 334 ? -5.512 -36.031 -14.539 1 95.75 334 GLU A N 1
ATOM 2672 C CA . GLU A 1 334 ? -5.922 -37.406 -14.82 1 95.75 334 GLU A CA 1
ATOM 2673 C C . GLU A 1 334 ? -6.035 -37.656 -16.328 1 95.75 334 GLU A C 1
ATOM 2675 O O . GLU A 1 334 ? -5.82 -38.75 -16.797 1 95.75 334 GLU A O 1
ATOM 2680 N N . GLN A 1 335 ? -6.352 -36.594 -17 1 96 335 GLN A N 1
ATOM 2681 C CA . GLN A 1 335 ? -6.539 -36.719 -18.453 1 96 335 GLN A CA 1
ATOM 2682 C C . GLN A 1 335 ? -5.258 -36.375 -19.203 1 96 335 GLN A C 1
ATOM 2684 O O . GLN A 1 335 ? -4.945 -36.969 -20.219 1 96 335 GLN A O 1
ATOM 2689 N N . VAL A 1 336 ? -4.586 -35.406 -18.766 1 97.81 336 VAL A N 1
ATOM 2690 C CA . VAL A 1 336 ? -3.318 -34.938 -19.344 1 97.81 336 VAL A CA 1
ATOM 2691 C C . VAL A 1 336 ? -2.271 -34.812 -18.234 1 97.81 336 VAL A C 1
ATOM 2693 O O . VAL A 1 336 ? -2.068 -33.719 -17.688 1 97.81 336 VAL A O 1
ATOM 2696 N N . PRO A 1 337 ? -1.514 -35.812 -17.953 1 97.31 337 PRO A N 1
ATOM 2697 C CA . PRO A 1 337 ? -0.549 -35.812 -16.859 1 97.31 337 PRO A CA 1
ATOM 2698 C C . PRO A 1 337 ? 0.584 -34.812 -17.078 1 97.31 337 PRO A C 1
ATOM 2700 O O . PRO A 1 337 ? 0.927 -34.5 -18.234 1 97.31 337 PRO A O 1
ATOM 2703 N N . ILE A 1 338 ? 1.146 -34.344 -16.016 1 97.94 338 ILE A N 1
ATOM 2704 C CA . ILE A 1 338 ? 2.299 -33.438 -16.062 1 97.94 338 ILE A CA 1
ATOM 2705 C C . ILE A 1 338 ? 3.576 -34.25 -16.234 1 97.94 338 ILE A C 1
ATOM 2707 O O . ILE A 1 338 ? 3.828 -35.188 -15.469 1 97.94 338 ILE A O 1
ATOM 2711 N N . ARG A 1 339 ? 4.309 -34 -17.234 1 98.38 339 ARG A N 1
ATOM 2712 C CA . ARG A 1 339 ? 5.641 -34.531 -17.469 1 98.38 339 ARG A CA 1
ATOM 2713 C C . ARG A 1 339 ? 6.719 -33.562 -16.984 1 98.38 339 ARG A C 1
ATOM 2715 O O . ARG A 1 339 ? 7 -32.562 -17.641 1 98.38 339 ARG A O 1
ATOM 2722 N N . TYR A 1 340 ? 7.324 -33.875 -15.797 1 98.12 340 TYR A N 1
ATOM 2723 C CA . TYR A 1 340 ? 8.375 -33 -15.273 1 98.12 340 TYR A CA 1
ATOM 2724 C C . TYR A 1 340 ? 9.711 -33.312 -15.945 1 98.12 340 TYR A C 1
ATOM 2726 O O . TYR A 1 340 ? 10.148 -34.469 -15.984 1 98.12 340 TYR A O 1
ATOM 2734 N N . ILE A 1 341 ? 10.414 -32.219 -16.438 1 98.56 341 ILE A N 1
ATOM 2735 C CA . ILE A 1 341 ? 11.586 -32.5 -17.266 1 98.56 341 ILE A CA 1
ATOM 2736 C C . ILE A 1 341 ? 12.742 -31.594 -16.859 1 98.56 341 ILE A C 1
ATOM 2738 O O . ILE A 1 341 ? 13.844 -31.703 -17.406 1 98.56 341 ILE A O 1
ATOM 2742 N N . GLY A 1 342 ? 12.555 -30.703 -15.961 1 98.38 342 GLY A N 1
ATOM 2743 C CA . GLY A 1 342 ? 13.617 -29.797 -15.586 1 98.38 342 GLY A CA 1
ATOM 2744 C C . GLY A 1 342 ? 13.398 -29.141 -14.234 1 98.38 342 GLY A C 1
ATOM 2745 O O . GLY A 1 342 ? 12.5 -29.547 -13.492 1 98.38 342 GLY A O 1
ATOM 2746 N N . GLU A 1 343 ? 14.336 -28.172 -13.922 1 98.12 343 GLU A N 1
ATOM 2747 C CA . GLU A 1 343 ? 14.312 -27.484 -12.641 1 98.12 343 GLU A CA 1
ATOM 2748 C C . GLU A 1 343 ? 14.727 -26.016 -12.797 1 98.12 343 GLU A C 1
ATOM 2750 O O . GLU A 1 343 ? 15.617 -25.703 -13.586 1 98.12 343 GLU A O 1
ATOM 2755 N N . LEU A 1 344 ? 13.992 -25.188 -12.094 1 97.88 344 LEU A N 1
ATOM 2756 C CA . LEU A 1 344 ? 14.273 -23.766 -11.945 1 97.88 344 LEU A CA 1
ATOM 2757 C C . LEU A 1 344 ? 14.758 -23.453 -10.531 1 97.88 344 LEU A C 1
ATOM 2759 O O . LEU A 1 344 ? 14.164 -23.906 -9.555 1 97.88 344 LEU A O 1
ATOM 2763 N N . GLU A 1 345 ? 15.898 -22.75 -10.367 1 98.31 345 GLU A N 1
ATOM 2764 C CA . GLU A 1 345 ? 16.422 -22.328 -9.07 1 98.31 345 GLU A CA 1
ATOM 2765 C C . GLU A 1 345 ? 16.766 -20.844 -9.062 1 98.31 345 GLU A C 1
ATOM 2767 O O . GLU A 1 345 ? 17.406 -20.344 -9.984 1 98.31 345 GLU A O 1
ATOM 2772 N N . LEU A 1 346 ? 16.297 -20.094 -8.125 1 98.25 346 LEU A N 1
ATOM 2773 C CA . LEU A 1 346 ? 16.672 -18.703 -7.898 1 98.25 346 LEU A CA 1
ATOM 2774 C C . LEU A 1 346 ? 17.75 -18.578 -6.832 1 98.25 346 LEU A C 1
ATOM 2776 O O . LEU A 1 346 ? 17.562 -19.047 -5.703 1 98.25 346 LEU A O 1
ATOM 2780 N N . ASN A 1 347 ? 18.875 -17.938 -7.188 1 97.44 347 ASN A N 1
ATOM 2781 C CA . ASN A 1 347 ? 20 -18.031 -6.266 1 97.44 347 ASN A CA 1
ATOM 2782 C C . ASN A 1 347 ? 20.766 -16.703 -6.176 1 97.44 347 ASN A C 1
ATOM 2784 O O . ASN A 1 347 ? 21.875 -16.656 -5.641 1 97.44 347 ASN A O 1
ATOM 2788 N N . ARG A 1 348 ? 20.234 -15.68 -6.777 1 97.44 348 ARG A N 1
ATOM 2789 C CA . ARG A 1 348 ? 20.906 -14.383 -6.688 1 97.44 348 ARG A CA 1
ATOM 2790 C C . ARG A 1 348 ? 19.906 -13.242 -6.664 1 97.44 348 ARG A C 1
ATOM 2792 O O . ARG A 1 348 ? 19.062 -13.141 -7.555 1 97.44 348 ARG A O 1
ATOM 2799 N N . ASN A 1 349 ? 20.016 -12.406 -5.66 1 96.94 349 ASN A N 1
ATOM 2800 C CA . ASN A 1 349 ? 19.203 -11.203 -5.582 1 96.94 349 ASN A CA 1
ATOM 2801 C C . ASN A 1 349 ? 19.672 -10.148 -6.582 1 96.94 349 ASN A C 1
ATOM 2803 O O . ASN A 1 349 ? 20.766 -10.242 -7.129 1 96.94 349 ASN A O 1
ATOM 2807 N N . VAL A 1 350 ? 18.875 -9.18 -6.887 1 96.38 350 VAL A N 1
ATOM 2808 C CA . VAL A 1 350 ? 19.234 -8.078 -7.773 1 96.38 350 VAL A CA 1
ATOM 2809 C C . VAL A 1 350 ? 20.203 -7.129 -7.066 1 96.38 350 VAL A C 1
ATOM 2811 O O . VAL A 1 350 ? 20.266 -7.109 -5.836 1 96.38 350 VAL A O 1
ATOM 2814 N N . ASP A 1 351 ? 20.922 -6.348 -7.871 1 93.56 351 ASP A N 1
ATOM 2815 C CA . ASP A 1 351 ? 21.781 -5.316 -7.316 1 93.56 351 ASP A CA 1
ATOM 2816 C C . ASP A 1 351 ? 21.031 -4.008 -7.113 1 93.56 351 ASP A C 1
ATOM 2818 O O . ASP A 1 351 ? 21.328 -3.25 -6.188 1 93.56 351 ASP A O 1
ATOM 2822 N N . GLU A 1 352 ? 20.094 -3.719 -7.977 1 94.81 352 GLU A N 1
ATOM 2823 C CA . GLU A 1 352 ? 19.266 -2.525 -7.934 1 94.81 352 GLU A CA 1
ATOM 2824 C C . GLU A 1 352 ? 17.844 -2.828 -8.414 1 94.81 352 GLU A C 1
ATOM 2826 O O . GLU A 1 352 ? 17.656 -3.318 -9.531 1 94.81 352 GLU A O 1
ATOM 2831 N N . TYR A 1 353 ? 16.953 -2.475 -7.637 1 96.19 353 TYR A N 1
ATOM 2832 C CA . TYR A 1 353 ? 15.57 -2.848 -7.891 1 96.19 353 TYR A CA 1
ATOM 2833 C C . TYR A 1 353 ? 15.062 -2.217 -9.18 1 96.19 353 TYR A C 1
ATOM 2835 O O . TYR A 1 353 ? 14.492 -2.902 -10.031 1 96.19 353 TYR A O 1
ATOM 2843 N N . PHE A 1 354 ? 15.195 -0.866 -9.328 1 94.75 354 PHE A N 1
ATOM 2844 C CA . PHE A 1 354 ? 14.602 -0.16 -10.453 1 94.75 354 PHE A CA 1
ATOM 2845 C C . PHE A 1 354 ? 15.172 -0.669 -11.773 1 94.75 354 PHE A C 1
ATOM 2847 O O . PHE A 1 354 ? 14.414 -1.019 -12.688 1 94.75 354 PHE A O 1
ATOM 2854 N N . ALA A 1 355 ? 16.453 -0.763 -11.883 1 94.12 355 ALA A N 1
ATOM 2855 C CA . ALA A 1 355 ? 17.125 -1.07 -13.141 1 94.12 355 ALA A CA 1
ATOM 2856 C C . ALA A 1 355 ? 16.875 -2.52 -13.555 1 94.12 355 ALA A C 1
ATOM 2858 O O . ALA A 1 355 ? 16.844 -2.834 -14.75 1 94.12 355 ALA A O 1
ATOM 2859 N N . GLU A 1 356 ? 16.641 -3.387 -12.555 1 96.38 356 GLU A N 1
ATOM 2860 C CA . GLU A 1 356 ? 16.516 -4.801 -12.891 1 96.38 356 GLU A CA 1
ATOM 2861 C C . GLU A 1 356 ? 15.062 -5.262 -12.758 1 96.38 356 GLU A C 1
ATOM 2863 O O . GLU A 1 356 ? 14.508 -5.867 -13.68 1 96.38 356 GLU A O 1
ATOM 2868 N N . THR A 1 357 ? 14.406 -4.973 -11.695 1 96.94 357 THR A N 1
ATOM 2869 C CA . THR A 1 357 ? 13.07 -5.496 -11.414 1 96.94 357 THR A CA 1
ATOM 2870 C C . THR A 1 357 ? 12 -4.602 -12.023 1 96.94 357 THR A C 1
ATOM 2872 O O . THR A 1 357 ? 11.039 -5.094 -12.617 1 96.94 357 THR A O 1
ATOM 2875 N N . GLU A 1 358 ? 12.148 -3.289 -11.844 1 95.5 358 GLU A N 1
ATOM 2876 C CA . GLU A 1 358 ? 11.133 -2.379 -12.367 1 95.5 358 GLU A CA 1
ATOM 2877 C C . GLU A 1 358 ? 11.203 -2.287 -13.891 1 95.5 358 GLU A C 1
ATOM 2879 O O . GLU A 1 358 ? 10.164 -2.225 -14.562 1 95.5 358 GLU A O 1
ATOM 2884 N N . GLN A 1 359 ? 12.383 -2.314 -14.438 1 95.69 359 GLN A N 1
ATOM 2885 C CA . GLN A 1 359 ? 12.555 -2.082 -15.867 1 95.69 359 GLN A CA 1
ATOM 2886 C C . GLN A 1 359 ? 12.461 -3.389 -16.656 1 95.69 359 GLN A C 1
ATOM 2888 O O . GLN A 1 359 ? 12.391 -3.377 -17.875 1 95.69 359 GLN A O 1
ATOM 2893 N N . VAL A 1 360 ? 12.461 -4.535 -15.922 1 97.31 360 VAL A N 1
ATOM 2894 C CA . VAL A 1 360 ? 12.297 -5.77 -16.688 1 97.31 360 VAL A CA 1
ATOM 2895 C C . VAL A 1 360 ? 10.93 -5.773 -17.375 1 97.31 360 VAL A C 1
ATOM 2897 O O . VAL A 1 360 ? 9.938 -5.34 -16.797 1 97.31 360 VAL A O 1
ATOM 2900 N N . ALA A 1 361 ? 10.922 -6.18 -18.578 1 96.56 361 ALA A N 1
ATOM 2901 C CA . ALA A 1 361 ? 9.703 -6.234 -19.375 1 96.56 361 ALA A CA 1
ATOM 2902 C C . ALA A 1 361 ? 9.547 -7.605 -20.031 1 96.56 361 ALA A C 1
ATOM 2904 O O . ALA A 1 361 ? 10.391 -8.023 -20.828 1 96.56 361 ALA A O 1
ATOM 2905 N N . PHE A 1 362 ? 8.531 -8.305 -19.688 1 97.19 362 PHE A N 1
ATOM 2906 C CA . PHE A 1 362 ? 8.211 -9.602 -20.266 1 97.19 362 PHE A CA 1
ATOM 2907 C C . PHE A 1 362 ? 7.277 -9.445 -21.469 1 97.19 362 PHE A C 1
ATOM 2909 O O . PHE A 1 362 ? 6.508 -8.477 -21.531 1 97.19 362 PHE A O 1
ATOM 2916 N N . CYS A 1 363 ? 7.379 -10.328 -22.391 1 94.75 363 CYS A N 1
ATOM 2917 C CA . CYS A 1 363 ? 6.562 -10.305 -23.594 1 94.75 363 CYS A CA 1
ATOM 2918 C C . CYS A 1 363 ? 6.242 -11.719 -24.062 1 94.75 363 CYS A C 1
ATOM 2920 O O . CYS A 1 363 ? 7.145 -12.477 -24.422 1 94.75 363 CYS A O 1
ATOM 2922 N N . THR A 1 364 ? 4.988 -12.086 -24.156 1 94.75 364 THR A N 1
ATOM 2923 C CA . THR A 1 364 ? 4.586 -13.43 -24.562 1 94.75 364 THR A CA 1
ATOM 2924 C C . THR A 1 364 ? 5.055 -13.734 -25.984 1 94.75 364 THR A C 1
ATOM 2926 O O . THR A 1 364 ? 5.238 -14.898 -26.344 1 94.75 364 THR A O 1
ATOM 2929 N N . SER A 1 365 ? 5.344 -12.719 -26.75 1 93.31 365 SER A N 1
ATOM 2930 C CA . SER A 1 365 ? 5.754 -12.922 -28.141 1 93.31 365 SER A CA 1
ATOM 2931 C C . SER A 1 365 ? 7.238 -13.258 -28.234 1 93.31 365 SER A C 1
ATOM 2933 O O . SER A 1 365 ? 7.746 -13.539 -29.312 1 93.31 365 SER A O 1
ATOM 2935 N N . HIS A 1 366 ? 7.98 -13.133 -27.109 1 95.94 366 HIS A N 1
ATOM 2936 C CA . HIS A 1 366 ? 9.352 -13.633 -27.078 1 95.94 366 HIS A CA 1
ATOM 2937 C C . HIS A 1 366 ? 9.375 -15.156 -27.078 1 95.94 366 HIS A C 1
ATOM 2939 O O . HIS A 1 366 ? 9.266 -15.789 -26.016 1 95.94 366 HIS A O 1
ATOM 2945 N N . ILE A 1 367 ? 9.57 -15.719 -28.25 1 95.75 367 ILE A N 1
ATOM 2946 C CA . ILE A 1 367 ? 9.727 -17.156 -28.375 1 95.75 367 ILE A CA 1
ATOM 2947 C C . ILE A 1 367 ? 10.961 -17.469 -29.234 1 95.75 367 ILE A C 1
ATOM 2949 O O . ILE A 1 367 ? 11.531 -16.578 -29.859 1 95.75 367 ILE A O 1
ATOM 2953 N N . VAL A 1 368 ? 11.383 -18.703 -29.156 1 94.44 368 VAL A N 1
ATOM 2954 C CA . VAL A 1 368 ? 12.523 -19.188 -29.922 1 94.44 368 VAL A CA 1
ATOM 2955 C C . VAL A 1 368 ? 12.078 -20.328 -30.844 1 94.44 368 VAL A C 1
ATOM 2957 O O . VAL A 1 368 ? 11 -20.891 -30.656 1 94.44 368 VAL A O 1
ATOM 2960 N N . PRO A 1 369 ? 12.898 -20.672 -31.891 1 92.44 369 PRO A N 1
ATOM 2961 C CA . PRO A 1 369 ? 12.508 -21.766 -32.781 1 92.44 369 PRO A CA 1
ATOM 2962 C C . PRO A 1 369 ? 12.164 -23.047 -32.031 1 92.44 369 PRO A C 1
ATOM 2964 O O . PRO A 1 369 ? 12.859 -23.406 -31.078 1 92.44 369 PRO A O 1
ATOM 2967 N N . GLY A 1 370 ? 11.109 -23.688 -32.438 1 96.31 370 GLY A N 1
ATOM 2968 C CA . GLY A 1 370 ? 10.609 -24.875 -31.781 1 96.31 370 GLY A CA 1
ATOM 2969 C C . GLY A 1 370 ? 9.445 -24.609 -30.844 1 96.31 370 GLY A C 1
ATOM 2970 O O . GLY A 1 370 ? 8.797 -25.531 -30.359 1 96.31 370 GLY A O 1
ATOM 2971 N N . ILE A 1 371 ? 9.203 -23.359 -30.484 1 97.06 371 ILE A N 1
ATOM 2972 C CA . ILE A 1 371 ? 8.055 -22.891 -29.719 1 97.06 371 ILE A CA 1
ATOM 2973 C C . ILE A 1 371 ? 7.211 -21.953 -30.578 1 97.06 371 ILE A C 1
ATOM 2975 O O . ILE A 1 371 ? 7.75 -21.125 -31.297 1 97.06 371 ILE A O 1
ATOM 2979 N N . ASP A 1 372 ? 5.922 -22.109 -30.547 1 96.19 372 ASP A N 1
ATOM 2980 C CA . ASP A 1 372 ? 5.02 -21.281 -31.344 1 96.19 372 ASP A CA 1
ATOM 2981 C C . ASP A 1 372 ? 3.727 -21 -30.594 1 96.19 372 ASP A C 1
ATOM 2983 O O . ASP A 1 372 ? 3.598 -21.359 -29.422 1 96.19 372 ASP A O 1
ATOM 2987 N N . PHE A 1 373 ? 2.816 -20.25 -31.25 1 94.88 373 PHE A N 1
ATOM 2988 C CA . PHE A 1 373 ? 1.556 -19.859 -30.625 1 94.88 373 PHE A CA 1
ATOM 2989 C C . PHE A 1 373 ? 0.408 -20.719 -31.141 1 94.88 373 PHE A C 1
ATOM 2991 O O . PHE A 1 373 ? 0.461 -21.234 -32.25 1 94.88 373 PHE A O 1
ATOM 2998 N N . SER A 1 374 ? -0.554 -20.938 -30.297 1 95.44 374 SER A N 1
ATOM 2999 C CA . SER A 1 374 ? -1.844 -21.469 -30.719 1 95.44 374 SER A CA 1
ATOM 3000 C C . SER A 1 374 ? -2.848 -20.344 -30.984 1 95.44 374 SER A C 1
ATOM 3002 O O . SER A 1 374 ? -2.48 -19.172 -31 1 95.44 374 SER A O 1
ATOM 3004 N N . GLU A 1 375 ? -4.109 -20.797 -31.266 1 93.94 375 GLU A N 1
ATOM 3005 C CA . GLU A 1 375 ? -5.176 -19.828 -31.547 1 93.94 375 GLU A CA 1
ATOM 3006 C C . GLU A 1 375 ? -5.922 -19.453 -30.266 1 93.94 375 GLU A C 1
ATOM 3008 O O . GLU A 1 375 ? -7.031 -18.922 -30.328 1 93.94 375 GLU A O 1
ATOM 3013 N N . ASP A 1 376 ? -5.309 -19.766 -29.062 1 96 376 ASP A N 1
ATOM 3014 C CA . ASP A 1 376 ? -5.852 -19.297 -27.797 1 96 376 ASP A CA 1
ATOM 3015 C C . ASP A 1 376 ? -6.164 -17.812 -27.844 1 96 376 ASP A C 1
ATOM 3017 O O . ASP A 1 376 ? -5.258 -16.984 -27.938 1 96 376 ASP A O 1
ATOM 3021 N N . PRO A 1 377 ? -7.449 -17.438 -27.688 1 95.44 377 PRO A N 1
ATOM 3022 C CA . PRO A 1 377 ? -7.836 -16.047 -27.906 1 95.44 377 PRO A CA 1
ATOM 3023 C C . PRO A 1 377 ? -7.188 -15.094 -26.906 1 95.44 377 PRO A C 1
ATOM 3025 O O . PRO A 1 377 ? -6.93 -13.938 -27.219 1 95.44 377 PRO A O 1
ATOM 3028 N N . LEU A 1 378 ? -7.016 -15.555 -25.688 1 96.69 378 LEU A N 1
ATOM 3029 C CA . LEU A 1 378 ? -6.34 -14.727 -24.688 1 96.69 378 LEU A CA 1
ATOM 3030 C C . LEU A 1 378 ? -4.871 -14.523 -25.062 1 96.69 378 LEU A C 1
ATOM 3032 O O . LEU A 1 378 ? -4.355 -13.406 -24.984 1 96.69 378 LEU A O 1
ATOM 3036 N N . LEU A 1 379 ? -4.211 -15.586 -25.484 1 96.25 379 LEU A N 1
ATOM 3037 C CA . LEU A 1 379 ? -2.803 -15.523 -25.844 1 96.25 379 LEU A CA 1
ATOM 3038 C C . LEU A 1 379 ? -2.596 -14.57 -27.031 1 96.25 379 LEU A C 1
ATOM 3040 O O . LEU A 1 379 ? -1.631 -13.805 -27.047 1 96.25 379 LEU A O 1
ATOM 3044 N N . GLN A 1 380 ? -3.473 -14.656 -28 1 93.94 380 GLN A N 1
ATOM 3045 C CA . GLN A 1 380 ? -3.367 -13.805 -29.188 1 93.94 380 GLN A CA 1
ATOM 3046 C C . GLN A 1 380 ? -3.379 -12.328 -28.797 1 93.94 380 GLN A C 1
ATOM 3048 O O . GLN A 1 380 ? -2.588 -11.539 -29.312 1 93.94 380 GLN A O 1
ATOM 3053 N N . GLY A 1 381 ? -4.277 -11.945 -27.891 1 94.06 381 GLY A N 1
ATOM 3054 C CA . GLY A 1 381 ? -4.316 -10.57 -27.422 1 94.06 381 GLY A CA 1
ATOM 3055 C C . GLY A 1 381 ? -3.098 -10.18 -26.609 1 94.06 381 GLY A C 1
ATOM 3056 O O . GLY A 1 381 ? -2.604 -9.055 -26.719 1 94.06 381 GLY A O 1
ATOM 3057 N N . ARG A 1 382 ? -2.602 -11.078 -25.797 1 94.75 382 ARG A N 1
ATOM 3058 C CA . ARG A 1 382 ? -1.419 -10.836 -24.969 1 94.75 382 ARG A CA 1
ATOM 3059 C C . ARG A 1 382 ? -0.194 -10.578 -25.844 1 94.75 382 ARG A C 1
ATOM 3061 O O . ARG A 1 382 ? 0.654 -9.75 -25.5 1 94.75 382 ARG A O 1
ATOM 3068 N N . ASN A 1 383 ? -0.103 -11.297 -26.969 1 92.94 383 ASN A N 1
ATOM 3069 C CA . ASN A 1 383 ? 1.014 -11.125 -27.891 1 92.94 383 ASN A CA 1
ATOM 3070 C C . ASN A 1 383 ? 1.106 -9.688 -28.391 1 92.94 383 ASN A C 1
ATOM 3072 O O . ASN A 1 383 ? 2.197 -9.195 -28.688 1 92.94 383 ASN A O 1
ATOM 3076 N N . PHE A 1 384 ? 0.009 -9.094 -28.469 1 89.62 384 PHE A N 1
ATOM 3077 C CA . PHE A 1 384 ? -0.043 -7.699 -28.891 1 89.62 384 PHE A CA 1
ATOM 3078 C C . PHE A 1 384 ? 0.206 -6.762 -27.719 1 89.62 384 PHE A C 1
ATOM 3080 O O . PHE A 1 384 ? 1.053 -5.867 -27.797 1 89.62 384 PHE A O 1
ATOM 3087 N N . SER A 1 385 ? -0.452 -6.945 -26.656 1 92.94 385 SER A N 1
ATOM 3088 C CA . SER A 1 385 ? -0.569 -5.992 -25.547 1 92.94 385 SER A CA 1
ATOM 3089 C C . SER A 1 385 ? 0.783 -5.734 -24.891 1 92.94 385 SER A C 1
ATOM 3091 O O . SER A 1 385 ? 1.104 -4.598 -24.547 1 92.94 385 SER A O 1
ATOM 3093 N N . TYR A 1 386 ? 1.583 -6.727 -24.734 1 93.31 386 TYR A N 1
ATOM 3094 C CA . TYR A 1 386 ? 2.826 -6.582 -23.984 1 93.31 386 TYR A CA 1
ATOM 3095 C C . TYR A 1 386 ? 3.811 -5.688 -24.734 1 93.31 386 TYR A C 1
ATOM 3097 O O . TYR A 1 386 ? 4.457 -4.832 -24.125 1 93.31 386 TYR A O 1
ATOM 3105 N N . GLN A 1 387 ? 3.898 -5.859 -26 1 89.31 387 GLN A N 1
ATOM 3106 C CA . GLN A 1 387 ? 4.766 -4.984 -26.781 1 89.31 387 GLN A CA 1
ATOM 3107 C C . GLN A 1 387 ? 4.266 -3.545 -26.75 1 89.31 387 GLN A C 1
ATOM 3109 O O . GLN A 1 387 ? 5.059 -2.611 -26.609 1 89.31 387 GLN A O 1
ATOM 3114 N N . ASP A 1 388 ? 3.035 -3.43 -26.844 1 90.94 388 ASP A N 1
ATOM 3115 C CA . ASP A 1 388 ? 2.406 -2.115 -26.922 1 90.94 388 ASP A CA 1
ATOM 3116 C C . ASP A 1 388 ? 2.57 -1.353 -25.609 1 90.94 388 ASP A C 1
ATOM 3118 O O . ASP A 1 388 ? 2.91 -0.168 -25.609 1 90.94 388 ASP A O 1
ATOM 3122 N N . THR A 1 389 ? 2.357 -1.961 -24.516 1 93.19 389 THR A N 1
ATOM 3123 C CA . THR A 1 389 ? 2.445 -1.341 -23.188 1 93.19 389 THR A CA 1
ATOM 3124 C C . THR A 1 389 ? 3.859 -0.827 -22.938 1 93.19 389 THR A C 1
ATOM 3126 O O . THR A 1 389 ? 4.039 0.232 -22.328 1 93.19 389 THR A O 1
ATOM 3129 N N . GLN A 1 390 ? 4.871 -1.54 -23.375 1 92.75 390 GLN A N 1
ATOM 3130 C CA . GLN A 1 390 ? 6.262 -1.2 -23.078 1 92.75 390 GLN A CA 1
ATOM 3131 C C . GLN A 1 390 ? 6.676 0.088 -23.781 1 92.75 390 GLN A C 1
ATOM 3133 O O . GLN A 1 390 ? 7.547 0.812 -23.297 1 92.75 390 GLN A O 1
ATOM 3138 N N . ILE A 1 391 ? 5.977 0.461 -24.828 1 90.19 391 ILE A N 1
ATOM 3139 C CA . ILE A 1 391 ? 6.297 1.676 -25.578 1 90.19 391 ILE A CA 1
ATOM 3140 C C . ILE A 1 391 ? 6.105 2.895 -24.672 1 90.19 391 ILE A C 1
ATOM 3142 O O . ILE A 1 391 ? 6.977 3.766 -24.609 1 90.19 391 ILE A O 1
ATOM 3146 N N . THR A 1 392 ? 5.043 2.875 -23.969 1 89.56 392 THR A N 1
ATOM 3147 C CA . THR A 1 392 ? 4.754 4.016 -23.109 1 89.56 392 THR A CA 1
ATOM 3148 C C . THR A 1 392 ? 5.586 3.953 -21.828 1 89.56 392 THR A C 1
ATOM 3150 O O . THR A 1 392 ? 6.059 4.98 -21.344 1 89.56 392 THR A O 1
ATOM 3153 N N . ARG A 1 393 ? 5.82 2.861 -21.328 1 92.25 393 ARG A N 1
ATOM 3154 C CA . ARG A 1 393 ? 6.488 2.73 -20.031 1 92.25 393 ARG A CA 1
ATOM 3155 C C . ARG A 1 393 ? 7.992 2.943 -20.172 1 92.25 393 ARG A C 1
ATOM 3157 O O . ARG A 1 393 ? 8.609 3.598 -19.328 1 92.25 393 ARG A O 1
ATOM 3164 N N . LEU A 1 394 ? 8.602 2.271 -21.219 1 92.38 394 LEU A N 1
ATOM 3165 C CA . LEU A 1 394 ? 10.062 2.193 -21.266 1 92.38 394 LEU A CA 1
ATOM 3166 C C . LEU A 1 394 ? 10.594 2.822 -22.547 1 92.38 394 LEU A C 1
ATOM 3168 O O . LEU A 1 394 ? 11.75 3.25 -22.594 1 92.38 394 LEU A O 1
ATOM 3172 N N . GLY A 1 395 ? 9.828 2.951 -23.578 1 91.31 395 GLY A N 1
ATOM 3173 C CA . GLY A 1 395 ? 10.273 3.412 -24.875 1 91.31 395 GLY A CA 1
ATOM 3174 C C . GLY A 1 395 ? 10.344 2.303 -25.906 1 91.31 395 GLY A C 1
ATOM 3175 O O . GLY A 1 395 ? 10.375 1.122 -25.562 1 91.31 395 GLY A O 1
ATOM 3176 N N . VAL A 1 396 ? 10.477 2.584 -27.188 1 88.56 396 VAL A N 1
ATOM 3177 C CA . VAL A 1 396 ? 10.328 1.646 -28.297 1 88.56 396 VAL A CA 1
ATOM 3178 C C . VAL A 1 396 ? 11.547 0.729 -28.359 1 88.56 396 VAL A C 1
ATOM 3180 O O . VAL A 1 396 ? 11.461 -0.389 -28.875 1 88.56 396 VAL A O 1
ATOM 3183 N N . ASN A 1 397 ? 12.711 1.132 -27.859 1 92.19 397 ASN A N 1
ATOM 3184 C CA . ASN A 1 397 ? 13.922 0.315 -27.875 1 92.19 397 ASN A CA 1
ATOM 3185 C C . ASN A 1 397 ? 14.195 -0.316 -26.516 1 92.19 397 ASN A C 1
ATOM 3187 O O . ASN A 1 397 ? 15.352 -0.446 -26.109 1 92.19 397 ASN A O 1
ATOM 3191 N N . TRP A 1 398 ? 13.125 -0.662 -25.766 1 92.69 398 TRP A N 1
ATOM 3192 C CA . TRP A 1 398 ? 13.227 -1.158 -24.391 1 92.69 398 TRP A CA 1
ATOM 3193 C C . TRP A 1 398 ? 14.023 -2.457 -24.344 1 92.69 398 TRP A C 1
ATOM 3195 O O . TRP A 1 398 ? 14.609 -2.799 -23.312 1 92.69 398 TRP A O 1
ATOM 3205 N N . GLU A 1 399 ? 14.141 -3.205 -25.391 1 94.31 399 GLU A N 1
ATOM 3206 C CA . GLU A 1 399 ? 14.883 -4.465 -25.406 1 94.31 399 GLU A CA 1
ATOM 3207 C C . GLU A 1 399 ? 16.391 -4.227 -25.312 1 94.31 399 GLU A C 1
ATOM 3209 O O . GLU A 1 399 ? 17.156 -5.164 -25.078 1 94.31 399 GLU A O 1
ATOM 3214 N N . GLU A 1 400 ? 16.859 -2.99 -25.453 1 92.81 400 GLU A N 1
ATOM 3215 C CA . GLU A 1 400 ? 18.266 -2.67 -25.344 1 92.81 400 GLU A CA 1
ATOM 3216 C C . GLU A 1 400 ? 18.656 -2.363 -23.891 1 92.81 400 GLU A C 1
ATOM 3218 O O . GLU A 1 400 ? 19.828 -2.281 -23.562 1 92.81 400 GLU A O 1
ATOM 3223 N N . LEU A 1 401 ? 17.625 -2.203 -23.016 1 94.5 401 LEU A N 1
ATOM 3224 C CA . LEU A 1 401 ? 17.922 -2.074 -21.594 1 94.5 401 LEU A CA 1
ATOM 3225 C C . LEU A 1 401 ? 18.656 -3.314 -21.078 1 94.5 401 LEU A C 1
ATOM 3227 O O . LEU A 1 401 ? 18.281 -4.441 -21.422 1 94.5 401 LEU A O 1
ATOM 3231 N N . PRO A 1 402 ? 19.641 -3.199 -20.203 1 94.06 402 PRO A N 1
ATOM 3232 C CA . PRO A 1 402 ? 20.516 -4.309 -19.828 1 94.06 402 PRO A CA 1
ATOM 3233 C C . PRO A 1 402 ? 19.75 -5.531 -19.344 1 94.06 402 PRO A C 1
ATOM 3235 O O . PRO A 1 402 ? 20.047 -6.656 -19.75 1 94.06 402 PRO A O 1
ATOM 3238 N N . ILE A 1 403 ? 18.766 -5.414 -18.531 1 97.12 403 ILE A N 1
ATOM 3239 C CA . ILE A 1 403 ? 18.047 -6.547 -17.953 1 97.12 403 ILE A CA 1
ATOM 3240 C C . ILE A 1 403 ? 17.203 -7.223 -19.031 1 97.12 403 ILE A C 1
ATOM 3242 O O . ILE A 1 403 ? 16.906 -8.414 -18.938 1 97.12 403 ILE A O 1
ATOM 3246 N N . ASN A 1 404 ? 16.812 -6.504 -20.062 1 96.81 404 ASN A N 1
ATOM 3247 C CA . ASN A 1 404 ? 15.922 -7.02 -21.094 1 96.81 404 ASN A CA 1
ATOM 3248 C C . ASN A 1 404 ? 16.703 -7.508 -22.312 1 96.81 404 ASN A C 1
ATOM 3250 O O . ASN A 1 404 ? 16.172 -8.234 -23.156 1 96.81 404 ASN A O 1
ATOM 3254 N N . ARG A 1 405 ? 17.984 -7.094 -22.438 1 95.25 405 ARG A N 1
ATOM 3255 C CA . ARG A 1 405 ? 18.797 -7.367 -23.609 1 95.25 405 ARG A CA 1
ATOM 3256 C C . ARG A 1 405 ? 19.172 -8.844 -23.703 1 95.25 405 ARG A C 1
ATOM 3258 O O . ARG A 1 405 ? 19.594 -9.438 -22.703 1 95.25 405 ARG A O 1
ATOM 3265 N N . PRO A 1 406 ? 18.984 -9.555 -24.875 1 95 406 PRO A N 1
ATOM 3266 C CA . PRO A 1 406 ? 19.438 -10.945 -25.031 1 95 406 PRO A CA 1
ATOM 3267 C C . PRO A 1 406 ? 20.938 -11.102 -24.828 1 95 406 PRO A C 1
ATOM 3269 O O . PRO A 1 406 ? 21.688 -10.133 -24.969 1 95 406 PRO A O 1
ATOM 3272 N N . VAL A 1 407 ? 21.297 -12.344 -24.484 1 94.12 407 VAL A N 1
ATOM 3273 C CA . VAL A 1 407 ? 22.719 -12.625 -24.328 1 94.12 407 VAL A CA 1
ATOM 3274 C C . VAL A 1 407 ? 23.297 -13.102 -25.656 1 94.12 407 VAL A C 1
ATOM 3276 O O . VAL A 1 407 ? 24.516 -13.219 -25.797 1 94.12 407 VAL A O 1
ATOM 3279 N N . CYS A 1 408 ? 22.469 -13.445 -26.641 1 93.44 408 CYS A N 1
ATOM 3280 C CA . CYS A 1 408 ? 22.906 -13.812 -27.984 1 93.44 408 CYS A CA 1
ATOM 3281 C C . CYS A 1 408 ? 23.016 -12.586 -28.875 1 93.44 408 CYS A C 1
ATOM 3283 O O . CYS A 1 408 ? 22.484 -11.523 -28.547 1 93.44 408 CYS A O 1
ATOM 3285 N N . PRO A 1 409 ? 23.688 -12.656 -30 1 90.12 409 PRO A N 1
ATOM 3286 C CA . PRO A 1 409 ? 23.812 -11.508 -30.891 1 90.12 409 PRO A CA 1
ATOM 3287 C C . PRO A 1 409 ? 22.469 -11.078 -31.484 1 90.12 409 PRO A C 1
ATOM 3289 O O . PRO A 1 409 ? 21.641 -11.922 -31.828 1 90.12 409 PRO A O 1
ATOM 3292 N N . VAL A 1 410 ? 22.297 -9.789 -31.625 1 92.06 410 VAL A N 1
ATOM 3293 C CA . VAL A 1 410 ? 21.109 -9.18 -32.25 1 92.06 410 VAL A CA 1
ATOM 3294 C C . VAL A 1 410 ? 21.531 -8.32 -33.438 1 92.06 410 VAL A C 1
ATOM 3296 O O . VAL A 1 410 ? 22.406 -7.465 -33.312 1 92.06 410 VAL A O 1
ATOM 3299 N N . MET A 1 411 ? 20.938 -8.555 -34.594 1 88.94 411 MET A N 1
ATOM 3300 C CA . MET A 1 411 ? 21.219 -7.781 -35.781 1 88.94 411 MET A CA 1
ATOM 3301 C C . MET A 1 411 ? 19.938 -7.523 -36.594 1 88.94 411 MET A C 1
ATOM 3303 O O . MET A 1 411 ? 19.203 -8.461 -36.906 1 88.94 411 MET A O 1
ATOM 3307 N N . ASN A 1 412 ? 19.594 -6.25 -36.781 1 90.56 412 ASN A N 1
ATOM 3308 C CA . ASN A 1 412 ? 18.453 -5.82 -37.594 1 90.56 412 ASN A CA 1
ATOM 3309 C C . ASN A 1 412 ? 18.672 -4.418 -38.156 1 90.56 412 ASN A C 1
ATOM 3311 O O . ASN A 1 412 ? 19.766 -3.855 -38.031 1 90.56 412 ASN A O 1
ATOM 3315 N N . PHE A 1 413 ? 17.703 -3.861 -38.875 1 87.69 413 PHE A N 1
ATOM 3316 C CA . PHE A 1 413 ? 17.859 -2.57 -39.531 1 87.69 413 PHE A CA 1
ATOM 3317 C C . PHE A 1 413 ? 17.141 -1.475 -38.75 1 87.69 413 PHE A C 1
ATOM 3319 O O . PHE A 1 413 ? 16.906 -0.381 -39.25 1 87.69 413 PHE A O 1
ATOM 3326 N N . ASN A 1 414 ? 16.672 -1.738 -37.5 1 88.44 414 ASN A N 1
ATOM 3327 C CA . ASN A 1 414 ? 16 -0.724 -36.688 1 88.44 414 ASN A CA 1
ATOM 3328 C C . ASN A 1 414 ? 16.906 0.475 -36.438 1 88.44 414 ASN A C 1
ATOM 3330 O O . ASN A 1 414 ? 18.109 0.312 -36.188 1 88.44 414 ASN A O 1
ATOM 3334 N N . ARG A 1 415 ? 16.266 1.725 -36.719 1 84.56 415 ARG A N 1
ATOM 3335 C CA . ARG A 1 415 ? 16.953 2.99 -36.5 1 84.56 415 ARG A CA 1
ATOM 3336 C C . ARG A 1 415 ? 16.094 3.941 -35.656 1 84.56 415 ARG A C 1
ATOM 3338 O O . ARG A 1 415 ? 14.883 3.783 -35.594 1 84.56 415 ARG A O 1
ATOM 3345 N N . ASP A 1 416 ? 16.812 4.895 -35.031 1 84.5 416 ASP A N 1
ATOM 3346 C CA . ASP A 1 416 ? 16.172 5.992 -34.312 1 84.5 416 ASP A CA 1
ATOM 3347 C C . ASP A 1 416 ? 15.312 5.473 -33.188 1 84.5 416 ASP A C 1
ATOM 3349 O O . ASP A 1 416 ? 15.516 4.355 -32.688 1 84.5 416 ASP A O 1
ATOM 3353 N N . GLY A 1 417 ? 14.391 6.297 -32.625 1 81.69 417 GLY A N 1
ATOM 3354 C CA . GLY A 1 417 ? 13.469 5.941 -31.547 1 81.69 417 GLY A CA 1
ATOM 3355 C C . GLY A 1 417 ? 14.047 6.168 -30.156 1 81.69 417 GLY A C 1
ATOM 3356 O O . GLY A 1 417 ? 15.266 6.242 -30 1 81.69 417 GLY A O 1
ATOM 3357 N N . GLN A 1 418 ? 13.148 6.316 -29.219 1 84.44 418 GLN A N 1
ATOM 3358 C CA . GLN A 1 418 ? 13.523 6.578 -27.828 1 84.44 418 GLN A CA 1
ATOM 3359 C C . GLN A 1 418 ? 14.344 5.426 -27.25 1 84.44 418 GLN A C 1
ATOM 3361 O O . GLN A 1 418 ? 14.023 4.254 -27.484 1 84.44 418 GLN A O 1
ATOM 3366 N N . LEU A 1 419 ? 15.461 5.691 -26.484 1 83.88 419 LEU A N 1
ATOM 3367 C CA . LEU A 1 419 ? 16.297 4.785 -25.703 1 83.88 419 LEU A CA 1
ATOM 3368 C C . LEU A 1 419 ? 17.188 3.943 -26.625 1 83.88 419 LEU A C 1
ATOM 3370 O O . LEU A 1 419 ? 17.391 2.756 -26.375 1 83.88 419 LEU A O 1
ATOM 3374 N N . ARG A 1 420 ? 17.547 4.484 -27.828 1 82.5 420 ARG A N 1
ATOM 3375 C CA . ARG A 1 420 ? 18.469 3.795 -28.719 1 82.5 420 ARG A CA 1
ATOM 3376 C C . ARG A 1 420 ? 19.891 3.83 -28.172 1 82.5 420 ARG A C 1
ATOM 3378 O O . ARG A 1 420 ? 20.422 4.902 -27.875 1 82.5 420 ARG A O 1
ATOM 3385 N N . HIS A 1 421 ? 20.484 2.582 -27.938 1 85.62 421 HIS A N 1
ATOM 3386 C CA . HIS A 1 421 ? 21.844 2.471 -27.438 1 85.62 421 HIS A CA 1
ATOM 3387 C C . HIS A 1 421 ? 22.797 2.039 -28.562 1 85.62 421 HIS A C 1
ATOM 3389 O O . HIS A 1 421 ? 23.938 2.523 -28.641 1 85.62 421 HIS A O 1
ATOM 3395 N N . THR A 1 422 ? 22.391 1.212 -29.453 1 87.69 422 THR A N 1
ATOM 3396 C CA . THR A 1 422 ? 23.219 0.583 -30.484 1 87.69 422 THR A CA 1
ATOM 3397 C C . THR A 1 422 ? 23.625 1.596 -31.547 1 87.69 422 THR A C 1
ATOM 3399 O O . THR A 1 422 ? 22.781 2.34 -32.062 1 87.69 422 THR A O 1
ATOM 3402 N N . ILE A 1 423 ? 24.922 1.658 -31.859 1 87.12 423 ILE A N 1
ATOM 3403 C CA . ILE A 1 423 ? 25.469 2.383 -33 1 87.12 423 ILE A CA 1
ATOM 3404 C C . ILE A 1 423 ? 25.719 1.414 -34.156 1 87.12 423 ILE A C 1
ATOM 3406 O O . ILE A 1 423 ? 26.578 0.538 -34.062 1 87.12 423 ILE A O 1
ATOM 3410 N N . THR A 1 424 ? 25 1.487 -35.156 1 85.81 424 THR A N 1
ATOM 3411 C CA . THR A 1 424 ? 25.078 0.558 -36.281 1 85.81 424 THR A CA 1
ATOM 3412 C C . THR A 1 424 ? 25.906 1.149 -37.406 1 85.81 424 THR A C 1
ATOM 3414 O O . THR A 1 424 ? 25.516 2.148 -38.031 1 85.81 424 THR A O 1
ATOM 3417 N N . LYS A 1 425 ? 26.938 0.518 -37.594 1 87.69 425 LYS A N 1
ATOM 3418 C CA . LYS A 1 425 ? 27.797 0.909 -38.688 1 87.69 425 LYS A CA 1
ATOM 3419 C C . LYS A 1 425 ? 27.375 0.228 -40 1 87.69 425 LYS A C 1
ATOM 3421 O O . LYS A 1 425 ? 27.031 -0.957 -40 1 87.69 425 LYS A O 1
ATOM 3426 N N . GLY A 1 426 ? 27.172 0.984 -41.062 1 84.88 426 GLY A N 1
ATOM 3427 C CA . GLY A 1 426 ? 26.797 0.47 -42.375 1 84.88 426 GLY A CA 1
ATOM 3428 C C . GLY A 1 426 ? 25.844 1.386 -43.125 1 84.88 426 GLY A C 1
ATOM 3429 O O . GLY A 1 426 ? 25.219 2.26 -42.531 1 84.88 426 GLY A O 1
ATOM 3430 N N . LYS A 1 427 ? 25.812 1.247 -44.375 1 83 427 LYS A N 1
ATOM 3431 C CA . LYS A 1 427 ? 25 2.129 -45.219 1 83 427 LYS A CA 1
ATOM 3432 C C . LYS A 1 427 ? 23.609 1.537 -45.469 1 83 427 LYS A C 1
ATOM 3434 O O . LYS A 1 427 ? 22.672 2.262 -45.781 1 83 427 LYS A O 1
ATOM 3439 N N . ALA A 1 428 ? 23.609 0.223 -45.281 1 84.5 428 ALA A N 1
ATOM 3440 C CA . ALA A 1 428 ? 22.344 -0.438 -45.562 1 84.5 428 ALA A CA 1
ATOM 3441 C C . ALA A 1 428 ? 21.406 -0.345 -44.375 1 84.5 428 ALA A C 1
ATOM 3443 O O . ALA A 1 428 ? 21.812 -0.563 -43.219 1 84.5 428 ALA A O 1
ATOM 3444 N N . ASN A 1 429 ? 20.172 0.023 -44.625 1 85.81 429 ASN A N 1
ATOM 3445 C CA . ASN A 1 429 ? 19.188 0.017 -43.562 1 85.81 429 ASN A CA 1
ATOM 3446 C C . ASN A 1 429 ? 17.891 -0.646 -44 1 85.81 429 ASN A C 1
ATOM 3448 O O . ASN A 1 429 ? 16.812 -0.332 -43.469 1 85.81 429 ASN A O 1
ATOM 3452 N N . TYR A 1 430 ? 18.031 -1.438 -45.031 1 86.69 430 TYR A N 1
ATOM 3453 C CA . TYR A 1 430 ? 16.906 -2.221 -45.531 1 86.69 430 TYR A CA 1
ATOM 3454 C C . TYR A 1 430 ? 17.391 -3.51 -46.188 1 86.69 430 TYR A C 1
ATOM 3456 O O . TYR A 1 430 ? 18.578 -3.652 -46.5 1 86.69 430 TYR A O 1
ATOM 3464 N N . TRP A 1 431 ? 16.484 -4.422 -46.375 1 86.81 431 TRP A N 1
ATOM 3465 C CA . TRP A 1 431 ? 16.719 -5.652 -47.125 1 86.81 431 TRP A CA 1
ATOM 3466 C C . TRP A 1 431 ? 15.68 -5.832 -48.219 1 86.81 431 TRP A C 1
ATOM 3468 O O . TRP A 1 431 ? 14.484 -5.609 -48 1 86.81 431 TRP A O 1
ATOM 3478 N N . PRO A 1 432 ? 15.984 -6.449 -49.375 1 89.19 432 PRO A N 1
ATOM 3479 C CA . PRO A 1 432 ? 17.375 -6.703 -49.781 1 89.19 432 PRO A CA 1
ATOM 3480 C C . PRO A 1 432 ? 18.141 -5.418 -50.094 1 89.19 432 PRO A C 1
ATOM 3482 O O . PRO A 1 432 ? 17.531 -4.367 -50.312 1 89.19 432 PRO A O 1
ATOM 3485 N N . ASN A 1 433 ? 19.422 -5.426 -50.062 1 88.69 433 ASN A N 1
ATOM 3486 C CA . ASN A 1 433 ? 20.297 -4.305 -50.406 1 88.69 433 ASN A CA 1
ATOM 3487 C C . ASN A 1 433 ? 21.484 -4.754 -51.219 1 88.69 433 ASN A C 1
ATOM 3489 O O . ASN A 1 433 ? 21.75 -5.949 -51.344 1 88.69 433 ASN A O 1
ATOM 3493 N N . ARG A 1 434 ? 22.141 -3.836 -51.906 1 91.69 434 ARG A N 1
ATOM 3494 C CA . ARG A 1 434 ? 23.172 -4.117 -52.875 1 91.69 434 ARG A CA 1
ATOM 3495 C C . ARG A 1 434 ? 24.391 -4.777 -52.25 1 91.69 434 ARG A C 1
ATOM 3497 O O . ARG A 1 434 ? 25.203 -5.379 -52.938 1 91.69 434 ARG A O 1
ATOM 3504 N N . TRP A 1 435 ? 24.438 -4.711 -50.844 1 92.12 435 TRP A N 1
ATOM 3505 C CA . TRP A 1 435 ? 25.594 -5.277 -50.156 1 92.12 435 TRP A CA 1
ATOM 3506 C C . TRP A 1 435 ? 25.25 -6.66 -49.594 1 92.12 435 TRP A C 1
ATOM 3508 O O . TRP A 1 435 ? 26.125 -7.332 -49.031 1 92.12 435 TRP A O 1
ATOM 3518 N N . GLU A 1 436 ? 24.047 -7.02 -49.75 1 89.56 436 GLU A N 1
ATOM 3519 C CA . GLU A 1 436 ? 23.562 -8.258 -49.156 1 89.56 436 GLU A CA 1
ATOM 3520 C C . GLU A 1 436 ? 23.828 -8.281 -47.656 1 89.56 436 GLU A C 1
ATOM 3522 O O . GLU A 1 436 ? 24.188 -9.312 -47.094 1 89.56 436 GLU A O 1
ATOM 3527 N N . ALA A 1 437 ? 23.828 -7.059 -47.188 1 89.06 437 ALA A N 1
ATOM 3528 C CA . ALA A 1 437 ? 24.062 -6.918 -45.75 1 89.06 437 ALA A CA 1
ATOM 3529 C C . ALA A 1 437 ? 22.859 -7.43 -44.938 1 89.06 437 ALA A C 1
ATOM 3531 O O . ALA A 1 437 ? 21.719 -7.16 -45.281 1 89.06 437 ALA A O 1
ATOM 3532 N N . ASN A 1 438 ? 23.172 -8.219 -43.844 1 89.06 438 ASN A N 1
ATOM 3533 C CA . ASN A 1 438 ? 22.203 -8.68 -42.844 1 89.06 438 ASN A CA 1
ATOM 3534 C C . ASN A 1 438 ? 21 -9.367 -43.5 1 89.06 438 ASN A C 1
ATOM 3536 O O . ASN A 1 438 ? 19.859 -8.969 -43.281 1 89.06 438 ASN A O 1
ATOM 3540 N N . PRO A 1 439 ? 21.25 -10.305 -44.375 1 86.56 439 PRO A N 1
ATOM 3541 C CA . PRO A 1 439 ? 20.141 -11.047 -44.969 1 86.56 439 PRO A CA 1
ATOM 3542 C C . PRO A 1 439 ? 19.344 -11.844 -43.969 1 86.56 439 PRO A C 1
ATOM 3544 O O . PRO A 1 439 ? 19.859 -12.195 -42.906 1 86.56 439 PRO A O 1
ATOM 3547 N N . PRO A 1 440 ? 18.094 -12.094 -44.312 1 87 440 PRO A N 1
ATOM 3548 C CA . PRO A 1 440 ? 17.391 -13.062 -43.469 1 87 440 PRO A CA 1
ATOM 3549 C C . PRO A 1 440 ? 18.094 -14.422 -43.406 1 87 440 PRO A C 1
ATOM 3551 O O . PRO A 1 440 ? 18.781 -14.805 -44.375 1 87 440 PRO A O 1
ATOM 3554 N N . THR A 1 441 ? 17.938 -15.094 -42.281 1 84.94 441 THR A N 1
ATOM 3555 C CA . THR A 1 441 ? 18.672 -16.328 -42 1 84.94 441 THR A CA 1
ATOM 3556 C C . THR A 1 441 ? 18.438 -17.359 -43.094 1 84.94 441 THR A C 1
ATOM 3558 O O . THR A 1 441 ? 19.344 -18.109 -43.438 1 84.94 441 THR A O 1
ATOM 3561 N N . ASN A 1 442 ? 17.297 -17.438 -43.719 1 76.19 442 ASN A N 1
ATOM 3562 C CA . ASN A 1 442 ? 16.984 -18.469 -44.719 1 76.19 442 ASN A CA 1
ATOM 3563 C C . ASN A 1 442 ? 17.531 -18.094 -46.094 1 76.19 442 ASN A C 1
ATOM 3565 O O . ASN A 1 442 ? 17.438 -18.875 -47.031 1 76.19 442 ASN A O 1
ATOM 3569 N N . HIS A 1 443 ? 17.906 -16.953 -46.312 1 71.44 443 HIS A N 1
ATOM 3570 C CA . HIS A 1 443 ? 18.438 -16.547 -47.594 1 71.44 443 HIS A CA 1
ATOM 3571 C C . HIS A 1 443 ? 19.625 -17.406 -48 1 71.44 443 HIS A C 1
ATOM 3573 O O . HIS A 1 443 ? 19.734 -17.812 -49.156 1 71.44 443 HIS A O 1
ATOM 3579 N N . SER A 1 444 ? 20.531 -17.594 -47.25 1 61.78 444 SER A N 1
ATOM 3580 C CA . SER A 1 444 ? 21.719 -18.359 -47.625 1 61.78 444 SER A CA 1
ATOM 3581 C C . SER A 1 444 ? 21.75 -19.719 -46.938 1 61.78 444 SER A C 1
ATOM 3583 O O . SER A 1 444 ? 22.75 -20.422 -46.969 1 61.78 444 SER A O 1
ATOM 3585 N N . GLY A 1 445 ? 20.656 -20.125 -46.312 1 67.56 445 GLY A N 1
ATOM 3586 C CA . GLY A 1 445 ? 20.75 -21.375 -45.562 1 67.56 445 GLY A CA 1
ATOM 3587 C C . GLY A 1 445 ? 19.422 -21.812 -44.969 1 67.56 445 GLY A C 1
ATOM 3588 O O . GLY A 1 445 ? 18.359 -21.453 -45.469 1 67.56 445 GLY A O 1
ATOM 3589 N N . SER A 1 446 ? 19.594 -22.797 -44.125 1 71.31 446 SER A N 1
ATOM 3590 C CA . SER A 1 446 ? 18.453 -23.312 -43.406 1 71.31 446 SER A CA 1
ATOM 3591 C C . SER A 1 446 ? 18.438 -22.781 -41.969 1 71.31 446 SER A C 1
ATOM 3593 O O . SER A 1 446 ? 19.484 -22.438 -41.406 1 71.31 446 SER A O 1
ATOM 3595 N N . GLY A 1 447 ? 17.344 -22.453 -41.625 1 78.5 447 GLY A N 1
ATOM 3596 C CA . GLY A 1 447 ? 17.203 -22.109 -40.219 1 78.5 447 GLY A CA 1
ATOM 3597 C C . GLY A 1 447 ? 16.375 -20.859 -40 1 78.5 447 GLY A C 1
ATOM 3598 O O . GLY A 1 447 ? 15.758 -20.344 -40.906 1 78.5 447 GLY A O 1
ATOM 3599 N N . GLY A 1 448 ? 16.281 -20.453 -38.812 1 83.25 448 GLY A N 1
ATOM 3600 C CA . GLY A 1 448 ? 15.469 -19.312 -38.406 1 83.25 448 GLY A CA 1
ATOM 3601 C C . GLY A 1 448 ? 14.102 -19.688 -37.875 1 83.25 448 GLY A C 1
ATOM 3602 O O . GLY A 1 448 ? 13.727 -20.859 -37.906 1 83.25 448 GLY A O 1
ATOM 3603 N N . PHE A 1 449 ? 13.508 -18.688 -37.438 1 88.44 449 PHE A N 1
ATOM 3604 C CA . PHE A 1 449 ? 12.188 -18.906 -36.875 1 88.44 449 PHE A CA 1
ATOM 3605 C C . PHE A 1 449 ? 11.133 -19.062 -37.969 1 88.44 449 PHE A C 1
ATOM 3607 O O . PHE A 1 449 ? 11.055 -18.219 -38.875 1 88.44 449 PHE A O 1
ATOM 3614 N N . GLU A 1 450 ? 10.43 -20.172 -37.969 1 85.38 450 GLU A N 1
ATOM 3615 C CA . GLU A 1 450 ? 9.289 -20.422 -38.844 1 85.38 450 GLU A CA 1
ATOM 3616 C C . GLU A 1 450 ? 8.07 -20.875 -38.031 1 85.38 450 GLU A C 1
ATOM 3618 O O . GLU A 1 450 ? 8.188 -21.703 -37.125 1 85.38 450 GLU A O 1
ATOM 3623 N N . SER A 1 451 ? 6.922 -20.297 -38.438 1 89.88 451 SER A N 1
ATOM 3624 C CA . SER A 1 451 ? 5.684 -20.688 -37.781 1 89.88 451 SER A CA 1
ATOM 3625 C C . SER A 1 451 ? 5.109 -21.953 -38.406 1 89.88 451 SER A C 1
ATOM 3627 O O . SER A 1 451 ? 5.324 -22.219 -39.594 1 89.88 451 SER A O 1
ATOM 3629 N N . TYR A 1 452 ? 4.383 -22.688 -37.5 1 91.44 452 TYR A N 1
ATOM 3630 C CA . TYR A 1 452 ? 3.686 -23.875 -38 1 91.44 452 TYR A CA 1
ATOM 3631 C C . TYR A 1 452 ? 2.656 -23.5 -39.062 1 91.44 452 TYR A C 1
ATOM 3633 O O . TYR A 1 452 ? 1.862 -22.578 -38.875 1 91.44 452 TYR A O 1
ATOM 3641 N N . PRO A 1 453 ? 2.672 -24.172 -40.188 1 90.5 453 PRO A N 1
ATOM 3642 C CA . PRO A 1 453 ? 1.75 -23.844 -41.281 1 90.5 453 PRO A CA 1
ATOM 3643 C C . PRO A 1 453 ? 0.351 -24.406 -41.062 1 90.5 453 PRO A C 1
ATOM 3645 O O . PRO A 1 453 ? -0.091 -25.281 -41.812 1 90.5 453 PRO A O 1
ATOM 3648 N N . ALA A 1 454 ? -0.408 -23.891 -40.156 1 89.44 454 ALA A N 1
ATOM 3649 C CA . ALA A 1 454 ? -1.729 -24.391 -39.781 1 89.44 454 ALA A CA 1
ATOM 3650 C C . ALA A 1 454 ? -2.791 -23.938 -40.781 1 89.44 454 ALA A C 1
ATOM 3652 O O . ALA A 1 454 ? -2.664 -22.875 -41.406 1 89.44 454 ALA A O 1
ATOM 3653 N N . GLN A 1 455 ? -3.811 -24.719 -40.969 1 87.44 455 GLN A N 1
ATOM 3654 C CA . GLN A 1 455 ? -5 -24.375 -41.75 1 87.44 455 GLN A CA 1
ATOM 3655 C C . GLN A 1 455 ? -6.191 -24.109 -40.844 1 87.44 455 GLN A C 1
ATOM 3657 O O . GLN A 1 455 ? -6.379 -24.797 -39.844 1 87.44 455 GLN A O 1
ATOM 3662 N N . TYR A 1 456 ? -6.906 -23.047 -41.25 1 86.88 456 TYR A N 1
ATOM 3663 C CA . TYR A 1 456 ? -8.023 -22.656 -40.375 1 86.88 456 TYR A CA 1
ATOM 3664 C C . TYR A 1 456 ? -9.297 -22.484 -41.219 1 86.88 456 TYR A C 1
ATOM 3666 O O . TYR A 1 456 ? -9.68 -21.359 -41.562 1 86.88 456 TYR A O 1
ATOM 3674 N N . PRO A 1 457 ? -9.93 -23.5 -41.5 1 84.06 457 PRO A N 1
ATOM 3675 C CA . PRO A 1 457 ? -11.211 -23.328 -42.156 1 84.06 457 PRO A CA 1
ATOM 3676 C C . PRO A 1 457 ? -12.266 -22.672 -41.281 1 84.06 457 PRO A C 1
ATOM 3678 O O . PRO A 1 457 ? -12.273 -22.906 -40.062 1 84.06 457 PRO A O 1
ATOM 3681 N N . GLY A 1 458 ? -13.055 -21.812 -41.781 1 90.88 458 GLY A N 1
ATOM 3682 C CA . GLY A 1 458 ? -14.125 -21.156 -41.062 1 90.88 458 GLY A CA 1
ATOM 3683 C C . GLY A 1 458 ? -14.477 -19.781 -41.594 1 90.88 458 GLY A C 1
ATOM 3684 O O . GLY A 1 458 ? -14.094 -19.438 -42.719 1 90.88 458 GLY A O 1
ATOM 3685 N N . ILE A 1 459 ? -15.312 -19.047 -40.844 1 91.25 459 ILE A N 1
ATOM 3686 C CA . ILE A 1 459 ? -15.75 -17.719 -41.25 1 91.25 459 ILE A CA 1
ATOM 3687 C C . ILE A 1 459 ? -15.133 -16.656 -40.344 1 91.25 459 ILE A C 1
ATOM 3689 O O . ILE A 1 459 ? -14.773 -16.953 -39.188 1 91.25 459 ILE A O 1
ATOM 3693 N N . LYS A 1 460 ? -15.039 -15.516 -40.938 1 88.94 460 LYS A N 1
ATOM 3694 C CA . LYS A 1 460 ? -14.68 -14.336 -40.156 1 88.94 460 LYS A CA 1
ATOM 3695 C C . LYS A 1 460 ? -15.859 -13.859 -39.312 1 88.94 460 LYS A C 1
ATOM 3697 O O . LYS A 1 460 ? -16.891 -13.461 -39.844 1 88.94 460 LYS A O 1
ATOM 3702 N N . ALA A 1 461 ? -15.648 -13.969 -37.875 1 91.31 461 ALA A N 1
ATOM 3703 C CA . ALA A 1 461 ? -16.781 -13.625 -37.031 1 91.31 461 ALA A CA 1
ATOM 3704 C C . ALA A 1 461 ? -16.297 -13.211 -35.625 1 91.31 461 ALA A C 1
ATOM 3706 O O . ALA A 1 461 ? -15.188 -13.562 -35.219 1 91.31 461 ALA A O 1
ATOM 3707 N N . ARG A 1 462 ? -17.172 -12.391 -35 1 93.5 462 ARG A N 1
ATOM 3708 C CA . ARG A 1 462 ? -16.969 -12.047 -33.594 1 93.5 462 ARG A CA 1
ATOM 3709 C C . ARG A 1 462 ? -17.719 -13.008 -32.688 1 93.5 462 ARG A C 1
ATOM 3711 O O . ARG A 1 462 ? -18.734 -12.641 -32.094 1 93.5 462 ARG A O 1
ATOM 3718 N N . LYS A 1 463 ? -17.156 -14.109 -32.469 1 91.69 463 LYS A N 1
ATOM 3719 C CA . LYS A 1 463 ? -17.828 -15.102 -31.625 1 91.69 463 LYS A CA 1
ATOM 3720 C C . LYS A 1 463 ? -16.875 -16.219 -31.219 1 91.69 463 LYS A C 1
ATOM 3722 O O . LYS A 1 463 ? -15.773 -16.328 -31.766 1 91.69 463 LYS A O 1
ATOM 3727 N N . LEU A 1 464 ? -17.344 -17.047 -30.297 1 92.75 464 LEU A N 1
ATOM 3728 C CA . LEU A 1 464 ? -16.766 -18.344 -29.922 1 92.75 464 LEU A CA 1
ATOM 3729 C C . LEU A 1 464 ? -17.734 -19.469 -30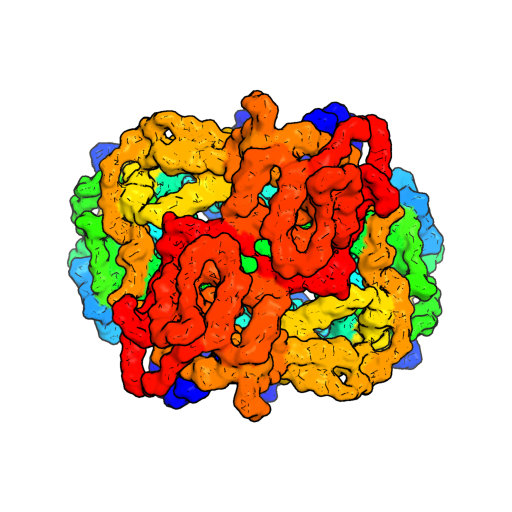.203 1 92.75 464 LEU A C 1
ATOM 3731 O O . LEU A 1 464 ? -18.906 -19.234 -30.531 1 92.75 464 LEU A O 1
ATOM 3735 N N . THR A 1 465 ? -17.219 -20.672 -30.156 1 92.19 465 THR A N 1
ATOM 3736 C CA . THR A 1 465 ? -18.031 -21.828 -30.531 1 92.19 465 THR A CA 1
ATOM 3737 C C . THR A 1 465 ? -18.719 -22.422 -29.297 1 92.19 465 THR A C 1
ATOM 3739 O O . THR A 1 465 ? -18.547 -21.922 -28.188 1 92.19 465 THR A O 1
ATOM 3742 N N . GLU A 1 466 ? -19.469 -23.438 -29.469 1 91.5 466 GLU A N 1
ATOM 3743 C CA . GLU A 1 466 ? -20.422 -23.953 -28.484 1 91.5 466 GLU A CA 1
ATOM 3744 C C . GLU A 1 466 ? -19.703 -24.438 -27.234 1 91.5 466 GLU A C 1
ATOM 3746 O O . GLU A 1 466 ? -20.156 -24.203 -26.109 1 91.5 466 GLU A O 1
ATOM 3751 N N . LYS A 1 467 ? -18.547 -25.094 -27.266 1 91.06 467 LYS A N 1
ATOM 3752 C CA . LYS A 1 467 ? -17.828 -25.641 -26.125 1 91.06 467 LYS A CA 1
ATOM 3753 C C . LYS A 1 467 ? -17.453 -24.531 -25.141 1 91.06 467 LYS A C 1
ATOM 3755 O O . LYS A 1 467 ? -17.297 -24.797 -23.938 1 91.06 467 LYS A O 1
ATOM 3760 N N . TRP A 1 468 ? -17.375 -23.375 -25.688 1 95 468 TRP A N 1
ATOM 3761 C CA . TRP A 1 468 ? -16.906 -22.25 -24.875 1 95 468 TRP A CA 1
ATOM 3762 C C . TRP A 1 468 ? -18 -21.734 -23.969 1 95 468 TRP A C 1
ATOM 3764 O O . TRP A 1 468 ? -17.75 -20.906 -23.094 1 95 468 TRP A O 1
ATOM 3774 N N . LYS A 1 469 ? -19.188 -22.281 -24.016 1 94.5 469 LYS A N 1
ATOM 3775 C CA . LYS A 1 469 ? -20.328 -21.797 -23.25 1 94.5 469 LYS A CA 1
ATOM 3776 C C . LYS A 1 469 ? -20.391 -22.469 -21.875 1 94.5 469 LYS A C 1
ATOM 3778 O O . LYS A 1 469 ? -21.109 -22.016 -20.984 1 94.5 469 LYS A O 1
ATOM 3783 N N . ASP A 1 470 ? -19.672 -23.547 -21.703 1 95.81 470 ASP A N 1
ATOM 3784 C CA . ASP A 1 470 ? -19.656 -24.203 -20.406 1 95.81 470 ASP A CA 1
ATOM 3785 C C . ASP A 1 470 ? -18.828 -23.391 -19.391 1 95.81 470 ASP A C 1
ATOM 3787 O O . ASP A 1 470 ? -17.609 -23.297 -19.516 1 95.81 470 ASP A O 1
ATOM 3791 N N . TYR A 1 471 ? -19.453 -22.844 -18.438 1 95.88 471 TYR A N 1
ATOM 3792 C CA . TYR A 1 471 ? -18.75 -22.047 -17.438 1 95.88 471 TYR A CA 1
ATOM 3793 C C . TYR A 1 471 ? -18.812 -22.703 -16.062 1 95.88 471 TYR A C 1
ATOM 3795 O O . TYR A 1 471 ? -18.141 -22.266 -15.133 1 95.88 471 TYR A O 1
ATOM 3803 N N . LEU A 1 472 ? -19.469 -23.766 -15.836 1 97.44 472 LEU A N 1
ATOM 3804 C CA . LEU A 1 472 ? -19.812 -24.25 -14.5 1 97.44 472 LEU A CA 1
ATOM 3805 C C . LEU A 1 472 ? -19.078 -25.547 -14.18 1 97.44 472 LEU A C 1
ATOM 3807 O O . LEU A 1 472 ? -18.734 -25.797 -13.031 1 97.44 472 LEU A O 1
ATOM 3811 N N . SER A 1 473 ? -18.844 -26.422 -15.188 1 97.44 473 SER A N 1
ATOM 3812 C CA . SER A 1 473 ? -18.344 -27.766 -14.969 1 97.44 473 SER A CA 1
ATOM 3813 C C . SER A 1 473 ? -17.062 -27.766 -14.148 1 97.44 473 SER A C 1
ATOM 3815 O O . SER A 1 473 ? -16.938 -28.516 -13.18 1 97.44 473 SER A O 1
ATOM 3817 N N . GLN A 1 474 ? -16.172 -26.922 -14.461 1 97.94 474 GLN A N 1
ATOM 3818 C CA . GLN A 1 474 ? -14.883 -26.938 -13.773 1 97.94 474 GLN A CA 1
ATOM 3819 C C . GLN A 1 474 ? -14.945 -26.109 -12.484 1 97.94 474 GLN A C 1
ATOM 3821 O O . GLN A 1 474 ? -14.102 -26.281 -11.594 1 97.94 474 GLN A O 1
ATOM 3826 N N . ALA A 1 475 ? -15.859 -25.188 -12.375 1 98.5 475 ALA A N 1
ATOM 3827 C CA . ALA A 1 475 ? -16.078 -24.547 -11.078 1 98.5 475 ALA A CA 1
ATOM 3828 C C . ALA A 1 475 ? -16.578 -25.547 -10.039 1 98.5 475 ALA A C 1
ATOM 3830 O O . ALA A 1 475 ? -16.094 -25.562 -8.906 1 98.5 475 ALA A O 1
ATOM 3831 N N . GLN A 1 476 ? -17.562 -26.391 -10.445 1 98.56 476 GLN A N 1
ATOM 3832 C CA . GLN A 1 476 ? -18.031 -27.469 -9.578 1 98.56 476 GLN A CA 1
ATOM 3833 C C . GLN A 1 476 ? -16.906 -28.453 -9.266 1 98.56 476 GLN A C 1
ATOM 3835 O O . GLN A 1 476 ? -16.719 -28.844 -8.109 1 98.56 476 GLN A O 1
ATOM 3840 N N . LEU A 1 477 ? -16.156 -28.812 -10.328 1 98.25 477 LEU A N 1
ATOM 3841 C CA . LEU A 1 477 ? -15.047 -29.734 -10.156 1 98.25 477 LEU A CA 1
ATOM 3842 C C . LEU A 1 477 ? -14.07 -29.219 -9.102 1 98.25 477 LEU A C 1
ATOM 3844 O O . LEU A 1 477 ? -13.617 -29.969 -8.242 1 98.25 477 LEU A O 1
ATOM 3848 N N . PHE A 1 478 ? -13.75 -27.969 -9.219 1 98.38 478 PHE A N 1
ATOM 3849 C CA . PHE A 1 478 ? -12.805 -27.344 -8.297 1 98.38 478 PHE A CA 1
ATOM 3850 C C . PHE A 1 478 ? -13.312 -27.422 -6.863 1 98.38 478 PHE A C 1
ATOM 3852 O O . PHE A 1 478 ? -12.609 -27.906 -5.973 1 98.38 478 PHE A O 1
ATOM 3859 N N . PHE A 1 479 ? -14.539 -26.906 -6.594 1 98.44 479 PHE A N 1
ATOM 3860 C CA . PHE A 1 479 ? -15.094 -26.875 -5.242 1 98.44 479 PHE A CA 1
ATOM 3861 C C . PHE A 1 479 ? -15.188 -28.281 -4.676 1 98.44 479 PHE A C 1
ATOM 3863 O O . PHE A 1 479 ? -14.844 -28.516 -3.512 1 98.44 479 PHE A O 1
ATOM 3870 N N . ASN A 1 480 ? -15.594 -29.234 -5.527 1 98.56 480 ASN A N 1
ATOM 3871 C CA . ASN A 1 480 ? -15.727 -30.625 -5.113 1 98.56 480 ASN A CA 1
ATOM 3872 C C . ASN A 1 480 ? -14.383 -31.219 -4.68 1 98.56 480 ASN A C 1
ATOM 3874 O O . ASN A 1 480 ? -14.336 -32.125 -3.846 1 98.56 480 ASN A O 1
ATOM 3878 N N . SER A 1 481 ? -13.32 -30.703 -5.227 1 98.31 481 SER A N 1
ATOM 3879 C CA . SER A 1 481 ? -11.992 -31.281 -5.023 1 98.31 481 SER A CA 1
ATOM 3880 C C . SER A 1 481 ? -11.32 -30.672 -3.795 1 98.31 481 SER A C 1
ATOM 3882 O O . SER A 1 481 ? -10.203 -31.078 -3.436 1 98.31 481 SER A O 1
ATOM 3884 N N . MET A 1 482 ? -11.891 -29.75 -3.102 1 98.06 482 MET A N 1
ATOM 3885 C CA . MET A 1 482 ? -11.312 -29.078 -1.941 1 98.06 482 MET A CA 1
ATOM 3886 C C . MET A 1 482 ? -11.531 -29.891 -0.674 1 98.06 482 MET A C 1
ATOM 3888 O O . MET A 1 482 ? -12.547 -30.594 -0.545 1 98.06 482 MET A O 1
ATOM 3892 N N . SER A 1 483 ? -10.562 -29.859 0.219 1 97 483 SER A N 1
ATOM 3893 C CA . SER A 1 483 ? -10.742 -30.438 1.553 1 97 483 SER A CA 1
ATOM 3894 C C . SER A 1 483 ? -11.766 -29.641 2.357 1 97 483 SER A C 1
ATOM 3896 O O . SER A 1 483 ? -12.164 -28.547 1.949 1 97 483 SER A O 1
ATOM 3898 N N . ASP A 1 484 ? -12.148 -30.188 3.488 1 96.44 484 ASP A N 1
ATOM 3899 C CA . ASP A 1 484 ? -13.117 -29.516 4.344 1 96.44 484 ASP A CA 1
ATOM 3900 C C . ASP A 1 484 ? -12.57 -28.156 4.812 1 96.44 484 ASP A C 1
ATOM 3902 O O . ASP A 1 484 ? -13.305 -27.172 4.855 1 96.44 484 ASP A O 1
ATOM 3906 N N . ILE A 1 485 ? -11.32 -28.141 5.16 1 96.69 485 ILE A N 1
ATOM 3907 C CA . ILE A 1 485 ? -10.695 -26.906 5.621 1 96.69 485 ILE A CA 1
ATOM 3908 C C . ILE A 1 485 ? -10.688 -25.875 4.492 1 96.69 485 ILE A C 1
ATOM 3910 O O . ILE A 1 485 ? -10.953 -24.703 4.719 1 96.69 485 ILE A O 1
ATOM 3914 N N . GLU A 1 486 ? -10.312 -26.25 3.338 1 98.06 486 GLU A N 1
ATOM 3915 C CA . GLU A 1 486 ? -10.258 -25.344 2.199 1 98.06 486 GLU A CA 1
ATOM 3916 C C . GLU A 1 486 ? -11.648 -24.828 1.841 1 98.06 486 GLU A C 1
ATOM 3918 O O . GLU A 1 486 ? -11.812 -23.656 1.481 1 98.06 486 GLU A O 1
ATOM 3923 N N . LYS A 1 487 ? -12.703 -25.719 1.898 1 98.19 487 LYS A N 1
ATOM 3924 C CA . LYS A 1 487 ? -14.078 -25.297 1.66 1 98.19 487 LYS A CA 1
ATOM 3925 C C . LYS A 1 487 ? -14.508 -24.234 2.67 1 98.19 487 LYS A C 1
ATOM 3927 O O . LYS A 1 487 ? -15.148 -23.234 2.307 1 98.19 487 LYS A O 1
ATOM 3932 N N . LYS A 1 488 ? -14.133 -24.453 3.936 1 97.62 488 LYS A N 1
ATOM 3933 C CA . LYS A 1 488 ? -14.422 -23.469 4.969 1 97.62 488 LYS A CA 1
ATOM 3934 C C . LYS A 1 488 ? -13.805 -22.109 4.621 1 97.62 488 LYS A C 1
ATOM 3936 O O . LYS A 1 488 ? -14.453 -21.078 4.746 1 97.62 488 LYS A O 1
ATOM 3941 N N . HIS A 1 489 ? -12.555 -22.125 4.195 1 98.12 489 HIS A N 1
ATOM 3942 C CA . HIS A 1 489 ? -11.852 -20.891 3.846 1 98.12 489 HIS A CA 1
ATOM 3943 C C . HIS A 1 489 ? -12.508 -20.203 2.654 1 98.12 489 HIS A C 1
ATOM 3945 O O . HIS A 1 489 ? -12.57 -18.969 2.6 1 98.12 489 HIS A O 1
ATOM 3951 N N . ILE A 1 490 ? -12.938 -20.969 1.687 1 98.69 490 ILE A N 1
ATOM 3952 C CA . ILE A 1 490 ? -13.609 -20.406 0.515 1 98.69 490 ILE A CA 1
ATOM 3953 C C . ILE A 1 490 ? -14.898 -19.719 0.939 1 98.69 490 ILE A C 1
ATOM 3955 O O . ILE A 1 490 ? -15.195 -18.609 0.482 1 98.69 490 ILE A O 1
ATOM 3959 N N . ILE A 1 491 ? -15.688 -20.375 1.833 1 98.38 491 ILE A N 1
ATOM 3960 C CA . ILE A 1 491 ? -16.922 -19.797 2.357 1 98.38 491 ILE A CA 1
ATOM 3961 C C . ILE A 1 491 ? -16.594 -18.469 3.049 1 98.38 491 ILE A C 1
ATOM 3963 O O . ILE A 1 491 ? -17.266 -17.453 2.811 1 98.38 491 ILE A O 1
ATOM 3967 N N . GLU A 1 492 ? -15.57 -18.5 3.852 1 97.62 492 GLU A N 1
ATOM 3968 C CA . GLU A 1 492 ? -15.188 -17.297 4.582 1 97.62 492 GLU A CA 1
ATOM 3969 C C . GLU A 1 492 ? -14.75 -16.188 3.627 1 97.62 492 GLU A C 1
ATOM 3971 O O . GLU A 1 492 ? -15.078 -15.016 3.838 1 97.62 492 GLU A O 1
ATOM 3976 N N . ALA A 1 493 ? -14.008 -16.531 2.625 1 98.38 493 ALA A N 1
ATOM 3977 C CA . ALA A 1 493 ? -13.516 -15.555 1.656 1 98.38 493 ALA A CA 1
ATOM 3978 C C . ALA A 1 493 ? -14.672 -14.891 0.916 1 98.38 493 ALA A C 1
ATOM 3980 O O . ALA A 1 493 ? -14.742 -13.664 0.836 1 98.38 493 ALA A O 1
ATOM 3981 N N . PHE A 1 494 ? -15.609 -15.719 0.365 1 98.62 494 PHE A N 1
ATOM 3982 C CA . PHE A 1 494 ? -16.766 -15.164 -0.322 1 98.62 494 PHE A CA 1
ATOM 3983 C C . PHE A 1 494 ? -17.594 -14.297 0.624 1 98.62 494 PHE A C 1
ATOM 3985 O O . PHE A 1 494 ? -18.094 -13.25 0.23 1 98.62 494 PHE A O 1
ATOM 3992 N N . SER A 1 495 ? -17.781 -14.797 1.868 1 98.44 495 SER A N 1
ATOM 3993 C CA . SER A 1 495 ? -18.547 -14.039 2.855 1 98.44 495 SER A CA 1
ATOM 3994 C C . SER A 1 495 ? -17.938 -12.656 3.078 1 98.44 495 SER A C 1
ATOM 3996 O O . SER A 1 495 ? -18.672 -11.656 3.109 1 98.44 495 SER A O 1
ATOM 3998 N N . PHE A 1 496 ? -16.656 -12.617 3.203 1 97.62 496 PHE A N 1
ATOM 3999 C CA . PHE A 1 496 ? -15.977 -11.344 3.416 1 97.62 496 PHE A CA 1
ATOM 4000 C C . PHE A 1 496 ? -16.156 -10.422 2.217 1 97.62 496 PHE A C 1
ATOM 4002 O O . PHE A 1 496 ? -16.516 -9.25 2.379 1 97.62 496 PHE A O 1
ATOM 4009 N N . GLU A 1 497 ? -15.859 -10.945 1.015 1 97.56 497 GLU A N 1
ATOM 4010 C CA . GLU A 1 497 ? -15.945 -10.148 -0.209 1 97.56 497 GLU A CA 1
ATOM 4011 C C . GLU A 1 497 ? -17.344 -9.562 -0.389 1 97.56 497 GLU A C 1
ATOM 4013 O O . GLU A 1 497 ? -17.484 -8.359 -0.61 1 97.56 497 GLU A O 1
ATOM 4018 N N . LEU A 1 498 ? -18.312 -10.391 -0.234 1 97.81 498 LEU A N 1
ATOM 4019 C CA . LEU A 1 498 ? -19.672 -9.984 -0.551 1 97.81 498 LEU A CA 1
ATOM 4020 C C . LEU A 1 498 ? -20.266 -9.148 0.58 1 97.81 498 LEU A C 1
ATOM 4022 O O . LEU A 1 498 ? -21.188 -8.352 0.356 1 97.81 498 LEU A O 1
ATOM 4026 N N . ASP A 1 499 ? -19.75 -9.328 1.77 1 97.12 499 ASP A N 1
ATOM 4027 C CA . ASP A 1 499 ? -20.125 -8.477 2.896 1 97.12 499 ASP A CA 1
ATOM 4028 C C . ASP A 1 499 ? -19.766 -7.016 2.627 1 97.12 499 ASP A C 1
ATOM 4030 O O . ASP A 1 499 ? -20.391 -6.109 3.178 1 97.12 499 ASP A O 1
ATOM 4034 N N . HIS A 1 500 ? -18.812 -6.742 1.814 1 95.69 500 HIS A N 1
ATOM 4035 C CA . HIS A 1 500 ? -18.344 -5.387 1.545 1 95.69 500 HIS A CA 1
ATOM 4036 C C . HIS A 1 500 ? -19.031 -4.812 0.305 1 95.69 500 HIS A C 1
ATOM 4038 O O . HIS A 1 500 ? -18.719 -3.691 -0.111 1 95.69 500 HIS A O 1
ATOM 4044 N N . CYS A 1 501 ? -19.828 -5.602 -0.345 1 95.62 501 CYS A N 1
ATOM 4045 C CA . CYS A 1 501 ? -20.703 -5.066 -1.382 1 95.62 501 CYS A CA 1
ATOM 4046 C C . CYS A 1 501 ? -21.938 -4.426 -0.771 1 95.62 501 CYS A C 1
ATOM 4048 O O . CYS A 1 501 ? -22.641 -5.051 0.036 1 95.62 501 CYS A O 1
ATOM 4050 N N . ASP A 1 502 ? -22.203 -3.219 -1.157 1 92.12 502 ASP A N 1
ATOM 4051 C CA . ASP A 1 502 ? -23.281 -2.508 -0.485 1 92.12 502 ASP A CA 1
ATOM 4052 C C . ASP A 1 502 ? -24.531 -2.469 -1.354 1 92.12 502 ASP A C 1
ATOM 4054 O O . ASP A 1 502 ? -25.594 -2.057 -0.896 1 92.12 502 ASP A O 1
ATOM 4058 N N . ASP A 1 503 ? -24.5 -2.801 -2.654 1 94.75 503 ASP A N 1
ATOM 4059 C CA . ASP A 1 503 ? -25.672 -2.949 -3.508 1 94.75 503 ASP A CA 1
ATOM 4060 C C . ASP A 1 503 ? -26.25 -4.355 -3.4 1 94.75 503 ASP A C 1
ATOM 4062 O O . ASP A 1 503 ? -25.594 -5.336 -3.754 1 94.75 503 ASP A O 1
ATOM 4066 N N . GLU A 1 504 ? -27.484 -4.434 -2.943 1 95.94 504 GLU A N 1
ATOM 4067 C CA . GLU A 1 504 ? -28.141 -5.715 -2.678 1 95.94 504 GLU A CA 1
ATOM 4068 C C . GLU A 1 504 ? -28.156 -6.594 -3.926 1 95.94 504 GLU A C 1
ATOM 4070 O O . GLU A 1 504 ? -28.016 -7.812 -3.834 1 95.94 504 GLU A O 1
ATOM 4075 N N . ILE A 1 505 ? -28.344 -5.969 -5.008 1 96.81 505 ILE A N 1
ATOM 4076 C CA . ILE A 1 505 ? -28.453 -6.727 -6.246 1 96.81 505 ILE A CA 1
ATOM 4077 C C . ILE A 1 505 ? -27.141 -7.48 -6.508 1 96.81 505 ILE A C 1
ATOM 4079 O O . ILE A 1 505 ? -27.156 -8.586 -7.055 1 96.81 505 ILE A O 1
ATOM 4083 N N . VAL A 1 506 ? -26.031 -6.93 -6.066 1 97.75 506 VAL A N 1
ATOM 4084 C CA . VAL A 1 506 ? -24.719 -7.492 -6.379 1 97.75 506 VAL A CA 1
ATOM 4085 C C . VAL A 1 506 ? -24.5 -8.781 -5.586 1 97.75 506 VAL A C 1
ATOM 4087 O O . VAL A 1 506 ? -24.266 -9.836 -6.168 1 97.75 506 VAL A O 1
ATOM 4090 N N . TYR A 1 507 ? -24.656 -8.781 -4.215 1 97.44 507 TYR A N 1
ATOM 4091 C CA . TYR A 1 507 ? -24.375 -9.977 -3.432 1 97.44 507 TYR A CA 1
ATOM 4092 C C . TYR A 1 507 ? -25.5 -10.992 -3.557 1 97.44 507 TYR A C 1
ATOM 4094 O O . TYR A 1 507 ? -25.281 -12.203 -3.451 1 97.44 507 TYR A O 1
ATOM 4102 N N . GLU A 1 508 ? -26.812 -10.555 -3.885 1 97.88 508 GLU A N 1
ATOM 4103 C CA . GLU A 1 508 ? -27.906 -11.484 -4.141 1 97.88 508 GLU A CA 1
ATOM 4104 C C . GLU A 1 508 ? -27.641 -12.305 -5.398 1 97.88 508 GLU A C 1
ATOM 4106 O O . GLU A 1 508 ? -27.797 -13.531 -5.387 1 97.88 508 GLU A O 1
ATOM 4111 N N . ARG A 1 509 ? -27.219 -11.594 -6.426 1 97.69 509 ARG A N 1
ATOM 4112 C CA . ARG A 1 509 ? -26.953 -12.258 -7.695 1 97.69 509 ARG A CA 1
ATOM 4113 C C . ARG A 1 509 ? -25.781 -13.242 -7.566 1 97.69 509 ARG A C 1
ATOM 4115 O O . ARG A 1 509 ? -25.859 -14.367 -8.062 1 97.69 509 ARG A O 1
ATOM 4122 N N . LEU A 1 510 ? -24.75 -12.844 -6.914 1 98.19 510 LEU A N 1
ATOM 4123 C CA . LEU A 1 510 ? -23.594 -13.742 -6.828 1 98.19 510 LEU A CA 1
ATOM 4124 C C . LEU A 1 510 ? -23.938 -14.977 -6.004 1 98.19 510 LEU A C 1
ATOM 4126 O O . LEU A 1 510 ? -23.438 -16.078 -6.289 1 98.19 510 LEU A O 1
ATOM 4130 N N . VAL A 1 511 ? -24.75 -14.836 -4.992 1 98.38 511 VAL A N 1
ATOM 4131 C CA . VAL A 1 511 ? -25.172 -15.984 -4.195 1 98.38 511 VAL A CA 1
ATOM 4132 C C . VAL A 1 511 ? -25.922 -16.984 -5.074 1 98.38 511 VAL A C 1
ATOM 4134 O O . VAL A 1 511 ? -25.797 -18.188 -4.91 1 98.38 511 VAL A O 1
ATOM 4137 N N . THR A 1 512 ? -26.75 -16.5 -6.027 1 97.81 512 THR A N 1
ATOM 4138 C CA . THR A 1 512 ? -27.422 -17.406 -6.961 1 97.81 512 THR A CA 1
ATOM 4139 C C . THR A 1 512 ? -26.406 -18.172 -7.805 1 97.81 512 THR A C 1
ATOM 4141 O O . THR A 1 512 ? -26.594 -19.359 -8.086 1 97.81 512 THR A O 1
ATOM 4144 N N . ARG A 1 513 ? -25.344 -17.484 -8.266 1 98.12 513 ARG A N 1
ATOM 4145 C CA . ARG A 1 513 ? -24.281 -18.156 -8.984 1 98.12 513 ARG A CA 1
ATOM 4146 C C . ARG A 1 513 ? -23.625 -19.219 -8.125 1 98.12 513 ARG A C 1
ATOM 4148 O O . ARG A 1 513 ? -23.297 -20.312 -8.602 1 98.12 513 ARG A O 1
ATOM 4155 N N . LEU A 1 514 ? -23.375 -18.922 -6.848 1 98.62 514 LEU A N 1
ATOM 4156 C CA . LEU A 1 514 ? -22.766 -19.891 -5.934 1 98.62 514 LEU A CA 1
ATOM 4157 C C . LEU A 1 514 ? -23.672 -21.109 -5.77 1 98.62 514 LEU A C 1
ATOM 4159 O O . LEU A 1 514 ? -23.188 -22.234 -5.602 1 98.62 514 LEU A O 1
ATOM 4163 N N . ALA A 1 515 ? -25 -20.891 -5.855 1 98.38 515 ALA A N 1
ATOM 4164 C CA . ALA A 1 515 ? -25.953 -21.984 -5.738 1 98.38 515 ALA A CA 1
ATOM 4165 C C . ALA A 1 515 ? -25.891 -22.906 -6.957 1 98.38 515 ALA A C 1
ATOM 4167 O O . ALA A 1 515 ? -26.312 -24.062 -6.898 1 98.38 515 ALA A O 1
ATOM 4168 N N . GLU A 1 516 ? -25.453 -22.391 -8.07 1 98.12 516 GLU A N 1
ATOM 4169 C CA . GLU A 1 516 ? -25.203 -23.234 -9.234 1 98.12 516 GLU A CA 1
ATOM 4170 C C . GLU A 1 516 ? -24 -24.141 -9.016 1 98.12 516 GLU A C 1
ATOM 4172 O O . GLU A 1 516 ? -23.906 -25.219 -9.602 1 98.12 516 GLU A O 1
ATOM 4177 N N . ILE A 1 517 ? -23.062 -23.719 -8.242 1 98.44 517 ILE A N 1
ATOM 4178 C CA . ILE A 1 517 ? -21.844 -24.484 -7.977 1 98.44 517 ILE A CA 1
ATOM 4179 C C . ILE A 1 517 ? -22.094 -25.516 -6.891 1 98.44 517 ILE A C 1
ATOM 4181 O O . ILE A 1 517 ? -21.859 -26.703 -7.082 1 98.44 517 ILE A O 1
ATOM 4185 N N . ASP A 1 518 ? -22.609 -25.078 -5.797 1 98.5 518 ASP A N 1
ATOM 4186 C CA . ASP A 1 518 ? -22.906 -25.922 -4.641 1 98.5 518 ASP A CA 1
ATOM 4187 C C . ASP A 1 518 ? -23.891 -25.219 -3.697 1 98.5 518 ASP A C 1
ATOM 4189 O O . ASP A 1 518 ? -23.656 -24.078 -3.281 1 98.5 518 ASP A O 1
ATOM 4193 N N . LEU A 1 519 ? -24.953 -25.875 -3.312 1 98 519 LEU A N 1
ATOM 4194 C CA . LEU A 1 519 ? -26.016 -25.266 -2.504 1 98 519 LEU A CA 1
ATOM 4195 C C . LEU A 1 519 ? -25.5 -24.922 -1.111 1 98 519 LEU A C 1
ATOM 4197 O O . LEU A 1 519 ? -25.812 -23.844 -0.582 1 98 519 LEU A O 1
ATOM 4201 N N . SER A 1 520 ? -24.781 -25.828 -0.503 1 97.75 520 SER A N 1
ATOM 4202 C CA . SER A 1 520 ? -24.281 -25.578 0.849 1 97.75 520 SER A CA 1
ATOM 4203 C C . SER A 1 520 ? -23.344 -24.375 0.888 1 97.75 520 SER A C 1
ATOM 4205 O O . SER A 1 520 ? -23.359 -23.609 1.849 1 97.75 520 SER A O 1
ATOM 4207 N N . LEU A 1 521 ? -22.484 -24.281 -0.123 1 98.38 521 LEU A N 1
ATOM 4208 C CA . LEU A 1 521 ? -21.641 -23.109 -0.269 1 98.38 521 LEU A CA 1
ATOM 4209 C C . LEU A 1 521 ? -22.469 -21.828 -0.301 1 98.38 521 LEU A C 1
ATOM 4211 O O . LEU A 1 521 ? -22.203 -20.891 0.455 1 98.38 521 LEU A O 1
ATOM 4215 N N . ALA A 1 522 ? -23.453 -21.781 -1.131 1 98.62 522 ALA A N 1
ATOM 4216 C CA . ALA A 1 522 ? -24.312 -20.609 -1.318 1 98.62 522 ALA A CA 1
ATOM 4217 C C . ALA A 1 522 ? -25.047 -20.266 -0.029 1 98.62 522 ALA A C 1
ATOM 4219 O O . ALA A 1 522 ? -25.156 -19.078 0.327 1 98.62 522 ALA A O 1
ATOM 4220 N N . GLN A 1 523 ? -25.594 -21.266 0.647 1 98.44 523 GLN A N 1
ATOM 4221 C CA . GLN A 1 523 ? -26.344 -21.062 1.874 1 98.44 523 GLN A CA 1
ATOM 4222 C C . GLN A 1 523 ? -25.484 -20.438 2.965 1 98.44 523 GLN A C 1
ATOM 4224 O O . GLN A 1 523 ? -25.891 -19.5 3.648 1 98.44 523 GLN A O 1
ATOM 4229 N N . ALA A 1 524 ? -24.297 -20.984 3.104 1 98 524 ALA A N 1
ATOM 4230 C CA . ALA A 1 524 ? -23.375 -20.484 4.121 1 98 524 ALA A CA 1
ATOM 4231 C C . ALA A 1 524 ? -22.984 -19.031 3.83 1 98 524 ALA A C 1
ATOM 4233 O O . ALA A 1 524 ? -22.969 -18.188 4.734 1 98 524 ALA A O 1
ATOM 4234 N N . VAL A 1 525 ? -22.656 -18.719 2.598 1 98.56 525 VAL A N 1
ATOM 4235 C CA . VAL A 1 525 ? -22.219 -17.391 2.213 1 98.56 525 VAL A CA 1
ATOM 4236 C C . VAL A 1 525 ? -23.391 -16.406 2.348 1 98.56 525 VAL A C 1
ATOM 4238 O O . VAL A 1 525 ? -23.219 -15.281 2.807 1 98.56 525 VAL A O 1
ATOM 4241 N N . ALA A 1 526 ? -24.594 -16.844 1.927 1 98.5 526 ALA A N 1
ATOM 4242 C CA . ALA A 1 526 ? -25.781 -15.992 1.97 1 98.5 526 ALA A CA 1
ATOM 4243 C C . ALA A 1 526 ? -26.031 -15.461 3.379 1 98.5 526 ALA A C 1
ATOM 4245 O O . ALA A 1 526 ? -26.297 -14.273 3.562 1 98.5 526 ALA A O 1
ATOM 4246 N N . LYS A 1 527 ? -25.953 -16.312 4.297 1 97.12 527 LYS A N 1
ATOM 4247 C CA . LYS A 1 527 ? -26.156 -15.938 5.695 1 97.12 527 LYS A CA 1
ATOM 4248 C C . LYS A 1 527 ? -25.234 -14.797 6.105 1 97.12 527 LYS A C 1
ATOM 4250 O O . LYS A 1 527 ? -25.672 -13.82 6.707 1 97.12 527 LYS A O 1
ATOM 4255 N N . ASN A 1 528 ? -23.984 -14.922 5.77 1 96.5 528 ASN A N 1
ATOM 4256 C CA . ASN A 1 528 ? -22.938 -14.008 6.23 1 96.5 528 ASN A CA 1
ATOM 4257 C C . ASN A 1 528 ? -22.969 -12.695 5.449 1 96.5 528 ASN A C 1
ATOM 4259 O O . ASN A 1 528 ? -22.672 -11.633 6 1 96.5 528 ASN A O 1
ATOM 4263 N N . CYS A 1 529 ? -23.297 -12.727 4.188 1 96.12 529 CYS A N 1
ATOM 4264 C CA . CYS A 1 529 ? -23.219 -11.508 3.383 1 96.12 529 CYS A CA 1
ATOM 4265 C C . CYS A 1 529 ? -24.562 -10.789 3.352 1 96.12 529 CYS A C 1
ATOM 4267 O O . CYS A 1 529 ? -24.656 -9.664 2.855 1 96.12 529 CYS A O 1
ATOM 4269 N N . GLY A 1 530 ? -25.641 -11.469 3.932 1 96.19 530 GLY A N 1
ATOM 4270 C CA . GLY A 1 530 ? -26.922 -10.789 4.074 1 96.19 530 GLY A CA 1
ATOM 4271 C C . GLY A 1 530 ? -27.891 -11.094 2.949 1 96.19 530 GLY A C 1
ATOM 4272 O O . GLY A 1 530 ? -28.953 -10.484 2.859 1 96.19 530 GLY A O 1
ATOM 4273 N N . ALA A 1 531 ? -27.562 -11.977 2.035 1 97.94 531 ALA A N 1
ATOM 4274 C CA . ALA A 1 531 ? -28.438 -12.359 0.932 1 97.94 531 ALA A CA 1
ATOM 4275 C C . ALA A 1 531 ? -29.5 -13.344 1.399 1 97.94 531 ALA A C 1
ATOM 4277 O O . ALA A 1 531 ? -29.406 -13.914 2.488 1 97.94 531 ALA A O 1
ATOM 4278 N N . LYS A 1 532 ? -30.547 -13.469 0.55 1 97.38 532 LYS A N 1
ATOM 4279 C CA . LYS A 1 532 ? -31.531 -14.508 0.801 1 97.38 532 LYS A CA 1
ATOM 4280 C C . LYS A 1 532 ? -30.922 -15.898 0.658 1 97.38 532 LYS A C 1
ATOM 4282 O O . LYS A 1 532 ? -30.156 -16.156 -0.268 1 97.38 532 LYS A O 1
ATOM 4287 N N . THR A 1 533 ? -31.266 -16.766 1.625 1 97.94 533 THR A N 1
ATOM 4288 C CA . THR A 1 533 ? -30.734 -18.125 1.585 1 97.94 533 THR A CA 1
ATOM 4289 C C . THR A 1 533 ? -31.391 -18.938 0.47 1 97.94 533 THR A C 1
ATOM 4291 O O . THR A 1 533 ? -32.594 -19.141 0.475 1 97.94 533 THR A O 1
ATOM 4294 N N . PRO A 1 534 ? -30.562 -19.359 -0.469 1 97.31 534 PRO A N 1
ATOM 4295 C CA . PRO A 1 534 ? -31.156 -20.203 -1.498 1 97.31 534 PRO A CA 1
ATOM 4296 C C . PRO A 1 534 ? -31.641 -21.547 -0.947 1 97.31 534 PRO A C 1
ATOM 4298 O O . PRO A 1 534 ? -30.984 -22.125 -0.068 1 97.31 534 PRO A O 1
ATOM 4301 N N . GLU A 1 535 ? -32.688 -22.094 -1.599 1 96 535 GLU A N 1
ATOM 4302 C CA . GLU A 1 535 ? -33.281 -23.312 -1.065 1 96 535 GLU A CA 1
ATOM 4303 C C . GLU A 1 535 ? -32.969 -24.516 -1.945 1 96 535 GLU A C 1
ATOM 4305 O O . GLU A 1 535 ? -33.125 -25.656 -1.51 1 96 535 GLU A O 1
ATOM 4310 N N . THR A 1 536 ? -32.656 -24.234 -3.166 1 95.31 536 THR A N 1
ATOM 4311 C CA . THR A 1 536 ? -32.469 -25.344 -4.09 1 95.31 536 THR A CA 1
ATOM 4312 C C . THR A 1 536 ? -31.156 -25.203 -4.863 1 95.31 536 THR A C 1
ATOM 4314 O O . THR A 1 536 ? -30.688 -24.094 -5.09 1 95.31 536 THR A O 1
ATOM 4317 N N . GLN A 1 537 ? -30.609 -26.391 -5.137 1 94.62 537 GLN A N 1
ATOM 4318 C CA . GLN A 1 537 ? -29.5 -26.453 -6.082 1 94.62 537 GLN A CA 1
ATOM 4319 C C . GLN A 1 537 ? -29.953 -26.062 -7.488 1 94.62 537 GLN A C 1
ATOM 4321 O O . GLN A 1 537 ? -30.75 -26.766 -8.109 1 94.62 537 GLN A O 1
ATOM 4326 N N . VAL A 1 538 ? -29.5 -24.938 -7.98 1 92.62 538 VAL A N 1
ATOM 4327 C CA . VAL A 1 538 ? -29.984 -24.359 -9.219 1 92.62 538 VAL A CA 1
ATOM 4328 C C . VAL A 1 538 ? -29.594 -25.25 -10.398 1 92.62 538 VAL A C 1
ATOM 4330 O O . VAL A 1 538 ? -30.375 -25.438 -11.336 1 92.62 538 VAL A O 1
ATOM 4333 N N . VAL A 1 539 ? -28.344 -25.641 -10.461 1 96.19 539 VAL A N 1
ATOM 4334 C CA . VAL A 1 539 ? -27.812 -26.594 -11.438 1 96.19 539 VAL A CA 1
ATOM 4335 C C . VAL A 1 539 ? -27.234 -27.797 -10.719 1 96.19 539 VAL A C 1
ATOM 4337 O O . VAL A 1 539 ? -26.562 -27.656 -9.695 1 96.19 539 VAL A O 1
ATOM 4340 N N . SER A 1 540 ? -27.469 -28.969 -11.297 1 96.38 540 SER A N 1
ATOM 4341 C CA . SER A 1 540 ? -27 -30.188 -10.641 1 96.38 540 SER A CA 1
ATOM 4342 C C . SER A 1 540 ? -25.484 -30.203 -10.523 1 96.38 540 SER A C 1
ATOM 4344 O O . SER A 1 540 ? -24.766 -29.922 -11.492 1 96.38 540 SER A O 1
ATOM 4346 N N . ASN A 1 541 ? -24.953 -30.453 -9.336 1 96.81 541 ASN A N 1
ATOM 4347 C CA . ASN A 1 541 ? -23.531 -30.656 -9.102 1 96.81 541 ASN A CA 1
ATOM 4348 C C . ASN A 1 541 ? -23.109 -32.062 -9.453 1 96.81 541 ASN A C 1
ATOM 4350 O O . ASN A 1 541 ? -23.578 -33.031 -8.852 1 96.81 541 ASN A O 1
ATOM 4354 N N . HIS A 1 542 ? -22.172 -32.219 -10.328 1 96.5 542 HIS A N 1
ATOM 4355 C CA . HIS A 1 542 ? -21.828 -33.531 -10.852 1 96.5 542 HIS A CA 1
ATOM 4356 C C . HIS A 1 542 ? -21.016 -34.344 -9.844 1 96.5 542 HIS A C 1
ATOM 4358 O O . HIS A 1 542 ? -20.859 -35.562 -9.992 1 96.5 542 HIS A O 1
ATOM 4364 N N . GLY A 1 543 ? -20.406 -33.688 -8.828 1 96.56 543 GLY A N 1
ATOM 4365 C CA . GLY A 1 543 ? -19.766 -34.344 -7.719 1 96.56 543 GLY A CA 1
ATOM 4366 C C . GLY A 1 543 ? -18.391 -34.906 -8.07 1 96.56 543 GLY A C 1
ATOM 4367 O O . GLY A 1 543 ? -17.703 -35.469 -7.223 1 96.56 543 GLY A O 1
ATOM 4368 N N . LYS A 1 544 ? -17.906 -34.688 -9.32 1 96.94 544 LYS A N 1
ATOM 4369 C CA . LYS A 1 544 ? -16.594 -35.188 -9.742 1 96.94 544 LYS A CA 1
ATOM 4370 C C . LYS A 1 544 ? -15.477 -34.438 -9.031 1 96.94 544 LYS A C 1
ATOM 4372 O O . LYS A 1 544 ? -15.648 -33.25 -8.664 1 96.94 544 LYS A O 1
ATOM 4377 N N . LYS A 1 545 ? -14.391 -35.156 -8.781 1 97.19 545 LYS A N 1
ATOM 4378 C CA . LYS A 1 545 ? -13.18 -34.562 -8.188 1 97.19 545 LYS A CA 1
ATOM 4379 C C . LYS A 1 545 ? -11.969 -34.812 -9.086 1 97.19 545 LYS A C 1
ATOM 4381 O O . LYS A 1 545 ? -12.008 -35.656 -9.984 1 97.19 545 LYS A O 1
ATOM 4386 N N . ALA A 1 546 ? -11.016 -34 -8.914 1 96.62 546 ALA A N 1
ATOM 4387 C CA . ALA A 1 546 ? -9.758 -34.156 -9.641 1 96.62 546 ALA A CA 1
ATOM 4388 C C . ALA A 1 546 ? -8.562 -33.938 -8.727 1 96.62 546 ALA A C 1
ATOM 4390 O O . ALA A 1 546 ? -8.648 -33.219 -7.738 1 96.62 546 ALA A O 1
ATOM 4391 N N . LYS A 1 547 ? -7.48 -34.625 -9.039 1 94.5 547 LYS A N 1
ATOM 4392 C CA . LYS A 1 547 ? -6.234 -34.438 -8.305 1 94.5 547 LYS A CA 1
ATOM 4393 C C . LYS A 1 547 ? -5.566 -33.125 -8.719 1 94.5 547 LYS A C 1
ATOM 4395 O O . LYS A 1 547 ? -5.84 -32.594 -9.805 1 94.5 547 LYS A O 1
ATOM 4400 N N . GLY A 1 548 ? -4.664 -32.594 -7.852 1 94.75 548 GLY A N 1
ATOM 4401 C CA . GLY A 1 548 ? -3.846 -31.453 -8.203 1 94.75 548 GLY A CA 1
ATOM 4402 C C . GLY A 1 548 ? -4.574 -30.125 -8.039 1 94.75 548 GLY A C 1
ATOM 4403 O O . GLY A 1 548 ? -4.109 -29.094 -8.523 1 94.75 548 GLY A O 1
ATOM 4404 N N . LEU A 1 549 ? -5.734 -30.156 -7.453 1 97.31 549 LEU A N 1
ATOM 4405 C CA . LEU A 1 549 ? -6.477 -28.906 -7.266 1 97.31 549 LEU A CA 1
ATOM 4406 C C . LEU A 1 549 ? -6.34 -28.406 -5.832 1 97.31 549 LEU A C 1
ATOM 4408 O O . LEU A 1 549 ? -6.199 -27.203 -5.602 1 97.31 549 LEU A O 1
ATOM 4412 N N . SER A 1 550 ? -6.371 -29.312 -4.824 1 97.44 550 SER A N 1
ATOM 4413 C CA . SER A 1 550 ? -6.129 -28.953 -3.432 1 97.44 550 SER A CA 1
ATOM 4414 C C . SER A 1 550 ? -4.664 -28.609 -3.195 1 97.44 550 SER A C 1
ATOM 4416 O O . SER A 1 550 ? -3.771 -29.25 -3.76 1 97.44 550 SER A O 1
ATOM 4418 N N . GLN A 1 551 ? -4.406 -27.578 -2.396 1 96.25 551 GLN A N 1
ATOM 4419 C CA . GLN A 1 551 ? -3.014 -27.266 -2.092 1 96.25 551 GLN A CA 1
ATOM 4420 C C . GLN A 1 551 ? -2.348 -28.406 -1.325 1 96.25 551 GLN A C 1
ATOM 4422 O O . GLN A 1 551 ? -1.128 -28.562 -1.383 1 96.25 551 GLN A O 1
ATOM 4427 N N . PHE A 1 552 ? -3.137 -29.281 -0.671 1 96.12 552 PHE A N 1
ATOM 4428 C CA . PHE A 1 552 ? -2.617 -30.375 0.129 1 96.12 552 PHE A CA 1
ATOM 4429 C C . PHE A 1 552 ? -2.082 -31.5 -0.764 1 96.12 552 PHE A C 1
ATOM 4431 O O . PHE A 1 552 ? -1.409 -32.406 -0.288 1 96.12 552 PHE A O 1
ATOM 4438 N N . ASP A 1 553 ? -2.389 -31.391 -2.039 1 96.12 553 ASP A N 1
ATOM 4439 C CA . ASP A 1 553 ? -1.815 -32.344 -3 1 96.12 553 ASP A CA 1
ATOM 4440 C C . ASP A 1 553 ? -0.354 -32 -3.287 1 96.12 553 ASP A C 1
ATOM 4442 O O . ASP A 1 553 ? 0.355 -32.781 -3.92 1 96.12 553 ASP A O 1
ATOM 4446 N N . TYR A 1 554 ? 0.143 -30.875 -2.801 1 96.31 554 TYR A N 1
ATOM 4447 C CA . TYR A 1 554 ? 1.487 -30.406 -3.125 1 96.31 554 TYR A CA 1
ATOM 4448 C C . TYR A 1 554 ? 2.293 -30.156 -1.857 1 96.31 554 TYR A C 1
ATOM 4450 O O . TYR A 1 554 ? 2.941 -29.109 -1.728 1 96.31 554 TYR A O 1
ATOM 4458 N N . MET A 1 555 ? 2.291 -31.047 -0.931 1 95 555 MET A N 1
ATOM 4459 C CA . MET A 1 555 ? 3.193 -31 0.215 1 95 555 MET A CA 1
ATOM 4460 C C . MET A 1 555 ? 4.621 -31.328 -0.203 1 95 555 MET A C 1
ATOM 4462 O O . MET A 1 555 ? 4.836 -32 -1.201 1 95 555 MET A O 1
ATOM 4466 N N . PRO A 1 556 ? 5.602 -30.844 0.551 1 95.12 556 PRO A N 1
ATOM 4467 C CA . PRO A 1 556 ? 6.973 -31.234 0.23 1 95.12 556 PRO A CA 1
ATOM 4468 C C . PRO A 1 556 ? 7.168 -32.75 0.238 1 95.12 556 PRO A C 1
ATOM 4470 O O . PRO A 1 556 ? 6.508 -33.469 1.008 1 95.12 556 PRO A O 1
ATOM 4473 N N . GLN A 1 557 ? 8.07 -33.219 -0.614 1 93.19 557 GLN A N 1
ATOM 4474 C CA . GLN A 1 557 ? 8.352 -34.656 -0.679 1 93.19 557 GLN A CA 1
ATOM 4475 C C . GLN A 1 557 ? 8.773 -35.188 0.685 1 93.19 557 GLN A C 1
ATOM 4477 O O . GLN A 1 557 ? 8.32 -36.25 1.104 1 93.19 557 GLN A O 1
ATOM 4482 N N . GLU A 1 558 ? 9.641 -34.438 1.353 1 93.62 558 GLU A N 1
ATOM 4483 C CA . GLU A 1 558 ? 10.039 -34.688 2.734 1 93.62 558 GLU A CA 1
ATOM 4484 C C . GLU A 1 558 ? 9.75 -33.5 3.623 1 93.62 558 GLU A C 1
ATOM 4486 O O . GLU A 1 558 ? 9.922 -32.344 3.201 1 93.62 558 GLU A O 1
ATOM 4491 N N . PRO A 1 559 ? 9.266 -33.875 4.848 1 94.75 559 PRO A N 1
ATOM 4492 C CA . PRO A 1 559 ? 9.039 -32.719 5.75 1 94.75 559 PRO A CA 1
ATOM 4493 C C . PRO A 1 559 ? 10.281 -31.859 5.914 1 94.75 559 PRO A C 1
ATOM 4495 O O . PRO A 1 559 ? 11.391 -32.375 6.039 1 94.75 559 PRO A O 1
ATOM 4498 N N . THR A 1 560 ? 10.148 -30.594 5.863 1 96.31 560 THR A N 1
ATOM 4499 C CA . THR A 1 560 ? 11.266 -29.656 5.965 1 96.31 560 THR A CA 1
ATOM 4500 C C . THR A 1 560 ? 10.812 -28.344 6.578 1 96.31 560 THR A C 1
ATOM 4502 O O . THR A 1 560 ? 9.633 -27.969 6.492 1 96.31 560 THR A O 1
ATOM 4505 N N . ILE A 1 561 ? 11.711 -27.672 7.301 1 97.12 561 ILE A N 1
ATOM 4506 C CA . ILE A 1 561 ? 11.438 -26.328 7.797 1 97.12 561 ILE A CA 1
ATOM 4507 C C . ILE A 1 561 ? 12.414 -25.328 7.168 1 97.12 561 ILE A C 1
ATOM 4509 O O . ILE A 1 561 ? 12.648 -24.25 7.711 1 97.12 561 ILE A O 1
ATOM 4513 N N . LYS A 1 562 ? 12.992 -25.734 5.973 1 96.06 562 LYS A N 1
ATOM 4514 C CA . LYS A 1 562 ? 13.945 -24.891 5.254 1 96.06 562 LYS A CA 1
ATOM 4515 C C . LYS A 1 562 ? 13.375 -23.516 4.977 1 96.06 562 LYS A C 1
ATOM 4517 O O . LYS A 1 562 ? 12.281 -23.391 4.414 1 96.06 562 LYS A O 1
ATOM 4522 N N . GLY A 1 563 ? 14.094 -22.516 5.402 1 95.31 563 GLY A N 1
ATOM 4523 C CA . GLY A 1 563 ? 13.742 -21.141 5.121 1 95.31 563 GLY A CA 1
ATOM 4524 C C . GLY A 1 563 ? 12.68 -20.594 6.059 1 95.31 563 GLY A C 1
ATOM 4525 O O . GLY A 1 563 ? 12.359 -19.406 6.012 1 95.31 563 GLY A O 1
ATOM 4526 N N . ARG A 1 564 ? 12.086 -21.422 6.984 1 97.62 564 ARG A N 1
ATOM 4527 C CA . ARG A 1 564 ? 11.047 -20.938 7.902 1 97.62 564 ARG A CA 1
ATOM 4528 C C . ARG A 1 564 ? 11.641 -20.016 8.961 1 97.62 564 ARG A C 1
ATOM 4530 O O . ARG A 1 564 ? 12.781 -20.188 9.383 1 97.62 564 ARG A O 1
ATOM 4537 N N . ARG A 1 565 ? 10.906 -19.016 9.344 1 97.81 565 ARG A N 1
ATOM 4538 C CA . ARG A 1 565 ? 11.289 -18.078 10.398 1 97.81 565 ARG A CA 1
ATOM 4539 C C . ARG A 1 565 ? 10.766 -18.547 11.758 1 97.81 565 ARG A C 1
ATOM 4541 O O . ARG A 1 565 ? 9.555 -18.625 11.969 1 97.81 565 ARG A O 1
ATOM 4548 N N . VAL A 1 566 ? 11.625 -18.812 12.68 1 98.56 566 VAL A N 1
ATOM 4549 C CA . VAL A 1 566 ? 11.234 -19.266 14.016 1 98.56 566 VAL A CA 1
ATOM 4550 C C . VAL A 1 566 ? 11.594 -18.203 15.047 1 98.56 566 VAL A C 1
ATOM 4552 O O . VAL A 1 566 ? 12.773 -17.891 15.25 1 98.56 566 VAL A O 1
ATOM 4555 N N . ALA A 1 567 ? 10.609 -17.656 15.734 1 98.69 567 ALA A N 1
ATOM 4556 C CA . ALA A 1 567 ? 10.844 -16.656 16.781 1 98.69 567 ALA A CA 1
ATOM 4557 C C . ALA A 1 567 ? 11.141 -17.312 18.125 1 98.69 567 ALA A C 1
ATOM 4559 O O . ALA A 1 567 ? 10.484 -18.297 18.484 1 98.69 567 ALA A O 1
ATOM 4560 N N . ILE A 1 568 ? 12.125 -16.891 18.797 1 98.75 568 ILE A N 1
ATOM 4561 C CA . ILE A 1 568 ? 12.461 -17.297 20.156 1 98.75 568 ILE A CA 1
ATOM 4562 C C . ILE A 1 568 ? 12.25 -16.125 21.109 1 98.75 568 ILE A C 1
ATOM 4564 O O . ILE A 1 568 ? 12.969 -15.117 21.047 1 98.75 568 ILE A O 1
ATOM 4568 N N . LEU A 1 569 ? 11.289 -16.188 22.031 1 98.44 569 LEU A N 1
ATOM 4569 C CA . LEU A 1 569 ? 10.922 -15.102 22.938 1 98.44 569 LEU A CA 1
ATOM 4570 C C . LEU A 1 569 ? 11.688 -15.203 24.25 1 98.44 569 LEU A C 1
ATOM 4572 O O . LEU A 1 569 ? 11.641 -16.234 24.922 1 98.44 569 LEU A O 1
ATOM 4576 N N . ILE A 1 570 ? 12.406 -14.148 24.609 1 98.5 570 ILE A N 1
ATOM 4577 C CA . ILE A 1 570 ? 13.164 -14.195 25.859 1 98.5 570 ILE A CA 1
ATOM 4578 C C . ILE A 1 570 ? 13.07 -12.859 26.578 1 98.5 570 ILE A C 1
ATOM 4580 O O . ILE A 1 570 ? 12.766 -11.836 25.953 1 98.5 570 ILE A O 1
ATOM 4584 N N . ALA A 1 571 ? 13.203 -12.781 27.875 1 98.38 571 ALA A N 1
ATOM 4585 C CA . ALA A 1 571 ? 13.469 -11.656 28.766 1 98.38 571 ALA A CA 1
ATOM 4586 C C . ALA A 1 571 ? 14.648 -11.961 29.688 1 98.38 571 ALA A C 1
ATOM 4588 O O . ALA A 1 571 ? 15.266 -13.031 29.594 1 98.38 571 ALA A O 1
ATOM 4589 N N . ASP A 1 572 ? 15.125 -10.945 30.5 1 98.12 572 ASP A N 1
ATOM 4590 C CA . ASP A 1 572 ? 16.188 -11.227 31.469 1 98.12 572 ASP A CA 1
ATOM 4591 C C . ASP A 1 572 ? 15.844 -12.438 32.312 1 98.12 572 ASP A C 1
ATOM 4593 O O . ASP A 1 572 ? 14.703 -12.609 32.75 1 98.12 572 ASP A O 1
ATOM 4597 N N . GLY A 1 573 ? 16.875 -13.328 32.5 1 98.44 573 GLY A N 1
ATOM 4598 C CA . GLY A 1 573 ? 16.672 -14.523 33.281 1 98.44 573 GLY A CA 1
ATOM 4599 C C . GLY A 1 573 ? 16.234 -15.727 32.469 1 98.44 573 GLY A C 1
ATOM 4600 O O . GLY A 1 573 ? 15.695 -16.688 33 1 98.44 573 GLY A O 1
ATOM 4601 N N . PHE A 1 574 ? 16.391 -15.68 31.141 1 98.06 574 PHE A N 1
ATOM 4602 C CA . PHE A 1 574 ? 15.977 -16.781 30.266 1 98.06 574 PHE A CA 1
ATOM 4603 C C . PHE A 1 574 ? 16.891 -17.984 30.422 1 98.06 574 PHE A C 1
ATOM 4605 O O . PHE A 1 574 ? 18.016 -17.844 30.906 1 98.06 574 PHE A O 1
ATOM 4612 N N . ASP A 1 575 ? 16.438 -19.156 30.047 1 96.88 575 ASP A N 1
ATOM 4613 C CA . ASP A 1 575 ? 17.219 -20.391 30.078 1 96.88 575 ASP A CA 1
ATOM 4614 C C . ASP A 1 575 ? 18.172 -20.453 28.875 1 96.88 575 ASP A C 1
ATOM 4616 O O . ASP A 1 575 ? 17.766 -20.828 27.781 1 96.88 575 ASP A O 1
ATOM 4620 N N . LEU A 1 576 ? 19.406 -20.172 29.125 1 96.5 576 LEU A N 1
ATOM 4621 C CA . LEU A 1 576 ? 20.422 -20.078 28.078 1 96.5 576 LEU A CA 1
ATOM 4622 C C . LEU A 1 576 ? 20.562 -21.406 27.344 1 96.5 576 LEU A C 1
ATOM 4624 O O . LEU A 1 576 ? 20.719 -21.438 26.125 1 96.5 576 LEU A O 1
ATOM 4628 N N . LYS A 1 577 ? 20.609 -22.484 28.047 1 94.5 577 LYS A N 1
ATOM 4629 C CA . LYS A 1 577 ? 20.812 -23.797 27.438 1 94.5 577 LYS A CA 1
ATOM 4630 C C . LYS A 1 577 ? 19.703 -24.125 26.438 1 94.5 577 LYS A C 1
ATOM 4632 O O . LYS A 1 577 ? 19.969 -24.562 25.328 1 94.5 577 LYS A O 1
ATOM 4637 N N . ALA A 1 578 ? 18.469 -23.922 26.859 1 95.44 578 ALA A N 1
ATOM 4638 C CA . ALA A 1 578 ? 17.328 -24.172 25.969 1 95.44 578 ALA A CA 1
ATOM 4639 C C . ALA A 1 578 ? 17.375 -23.25 24.75 1 95.44 578 ALA A C 1
ATOM 4641 O O . ALA A 1 578 ? 17.078 -23.688 23.641 1 95.44 578 ALA A O 1
ATOM 4642 N N . TYR A 1 579 ? 17.656 -21.984 25 1 96.19 579 TYR A N 1
ATOM 4643 C CA . TYR A 1 579 ? 17.75 -20.984 23.938 1 96.19 579 TYR A CA 1
ATOM 4644 C C . TYR A 1 579 ? 18.797 -21.406 22.906 1 96.19 579 TYR A C 1
ATOM 4646 O O . TYR A 1 579 ? 18.5 -21.438 21.703 1 96.19 579 TYR A O 1
ATOM 4654 N N . GLU A 1 580 ? 20 -21.781 23.328 1 96.31 580 GLU A N 1
ATOM 4655 C CA . GLU A 1 580 ? 21.094 -22.094 22.422 1 96.31 580 GLU A CA 1
ATOM 4656 C C . GLU A 1 580 ? 20.828 -23.391 21.656 1 96.31 580 GLU A C 1
ATOM 4658 O O . GLU A 1 580 ? 21.156 -23.5 20.469 1 96.31 580 GLU A O 1
ATOM 4663 N N . ALA A 1 581 ? 20.312 -24.375 22.359 1 94.56 581 ALA A N 1
ATOM 4664 C CA . ALA A 1 581 ? 20.016 -25.656 21.719 1 94.56 581 ALA A CA 1
ATOM 4665 C C . ALA A 1 581 ? 19.031 -25.469 20.562 1 94.56 581 ALA A C 1
ATOM 4667 O O . ALA A 1 581 ? 19.219 -26 19.469 1 94.56 581 ALA A O 1
ATOM 4668 N N . MET A 1 582 ? 17.984 -24.719 20.812 1 95.94 582 MET A N 1
ATOM 4669 C CA . MET A 1 582 ? 16.969 -24.516 19.781 1 95.94 582 MET A CA 1
ATOM 4670 C C . MET A 1 582 ? 17.531 -23.672 18.641 1 95.94 582 MET A C 1
ATOM 4672 O O . MET A 1 582 ? 17.281 -23.969 17.469 1 95.94 582 MET A O 1
ATOM 4676 N N . LYS A 1 583 ? 18.203 -22.594 19 1 96.81 583 LYS A N 1
ATOM 4677 C CA . LYS A 1 583 ? 18.812 -21.766 17.969 1 96.81 583 LYS A CA 1
ATOM 4678 C C . LYS A 1 583 ? 19.688 -22.594 17.031 1 96.81 583 LYS A C 1
ATOM 4680 O O . LYS A 1 583 ? 19.578 -22.469 15.805 1 96.81 583 LYS A O 1
ATOM 4685 N N . ALA A 1 584 ? 20.516 -23.438 17.578 1 95.75 584 ALA A N 1
ATOM 4686 C CA . ALA A 1 584 ? 21.422 -24.281 16.797 1 95.75 584 ALA A CA 1
ATOM 4687 C C . ALA A 1 584 ? 20.625 -25.281 15.953 1 95.75 584 ALA A C 1
ATOM 4689 O O . ALA A 1 584 ? 20.969 -25.531 14.797 1 95.75 584 ALA A O 1
ATOM 4690 N N . ALA A 1 585 ? 19.578 -25.891 16.562 1 95.19 585 ALA A N 1
ATOM 4691 C CA . ALA A 1 585 ? 18.766 -26.875 15.852 1 95.19 585 ALA A CA 1
ATOM 4692 C C . ALA A 1 585 ? 18.078 -26.25 14.641 1 95.19 585 ALA A C 1
ATOM 4694 O O . ALA A 1 585 ? 18.016 -26.859 13.57 1 95.19 585 ALA A O 1
ATOM 4695 N N . VAL A 1 586 ? 17.5 -25.062 14.82 1 96.5 586 VAL A N 1
ATOM 4696 C CA . VAL A 1 586 ? 16.812 -24.344 13.75 1 96.5 586 VAL A CA 1
ATOM 4697 C C . VAL A 1 586 ? 17.797 -24.062 12.609 1 96.5 586 VAL A C 1
ATOM 4699 O O . VAL A 1 586 ? 17.484 -24.328 11.438 1 96.5 586 VAL A O 1
ATOM 4702 N N . LEU A 1 587 ? 18.953 -23.594 12.93 1 95.25 587 LEU A N 1
ATOM 4703 C CA . LEU A 1 587 ? 19.969 -23.281 11.93 1 95.25 587 LEU A CA 1
ATOM 4704 C C . LEU A 1 587 ? 20.406 -24.547 11.188 1 95.25 587 LEU A C 1
ATOM 4706 O O . LEU A 1 587 ? 20.625 -24.5 9.969 1 95.25 587 LEU A O 1
ATOM 4710 N N . ALA A 1 588 ? 20.516 -25.625 11.914 1 93.31 588 ALA A N 1
ATOM 4711 C CA . ALA A 1 588 ? 20.969 -26.875 11.328 1 93.31 588 ALA A CA 1
ATOM 4712 C C . ALA A 1 588 ? 19.984 -27.375 10.273 1 93.31 588 ALA A C 1
ATOM 4714 O O . ALA A 1 588 ? 20.344 -28.141 9.383 1 93.31 588 ALA A O 1
ATOM 4715 N N . GLN A 1 589 ? 18.766 -26.969 10.344 1 94.12 589 GLN A N 1
ATOM 4716 C CA . GLN A 1 589 ? 17.75 -27.359 9.383 1 94.12 589 GLN A CA 1
ATOM 4717 C C . GLN A 1 589 ? 17.562 -26.297 8.305 1 94.12 589 GLN A C 1
ATOM 4719 O O . GLN A 1 589 ? 16.547 -26.266 7.613 1 94.12 589 GLN A O 1
ATOM 4724 N N . SER A 1 590 ? 18.438 -25.328 8.109 1 93.38 590 SER A N 1
ATOM 4725 C CA . SER A 1 590 ? 18.422 -24.25 7.129 1 93.38 590 SER A CA 1
ATOM 4726 C C . SER A 1 590 ? 17.234 -23.328 7.332 1 93.38 590 SER A C 1
ATOM 4728 O O . SER A 1 590 ? 16.688 -22.781 6.371 1 93.38 590 SER A O 1
ATOM 4730 N N . ALA A 1 591 ? 16.688 -23.328 8.57 1 96.38 591 ALA A N 1
ATOM 4731 C CA . ALA A 1 591 ? 15.711 -22.328 8.969 1 96.38 591 ALA A CA 1
ATOM 4732 C C . ALA A 1 591 ? 16.375 -21.156 9.672 1 96.38 591 ALA A C 1
ATOM 4734 O O . ALA A 1 591 ? 17.594 -21.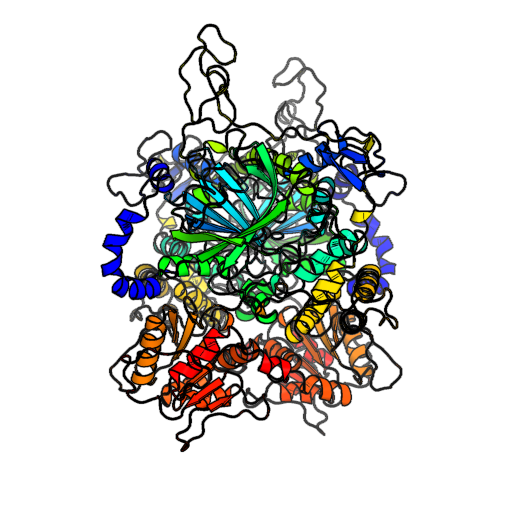125 9.82 1 96.38 591 ALA A O 1
ATOM 4735 N N . VAL A 1 592 ? 15.555 -20.109 9.953 1 96.44 592 VAL A N 1
ATOM 4736 C CA . VAL A 1 592 ? 16.156 -18.875 10.469 1 96.44 592 VAL A CA 1
ATOM 4737 C C . VAL A 1 592 ? 15.586 -18.562 11.844 1 96.44 592 VAL A C 1
ATOM 4739 O O . VAL A 1 592 ? 14.43 -18.156 11.969 1 96.44 592 VAL A O 1
ATOM 4742 N N . PRO A 1 593 ? 16.406 -18.672 12.898 1 97.62 593 PRO A N 1
ATOM 4743 C CA . PRO A 1 593 ? 15.953 -18.266 14.227 1 97.62 593 PRO A CA 1
ATOM 4744 C C . PRO A 1 593 ? 16 -16.75 14.43 1 97.62 593 PRO A C 1
ATOM 4746 O O . PRO A 1 593 ? 16.953 -16.109 13.984 1 97.62 593 PRO A O 1
ATOM 4749 N N . TRP A 1 594 ? 15.008 -16.203 15 1 97.88 594 TRP A N 1
ATOM 4750 C CA . TRP A 1 594 ? 14.938 -14.797 15.375 1 97.88 594 TRP A CA 1
ATOM 4751 C C . TRP A 1 594 ? 14.719 -14.641 16.875 1 97.88 594 TRP A C 1
ATOM 4753 O O . TRP A 1 594 ? 13.758 -15.18 17.422 1 97.88 594 TRP A O 1
ATOM 4763 N N . THR A 1 595 ? 15.617 -13.93 17.516 1 98.44 595 THR A N 1
ATOM 4764 C CA . THR A 1 595 ? 15.469 -13.672 18.938 1 98.44 595 THR A CA 1
ATOM 4765 C C . THR A 1 595 ? 14.664 -12.391 19.172 1 98.44 595 THR A C 1
ATOM 4767 O O . THR A 1 595 ? 15.047 -11.32 18.703 1 98.44 595 THR A O 1
ATOM 4770 N N . ILE A 1 596 ? 13.562 -12.547 19.859 1 98.38 596 ILE A N 1
ATOM 4771 C CA . ILE A 1 596 ? 12.703 -11.422 20.234 1 98.38 596 ILE A CA 1
ATOM 4772 C C . ILE A 1 596 ? 12.758 -11.195 21.734 1 98.38 596 ILE A C 1
ATOM 4774 O O . ILE A 1 596 ? 12.383 -12.078 22.516 1 98.38 596 ILE A O 1
ATOM 4778 N N . GLY A 1 597 ? 13.25 -10.031 22.141 1 98.25 597 GLY A N 1
ATOM 4779 C CA . GLY A 1 597 ? 13.391 -9.727 23.562 1 98.25 597 GLY A CA 1
ATOM 4780 C C . GLY A 1 597 ? 12.461 -8.633 24.031 1 98.25 597 GLY A C 1
ATOM 4781 O O . GLY A 1 597 ? 11.789 -7.988 23.234 1 98.25 597 GLY A O 1
ATOM 4782 N N . THR A 1 598 ? 12.367 -8.445 25.375 1 97.38 598 THR A N 1
ATOM 4783 C CA . THR A 1 598 ? 11.617 -7.332 25.938 1 97.38 598 THR A CA 1
ATOM 4784 C C . THR A 1 598 ? 12.305 -6.008 25.641 1 97.38 598 THR A C 1
ATOM 4786 O O . THR A 1 598 ? 11.695 -4.941 25.75 1 97.38 598 THR A O 1
ATOM 4789 N N . LYS A 1 599 ? 13.484 -6.027 25.312 1 97 599 LYS A N 1
ATOM 4790 C CA . LYS A 1 599 ? 14.344 -4.961 24.812 1 97 599 LYS A CA 1
ATOM 4791 C C . LYS A 1 599 ? 15.391 -5.504 23.844 1 97 599 LYS A C 1
ATOM 4793 O O . LYS A 1 599 ? 15.594 -6.719 23.75 1 97 599 LYS A O 1
ATOM 4798 N N . ARG A 1 600 ? 16.031 -4.652 23.062 1 97.25 600 ARG A N 1
ATOM 4799 C CA . ARG A 1 600 ? 17.016 -5.113 22.078 1 97.25 600 ARG A CA 1
ATOM 4800 C C . ARG A 1 600 ? 18.438 -5.008 22.641 1 97.25 600 ARG A C 1
ATOM 4802 O O . ARG A 1 600 ? 19.375 -5.582 22.078 1 97.25 600 ARG A O 1
ATOM 4809 N N . GLN A 1 601 ? 18.672 -4.203 23.781 1 97.62 601 GLN A N 1
ATOM 4810 C CA . GLN A 1 601 ? 19.938 -4.336 24.484 1 97.62 601 GLN A CA 1
ATOM 4811 C C . GLN A 1 601 ? 20.141 -5.758 25 1 97.62 601 GLN A C 1
ATOM 4813 O O . GLN A 1 601 ? 19.172 -6.496 25.188 1 97.62 601 GLN A O 1
ATOM 4818 N N . PRO A 1 602 ? 21.359 -6.137 25.25 1 97.44 602 PRO A N 1
ATOM 4819 C CA . PRO A 1 602 ? 21.625 -7.52 25.656 1 97.44 602 PRO A CA 1
ATOM 4820 C C . PRO A 1 602 ? 20.828 -7.922 26.906 1 97.44 602 PRO A C 1
ATOM 4822 O O . PRO A 1 602 ? 20.719 -7.137 27.844 1 97.44 602 PRO A O 1
ATOM 4825 N N . LEU A 1 603 ? 20.234 -9.086 26.875 1 98.06 603 LEU A N 1
ATOM 4826 C CA . LEU A 1 603 ? 19.531 -9.695 28 1 98.06 603 LEU A CA 1
ATOM 4827 C C . LEU A 1 603 ? 20.406 -10.703 28.719 1 98.06 603 LEU A C 1
ATOM 4829 O O . LEU A 1 603 ? 21.156 -11.453 28.078 1 98.06 603 LEU A O 1
ATOM 4833 N N . VAL A 1 604 ? 20.281 -10.695 30.031 1 97.94 604 VAL A N 1
ATOM 4834 C CA . VAL A 1 604 ? 21.125 -11.555 30.844 1 97.94 604 VAL A CA 1
ATOM 4835 C C . VAL A 1 604 ? 20.422 -12.883 31.109 1 97.94 604 VAL A C 1
ATOM 4837 O O . VAL A 1 604 ? 19.25 -12.898 31.5 1 97.94 604 VAL A O 1
ATOM 4840 N N . ALA A 1 605 ? 21.109 -13.945 30.859 1 97.69 605 ALA A N 1
ATOM 4841 C CA . ALA A 1 605 ? 20.547 -15.281 31.062 1 97.69 605 ALA A CA 1
ATOM 4842 C C . ALA A 1 605 ? 20.391 -15.586 32.562 1 97.69 605 ALA A C 1
ATOM 4844 O O . ALA A 1 605 ? 20.859 -14.82 33.406 1 97.69 605 ALA A O 1
ATOM 4845 N N . SER A 1 606 ? 19.734 -16.656 32.844 1 95.81 606 SER A N 1
ATOM 4846 C CA . SER A 1 606 ? 19.469 -17.062 34.219 1 95.81 606 SER A CA 1
ATOM 4847 C C . SER A 1 606 ? 20.766 -17.422 34.938 1 95.81 606 SER A C 1
ATOM 4849 O O . SER A 1 606 ? 20.828 -17.375 36.188 1 95.81 606 SER A O 1
ATOM 4851 N N . ASP A 1 607 ? 21.766 -17.75 34.219 1 90.5 607 ASP A N 1
ATOM 4852 C CA . ASP A 1 607 ? 23.047 -18.109 34.812 1 90.5 607 ASP A CA 1
ATOM 4853 C C . ASP A 1 607 ? 23.797 -16.859 35.281 1 90.5 607 ASP A C 1
ATOM 4855 O O . ASP A 1 607 ? 24.859 -16.953 35.906 1 90.5 607 ASP A O 1
ATOM 4859 N N . GLY A 1 608 ? 23.328 -15.648 34.938 1 90.06 608 GLY A N 1
ATOM 4860 C CA . GLY A 1 608 ? 23.797 -14.383 35.5 1 90.06 608 GLY A CA 1
ATOM 4861 C C . GLY A 1 608 ? 24.906 -13.75 34.656 1 90.06 608 GLY A C 1
ATOM 4862 O O . GLY A 1 608 ? 25.141 -12.547 34.75 1 90.06 608 GLY A O 1
ATOM 4863 N N . SER A 1 609 ? 25.594 -14.438 33.875 1 88.75 609 SER A N 1
ATOM 4864 C CA . SER A 1 609 ? 26.75 -13.844 33.219 1 88.75 609 SER A CA 1
ATOM 4865 C C . SER A 1 609 ? 26.594 -13.867 31.688 1 88.75 609 SER A C 1
ATOM 4867 O O . SER A 1 609 ? 27.047 -12.953 31 1 88.75 609 SER A O 1
ATOM 4869 N N . SER A 1 610 ? 25.969 -14.797 31.156 1 95 610 SER A N 1
ATOM 4870 C CA . SER A 1 610 ? 25.781 -14.875 29.703 1 95 610 SER A CA 1
ATOM 4871 C C . SER A 1 610 ? 24.719 -13.898 29.219 1 95 610 SER A C 1
ATOM 4873 O O . SER A 1 610 ? 23.703 -13.711 29.891 1 95 610 SER A O 1
ATOM 4875 N N . GLN A 1 611 ? 25.031 -13.281 28.078 1 96.5 611 GLN A N 1
ATOM 4876 C CA . GLN A 1 611 ? 24.094 -12.305 27.516 1 96.5 611 GLN A CA 1
ATOM 4877 C C . GLN A 1 611 ? 23.781 -12.602 26.062 1 96.5 611 GLN A C 1
ATOM 4879 O O . GLN A 1 611 ? 24.609 -13.188 25.359 1 96.5 611 GLN A O 1
ATOM 4884 N N . VAL A 1 612 ? 22.641 -12.336 25.703 1 97.38 612 VAL A N 1
ATOM 4885 C CA . VAL A 1 612 ? 22.203 -12.445 24.312 1 97.38 612 VAL A CA 1
ATOM 4886 C C . VAL A 1 612 ? 21.562 -11.133 23.875 1 97.38 612 VAL A C 1
ATOM 4888 O O . VAL A 1 612 ? 20.688 -10.586 24.562 1 97.38 612 VAL A O 1
ATOM 4891 N N . LYS A 1 613 ? 22.047 -10.516 22.781 1 96.81 613 LYS A N 1
ATOM 4892 C CA . LYS A 1 613 ? 21.391 -9.359 22.172 1 96.81 613 LYS A CA 1
ATOM 4893 C C . LYS A 1 613 ? 20.266 -9.789 21.234 1 96.81 613 LYS A C 1
ATOM 4895 O O . LYS A 1 613 ? 20.531 -10.438 20.219 1 96.81 613 LYS A O 1
ATOM 4900 N N . PRO A 1 614 ? 19.016 -9.477 21.547 1 98.06 614 PRO A N 1
ATOM 4901 C CA . PRO A 1 614 ? 17.906 -9.844 20.656 1 98.06 614 PRO A CA 1
ATOM 4902 C C . PRO A 1 614 ? 18 -9.172 19.281 1 98.06 614 PRO A C 1
ATOM 4904 O O . PRO A 1 614 ? 18.656 -8.141 19.141 1 98.06 614 PRO A O 1
ATOM 4907 N N . ASP A 1 615 ? 17.344 -9.781 18.281 1 97.19 615 ASP A N 1
ATOM 4908 C CA . ASP A 1 615 ? 17.234 -9.203 16.953 1 97.19 615 ASP A CA 1
ATOM 4909 C C . ASP A 1 615 ? 16.266 -8.016 16.938 1 97.19 615 ASP A C 1
ATOM 4911 O O . ASP A 1 615 ? 16.484 -7.035 16.234 1 97.19 615 ASP A O 1
ATOM 4915 N N . HIS A 1 616 ? 15.203 -8.094 17.641 1 97.25 616 HIS A N 1
ATOM 4916 C CA . HIS A 1 616 ? 14.195 -7.055 17.828 1 97.25 616 HIS A CA 1
ATOM 4917 C C . HIS A 1 616 ? 13.617 -7.105 19.25 1 97.25 616 HIS A C 1
ATOM 4919 O O . HIS A 1 616 ? 13.781 -8.102 19.953 1 97.25 616 HIS A O 1
ATOM 4925 N N . PHE A 1 617 ? 13.023 -6.031 19.656 1 95.62 617 PHE A N 1
ATOM 4926 C CA . PHE A 1 617 ? 12.25 -6.098 20.891 1 95.62 617 PHE A CA 1
ATOM 4927 C C . PHE A 1 617 ? 10.773 -6.363 20.594 1 95.62 617 PHE A C 1
ATOM 4929 O O . PHE A 1 617 ? 10.352 -6.277 19.438 1 95.62 617 PHE A O 1
ATOM 4936 N N . LEU A 1 618 ? 10 -6.734 21.516 1 94.12 618 LEU A N 1
ATOM 4937 C CA . LEU A 1 618 ? 8.648 -7.258 21.438 1 94.12 618 LEU A CA 1
ATOM 4938 C C . LEU A 1 618 ? 7.754 -6.336 20.609 1 94.12 618 LEU A C 1
ATOM 4940 O O . LEU A 1 618 ? 6.898 -6.805 19.859 1 94.12 618 LEU A O 1
ATOM 4944 N N . ASN A 1 619 ? 7.887 -5.082 20.641 1 92.5 619 ASN A N 1
ATOM 4945 C CA . ASN A 1 619 ? 7.027 -4.121 19.969 1 92.5 619 ASN A CA 1
ATOM 4946 C C . ASN A 1 619 ? 7.508 -3.84 18.547 1 92.5 619 ASN A C 1
ATOM 4948 O O . ASN A 1 619 ? 6.797 -3.211 17.766 1 92.5 619 ASN A O 1
ATOM 4952 N N . GLY A 1 620 ? 8.672 -4.289 18.25 1 92.06 620 GLY A N 1
ATOM 4953 C CA . GLY A 1 620 ? 9.242 -4.023 16.938 1 92.06 620 GLY A CA 1
ATOM 4954 C C . GLY A 1 620 ? 8.805 -5.023 15.891 1 92.06 620 GLY A C 1
ATOM 4955 O O . GLY A 1 620 ? 8.852 -4.73 14.695 1 92.06 620 GLY A O 1
ATOM 4956 N N . GLN A 1 621 ? 8.469 -6.184 16.312 1 93.5 621 GLN A N 1
ATOM 4957 C CA . GLN A 1 621 ? 7.973 -7.238 15.422 1 93.5 621 GLN A CA 1
ATOM 4958 C C . GLN A 1 621 ? 6.719 -7.891 16 1 93.5 621 GLN A C 1
ATOM 4960 O O . GLN A 1 621 ? 6.477 -7.828 17.203 1 93.5 621 GLN A O 1
ATOM 4965 N N . ARG A 1 622 ? 5.953 -8.477 15.117 1 95.19 622 ARG A N 1
ATOM 4966 C CA . ARG A 1 622 ? 4.75 -9.188 15.539 1 95.19 622 ARG A CA 1
ATOM 4967 C C . ARG A 1 622 ? 4.84 -10.672 15.18 1 95.19 622 ARG A C 1
ATOM 4969 O O . ARG A 1 622 ? 5.625 -11.055 14.312 1 95.19 622 ARG A O 1
ATOM 4976 N N . SER A 1 623 ? 4.016 -11.5 15.859 1 97.44 623 SER A N 1
ATOM 4977 C CA . SER A 1 623 ? 4.023 -12.945 15.648 1 97.44 623 SER A CA 1
ATOM 4978 C C . SER A 1 623 ? 3.664 -13.297 14.211 1 97.44 623 SER A C 1
ATOM 4980 O O . SER A 1 623 ? 4.086 -14.328 13.695 1 97.44 623 SER A O 1
ATOM 4982 N N . THR A 1 624 ? 2.922 -12.398 13.539 1 97.5 624 THR A N 1
ATOM 4983 C CA . THR A 1 624 ? 2.469 -12.641 12.172 1 97.5 624 THR A CA 1
ATOM 4984 C C . THR A 1 624 ? 3.656 -12.797 11.227 1 97.5 624 THR A C 1
ATOM 4986 O O . THR A 1 624 ? 3.547 -13.453 10.188 1 97.5 624 THR A O 1
ATOM 4989 N N . MET A 1 625 ? 4.789 -12.273 11.555 1 97.12 625 MET A N 1
ATOM 4990 C CA . MET A 1 625 ? 5.949 -12.219 10.672 1 97.12 625 MET A CA 1
ATOM 4991 C C . MET A 1 625 ? 6.746 -13.523 10.75 1 97.12 625 MET A C 1
ATOM 4993 O O . MET A 1 625 ? 7.738 -13.688 10.039 1 97.12 625 MET A O 1
ATOM 4997 N N . PHE A 1 626 ? 6.305 -14.461 11.633 1 98.19 626 PHE A N 1
ATOM 4998 C CA . PHE A 1 626 ? 7.051 -15.695 11.875 1 98.19 626 PHE A CA 1
ATOM 4999 C C . PHE A 1 626 ? 6.184 -16.922 11.602 1 98.19 626 PHE A C 1
ATOM 5001 O O . PHE A 1 626 ? 4.957 -16.812 11.555 1 98.19 626 PHE A O 1
ATOM 5008 N N . ASP A 1 627 ? 6.875 -18.016 11.383 1 98.25 627 ASP A N 1
ATOM 5009 C CA . ASP A 1 627 ? 6.188 -19.266 11.062 1 98.25 627 ASP A CA 1
ATOM 5010 C C . ASP A 1 627 ? 5.934 -20.094 12.312 1 98.25 627 ASP A C 1
ATOM 5012 O O . ASP A 1 627 ? 5.062 -20.969 12.328 1 98.25 627 ASP A O 1
ATOM 5016 N N . ALA A 1 628 ? 6.73 -19.844 13.336 1 98.75 628 ALA A N 1
ATOM 5017 C CA . ALA A 1 628 ? 6.629 -20.594 14.578 1 98.75 628 ALA A CA 1
ATOM 5018 C C . ALA A 1 628 ? 7.199 -19.797 15.75 1 98.75 628 ALA A C 1
ATOM 5020 O O . ALA A 1 628 ? 7.895 -18.797 15.547 1 98.75 628 ALA A O 1
ATOM 5021 N N . LEU A 1 629 ? 6.785 -20.234 16.953 1 98.75 629 LEU A N 1
ATOM 5022 C CA . LEU A 1 629 ? 7.203 -19.578 18.203 1 98.75 629 LEU A CA 1
ATOM 5023 C C . LEU A 1 629 ? 7.805 -20.594 19.172 1 98.75 629 LEU A C 1
ATOM 5025 O O . LEU A 1 629 ? 7.242 -21.672 19.375 1 98.75 629 LEU A O 1
ATOM 5029 N N . PHE A 1 630 ? 9.031 -20.359 19.688 1 98.44 630 PHE A N 1
ATOM 5030 C CA . PHE A 1 630 ? 9.648 -21.156 20.734 1 98.44 630 PHE A CA 1
ATOM 5031 C C . PHE A 1 630 ? 9.891 -20.328 21.984 1 98.44 630 PHE A C 1
ATOM 5033 O O . PHE A 1 630 ? 10.344 -19.188 21.906 1 98.44 630 PHE A O 1
ATOM 5040 N N . ILE A 1 631 ? 9.531 -20.719 23.141 1 98.62 631 ILE A N 1
ATOM 5041 C CA . ILE A 1 631 ? 9.703 -20.047 24.438 1 98.62 631 ILE A CA 1
ATOM 5042 C C . ILE A 1 631 ? 10.602 -20.891 25.344 1 98.62 631 ILE A C 1
ATOM 5044 O O . ILE A 1 631 ? 10.172 -21.906 25.875 1 98.62 631 ILE A O 1
ATOM 5048 N N . PRO A 1 632 ? 11.688 -20.25 25.484 1 95.75 632 PRO A N 1
ATOM 5049 C CA . PRO A 1 632 ? 12.562 -20.953 26.422 1 95.75 632 PRO A CA 1
ATOM 5050 C C . PRO A 1 632 ? 12.203 -20.672 27.875 1 95.75 632 PRO A C 1
ATOM 5052 O O . PRO A 1 632 ? 11.5 -19.703 28.172 1 95.75 632 PRO A O 1
ATOM 5055 N N . GLY A 1 633 ? 12.469 -21.531 28.844 1 94.56 633 GLY A N 1
ATOM 5056 C CA . GLY A 1 633 ? 12.203 -21.406 30.266 1 94.56 633 GLY A CA 1
ATOM 5057 C C . GLY A 1 633 ? 13.008 -20.312 30.938 1 94.56 633 GLY A C 1
ATOM 5058 O O . GLY A 1 633 ? 13.398 -19.344 3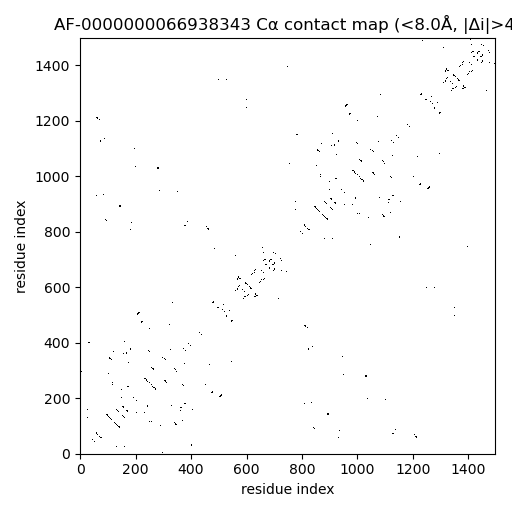0.297 1 94.56 633 GLY A O 1
ATOM 5059 N N . GLY A 1 634 ? 13.133 -20.266 32.094 1 96.56 634 GLY A N 1
ATOM 5060 C CA . GLY A 1 634 ? 13.68 -19.25 32.969 1 96.56 634 GLY A CA 1
ATOM 5061 C C . GLY A 1 634 ? 12.617 -18.516 33.781 1 96.56 634 GLY A C 1
ATOM 5062 O O . GLY A 1 634 ? 11.852 -17.719 33.219 1 96.56 634 GLY A O 1
ATOM 5063 N N . ALA A 1 635 ? 12.68 -18.734 35.031 1 96.88 635 ALA A N 1
ATOM 5064 C CA . ALA A 1 635 ? 11.586 -18.297 35.906 1 96.88 635 ALA A CA 1
ATOM 5065 C C . ALA A 1 635 ? 11.398 -16.781 35.812 1 96.88 635 ALA A C 1
ATOM 5067 O O . ALA A 1 635 ? 10.281 -16.297 35.625 1 96.88 635 ALA A O 1
ATOM 5068 N N . ASP A 1 636 ? 12.477 -16.062 35.906 1 97.75 636 ASP A N 1
ATOM 5069 C CA . ASP A 1 636 ? 12.391 -14.609 35.875 1 97.75 636 ASP A CA 1
ATOM 5070 C C . ASP A 1 636 ? 11.914 -14.109 34.531 1 97.75 636 ASP A C 1
ATOM 5072 O O . ASP A 1 636 ? 11.102 -13.188 34.438 1 97.75 636 ASP A O 1
ATOM 5076 N N . SER A 1 637 ? 12.453 -14.703 33.469 1 98.19 637 SER A N 1
ATOM 5077 C CA . SER A 1 637 ? 12.047 -14.352 32.094 1 98.19 637 SER A CA 1
ATOM 5078 C C . SER A 1 637 ? 10.547 -14.555 31.906 1 98.19 637 SER A C 1
ATOM 5080 O O . SER A 1 637 ? 9.859 -13.664 31.406 1 98.19 637 SER A O 1
ATOM 5082 N N . ILE A 1 638 ? 10.055 -15.68 32.312 1 98.19 638 ILE A N 1
ATOM 5083 C CA . ILE A 1 638 ? 8.664 -16.047 32.094 1 98.19 638 ILE A CA 1
ATOM 5084 C C . ILE A 1 638 ? 7.742 -15.172 32.938 1 98.19 638 ILE A C 1
ATOM 5086 O O . ILE A 1 638 ? 6.676 -14.758 32.5 1 98.19 638 ILE A O 1
ATOM 5090 N N . ASN A 1 639 ? 8.164 -14.891 34.219 1 98.06 639 ASN A N 1
ATOM 5091 C CA . ASN A 1 639 ? 7.379 -14 35.062 1 98.06 639 ASN A CA 1
ATOM 5092 C C . ASN A 1 639 ? 7.238 -12.617 34.438 1 98.06 639 ASN A C 1
ATOM 5094 O O . ASN A 1 639 ? 6.168 -12.008 34.5 1 98.06 639 ASN A O 1
ATOM 5098 N N . THR A 1 640 ? 8.281 -12.188 33.875 1 98 640 THR A N 1
ATOM 5099 C CA . THR A 1 640 ? 8.258 -10.898 33.188 1 98 640 THR A CA 1
ATOM 5100 C C . THR A 1 640 ? 7.336 -10.938 31.969 1 98 640 THR A C 1
ATOM 5102 O O . THR A 1 640 ? 6.484 -10.062 31.797 1 98 640 THR A O 1
ATOM 5105 N N . LEU A 1 641 ? 7.434 -11.922 31.109 1 98.19 641 LEU A N 1
ATOM 5106 C CA . LEU A 1 641 ? 6.68 -12.039 29.859 1 98.19 641 LEU A CA 1
ATOM 5107 C C . LEU A 1 641 ? 5.191 -12.203 30.141 1 98.19 641 LEU A C 1
ATOM 5109 O O . LEU A 1 641 ? 4.352 -11.656 29.422 1 98.19 641 LEU A O 1
ATOM 5113 N N . LYS A 1 642 ? 4.84 -12.914 31.219 1 97.5 642 LYS A N 1
ATOM 5114 C CA . LYS A 1 642 ? 3.441 -13.156 31.562 1 97.5 642 LYS A CA 1
ATOM 5115 C C . LYS A 1 642 ? 2.727 -11.844 31.891 1 97.5 642 LYS A C 1
ATOM 5117 O O . LYS A 1 642 ? 1.514 -11.734 31.703 1 97.5 642 LYS A O 1
ATOM 5122 N N . GLU A 1 643 ? 3.475 -10.883 32.344 1 95.69 643 GLU A N 1
ATOM 5123 C CA . GLU A 1 643 ? 2.887 -9.617 32.781 1 95.69 643 GLU A CA 1
ATOM 5124 C C . GLU A 1 643 ? 2.707 -8.664 31.609 1 95.69 643 GLU A C 1
ATOM 5126 O O . GLU A 1 643 ? 2.043 -7.629 31.734 1 95.69 643 GLU A O 1
ATOM 5131 N N . ILE A 1 644 ? 3.285 -8.984 30.547 1 96.12 644 ILE A N 1
ATOM 5132 C CA . ILE A 1 644 ? 3.219 -8.133 29.359 1 96.12 644 ILE A CA 1
ATOM 5133 C C . ILE A 1 644 ? 2.111 -8.633 28.422 1 96.12 644 ILE A C 1
ATOM 5135 O O . ILE A 1 644 ? 2.188 -9.75 27.906 1 96.12 644 ILE A O 1
ATOM 5139 N N . GLY A 1 645 ? 1.018 -7.781 28.234 1 97.12 645 GLY A N 1
ATOM 5140 C CA . GLY A 1 645 ? -0.102 -8.156 27.391 1 97.12 645 GLY A CA 1
ATOM 5141 C C . GLY A 1 645 ? 0.32 -8.578 25.984 1 97.12 645 GLY A C 1
ATOM 5142 O O . GLY A 1 645 ? -0.175 -9.578 25.469 1 97.12 645 GLY A O 1
ATOM 5143 N N . LEU A 1 646 ? 1.229 -7.863 25.375 1 96.81 646 LEU A N 1
ATOM 5144 C CA . LEU A 1 646 ? 1.689 -8.141 24.016 1 96.81 646 LEU A CA 1
ATOM 5145 C C . LEU A 1 646 ? 2.385 -9.5 23.953 1 96.81 646 LEU A C 1
ATOM 5147 O O . LEU A 1 646 ? 2.271 -10.211 22.953 1 96.81 646 LEU A O 1
ATOM 5151 N N . ALA A 1 647 ? 3.193 -9.875 24.969 1 98.06 647 ALA A N 1
ATOM 5152 C CA . ALA A 1 647 ? 3.844 -11.18 25 1 98.06 647 ALA A CA 1
ATOM 5153 C C . ALA A 1 647 ? 2.812 -12.305 25 1 98.06 647 ALA A C 1
ATOM 5155 O O . ALA A 1 647 ? 2.949 -13.281 24.25 1 98.06 647 ALA A O 1
ATOM 5156 N N . ARG A 1 648 ? 1.779 -12.188 25.844 1 98.06 648 ARG A N 1
ATOM 5157 C CA . ARG A 1 648 ? 0.691 -13.164 25.828 1 98.06 648 ARG A CA 1
ATOM 5158 C C . ARG A 1 648 ? 0.009 -13.195 24.469 1 98.06 648 ARG A C 1
ATOM 5160 O O . ARG A 1 648 ? -0.363 -14.266 23.984 1 98.06 648 ARG A O 1
ATOM 5167 N N . PHE A 1 649 ? -0.154 -12.023 23.891 1 97.88 649 PHE A N 1
ATOM 5168 C CA . PHE A 1 649 ? -0.801 -11.938 22.594 1 97.88 649 PHE A CA 1
ATOM 5169 C C . PHE A 1 649 ? 0.019 -12.664 21.531 1 97.88 649 PHE A C 1
ATOM 5171 O O . PHE A 1 649 ? -0.539 -13.266 20.609 1 97.88 649 PHE A O 1
ATOM 5178 N N . TRP A 1 650 ? 1.365 -12.633 21.609 1 98.12 650 TRP A N 1
ATOM 5179 C CA . TRP A 1 650 ? 2.217 -13.383 20.688 1 98.12 650 TRP A CA 1
ATOM 5180 C C . TRP A 1 650 ? 1.812 -14.852 20.656 1 98.12 650 TRP A C 1
ATOM 5182 O O . TRP A 1 650 ? 1.672 -15.438 19.578 1 98.12 650 TRP A O 1
ATOM 5192 N N . VAL A 1 651 ? 1.631 -15.391 21.797 1 98.5 651 VAL A N 1
ATOM 5193 C CA . VAL A 1 651 ? 1.27 -16.797 21.906 1 98.5 651 VAL A CA 1
ATOM 5194 C C . VAL A 1 651 ? -0.148 -17.016 21.391 1 98.5 651 VAL A C 1
ATOM 5196 O O . VAL A 1 651 ? -0.389 -17.922 20.578 1 98.5 651 VAL A O 1
ATOM 5199 N N . LYS A 1 652 ? -1.098 -16.141 21.797 1 97.88 652 LYS A N 1
ATOM 5200 C CA . LYS A 1 652 ? -2.494 -16.234 21.391 1 97.88 652 LYS A CA 1
ATOM 5201 C C . LYS A 1 652 ? -2.623 -16.156 19.875 1 97.88 652 LYS A C 1
ATOM 5203 O O . LYS A 1 652 ? -3.354 -16.953 19.266 1 97.88 652 LYS A O 1
ATOM 5208 N N . GLU A 1 653 ? -1.992 -15.195 19.344 1 97.75 653 GLU A N 1
ATOM 5209 C CA . GLU A 1 653 ? -2.074 -14.945 17.922 1 97.75 653 GLU A CA 1
ATOM 5210 C C . GLU A 1 653 ? -1.442 -16.094 17.125 1 97.75 653 GLU A C 1
ATOM 5212 O O . GLU A 1 653 ? -1.993 -16.531 16.109 1 97.75 653 GLU A O 1
ATOM 5217 N N . ALA A 1 654 ? -0.271 -16.547 17.531 1 98.5 654 ALA A N 1
ATOM 5218 C CA . ALA A 1 654 ? 0.34 -17.719 16.875 1 98.5 654 ALA A CA 1
ATOM 5219 C C . ALA A 1 654 ? -0.594 -18.922 16.922 1 98.5 654 ALA A C 1
ATOM 5221 O O . ALA A 1 654 ? -0.712 -19.656 15.938 1 98.5 654 ALA A O 1
ATOM 5222 N N . PHE A 1 655 ? -1.229 -19.141 18.078 1 98.5 655 PHE A N 1
ATOM 5223 C CA . PHE A 1 655 ? -2.178 -20.234 18.234 1 98.5 655 PHE A CA 1
ATOM 5224 C C . PHE A 1 655 ? -3.346 -20.078 17.266 1 98.5 655 PHE A C 1
ATOM 5226 O O . PHE A 1 655 ? -3.703 -21.016 16.562 1 98.5 655 PHE A O 1
ATOM 5233 N N . GLY A 1 656 ? -3.914 -18.875 17.25 1 97.94 656 GLY A N 1
ATOM 5234 C CA . GLY A 1 656 ? -5.051 -18.609 16.375 1 97.94 656 GLY A CA 1
ATOM 5235 C C . GLY A 1 656 ? -4.711 -18.719 14.906 1 97.94 656 GLY A C 1
ATOM 5236 O O . GLY A 1 656 ? -5.566 -19.062 14.086 1 97.94 656 GLY A O 1
ATOM 5237 N N . HIS A 1 657 ? -3.473 -18.406 14.578 1 98.25 657 HIS A N 1
ATOM 5238 C CA . HIS A 1 657 ? -3.016 -18.484 13.195 1 98.25 657 HIS A CA 1
ATOM 5239 C C . HIS A 1 657 ? -2.529 -19.891 12.859 1 98.25 657 HIS A C 1
ATOM 5241 O O . HIS A 1 657 ? -1.901 -20.109 11.82 1 98.25 657 HIS A O 1
ATOM 5247 N N . LEU A 1 658 ? -2.75 -20.812 13.758 1 98.56 658 LEU A N 1
ATOM 5248 C CA . LEU A 1 658 ? -2.533 -22.25 13.57 1 98.56 658 LEU A CA 1
ATOM 5249 C C . LEU A 1 658 ? -1.047 -22.562 13.438 1 98.56 658 LEU A C 1
ATOM 5251 O O . LEU A 1 658 ? -0.663 -23.484 12.711 1 98.56 658 LEU A O 1
ATOM 5255 N N . LYS A 1 659 ? -0.159 -21.781 14.016 1 98.62 659 LYS A N 1
ATOM 5256 C CA . LYS A 1 659 ? 1.288 -21.969 13.953 1 98.62 659 LYS A CA 1
ATOM 5257 C C . LYS A 1 659 ? 1.77 -22.938 15.023 1 98.62 659 LYS A C 1
ATOM 5259 O O . LYS A 1 659 ? 1.1 -23.125 16.047 1 98.62 659 LYS A O 1
ATOM 5264 N N . ALA A 1 660 ? 2.943 -23.531 14.766 1 98.69 660 ALA A N 1
ATOM 5265 C CA . ALA A 1 660 ? 3.578 -24.359 15.789 1 98.69 660 ALA A CA 1
ATOM 5266 C C . ALA A 1 660 ? 4.109 -23.5 16.938 1 98.69 660 ALA A C 1
ATOM 5268 O O . ALA A 1 660 ? 4.664 -22.422 16.703 1 98.69 660 ALA A O 1
ATOM 5269 N N . ILE A 1 661 ? 3.824 -23.938 18.172 1 98.81 661 ILE A N 1
ATOM 5270 C CA . ILE A 1 661 ? 4.32 -23.281 19.375 1 98.81 661 ILE A CA 1
ATOM 5271 C C . ILE A 1 661 ? 5.078 -24.297 20.234 1 98.81 661 ILE A C 1
ATOM 5273 O O . ILE A 1 661 ? 4.555 -25.375 20.547 1 98.81 661 ILE A O 1
ATOM 5277 N N . GLY A 1 662 ? 6.32 -24.062 20.484 1 98.38 662 GLY A N 1
ATOM 5278 C CA . GLY A 1 662 ? 7.133 -24.875 21.375 1 98.38 662 GLY A CA 1
ATOM 5279 C C . GLY A 1 662 ? 7.5 -24.156 22.656 1 98.38 662 GLY A C 1
ATOM 5280 O O . GLY A 1 662 ? 7.84 -22.969 22.641 1 98.38 662 GLY A O 1
ATOM 5281 N N . ALA A 1 663 ? 7.352 -24.812 23.781 1 98.06 663 ALA A N 1
ATOM 5282 C CA . ALA A 1 663 ? 7.723 -24.234 25.078 1 98.06 663 ALA A CA 1
ATOM 5283 C C . ALA A 1 663 ? 8.312 -25.281 26 1 98.06 663 ALA A C 1
ATOM 5285 O O . ALA A 1 663 ? 7.824 -26.422 26.062 1 98.06 663 ALA A O 1
ATOM 5286 N N . VAL A 1 664 ? 9.383 -24.984 26.688 1 96.12 664 VAL A N 1
ATOM 5287 C CA . VAL A 1 664 ? 10.016 -25.922 27.609 1 96.12 664 VAL A CA 1
ATOM 5288 C C . VAL A 1 664 ? 10.211 -25.266 28.969 1 96.12 664 VAL A C 1
ATOM 5290 O O . VAL A 1 664 ? 10.219 -24.031 29.078 1 96.12 664 VAL A O 1
ATOM 5293 N N . GLY A 1 665 ? 10.312 -26.062 30.062 1 94.62 665 GLY A N 1
ATOM 5294 C CA . GLY A 1 665 ? 10.492 -25.531 31.391 1 94.62 665 GLY A CA 1
ATOM 5295 C C . GLY A 1 665 ? 9.391 -24.562 31.797 1 94.62 665 GLY A C 1
ATOM 5296 O O . GLY A 1 665 ? 8.211 -24.844 31.609 1 94.62 665 GLY A O 1
ATOM 5297 N N . GLU A 1 666 ? 9.773 -23.438 32.406 1 95.94 666 GLU A N 1
ATOM 5298 C CA . GLU A 1 666 ? 8.812 -22.438 32.875 1 95.94 666 GLU A CA 1
ATOM 5299 C C . GLU A 1 666 ? 8.086 -21.781 31.703 1 95.94 666 GLU A C 1
ATOM 5301 O O . GLU A 1 666 ? 7.066 -21.125 31.891 1 95.94 666 GLU A O 1
ATOM 5306 N N . GLY A 1 667 ? 8.68 -21.984 30.469 1 97.44 667 GLY A N 1
ATOM 5307 C CA . GLY A 1 667 ? 8.023 -21.438 29.297 1 97.44 667 GLY A CA 1
ATOM 5308 C C . GLY A 1 667 ? 6.602 -21.922 29.125 1 97.44 667 GLY A C 1
ATOM 5309 O O . GLY A 1 667 ? 5.762 -21.219 28.547 1 97.44 667 GLY A O 1
ATOM 5310 N N . VAL A 1 668 ? 6.297 -23.125 29.578 1 97.31 668 VAL A N 1
ATOM 5311 C CA . VAL A 1 668 ? 4.969 -23.734 29.5 1 97.31 668 VAL A CA 1
ATOM 5312 C C . VAL A 1 668 ? 3.957 -22.844 30.219 1 97.31 668 VAL A C 1
AT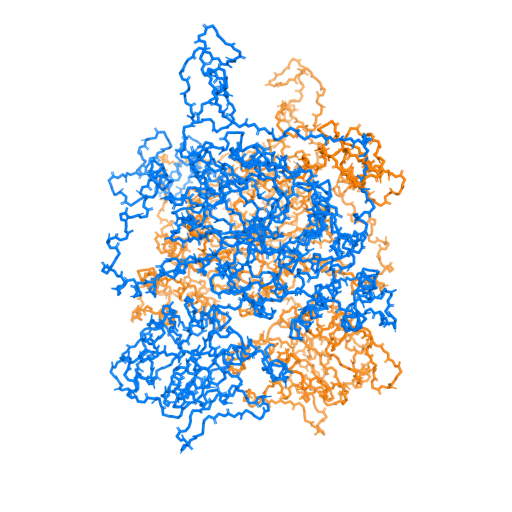OM 5314 O O . VAL A 1 668 ? 2.797 -22.75 29.812 1 97.31 668 VAL A O 1
ATOM 5317 N N . GLN A 1 669 ? 4.402 -22.094 31.266 1 96.94 669 GLN A N 1
ATOM 5318 C CA . GLN A 1 669 ? 3.518 -21.25 32.031 1 96.94 669 GLN A CA 1
ATOM 5319 C C . GLN A 1 669 ? 3.043 -20.047 31.234 1 96.94 669 GLN A C 1
ATOM 5321 O O . GLN A 1 669 ? 1.924 -19.562 31.422 1 96.94 669 GLN A O 1
ATOM 5326 N N . LEU A 1 670 ? 3.922 -19.516 30.359 1 98.06 670 LEU A N 1
ATOM 5327 C CA . LEU A 1 670 ? 3.482 -18.438 29.484 1 98.06 670 LEU A CA 1
ATOM 5328 C C . LEU A 1 670 ? 2.393 -18.906 28.531 1 98.06 670 LEU A C 1
ATOM 5330 O O . LEU A 1 670 ? 1.425 -18.188 28.281 1 98.06 670 LEU A O 1
ATOM 5334 N N . VAL A 1 671 ? 2.551 -20.125 27.984 1 98.31 671 VAL A N 1
ATOM 5335 C CA . VAL A 1 671 ? 1.55 -20.688 27.078 1 98.31 671 VAL A CA 1
ATOM 5336 C C . VAL A 1 671 ? 0.222 -20.844 27.812 1 98.31 671 VAL A C 1
ATOM 5338 O O . VAL A 1 671 ? -0.834 -20.484 27.281 1 98.31 671 VAL A O 1
ATOM 5341 N N . HIS A 1 672 ? 0.31 -21.359 29.047 1 96.81 672 HIS A N 1
ATOM 5342 C CA . HIS A 1 672 ? -0.891 -21.531 29.859 1 96.81 672 HIS A CA 1
ATOM 5343 C C . HIS A 1 672 ? -1.578 -20.188 30.094 1 96.81 672 HIS A C 1
ATOM 5345 O O . HIS A 1 672 ? -2.797 -20.078 29.953 1 96.81 672 HIS A O 1
ATOM 5351 N N . ALA A 1 673 ? -0.767 -19.203 30.438 1 96.75 673 ALA A N 1
ATOM 5352 C CA . ALA A 1 673 ? -1.299 -17.875 30.734 1 96.75 673 ALA A CA 1
ATOM 5353 C C . ALA A 1 673 ? -1.976 -17.281 29.5 1 96.75 673 ALA A C 1
ATOM 5355 O O . ALA A 1 673 ? -2.953 -16.531 29.625 1 96.75 673 ALA A O 1
ATOM 5356 N N . ALA A 1 674 ? -1.475 -17.562 28.344 1 97.44 674 ALA A N 1
ATOM 5357 C CA . ALA A 1 674 ? -1.963 -16.969 27.109 1 97.44 674 ALA A CA 1
ATOM 5358 C C . ALA A 1 674 ? -3.219 -17.688 26.609 1 97.44 674 ALA A C 1
ATOM 5360 O O . ALA A 1 674 ? -4.07 -17.078 25.953 1 97.44 674 ALA A O 1
ATOM 5361 N N . LEU A 1 675 ? -3.395 -18.953 26.891 1 97.56 675 LEU A N 1
ATOM 5362 C CA . LEU A 1 675 ? -4.449 -19.75 26.266 1 97.56 675 LEU A CA 1
ATOM 5363 C C . LEU A 1 675 ? -5.555 -20.078 27.25 1 97.56 675 LEU A C 1
ATOM 5365 O O . LEU A 1 675 ? -6.188 -21.125 27.172 1 97.56 675 LEU A O 1
ATOM 5369 N N . THR A 1 676 ? -5.781 -19.188 28.188 1 95.19 676 THR A N 1
ATOM 5370 C CA . THR A 1 676 ? -6.789 -19.406 29.219 1 95.19 676 THR A CA 1
ATOM 5371 C C . THR A 1 676 ? -8.188 -19.453 28.609 1 95.19 676 THR A C 1
ATOM 5373 O O . THR A 1 676 ? -9.117 -20 29.203 1 95.19 676 THR A O 1
ATOM 5376 N N . GLU A 1 677 ? -8.406 -18.859 27.453 1 94.88 677 GLU A N 1
ATOM 5377 C CA . GLU A 1 677 ? -9.711 -18.781 26.781 1 94.88 677 GLU A CA 1
ATOM 5378 C C . GLU A 1 677 ? -10.023 -20.062 26.031 1 94.88 677 GLU A C 1
ATOM 5380 O O . GLU A 1 677 ? -11.141 -20.25 25.547 1 94.88 677 GLU A O 1
ATOM 5385 N N . VAL A 1 678 ? -9.031 -20.953 25.875 1 96.56 678 VAL A N 1
ATOM 5386 C CA . VAL A 1 678 ? -9.18 -22.172 25.062 1 96.56 678 VAL A CA 1
ATOM 5387 C C . VAL A 1 678 ? -9.547 -23.344 25.969 1 96.56 678 VAL A C 1
ATOM 5389 O O . VAL A 1 678 ? -8.867 -23.594 26.969 1 96.56 678 VAL A O 1
ATOM 5392 N N . GLU A 1 679 ? -10.531 -24.062 25.672 1 95.38 679 GLU A N 1
ATOM 5393 C CA . GLU A 1 679 ? -10.992 -25.188 26.469 1 95.38 679 GLU A CA 1
ATOM 5394 C C . GLU A 1 679 ? -10.078 -26.391 26.312 1 95.38 679 GLU A C 1
ATOM 5396 O O . GLU A 1 679 ? -9.469 -26.578 25.25 1 95.38 679 GLU A O 1
ATOM 5401 N N . ASN A 1 680 ? -9.898 -27.109 27.344 1 94.81 680 ASN A N 1
ATOM 5402 C CA . ASN A 1 680 ? -9.297 -28.438 27.359 1 94.81 680 ASN A CA 1
ATOM 5403 C C . ASN A 1 680 ? -7.844 -28.406 26.891 1 94.81 680 ASN A C 1
ATOM 5405 O O . ASN A 1 680 ? -7.371 -29.359 26.266 1 94.81 680 ASN A O 1
ATOM 5409 N N . VAL A 1 681 ? -7.215 -27.219 27.094 1 96.5 681 VAL A N 1
ATOM 5410 C CA . VAL A 1 681 ? -5.805 -27.141 26.719 1 96.5 681 VAL A CA 1
ATOM 5411 C C . VAL A 1 681 ? -4.996 -28.141 27.531 1 96.5 681 VAL A C 1
ATOM 5413 O O . VAL A 1 681 ? -5.137 -28.219 28.75 1 96.5 681 VAL A O 1
ATOM 5416 N N . THR A 1 682 ? -4.211 -28.953 26.828 1 95.94 682 THR A N 1
ATOM 5417 C CA . THR A 1 682 ? -3.357 -29.938 27.469 1 95.94 682 THR A CA 1
ATOM 5418 C C . THR A 1 682 ? -1.884 -29.594 27.266 1 95.94 682 THR A C 1
ATOM 5420 O O . THR A 1 682 ? -1.402 -29.578 26.125 1 95.94 682 THR A O 1
ATOM 5423 N N . LEU A 1 683 ? -1.214 -29.234 28.328 1 96.25 683 LEU A N 1
ATOM 5424 C CA . LEU A 1 683 ? 0.203 -28.891 28.344 1 96.25 683 LEU A CA 1
ATOM 5425 C C . LEU A 1 683 ? 0.985 -29.812 29.266 1 96.25 683 LEU A C 1
ATOM 5427 O O . LEU A 1 683 ? 0.394 -30.531 30.078 1 96.25 683 LEU A O 1
ATOM 5431 N N . SER A 1 684 ? 2.279 -29.797 29.016 1 94.12 684 SER A N 1
ATOM 5432 C CA . SER A 1 684 ? 3.113 -30.547 29.953 1 94.12 684 SER A CA 1
ATOM 5433 C C . SER A 1 684 ? 3.02 -29.969 31.359 1 94.12 684 SER A C 1
ATOM 5435 O O . SER A 1 684 ? 2.965 -28.75 31.547 1 94.12 684 SER A O 1
ATOM 5437 N N . SER A 1 685 ? 2.797 -30.797 32.312 1 86.31 685 SER A N 1
ATOM 5438 C CA . SER A 1 685 ? 2.631 -30.359 33.688 1 86.31 685 SER A CA 1
ATOM 5439 C C . SER A 1 685 ? 3.883 -30.641 34.531 1 86.31 685 SER A C 1
ATOM 5441 O O . SER A 1 685 ? 4.684 -31.5 34.156 1 86.31 685 SER A O 1
ATOM 5443 N N . ASP A 1 686 ? 3.842 -29.781 35.531 1 71.81 686 ASP A N 1
ATOM 5444 C CA . ASP A 1 686 ? 4.98 -29.922 36.438 1 71.81 686 ASP A CA 1
ATOM 5445 C C . ASP A 1 686 ? 5.074 -31.344 36.969 1 71.81 686 ASP A C 1
ATOM 5447 O O . ASP A 1 686 ? 4.062 -31.938 37.375 1 71.81 686 ASP A O 1
ATOM 5451 N N . GLY A 1 687 ? 6.168 -31.875 36.906 1 63.72 687 GLY A N 1
ATOM 5452 C CA . GLY A 1 687 ? 6.426 -33.188 37.469 1 63.72 687 GLY A CA 1
ATOM 5453 C C . GLY A 1 687 ? 6.234 -34.312 36.469 1 63.72 687 GLY A C 1
ATOM 5454 O O . GLY A 1 687 ? 6.547 -35.469 36.75 1 63.72 687 GLY A O 1
ATOM 5455 N N . SER A 1 688 ? 5.66 -33.906 35.312 1 67 688 SER A N 1
ATOM 5456 C CA . SER A 1 688 ? 5.5 -34.938 34.312 1 67 688 SER A CA 1
ATOM 5457 C C . SER A 1 688 ? 6.691 -34.969 33.375 1 67 688 SER A C 1
ATOM 5459 O O . SER A 1 688 ? 7.281 -33.938 33.062 1 67 688 SER A O 1
ATOM 5461 N N . ASP A 1 689 ? 7.336 -36.094 33.156 1 65.38 689 ASP A N 1
ATOM 5462 C CA . ASP A 1 689 ? 8.477 -36.25 32.25 1 65.38 689 ASP A CA 1
ATOM 5463 C C . ASP A 1 689 ? 8.016 -36.281 30.797 1 65.38 689 ASP A C 1
ATOM 5465 O O . ASP A 1 689 ? 8.844 -36.375 29.875 1 65.38 689 ASP A O 1
ATOM 5469 N N . GLY A 1 690 ? 6.871 -36.031 30.453 1 83.5 690 GLY A N 1
ATOM 5470 C CA . GLY A 1 690 ? 6.41 -36.312 29.109 1 83.5 690 GLY A CA 1
ATOM 5471 C C . GLY A 1 690 ? 6.297 -35.094 28.234 1 83.5 690 GLY A C 1
ATOM 5472 O O . GLY A 1 690 ? 6.188 -33.969 28.734 1 83.5 690 GLY A O 1
ATOM 5473 N N . ILE A 1 691 ? 6.676 -35.25 26.984 1 91.75 691 ILE A N 1
ATOM 5474 C CA . ILE A 1 691 ? 6.441 -34.281 25.922 1 91.75 691 ILE A CA 1
ATOM 5475 C C . ILE A 1 691 ? 4.984 -34.344 25.469 1 91.75 691 ILE A C 1
ATOM 5477 O O . ILE A 1 691 ? 4.445 -35.438 25.25 1 91.75 691 ILE A O 1
ATOM 5481 N N . VAL A 1 692 ? 4.336 -33.25 25.531 1 95.12 692 VAL A N 1
ATOM 5482 C CA . VAL A 1 692 ? 2.945 -33.156 25.094 1 95.12 692 VAL A CA 1
ATOM 5483 C C . VAL A 1 692 ? 2.859 -32.375 23.781 1 95.12 692 VAL A C 1
ATOM 5485 O O . VAL A 1 692 ? 3.453 -31.312 23.625 1 95.12 692 VAL A O 1
ATOM 5488 N N . ASP A 1 693 ? 2.303 -32.938 22.766 1 95.81 693 ASP A N 1
ATOM 5489 C CA . ASP A 1 693 ? 1.906 -32.281 21.531 1 95.81 693 ASP A CA 1
ATOM 5490 C C . ASP A 1 693 ? 0.387 -32.188 21.422 1 95.81 693 ASP A C 1
ATOM 5492 O O . ASP A 1 693 ? -0.296 -33.156 21.125 1 95.81 693 ASP A O 1
ATOM 5496 N N . TRP A 1 694 ? -0.156 -31.031 21.781 1 97 694 TRP A N 1
ATOM 5497 C CA . TRP A 1 694 ? -1.592 -30.766 21.719 1 97 694 TRP A CA 1
ATOM 5498 C C . TRP A 1 694 ? -1.928 -29.828 20.562 1 97 694 TRP A C 1
ATOM 5500 O O . TRP A 1 694 ? -1.905 -28.594 20.734 1 97 694 TRP A O 1
ATOM 5510 N N . TYR A 1 695 ? -2.338 -30.375 19.375 1 97.06 695 TYR A N 1
ATOM 5511 C CA . TYR A 1 695 ? -2.713 -29.625 18.172 1 97.06 695 TYR A CA 1
ATOM 5512 C C . TYR A 1 695 ? -1.586 -28.688 17.75 1 97.06 695 TYR A C 1
ATOM 5514 O O . TYR A 1 695 ? -1.825 -27.516 17.422 1 97.06 695 TYR A O 1
ATOM 5522 N N . GLY A 1 696 ? -0.307 -29.125 17.828 1 97.62 696 GLY A N 1
ATOM 5523 C CA . GLY A 1 696 ? 0.825 -28.344 17.344 1 97.62 696 GLY A CA 1
ATOM 5524 C C . GLY A 1 696 ? 1.459 -27.484 18.438 1 97.62 696 GLY A C 1
ATOM 5525 O O . GLY A 1 696 ? 2.441 -26.781 18.172 1 97.62 696 GLY A O 1
ATOM 5526 N N . VAL A 1 697 ? 0.86 -27.438 19.656 1 98.38 697 VAL A N 1
ATOM 5527 C CA . VAL A 1 697 ? 1.499 -26.859 20.844 1 98.38 697 VAL A CA 1
ATOM 5528 C C . VAL A 1 697 ? 2.316 -27.922 21.562 1 98.38 697 VAL A C 1
ATOM 5530 O O . VAL A 1 697 ? 1.757 -28.797 22.234 1 98.38 697 VAL A O 1
ATOM 5533 N N . VAL A 1 698 ? 3.607 -27.844 21.375 1 97.31 698 VAL A N 1
ATOM 5534 C CA . VAL A 1 698 ? 4.516 -28.844 21.906 1 97.31 698 VAL A CA 1
ATOM 5535 C C . VAL A 1 698 ? 5.188 -28.328 23.172 1 97.31 698 VAL A C 1
ATOM 5537 O O . VAL A 1 698 ? 5.902 -27.328 23.141 1 97.31 698 VAL A O 1
ATOM 5540 N N . THR A 1 699 ? 4.965 -28.953 24.344 1 97.25 699 THR A N 1
ATOM 5541 C CA . THR A 1 699 ? 5.496 -28.484 25.625 1 97.25 699 THR A CA 1
ATOM 5542 C C . THR A 1 699 ? 6.242 -29.609 26.344 1 97.25 699 THR A C 1
ATOM 5544 O O . THR A 1 699 ? 5.918 -30.781 26.172 1 97.25 699 THR A O 1
ATOM 5547 N N . ALA A 1 700 ? 7.254 -29.281 27.062 1 94.94 700 ALA A N 1
ATOM 5548 C CA . ALA A 1 700 ? 8.023 -30.188 27.891 1 94.94 700 ALA A CA 1
ATOM 5549 C C . ALA A 1 700 ? 8.547 -29.484 29.141 1 94.94 700 ALA A C 1
ATOM 5551 O O . ALA A 1 700 ? 8.953 -28.312 29.078 1 94.94 700 ALA A O 1
ATOM 5552 N N . GLN A 1 701 ? 8.523 -30.109 30.328 1 89.38 701 GLN A N 1
ATOM 5553 C CA . GLN A 1 701 ? 9.008 -29.5 31.562 1 89.38 701 GLN A CA 1
ATOM 5554 C C . GLN A 1 701 ? 10.539 -29.469 31.609 1 89.38 701 GLN A C 1
ATOM 5556 O O . GLN A 1 701 ? 11.125 -28.594 32.25 1 89.38 701 GLN A O 1
ATOM 5561 N N . LYS A 1 702 ? 11.117 -30.453 31.156 1 76.62 702 LYS A N 1
ATOM 5562 C CA . LYS A 1 702 ? 12.578 -30.453 31.078 1 76.62 702 LYS A CA 1
ATOM 5563 C C . LYS A 1 702 ? 13.039 -30.344 29.625 1 76.62 702 LYS A C 1
ATOM 5565 O O . LYS A 1 702 ? 12.484 -30.984 28.734 1 76.62 702 LYS A O 1
ATOM 5570 N N . ALA A 1 703 ? 13.703 -29.203 29.359 1 63.41 703 ALA A N 1
ATOM 5571 C CA . ALA A 1 703 ? 14.273 -29.125 28.016 1 63.41 703 ALA A CA 1
ATOM 5572 C C . ALA A 1 703 ? 15.062 -30.391 27.688 1 63.41 703 ALA A C 1
ATOM 5574 O O . ALA A 1 703 ? 15.68 -31 28.562 1 63.41 703 ALA A O 1
ATOM 5575 N N . ASP A 1 704 ? 14.734 -31.156 26.766 1 55.72 704 ASP A N 1
ATOM 5576 C CA . ASP A 1 704 ? 15.508 -32.344 26.438 1 55.72 704 ASP A CA 1
ATOM 5577 C C . ASP A 1 704 ? 16.984 -32.156 26.75 1 55.72 704 ASP A C 1
ATOM 5579 O O . ASP A 1 704 ? 17.594 -31.156 26.312 1 55.72 704 ASP A O 1
ATOM 5583 N N . SER A 1 705 ? 17.391 -32.344 27.922 1 45.22 705 SER A N 1
ATOM 5584 C CA . SER A 1 705 ? 18.844 -32.375 28.125 1 45.22 705 SER A CA 1
ATOM 5585 C C . SER A 1 705 ? 19.578 -32.625 26.828 1 45.22 705 SER A C 1
ATOM 5587 O O . SER A 1 705 ? 20.469 -31.875 26.438 1 45.22 705 SER A O 1
ATOM 5589 N N . GLY A 1 706 ? 20.438 -33.781 26.75 1 38.22 706 GLY A N 1
ATOM 5590 C CA . GLY A 1 706 ? 21.516 -34.312 25.938 1 38.22 706 GLY A CA 1
ATOM 5591 C C . GLY A 1 706 ? 21.078 -34.688 24.531 1 38.22 706 GLY A C 1
ATOM 5592 O O . GLY A 1 706 ? 21.75 -35.469 23.859 1 38.22 706 GLY A O 1
ATOM 5593 N N . SER A 1 707 ? 19.875 -34.781 24.219 1 38.88 707 SER A N 1
ATOM 5594 C CA . SER A 1 707 ? 19.969 -35.312 22.859 1 38.88 707 SER A CA 1
ATOM 5595 C C . SER A 1 707 ? 20.797 -34.375 21.969 1 38.88 707 SER A C 1
ATOM 5597 O O . SER A 1 707 ? 20.453 -33.219 21.781 1 38.88 707 SER A O 1
ATOM 5599 N N . SER A 1 708 ? 22.125 -34.5 22.031 1 37.31 708 SER A N 1
ATOM 5600 C CA . SER A 1 708 ? 23.25 -34 21.25 1 37.31 708 SER A CA 1
ATOM 5601 C C . SER A 1 708 ? 22.812 -33.625 19.844 1 37.31 708 SER A C 1
ATOM 5603 O O . SER A 1 708 ? 22.141 -34.406 19.172 1 37.31 708 SER A O 1
ATOM 5605 N N . VAL A 1 709 ? 22.797 -32.406 19.547 1 45.03 709 VAL A N 1
ATOM 5606 C CA . VAL A 1 709 ? 22.828 -31.828 18.203 1 45.03 709 VAL A CA 1
ATOM 5607 C C . VAL A 1 709 ? 23.406 -32.844 17.219 1 45.03 709 VAL A C 1
ATOM 5609 O O . VAL A 1 709 ? 23.516 -32.594 16.031 1 45.03 709 VAL A O 1
ATOM 5612 N N . LYS A 1 710 ? 24.203 -33.844 17.766 1 41.09 710 LYS A N 1
ATOM 5613 C CA . LYS A 1 710 ? 24.969 -34.75 16.906 1 41.09 710 LYS A CA 1
ATOM 5614 C C . LYS A 1 710 ? 24.047 -35.656 16.078 1 41.09 710 LYS A C 1
ATOM 5616 O O . LYS A 1 710 ? 24.516 -36.375 15.195 1 41.09 710 LYS A O 1
ATOM 5621 N N . GLU A 1 711 ? 22.766 -36.094 16.672 1 44.62 711 GLU A N 1
ATOM 5622 C CA . GLU A 1 711 ? 22.016 -37.031 15.844 1 44.62 711 GLU A CA 1
ATOM 5623 C C . GLU A 1 711 ? 21.062 -36.312 14.891 1 44.62 711 GLU A C 1
ATOM 5625 O O . GLU A 1 711 ? 20.594 -35.219 15.188 1 44.62 711 GLU A O 1
ATOM 5630 N N . SER A 1 712 ? 20.875 -36.75 13.625 1 57.91 712 SER A N 1
ATOM 5631 C CA . SER A 1 712 ? 20.062 -36.344 12.484 1 57.91 712 SER A CA 1
ATOM 5632 C C . SER A 1 712 ? 18.625 -36.062 12.891 1 57.91 712 SER A C 1
ATOM 5634 O O . SER A 1 712 ? 17.922 -36.938 13.375 1 57.91 712 SER A O 1
ATOM 5636 N N . ILE A 1 713 ? 18.219 -34.812 13.406 1 67.94 713 ILE A N 1
ATOM 5637 C CA . ILE A 1 713 ? 16.844 -34.375 13.633 1 67.94 713 ILE A CA 1
ATOM 5638 C C . ILE A 1 713 ? 15.953 -34.875 12.492 1 67.94 713 ILE A C 1
ATOM 5640 O O . ILE A 1 713 ? 16.125 -34.5 11.336 1 67.94 713 ILE A O 1
ATOM 5644 N N . LYS A 1 714 ? 15.281 -36.031 12.742 1 69.06 714 LYS A N 1
ATOM 5645 C CA . LYS A 1 714 ? 14.305 -36.531 11.781 1 69.06 714 LYS A CA 1
ATOM 5646 C C . LYS A 1 714 ? 12.906 -35.969 12.07 1 69.06 714 LYS A C 1
ATOM 5648 O O . LYS A 1 714 ? 12.344 -36.219 13.133 1 69.06 714 LYS A O 1
ATOM 5653 N N . MET A 1 715 ? 12.375 -35.156 11.266 1 79.06 715 MET A N 1
ATOM 5654 C CA . MET A 1 715 ? 11.055 -34.531 11.414 1 79.06 715 MET A CA 1
ATOM 5655 C C . MET A 1 715 ? 9.953 -35.562 11.141 1 79.06 715 MET A C 1
ATOM 5657 O O . MET A 1 715 ? 9.492 -35.688 10.008 1 79.06 715 MET A O 1
ATOM 5661 N N . LEU A 1 716 ? 9.648 -36.438 12.195 1 72.25 716 LEU A N 1
ATOM 5662 C CA . LEU A 1 716 ? 8.617 -37.438 12.109 1 72.25 716 LEU A CA 1
ATOM 5663 C C . LEU A 1 716 ? 7.484 -37.156 13.094 1 72.25 716 LEU A C 1
ATOM 5665 O O . LEU A 1 716 ? 7.73 -36.75 14.227 1 72.25 716 LEU A O 1
ATOM 5669 N N . LYS A 1 717 ? 6.34 -37.438 12.719 1 74.5 717 LYS A N 1
ATOM 5670 C CA . LYS A 1 717 ? 5.164 -37.25 13.562 1 74.5 717 LYS A CA 1
ATOM 5671 C C . LYS A 1 717 ? 5.27 -38.062 14.852 1 74.5 717 LYS A C 1
ATOM 5673 O O . LYS A 1 717 ? 4.879 -37.562 15.922 1 74.5 717 LYS A O 1
ATOM 5678 N N . GLU A 1 718 ? 5.887 -39.188 14.836 1 77.38 718 GLU A N 1
ATOM 5679 C CA . GLU A 1 718 ? 5.93 -40.094 15.984 1 77.38 718 GLU A CA 1
ATOM 5680 C C . GLU A 1 718 ? 7.234 -39.938 16.766 1 77.38 718 GLU A C 1
ATOM 5682 O O . GLU A 1 718 ? 7.523 -40.719 17.656 1 77.38 718 GLU A O 1
ATOM 5687 N N . ALA A 1 719 ? 7.879 -38.812 16.438 1 80.19 719 ALA A N 1
ATOM 5688 C CA . ALA A 1 719 ? 9.141 -38.594 17.141 1 80.19 719 ALA A CA 1
ATOM 5689 C C . ALA A 1 719 ? 8.922 -38.531 18.641 1 80.19 719 ALA A C 1
ATOM 5691 O O . ALA A 1 719 ? 7.855 -38.094 19.109 1 80.19 719 ALA A O 1
ATOM 5692 N N . LYS A 1 720 ? 9.898 -38.906 19.391 1 80.88 720 LYS A N 1
ATOM 5693 C CA . LYS A 1 720 ? 9.75 -39 20.844 1 80.88 720 LYS A CA 1
ATOM 5694 C C . LYS A 1 720 ? 10.453 -37.844 21.547 1 80.88 720 LYS A C 1
ATOM 5696 O O . LYS A 1 720 ? 10.234 -37.594 22.734 1 80.88 720 LYS A O 1
ATOM 5701 N N . ASP A 1 721 ? 11.258 -37.156 20.766 1 87.31 721 ASP A N 1
ATOM 5702 C CA . ASP A 1 721 ? 11.938 -36.031 21.391 1 87.31 721 ASP A CA 1
ATOM 5703 C C . ASP A 1 721 ? 11.234 -34.719 21.062 1 87.31 721 ASP A C 1
ATOM 5705 O O . ASP A 1 721 ? 10.508 -34.625 20.078 1 87.31 721 ASP A O 1
ATOM 5709 N N . PHE A 1 722 ? 11.484 -33.719 21.859 1 93.19 722 PHE A N 1
ATOM 5710 C CA . PHE A 1 722 ? 10.789 -32.438 21.781 1 93.19 722 PHE A CA 1
ATOM 5711 C C . PHE A 1 722 ? 11.062 -31.75 20.453 1 93.19 722 PHE A C 1
ATOM 5713 O O . PHE A 1 722 ? 10.133 -31.312 19.766 1 93.19 722 PHE A O 1
ATOM 5720 N N . THR A 1 723 ? 12.336 -31.594 20.078 1 94.19 723 THR A N 1
ATOM 5721 C CA . THR A 1 723 ? 12.75 -30.828 18.906 1 94.19 723 THR A CA 1
ATOM 5722 C C . THR A 1 723 ? 12.164 -31.438 17.641 1 94.19 723 THR A C 1
ATOM 5724 O O . THR A 1 723 ? 11.641 -30.703 16.781 1 94.19 723 THR A O 1
ATOM 5727 N N . SER A 1 724 ? 12.227 -32.75 17.5 1 93.62 724 SER A N 1
ATOM 5728 C CA . SER A 1 724 ? 11.68 -33.406 16.328 1 93.62 724 SER A CA 1
ATOM 5729 C C . SER A 1 724 ? 10.18 -33.219 16.219 1 93.62 724 SER A C 1
ATOM 5731 O O . SER A 1 724 ? 9.656 -32.969 15.125 1 93.62 724 SER A O 1
ATOM 5733 N N . LYS A 1 725 ? 9.508 -33.25 17.344 1 94.31 725 LYS A N 1
ATOM 5734 C CA . LYS A 1 725 ? 8.062 -33.031 17.344 1 94.31 725 LYS A CA 1
ATOM 5735 C C . LYS A 1 725 ? 7.727 -31.594 16.969 1 94.31 725 LYS A C 1
ATOM 5737 O O . LYS A 1 725 ? 6.77 -31.344 16.234 1 94.31 725 LYS A O 1
ATOM 5742 N N . PHE A 1 726 ? 8.414 -30.766 17.609 1 96.25 726 PHE A N 1
ATOM 5743 C CA . PHE A 1 726 ? 8.211 -29.359 17.328 1 96.25 726 PHE A CA 1
ATOM 5744 C C . PHE A 1 726 ? 8.445 -29.062 15.859 1 96.25 726 PHE A C 1
ATOM 5746 O O . PHE A 1 726 ? 7.621 -28.406 15.211 1 96.25 726 PHE A O 1
ATOM 5753 N N . PHE A 1 727 ? 9.516 -29.578 15.266 1 97.44 727 PHE A N 1
ATOM 5754 C CA . PHE A 1 727 ? 9.867 -29.328 13.875 1 97.44 727 PHE A CA 1
ATOM 5755 C C . PHE A 1 727 ? 8.875 -30 12.93 1 97.44 727 PHE A C 1
ATOM 5757 O O . PHE A 1 727 ? 8.562 -29.453 11.867 1 97.44 727 PHE A O 1
ATOM 5764 N N . TRP A 1 728 ? 8.445 -31.156 13.281 1 96.38 728 TRP A N 1
ATOM 5765 C CA . TRP A 1 728 ? 7.41 -31.797 12.477 1 96.38 728 TRP A CA 1
ATOM 5766 C C . TRP A 1 728 ? 6.199 -30.875 12.328 1 96.38 728 TRP A C 1
ATOM 5768 O O . TRP A 1 728 ? 5.684 -30.688 11.227 1 96.38 728 TRP A O 1
ATOM 5778 N N . ASN A 1 729 ? 5.793 -30.297 13.438 1 97.56 729 ASN A N 1
ATOM 5779 C CA . ASN A 1 729 ? 4.629 -29.422 13.406 1 97.56 729 ASN A CA 1
ATOM 5780 C C . ASN A 1 729 ? 4.895 -28.172 12.57 1 97.56 729 ASN A C 1
ATOM 5782 O O . ASN A 1 729 ? 3.992 -27.656 11.906 1 97.56 729 ASN A O 1
ATOM 5786 N N . ILE A 1 730 ? 6.102 -27.609 12.648 1 98.12 730 ILE A N 1
ATOM 5787 C CA . ILE A 1 730 ? 6.453 -26.484 11.797 1 98.12 730 ILE A CA 1
ATOM 5788 C C . ILE A 1 730 ? 6.371 -26.906 10.328 1 98.12 730 ILE A C 1
ATOM 5790 O O . ILE A 1 730 ? 5.836 -26.156 9.5 1 98.12 730 ILE A O 1
ATOM 5794 N N . SER A 1 731 ? 6.867 -28.109 10 1 97.06 731 SER A N 1
ATOM 5795 C CA . SER A 1 731 ? 6.945 -28.609 8.633 1 97.06 731 SER A CA 1
ATOM 5796 C C . SER A 1 731 ? 5.559 -28.781 8.023 1 97.06 731 SER A C 1
ATOM 5798 O O . SER A 1 731 ? 5.41 -28.797 6.801 1 97.06 731 SER A O 1
ATOM 5800 N N . GLN A 1 732 ? 4.527 -28.828 8.883 1 95.69 732 GLN A N 1
ATOM 5801 C CA . GLN A 1 732 ? 3.15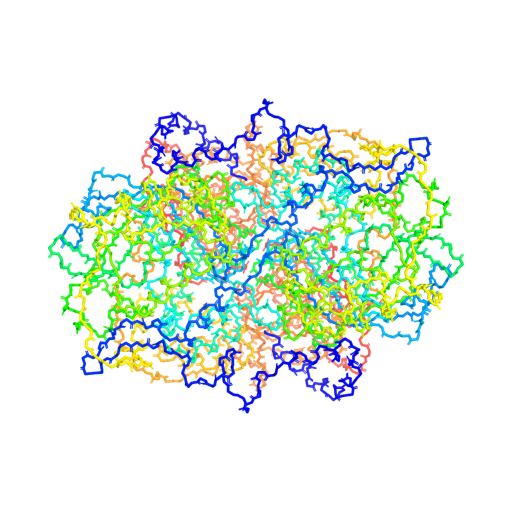6 -28.953 8.391 1 95.69 732 GLN A CA 1
ATOM 5802 C C . GLN A 1 732 ? 2.604 -27.594 7.969 1 95.69 732 GLN A C 1
ATOM 5804 O O . GLN A 1 732 ? 1.483 -27.5 7.465 1 95.69 732 GLN A O 1
ATOM 5809 N N . HIS A 1 733 ? 3.367 -26.547 8.125 1 95.94 733 HIS A N 1
ATOM 5810 C CA . HIS A 1 733 ? 3.027 -25.156 7.844 1 95.94 733 HIS A CA 1
ATOM 5811 C C . HIS A 1 733 ? 1.976 -24.625 8.82 1 95.94 733 HIS A C 1
ATOM 5813 O O . HIS A 1 733 ? 2.188 -23.609 9.484 1 95.94 733 HIS A O 1
ATOM 5819 N N . ARG A 1 734 ? 0.829 -25.281 8.898 1 98.06 734 ARG A N 1
ATOM 5820 C CA . ARG A 1 734 ? -0.228 -24.953 9.852 1 98.06 734 ARG A CA 1
ATOM 5821 C C . ARG A 1 734 ? -0.794 -26.219 10.492 1 98.06 734 ARG A C 1
ATOM 5823 O O . ARG A 1 734 ? -0.827 -27.281 9.867 1 98.06 734 ARG A O 1
ATOM 5830 N N . ASN A 1 735 ? -1.27 -26.047 11.711 1 97.94 735 ASN A N 1
ATOM 5831 C CA . ASN A 1 735 ? -1.946 -27.125 12.422 1 97.94 735 ASN A CA 1
ATOM 5832 C C . ASN A 1 735 ? -3.463 -27.016 12.305 1 97.94 735 ASN A C 1
ATOM 5834 O O . ASN A 1 735 ? -4.145 -26.688 13.273 1 97.94 735 ASN A O 1
ATOM 5838 N N . TYR A 1 736 ? -4.027 -27.422 11.164 1 96.81 736 TYR A N 1
ATOM 5839 C CA . TYR A 1 736 ? -5.379 -27.141 10.688 1 96.81 736 TYR A CA 1
ATOM 5840 C C . TYR A 1 736 ? -6.414 -27.812 11.578 1 96.81 736 TYR A C 1
ATOM 5842 O O . TYR A 1 736 ? -7.547 -27.344 11.688 1 96.81 736 TYR A O 1
ATOM 5850 N N . PRO A 1 737 ? -6.121 -28.953 12.289 1 96 737 PRO A N 1
ATOM 5851 C CA . PRO A 1 737 ? -7.113 -29.562 13.18 1 96 737 PRO A CA 1
ATOM 5852 C C . PRO A 1 737 ? -7.586 -28.594 14.273 1 96 737 PRO A C 1
ATOM 5854 O O . PRO A 1 737 ? -8.719 -28.719 14.75 1 96 737 PRO A O 1
ATOM 5857 N N . ARG A 1 738 ? -6.668 -27.594 14.719 1 96.56 738 ARG A N 1
ATOM 5858 C CA . ARG A 1 738 ? -7.07 -26.578 15.672 1 96.56 738 ARG A CA 1
ATOM 5859 C C . ARG A 1 738 ? -8.328 -25.859 15.203 1 96.56 738 ARG A C 1
ATOM 5861 O O . ARG A 1 738 ? -9.227 -25.562 16 1 96.56 738 ARG A O 1
ATOM 5868 N N . GLU A 1 739 ? -8.281 -25.531 13.945 1 95.81 739 GLU A N 1
ATOM 5869 C CA . GLU A 1 739 ? -9.406 -24.812 13.352 1 95.81 739 GLU A CA 1
ATOM 5870 C C . GLU A 1 739 ? -10.594 -25.734 13.117 1 95.81 739 GLU A C 1
ATOM 5872 O O . GLU A 1 739 ? -11.742 -25.359 13.406 1 95.81 739 GLU A O 1
ATOM 5877 N N . LEU A 1 740 ? -10.375 -26.906 12.602 1 94.75 740 LEU A N 1
ATOM 5878 C CA . LEU A 1 740 ? -11.43 -27.859 12.289 1 94.75 740 LEU A CA 1
ATOM 5879 C C . LEU A 1 740 ? -12.188 -28.25 13.555 1 94.75 740 LEU A C 1
ATOM 5881 O O . LEU A 1 740 ? -13.406 -28.453 13.516 1 94.75 740 LEU A O 1
ATOM 5885 N N . ASP A 1 741 ? -11.414 -28.375 14.68 1 95.38 741 ASP A N 1
ATOM 5886 C CA . ASP A 1 741 ? -12.031 -28.812 15.93 1 95.38 741 ASP A CA 1
ATOM 5887 C C . ASP A 1 741 ? -12.531 -27.625 16.75 1 95.38 741 ASP A C 1
ATOM 5889 O O . ASP A 1 741 ? -12.969 -27.781 17.891 1 95.38 741 ASP A O 1
ATOM 5893 N N . GLY A 1 742 ? -12.398 -26.391 16.219 1 95 742 GLY A N 1
ATOM 5894 C CA . GLY A 1 742 ? -13.047 -25.219 16.766 1 95 742 GLY A CA 1
ATOM 5895 C C . GLY A 1 742 ? -12.227 -24.531 17.844 1 95 742 GLY A C 1
ATOM 5896 O O . GLY A 1 742 ? -12.711 -23.609 18.5 1 95 742 GLY A O 1
ATOM 5897 N N . TYR A 1 743 ? -10.969 -24.922 18.078 1 96.56 743 TYR A N 1
ATOM 5898 C CA . TYR A 1 743 ? -10.148 -24.328 19.125 1 96.56 743 TYR A CA 1
ATOM 5899 C C . TYR A 1 743 ? -9.625 -22.953 18.719 1 96.56 743 TYR A C 1
ATOM 5901 O O . TYR A 1 743 ? -9.531 -22.047 19.547 1 96.56 743 TYR A O 1
ATOM 5909 N N . ALA A 1 744 ? -9.297 -22.797 17.422 1 96.25 744 ALA A N 1
ATOM 5910 C CA . ALA A 1 744 ? -8.711 -21.547 16.938 1 96.25 744 ALA A CA 1
ATOM 5911 C C . ALA A 1 744 ? -9.688 -20.391 17.109 1 96.25 744 ALA A C 1
ATOM 5913 O O . ALA A 1 744 ? -9.273 -19.266 17.406 1 96.25 744 ALA A O 1
ATOM 5914 N N . GLU A 1 745 ? -10.961 -20.609 16.984 1 94.69 745 GLU A N 1
ATOM 5915 C CA . GLU A 1 745 ? -11.969 -19.562 17.047 1 94.69 745 GLU A CA 1
ATOM 5916 C C . GLU A 1 745 ? -12.227 -19.109 18.469 1 94.69 745 GLU A C 1
ATOM 5918 O O . GLU A 1 745 ? -12.852 -18.062 18.703 1 94.69 745 GLU A O 1
ATOM 5923 N N . GLN A 1 746 ? -11.727 -19.844 19.453 1 95.81 746 GLN A N 1
ATOM 5924 C CA . GLN A 1 746 ? -11.977 -19.547 20.859 1 95.81 746 GLN A CA 1
ATOM 5925 C C . GLN A 1 746 ? -11.047 -18.438 21.359 1 95.81 746 GLN A C 1
ATOM 5927 O O . GLN A 1 746 ? -11.344 -17.781 22.359 1 95.81 746 GLN A O 1
ATOM 5932 N N . VAL A 1 747 ? -9.898 -18.281 20.703 1 95.88 747 VAL A N 1
ATOM 5933 C CA . VAL A 1 747 ? -8.945 -17.297 21.188 1 95.88 747 VAL A CA 1
ATOM 5934 C C . VAL A 1 747 ? -9.32 -15.906 20.672 1 95.88 747 VAL A C 1
ATOM 5936 O O . VAL A 1 747 ? -9.812 -15.766 19.547 1 95.88 747 VAL A O 1
ATOM 5939 N N . SER A 1 748 ? -9.062 -14.883 21.484 1 96.31 748 SER A N 1
ATOM 5940 C CA . SER A 1 748 ? -9.352 -13.5 21.125 1 96.31 748 SER A CA 1
ATOM 5941 C C . SER A 1 748 ? -8.234 -12.898 20.297 1 96.31 748 SER A C 1
ATOM 5943 O O . SER A 1 748 ? -7.281 -12.328 20.828 1 96.31 748 SER A O 1
ATOM 5945 N N . ILE A 1 749 ? -8.445 -13 18.969 1 95.31 749 ILE A N 1
ATOM 5946 C CA . ILE A 1 749 ? -7.461 -12.375 18.094 1 95.31 749 ILE A CA 1
ATOM 5947 C C . ILE A 1 749 ? -8.172 -11.68 16.922 1 95.31 749 ILE A C 1
ATOM 5949 O O . ILE A 1 749 ? -9.305 -12.031 16.594 1 95.31 749 ILE A O 1
ATOM 5953 N N . MET B 1 1 ? -18.844 1.165 -0.335 1 22.39 1 MET B N 1
ATOM 5954 C CA . MET B 1 1 ? -19.547 0.779 0.886 1 22.39 1 MET B CA 1
ATOM 5955 C C . MET B 1 1 ? -20.203 1.989 1.54 1 22.39 1 MET B C 1
ATOM 5957 O O . MET B 1 1 ? -20.562 1.944 2.717 1 22.39 1 MET B O 1
ATOM 5961 N N . ALA B 1 2 ? -19.969 3.045 0.839 1 28.94 2 ALA B N 1
ATOM 5962 C CA . ALA B 1 2 ? -20.625 4.25 1.34 1 28.94 2 ALA B CA 1
ATOM 5963 C C . ALA B 1 2 ? -22.141 4.117 1.268 1 28.94 2 ALA B C 1
ATOM 5965 O O . ALA B 1 2 ? -22.875 5.098 1.462 1 28.94 2 ALA B O 1
ATOM 5966 N N . SER B 1 3 ? -22.547 2.885 0.742 1 29.23 3 SER B N 1
ATOM 5967 C CA . SER B 1 3 ? -23.906 3.098 0.266 1 29.23 3 SER B CA 1
ATOM 5968 C C . SER B 1 3 ? -24.906 3.133 1.424 1 29.23 3 SER B C 1
ATOM 5970 O O . SER B 1 3 ? -25.781 4 1.474 1 29.23 3 SER B O 1
ATOM 5972 N N . SER B 1 4 ? -25.031 1.953 2.129 1 32.03 4 SER B N 1
ATOM 5973 C CA . SER B 1 4 ? -26.359 1.859 2.754 1 32.03 4 SER B CA 1
ATOM 5974 C C . SER B 1 4 ? -26.453 2.762 3.98 1 32.03 4 SER B C 1
ATOM 5976 O O . SER B 1 4 ? -27.516 3.299 4.281 1 32.03 4 SER B O 1
ATOM 5978 N N . VAL B 1 5 ? -25.484 2.746 4.816 1 32.84 5 VAL B N 1
ATOM 5979 C CA . VAL B 1 5 ? -25.609 3.656 5.949 1 32.84 5 VAL B CA 1
ATOM 5980 C C . VAL B 1 5 ? -25.672 5.098 5.449 1 32.84 5 VAL B C 1
ATOM 5982 O O . VAL B 1 5 ? -26.203 5.977 6.133 1 32.84 5 VAL B O 1
ATOM 5985 N N . ALA B 1 6 ? -25.031 5.297 4.336 1 34.84 6 ALA B N 1
ATOM 5986 C CA . ALA B 1 6 ? -25.203 6.566 3.633 1 34.84 6 ALA B CA 1
ATOM 5987 C C . ALA B 1 6 ? -26.641 6.762 3.184 1 34.84 6 ALA B C 1
ATOM 5989 O O . ALA B 1 6 ? -27.156 7.887 3.162 1 34.84 6 ALA B O 1
ATOM 5990 N N . ASN B 1 7 ? -27.359 5.598 2.91 1 35.5 7 ASN B N 1
ATOM 5991 C CA . ASN B 1 7 ? -28.734 5.793 2.459 1 35.5 7 ASN B CA 1
ATOM 5992 C C . ASN B 1 7 ? -29.641 6.242 3.6 1 35.5 7 ASN B C 1
ATOM 5994 O O . ASN B 1 7 ? -30.562 7.035 3.393 1 35.5 7 ASN B O 1
ATOM 5998 N N . THR B 1 8 ? -29.484 5.617 4.727 1 33.56 8 THR B N 1
ATOM 5999 C CA . THR B 1 8 ? -30.375 6 5.809 1 33.56 8 THR B CA 1
ATOM 6000 C C . THR B 1 8 ? -30.062 7.406 6.305 1 33.56 8 THR B C 1
ATOM 6002 O O . THR B 1 8 ? -30.969 8.203 6.551 1 33.56 8 THR B O 1
ATOM 6005 N N . VAL B 1 9 ? -28.812 7.664 6.531 1 34.75 9 VAL B N 1
ATOM 6006 C CA . VAL B 1 9 ? -28.562 9.062 6.887 1 34.75 9 VAL B CA 1
ATOM 6007 C C . VAL B 1 9 ? -28.938 9.961 5.715 1 34.75 9 VAL B C 1
ATOM 6009 O O . VAL B 1 9 ? -29.172 11.156 5.898 1 34.75 9 VAL B O 1
ATOM 6012 N N . ARG B 1 10 ? -28.953 9.398 4.52 1 35.25 10 ARG B N 1
ATOM 6013 C CA . ARG B 1 10 ? -29.422 10.109 3.33 1 35.25 10 ARG B CA 1
ATOM 6014 C C . ARG B 1 10 ? -30.922 10.359 3.396 1 35.25 10 ARG B C 1
ATOM 6016 O O . ARG B 1 10 ? -31.406 11.406 2.953 1 35.25 10 ARG B O 1
ATOM 6023 N N . ASN B 1 11 ? -31.766 9.383 3.832 1 34.12 11 ASN B N 1
ATOM 6024 C CA . ASN B 1 11 ? -33.219 9.617 3.842 1 34.12 11 ASN B CA 1
ATOM 6025 C C . ASN B 1 11 ? -33.594 10.672 4.871 1 34.12 11 ASN B C 1
ATOM 6027 O O . ASN B 1 11 ? -34.656 11.297 4.762 1 34.12 11 ASN B O 1
ATOM 6031 N N . ILE B 1 12 ? -33.125 10.633 6.031 1 33.25 12 ILE B N 1
ATOM 6032 C CA . ILE B 1 12 ? -33.5 11.742 6.906 1 33.25 12 ILE B CA 1
ATOM 6033 C C . ILE B 1 12 ? -33 13.055 6.324 1 33.25 12 ILE B C 1
ATOM 6035 O O . ILE B 1 12 ? -33.688 14.078 6.375 1 33.25 12 ILE B O 1
ATOM 6039 N N . GLY B 1 13 ? -31.859 13.047 5.809 1 31.55 13 GLY B N 1
ATOM 6040 C CA . GLY B 1 13 ? -31.312 14.266 5.238 1 31.55 13 GLY B CA 1
ATOM 6041 C C . GLY B 1 13 ? -31.828 14.562 3.846 1 31.55 13 GLY B C 1
ATOM 6042 O O . GLY B 1 13 ? -31.344 15.484 3.18 1 31.55 13 GLY B O 1
ATOM 6043 N N . ASN B 1 14 ? -32.625 13.75 3.234 1 32.62 14 ASN B N 1
ATOM 6044 C CA . ASN B 1 14 ? -33.125 14.016 1.887 1 32.62 14 ASN B CA 1
ATOM 6045 C C . ASN B 1 14 ? -33.938 15.297 1.834 1 32.62 14 ASN B C 1
ATOM 6047 O O . ASN B 1 14 ? -34.344 15.75 0.754 1 32.62 14 ASN B O 1
ATOM 6051 N N . SER B 1 15 ? -34.781 15.586 2.879 1 31.75 15 SER B N 1
ATOM 6052 C CA . SER B 1 15 ? -35.531 16.797 2.59 1 31.75 15 SER B CA 1
ATOM 6053 C C . SER B 1 15 ? -34.594 17.969 2.303 1 31.75 15 SER B C 1
ATOM 6055 O O . SER B 1 15 ? -35.031 19 1.782 1 31.75 15 SER B O 1
ATOM 6057 N N . ALA B 1 16 ? -33.531 18.078 3.164 1 30.2 16 ALA B N 1
ATOM 6058 C CA . ALA B 1 16 ? -32.656 19.25 3.057 1 30.2 16 ALA B CA 1
ATOM 6059 C C . ALA B 1 16 ? -31.797 19.172 1.803 1 30.2 16 ALA B C 1
ATOM 6061 O O . ALA B 1 16 ? -30.953 20.047 1.571 1 30.2 16 ALA B O 1
ATOM 6062 N N . ALA B 1 17 ? -31.781 18.078 1.078 1 34.69 17 ALA B N 1
ATOM 6063 C CA . ALA B 1 17 ? -30.906 17.906 -0.072 1 34.69 17 ALA B CA 1
ATOM 6064 C C . ALA B 1 17 ? -31.328 18.797 -1.236 1 34.69 17 ALA B C 1
ATOM 6066 O O . ALA B 1 17 ? -30.531 19.062 -2.139 1 34.69 17 ALA B O 1
ATOM 6067 N N . GLU B 1 18 ? -32.531 18.922 -1.393 1 33.38 18 GLU B N 1
ATOM 6068 C CA . GLU B 1 18 ? -32.969 19.703 -2.555 1 33.38 18 GLU B CA 1
ATOM 6069 C C . GLU B 1 18 ? -32.375 21.109 -2.514 1 33.38 18 GLU B C 1
ATOM 6071 O O . GLU B 1 18 ? -32.031 21.672 -3.551 1 33.38 18 GLU B O 1
ATOM 6076 N N . SER B 1 19 ? -32.531 21.812 -1.368 1 32.09 19 SER B N 1
ATOM 6077 C CA . SER B 1 19 ? -32.188 23.219 -1.31 1 32.09 19 SER B CA 1
ATOM 6078 C C . SER B 1 19 ? -30.688 23.438 -1.365 1 32.09 19 SER B C 1
ATOM 6080 O O . SER B 1 19 ? -30.234 24.562 -1.549 1 32.09 19 SER B O 1
ATOM 6082 N N . VAL B 1 20 ? -29.875 22.516 -0.85 1 37.12 20 VAL B N 1
ATOM 6083 C CA . VAL B 1 20 ? -28.422 22.703 -0.877 1 37.12 20 VAL B CA 1
ATOM 6084 C C . VAL B 1 20 ? -27.891 22.406 -2.279 1 37.12 20 VAL B C 1
ATOM 6086 O O . VAL B 1 20 ? -26.703 22.562 -2.547 1 37.12 20 VAL B O 1
ATOM 6089 N N . GLN B 1 21 ? -28.422 21.734 -3.186 1 41.31 21 GLN B N 1
ATOM 6090 C CA . GLN B 1 21 ? -28.047 21.5 -4.578 1 41.31 21 GLN B CA 1
ATOM 6091 C C . GLN B 1 21 ? -27.797 22.812 -5.305 1 41.31 21 GLN B C 1
ATOM 6093 O O . GLN B 1 21 ? -26.906 22.891 -6.168 1 41.31 21 GLN B O 1
ATOM 6098 N N . SER B 1 22 ? -28.688 23.719 -5.203 1 41.84 22 SER B N 1
ATOM 6099 C CA . SER B 1 22 ? -28.594 24.984 -5.93 1 41.84 22 SER B CA 1
ATOM 6100 C C . SER B 1 22 ? -27.344 25.75 -5.535 1 41.84 22 SER B C 1
ATOM 6102 O O . SER B 1 22 ? -26.797 26.516 -6.34 1 41.84 22 SER B O 1
ATOM 6104 N N . MET B 1 23 ? -27.062 25.797 -4.281 1 43.09 23 MET B N 1
ATOM 6105 C CA . MET B 1 23 ? -26.047 26.656 -3.68 1 43.09 23 MET B CA 1
ATOM 6106 C C . MET B 1 23 ? -24.641 26.203 -4.094 1 43.09 23 MET B C 1
ATOM 6108 O O . MET B 1 23 ? -23.672 26.922 -3.91 1 43.09 23 MET B O 1
ATOM 6112 N N . ALA B 1 24 ? -24.344 24.906 -4.137 1 52.25 24 ALA B N 1
ATOM 6113 C CA . ALA B 1 24 ? -22.938 24.547 -4.172 1 52.25 24 ALA B CA 1
ATOM 6114 C C . ALA B 1 24 ? -22.359 24.719 -5.574 1 52.25 24 ALA B C 1
ATOM 6116 O O . ALA B 1 24 ? -21.281 24.188 -5.887 1 52.25 24 ALA B O 1
ATOM 6117 N N . GLN B 1 25 ? -23.094 25.109 -6.539 1 71 25 GLN B N 1
ATOM 6118 C CA . GLN B 1 25 ? -22.516 25.281 -7.867 1 71 25 GLN B CA 1
ATOM 6119 C C . GLN B 1 25 ? -21.656 26.531 -7.945 1 71 25 GLN B C 1
ATOM 6121 O O . GLN B 1 25 ? -22.172 27.641 -8.086 1 71 25 GLN B O 1
ATOM 6126 N N . ASN B 1 26 ? -20.531 26.453 -7.488 1 87.88 26 ASN B N 1
ATOM 6127 C CA . ASN B 1 26 ? -19.609 27.547 -7.66 1 87.88 26 ASN B CA 1
ATOM 6128 C C . ASN B 1 26 ? -19 27.562 -9.062 1 87.88 26 ASN B C 1
ATOM 6130 O O . ASN B 1 26 ? -19.375 26.75 -9.906 1 87.88 26 ASN B O 1
ATOM 6134 N N . LYS B 1 27 ? -18.25 28.625 -9.336 1 90.69 27 LYS B N 1
ATOM 6135 C CA . LYS B 1 27 ? -17.734 28.859 -10.68 1 90.69 27 LYS B CA 1
ATOM 6136 C C . LYS B 1 27 ? -16.922 27.672 -11.172 1 90.69 27 LYS B C 1
ATOM 6138 O O . LYS B 1 27 ? -16.938 27.344 -12.359 1 90.69 27 LYS B O 1
ATOM 6143 N N . LYS B 1 28 ? -16.25 27.016 -10.32 1 94.12 28 LYS B N 1
ATOM 6144 C CA . LYS B 1 28 ? -15.422 25.891 -10.742 1 94.12 28 LYS B CA 1
ATOM 6145 C C . LYS B 1 28 ? -16.281 24.672 -11.07 1 94.12 28 LYS B C 1
ATOM 6147 O O . LYS B 1 28 ? -16.031 23.984 -12.07 1 94.12 28 LYS B O 1
ATOM 6152 N N . ILE B 1 29 ? -17.203 24.375 -10.219 1 92.25 29 ILE B N 1
ATOM 6153 C CA . ILE B 1 29 ? -18.094 23.266 -10.484 1 92.25 29 ILE B CA 1
ATOM 6154 C C . ILE B 1 29 ? -18.828 23.484 -11.812 1 92.25 29 ILE B C 1
ATOM 6156 O O . ILE B 1 29 ? -18.969 22.562 -12.609 1 92.25 29 ILE B O 1
ATOM 6160 N N . ALA B 1 30 ? -19.297 24.734 -12 1 91.75 30 ALA B N 1
ATOM 6161 C CA . ALA B 1 30 ? -19.953 25.094 -13.266 1 91.75 30 ALA B CA 1
ATOM 6162 C C . ALA B 1 30 ? -19.016 24.875 -14.445 1 91.75 30 ALA B C 1
ATOM 6164 O O . ALA B 1 30 ? -19.438 24.391 -15.5 1 91.75 30 ALA B O 1
ATOM 6165 N N . ASP B 1 31 ? -17.797 25.25 -14.312 1 92.75 31 ASP B N 1
ATOM 6166 C CA . ASP B 1 31 ? -16.797 25.062 -15.359 1 92.75 31 ASP B CA 1
ATOM 6167 C C . ASP B 1 31 ? -16.594 23.578 -15.664 1 92.75 31 ASP B C 1
ATOM 6169 O O . ASP B 1 31 ? -16.5 23.188 -16.828 1 92.75 31 ASP B O 1
ATOM 6173 N N . LEU B 1 32 ? -16.469 22.734 -14.68 1 92.31 32 LEU B N 1
ATOM 6174 C CA . LEU B 1 32 ? -16.234 21.297 -14.836 1 92.31 32 LEU B CA 1
ATOM 6175 C C . LEU B 1 32 ? -17.406 20.625 -15.516 1 92.31 32 LEU B C 1
ATOM 6177 O O . LEU B 1 32 ? -17.234 19.609 -16.203 1 92.31 32 LEU B O 1
ATOM 6181 N N . GLU B 1 33 ? -18.609 21.156 -15.312 1 90.94 33 GLU B N 1
ATOM 6182 C CA . GLU B 1 33 ? -19.828 20.562 -15.867 1 90.94 33 GLU B CA 1
ATOM 6183 C C . GLU B 1 33 ? -19.734 20.453 -17.391 1 90.94 33 GLU B C 1
ATOM 6185 O O . GLU B 1 33 ? -20.281 19.5 -17.969 1 90.94 33 GLU B O 1
ATOM 6190 N N . LYS B 1 34 ? -18.969 21.344 -17.984 1 87.12 34 LYS B N 1
ATOM 6191 C CA . LYS B 1 34 ? -18.812 21.359 -19.438 1 87.12 34 LYS B CA 1
ATOM 6192 C C . LYS B 1 34 ? -18.078 20.125 -19.922 1 87.12 34 LYS B C 1
ATOM 6194 O O . LYS B 1 34 ? -18.156 19.766 -21.109 1 87.12 34 LYS B O 1
ATOM 6199 N N . ASN B 1 35 ? -17.375 19.5 -19.094 1 91.06 35 ASN B N 1
ATOM 6200 C CA . ASN B 1 35 ? -16.531 18.375 -19.453 1 91.06 35 ASN B CA 1
ATOM 6201 C C . ASN B 1 35 ? -17.062 17.062 -18.891 1 91.06 35 ASN B C 1
ATOM 6203 O O . ASN B 1 35 ? -16.391 16.031 -18.969 1 91.06 35 ASN B O 1
ATOM 6207 N N . LYS B 1 36 ? -18.234 17.062 -18.328 1 90.12 36 LYS B N 1
ATOM 6208 C CA . LYS B 1 36 ? -18.797 15.875 -17.688 1 90.12 36 LYS B CA 1
ATOM 6209 C C . LYS B 1 36 ? -19.688 15.102 -18.656 1 90.12 36 LYS B C 1
ATOM 6211 O O . LYS B 1 36 ? -20.375 15.695 -19.484 1 90.12 36 LYS B O 1
ATOM 6216 N N . LYS B 1 37 ? -19.547 13.781 -18.641 1 88.62 37 LYS B N 1
ATOM 6217 C CA . LYS B 1 37 ? -20.438 12.867 -19.328 1 88.62 37 LYS B CA 1
ATOM 6218 C C . LYS B 1 37 ? -21.125 11.922 -18.344 1 88.62 37 LYS B C 1
ATOM 6220 O O . LYS B 1 37 ? -20.516 11.461 -17.391 1 88.62 37 LYS B O 1
ATOM 6225 N N . ASP B 1 38 ? -22.359 11.688 -18.578 1 87.44 38 ASP B N 1
ATOM 6226 C CA . ASP B 1 38 ? -23.141 10.781 -17.734 1 87.44 38 ASP B CA 1
ATOM 6227 C C . ASP B 1 38 ? -23.234 9.391 -18.375 1 87.44 38 ASP B C 1
ATOM 6229 O O . ASP B 1 38 ? -23.969 9.203 -19.344 1 87.44 38 ASP B O 1
ATOM 6233 N N . GLN B 1 39 ? -22.578 8.461 -17.812 1 86.88 39 GLN B N 1
ATOM 6234 C CA . GLN B 1 39 ? -22.562 7.098 -18.344 1 86.88 39 GLN B CA 1
ATOM 6235 C C . GLN B 1 39 ? -23.938 6.438 -18.234 1 86.88 39 GLN B C 1
ATOM 6237 O O . GLN B 1 39 ? -24.203 5.422 -18.875 1 86.88 39 GLN B O 1
ATOM 6242 N N . GLN B 1 40 ? -24.812 6.992 -17.547 1 84.62 40 GLN B N 1
ATOM 6243 C CA . GLN B 1 40 ? -26.125 6.395 -17.328 1 84.62 40 GLN B CA 1
ATOM 6244 C C . GLN B 1 40 ? -27.141 6.898 -18.359 1 84.62 40 GLN B C 1
ATOM 6246 O O . GLN B 1 40 ? -28.312 6.504 -18.344 1 84.62 40 GLN B O 1
ATOM 6251 N N . ASP B 1 41 ? -26.688 7.727 -19.25 1 83.75 41 ASP B N 1
ATOM 6252 C CA . ASP B 1 41 ? -27.562 8.141 -20.344 1 83.75 41 ASP B CA 1
ATOM 6253 C C . ASP B 1 41 ? -27.859 6.973 -21.281 1 83.75 41 ASP B C 1
ATOM 6255 O O . ASP B 1 41 ? -27.062 6.621 -22.141 1 83.75 41 ASP B O 1
ATOM 6259 N N . THR B 1 42 ? -28.938 6.363 -21.203 1 84.31 42 THR B N 1
ATOM 6260 C CA . THR B 1 42 ? -29.312 5.141 -21.906 1 84.31 42 THR B CA 1
ATOM 6261 C C . THR B 1 42 ? -29.578 5.422 -23.391 1 84.31 42 THR B C 1
ATOM 6263 O O . THR B 1 42 ? -29.766 4.496 -24.172 1 84.31 42 THR B O 1
ATOM 6266 N N . LYS B 1 43 ? -29.594 6.629 -23.719 1 85.12 43 LYS B N 1
ATOM 6267 C CA . LYS B 1 43 ? -29.828 6.977 -25.125 1 85.12 43 LYS B CA 1
ATOM 6268 C C . LYS B 1 43 ? -28.547 6.855 -25.938 1 85.12 43 LYS B C 1
ATOM 6270 O O . LYS B 1 43 ? -28.578 6.871 -27.172 1 85.12 43 LYS B O 1
ATOM 6275 N N . GLN B 1 44 ? -27.547 6.766 -25.25 1 83.88 44 GLN B N 1
ATOM 6276 C CA . GLN B 1 44 ? -26.25 6.664 -25.922 1 83.88 44 GLN B CA 1
ATOM 6277 C C . GLN B 1 44 ? -25.688 5.25 -25.828 1 83.88 44 GLN B C 1
ATOM 6279 O O . GLN B 1 44 ? -25.891 4.562 -24.828 1 83.88 44 GLN B O 1
ATOM 6284 N N . ASN B 1 45 ? -25.156 4.781 -27.031 1 88.06 45 ASN B N 1
ATOM 6285 C CA . ASN B 1 45 ? -24.5 3.482 -27.078 1 88.06 45 ASN B CA 1
ATOM 6286 C C . ASN B 1 45 ? -22.984 3.633 -27.188 1 88.06 45 ASN B C 1
ATOM 6288 O O . ASN B 1 45 ? -22.484 4.727 -27.438 1 88.06 45 ASN B O 1
ATOM 6292 N N . THR B 1 46 ? -22.281 2.525 -26.938 1 90.94 46 THR B N 1
ATOM 6293 C CA . THR B 1 46 ? -20.828 2.518 -27.031 1 90.94 46 THR B CA 1
ATOM 6294 C C . THR B 1 46 ? -20.359 2.865 -28.438 1 90.94 46 THR B C 1
ATOM 6296 O O . THR B 1 46 ? -20.938 2.393 -29.422 1 90.94 46 THR B O 1
ATOM 6299 N N . THR B 1 47 ? -19.484 3.762 -28.562 1 87.69 47 THR B N 1
ATOM 6300 C CA . THR B 1 47 ? -18.875 4.129 -29.828 1 87.69 47 THR B CA 1
ATOM 6301 C C . THR B 1 47 ? -17.359 3.939 -29.797 1 87.69 47 THR B C 1
ATOM 6303 O O . THR B 1 47 ? -16.781 3.74 -28.719 1 87.69 47 THR B O 1
ATOM 6306 N N . THR B 1 48 ? -16.781 3.824 -30.938 1 85.44 48 THR B N 1
ATOM 6307 C CA . THR B 1 48 ? -15.336 4.008 -31.016 1 85.44 48 THR B CA 1
ATOM 6308 C C . THR B 1 48 ? -14.953 5.434 -30.625 1 85.44 48 THR B C 1
ATOM 6310 O O . THR B 1 48 ? -15.812 6.301 -30.484 1 85.44 48 THR B O 1
ATOM 6313 N N . ASP B 1 49 ? -13.711 5.684 -30.531 1 88.69 49 ASP B N 1
ATOM 6314 C CA . ASP B 1 49 ? -13.203 7.004 -30.172 1 88.69 49 ASP B CA 1
ATOM 6315 C C . ASP B 1 49 ? -13.516 8.023 -31.266 1 88.69 49 ASP B C 1
ATOM 6317 O O . ASP B 1 49 ? -13.547 9.234 -31 1 88.69 49 ASP B O 1
ATOM 6321 N N . TRP B 1 50 ? -13.758 7.555 -32.5 1 83.38 50 TRP B N 1
ATOM 6322 C CA . TRP B 1 50 ? -14.062 8.5 -33.594 1 83.38 50 TRP B CA 1
ATOM 6323 C C . TRP B 1 50 ? -15.555 8.531 -33.875 1 83.38 50 TRP B C 1
ATOM 6325 O O . TRP B 1 50 ? -15.984 9.086 -34.875 1 83.38 50 TRP B O 1
ATOM 6335 N N . GLY B 1 51 ? -16.359 7.809 -32.969 1 84.31 51 GLY B N 1
ATOM 6336 C CA . GLY B 1 51 ? -17.781 8.109 -32.938 1 84.31 51 GLY B CA 1
ATOM 6337 C C . GLY B 1 51 ? -18.625 7.035 -33.594 1 84.31 51 GLY B C 1
ATOM 6338 O O . GLY B 1 51 ? -19.859 7.113 -33.562 1 84.31 51 GLY B O 1
ATOM 6339 N N . ALA B 1 52 ? -18 5.957 -34.094 1 81.75 52 ALA B N 1
ATOM 6340 C CA . ALA B 1 52 ? -18.766 4.898 -34.719 1 81.75 52 ALA B CA 1
ATOM 6341 C C . ALA B 1 52 ? -19.422 3.99 -33.688 1 81.75 52 ALA B C 1
ATOM 6343 O O . ALA B 1 52 ? -18.766 3.518 -32.75 1 81.75 52 ALA B O 1
ATOM 6344 N N . LYS B 1 53 ? -20.625 3.693 -33.812 1 88.12 53 LYS B N 1
ATOM 6345 C CA . LYS B 1 53 ? -21.312 2.777 -32.938 1 88.12 53 LYS B CA 1
ATOM 6346 C C . LYS B 1 53 ? -20.781 1.353 -33.094 1 88.12 53 LYS B C 1
ATOM 6348 O O . LYS B 1 53 ? -20.484 0.917 -34.188 1 88.12 53 LYS B O 1
ATOM 6353 N N . VAL B 1 54 ? -20.656 0.654 -32 1 91.25 54 VAL B N 1
ATOM 6354 C CA . VAL B 1 54 ? -20.078 -0.688 -32 1 91.25 54 VAL B CA 1
ATOM 6355 C C . VAL B 1 54 ? -21.141 -1.704 -31.609 1 91.25 54 VAL B C 1
ATOM 6357 O O . VAL B 1 54 ? -21.875 -1.492 -30.641 1 91.25 54 VAL B O 1
ATOM 6360 N N . SER B 1 55 ? -21.234 -2.82 -32.344 1 87.38 55 SER B N 1
ATOM 6361 C CA . SER B 1 55 ? -22.266 -3.82 -32.094 1 87.38 55 SER B CA 1
ATOM 6362 C C . SER B 1 55 ? -21.812 -4.859 -31.078 1 87.38 55 SER B C 1
ATOM 6364 O O . SER B 1 55 ? -22.641 -5.496 -30.422 1 87.38 55 SER B O 1
ATOM 6366 N N . ASP B 1 56 ? -20.453 -5.129 -30.984 1 90.56 56 ASP B N 1
ATOM 6367 C CA . ASP B 1 56 ? -19.922 -6.184 -30.125 1 90.56 56 ASP B CA 1
ATOM 6368 C C . ASP B 1 56 ? -18.562 -5.785 -29.547 1 90.56 56 ASP B C 1
ATOM 6370 O O . ASP B 1 56 ? -17.609 -5.555 -30.281 1 90.56 56 ASP B O 1
ATOM 6374 N N . VAL B 1 57 ? -18.562 -5.656 -28.266 1 89.62 57 VAL B N 1
ATOM 6375 C CA . VAL B 1 57 ? -17.328 -5.289 -27.578 1 89.62 57 VAL B CA 1
ATOM 6376 C C . VAL B 1 57 ? -16.828 -6.465 -26.75 1 89.62 57 VAL B C 1
ATOM 6378 O O . VAL B 1 57 ? -15.938 -6.305 -25.906 1 89.62 57 VAL B O 1
ATOM 6381 N N . ASP B 1 58 ? -17.406 -7.695 -27 1 91.69 58 ASP B N 1
ATOM 6382 C CA . ASP B 1 58 ? -17.109 -8.844 -26.156 1 91.69 58 ASP B CA 1
ATOM 6383 C C . ASP B 1 58 ? -16.203 -9.844 -26.875 1 91.69 58 ASP B C 1
ATOM 6385 O O . ASP B 1 58 ? -15.586 -10.703 -26.25 1 91.69 58 ASP B O 1
ATOM 6389 N N . HIS B 1 59 ? -16.172 -9.805 -28.25 1 93.38 59 HIS B N 1
ATOM 6390 C CA . HIS B 1 59 ? -15.422 -10.789 -29.016 1 93.38 59 HIS B CA 1
ATOM 6391 C C . HIS B 1 59 ? -14.508 -10.117 -30.047 1 93.38 59 HIS B C 1
ATOM 6393 O O . HIS B 1 59 ? -14.961 -9.289 -30.828 1 93.38 59 HIS B O 1
ATOM 6399 N N . TRP B 1 60 ? -13.188 -10.461 -29.953 1 94.19 60 TRP B N 1
ATOM 6400 C CA . TRP B 1 60 ? -12.25 -10.062 -31 1 94.19 60 TRP B CA 1
ATOM 6401 C C . TRP B 1 60 ? -12.586 -10.742 -32.312 1 94.19 60 TRP B C 1
ATOM 6403 O O . TRP B 1 60 ? -12.938 -11.93 -32.344 1 94.19 60 TRP B O 1
ATOM 6413 N N . LEU B 1 61 ? -12.664 -9.93 -33.469 1 88.69 61 LEU B N 1
ATOM 6414 C CA . LEU B 1 61 ? -12.875 -10.523 -34.781 1 88.69 61 LEU B CA 1
ATOM 6415 C C . LEU B 1 61 ? -11.859 -11.633 -35.031 1 88.69 61 LEU B C 1
ATOM 6417 O O . LEU B 1 61 ? -10.656 -11.43 -34.875 1 88.69 61 LEU B O 1
ATOM 6421 N N . LYS B 1 62 ? -12.398 -12.914 -35.406 1 94.38 62 LYS B N 1
ATOM 6422 C CA . LYS B 1 62 ? -11.523 -14.062 -35.625 1 94.38 62 LYS B CA 1
ATOM 6423 C C . LYS B 1 62 ? -12.188 -15.078 -36.562 1 94.38 62 LYS B C 1
ATOM 6425 O O . LYS B 1 62 ? -13.289 -14.844 -37.062 1 94.38 62 LYS B O 1
ATOM 6430 N N . ILE B 1 63 ? -11.414 -16.188 -36.906 1 90.56 63 ILE B N 1
ATOM 6431 C CA . ILE B 1 63 ? -12.008 -17.297 -37.625 1 90.56 63 ILE B CA 1
ATOM 6432 C C . ILE B 1 63 ? -12.789 -18.188 -36.656 1 90.56 63 ILE B C 1
ATOM 6434 O O . ILE B 1 63 ? -12.32 -18.469 -35.562 1 90.56 63 ILE B O 1
ATOM 6438 N N . ALA B 1 64 ? -14.023 -18.391 -37 1 91.94 64 ALA B N 1
ATOM 6439 C CA . ALA B 1 64 ? -14.844 -19.312 -36.219 1 91.94 64 ALA B CA 1
ATOM 6440 C C . ALA B 1 64 ? -15.555 -20.312 -37.125 1 91.94 64 ALA B C 1
ATOM 6442 O O . ALA B 1 64 ? -16.062 -19.953 -38.188 1 91.94 64 ALA B O 1
ATOM 6443 N N . ASP B 1 65 ? -15.508 -21.562 -36.781 1 91.62 65 ASP B N 1
ATOM 6444 C CA . ASP B 1 65 ? -16.203 -22.625 -37.5 1 91.62 65 ASP B CA 1
ATOM 6445 C C . ASP B 1 65 ? -17.125 -23.391 -36.562 1 91.62 65 ASP B C 1
ATOM 6447 O O . ASP B 1 65 ? -16.703 -24.328 -35.875 1 91.62 65 ASP B O 1
ATOM 6451 N N . ASP B 1 66 ? -18.406 -23.234 -36.688 1 89 66 ASP B N 1
ATOM 6452 C CA . ASP B 1 66 ? -19.375 -23.859 -35.781 1 89 66 ASP B CA 1
ATOM 6453 C C . ASP B 1 66 ? -19.5 -25.359 -36.062 1 89 66 ASP B C 1
ATOM 6455 O O . ASP B 1 66 ? -19.859 -26.125 -35.188 1 89 66 ASP B O 1
ATOM 6459 N N . LYS B 1 67 ? -19.266 -25.75 -37.25 1 88.25 67 LYS B N 1
ATOM 6460 C CA . LYS B 1 67 ? -19.391 -27.156 -37.594 1 88.25 67 LYS B CA 1
ATOM 6461 C C . LYS B 1 67 ? -18.328 -28 -36.875 1 88.25 67 LYS B C 1
ATOM 6463 O O . LYS B 1 67 ? -18.641 -29.031 -36.281 1 88.25 67 LYS B O 1
ATOM 6468 N N . SER B 1 68 ? -17.188 -27.531 -36.875 1 86.56 68 SER B N 1
ATOM 6469 C CA . SER B 1 68 ? -16.094 -28.266 -36.25 1 86.56 68 SER B CA 1
ATOM 6470 C C . SER B 1 68 ? -15.891 -27.828 -34.812 1 86.56 68 SER B C 1
ATOM 6472 O O . SER B 1 68 ? -15.203 -28.5 -34.031 1 86.56 68 SER B O 1
ATOM 6474 N N . GLY B 1 69 ? -16.5 -26.672 -34.469 1 87.44 69 GLY B N 1
ATOM 6475 C CA . GLY B 1 69 ? -16.344 -26.141 -33.125 1 87.44 69 GLY B CA 1
ATOM 6476 C C . GLY B 1 69 ? -15 -25.484 -32.906 1 87.44 69 GLY B C 1
ATOM 6477 O O . GLY B 1 69 ? -14.602 -25.266 -31.75 1 87.44 69 GLY B O 1
ATOM 6478 N N . ARG B 1 70 ? -14.281 -25.203 -33.938 1 89.19 70 ARG B N 1
ATOM 6479 C CA . ARG B 1 70 ? -12.922 -24.672 -33.812 1 89.19 70 ARG B CA 1
ATOM 6480 C C . ARG B 1 70 ? -12.883 -23.172 -34.062 1 89.19 70 ARG B C 1
ATOM 6482 O O . ARG B 1 70 ? -13.789 -22.625 -34.688 1 89.19 70 ARG B O 1
ATOM 6489 N N . ILE B 1 71 ? -11.93 -22.531 -33.5 1 90.81 71 ILE B N 1
ATOM 6490 C CA . ILE B 1 71 ? -11.688 -21.109 -33.781 1 90.81 71 ILE B CA 1
ATOM 6491 C C . ILE B 1 71 ? -10.297 -20.938 -34.375 1 90.81 71 ILE B C 1
ATOM 6493 O O . ILE B 1 71 ? -9.43 -21.797 -34.219 1 90.81 71 ILE B O 1
ATOM 6497 N N . GLY B 1 72 ? -10.117 -19.891 -35.125 1 90.19 72 GLY B N 1
ATOM 6498 C CA . GLY B 1 72 ? -8.844 -19.5 -35.719 1 90.19 72 GLY B CA 1
ATOM 6499 C C . GLY B 1 72 ? -8.258 -18.25 -35.125 1 90.19 72 GLY B C 1
ATOM 6500 O O . GLY B 1 72 ? -8.648 -17.844 -34 1 90.19 72 GLY B O 1
ATOM 6501 N N . PRO B 1 73 ? -7.168 -17.703 -35.656 1 88.69 73 PRO B N 1
ATOM 6502 C CA . PRO B 1 73 ? -6.445 -16.547 -35.094 1 88.69 73 PRO B CA 1
ATOM 6503 C C . PRO B 1 73 ? -7.301 -15.289 -35.062 1 88.69 73 PRO B C 1
ATOM 6505 O O . PRO B 1 73 ? -8.219 -15.125 -35.875 1 88.69 73 PRO B O 1
ATOM 6508 N N . SER B 1 74 ? -7.004 -14.43 -34.094 1 91.75 74 SER B N 1
ATOM 6509 C CA . SER B 1 74 ? -7.598 -13.094 -34.062 1 91.75 74 SER B CA 1
ATOM 6510 C C . SER B 1 74 ? -7.035 -12.188 -35.125 1 91.75 74 SER B C 1
ATOM 6512 O O . SER B 1 74 ? -5.832 -12.211 -35.406 1 91.75 74 SER B O 1
ATOM 6514 N N . PHE B 1 75 ? -7.949 -11.367 -35.688 1 84.88 75 PHE B N 1
ATOM 6515 C CA . PHE B 1 75 ? -7.539 -10.586 -36.844 1 84.88 75 PHE B CA 1
ATOM 6516 C C . PHE B 1 75 ? -7.008 -9.219 -36.438 1 84.88 75 PHE B C 1
ATOM 6518 O O . PHE B 1 75 ? -7.621 -8.539 -35.625 1 84.88 75 PHE B O 1
ATOM 6525 N N . LEU B 1 76 ? -5.977 -8.891 -37.031 1 83.69 76 LEU B N 1
ATOM 6526 C CA . LEU B 1 76 ? -5.375 -7.574 -36.812 1 83.69 76 LEU B CA 1
ATOM 6527 C C . LEU B 1 76 ? -6.273 -6.469 -37.375 1 83.69 76 LEU B C 1
ATOM 6529 O O . LEU B 1 76 ? -6.223 -5.332 -36.906 1 83.69 76 LEU B O 1
ATOM 6533 N N . GLU B 1 77 ? -7.137 -6.727 -38.312 1 78.75 77 GLU B N 1
ATOM 6534 C CA . GLU B 1 77 ? -7.969 -5.707 -38.938 1 78.75 77 GLU B CA 1
ATOM 6535 C C . GLU B 1 77 ? -9.062 -5.219 -38 1 78.75 77 GLU B C 1
ATOM 6537 O O . GLU B 1 77 ? -9.727 -4.219 -38.281 1 78.75 77 GLU B O 1
ATOM 6542 N N . ASP B 1 78 ? -9.281 -5.918 -36.875 1 87 78 ASP B N 1
ATOM 6543 C CA . ASP B 1 78 ? -10.312 -5.527 -35.906 1 87 78 ASP B CA 1
ATOM 6544 C C . ASP B 1 78 ? -9.93 -4.242 -35.188 1 87 78 ASP B C 1
ATOM 6546 O O . ASP B 1 78 ? -9.328 -4.289 -34.125 1 87 78 ASP B O 1
ATOM 6550 N N . GLN B 1 79 ? -10.484 -3.129 -35.688 1 82.75 79 GLN B N 1
ATOM 6551 C CA . GLN B 1 79 ? -10.133 -1.811 -35.156 1 82.75 79 GLN B CA 1
ATOM 6552 C C . GLN B 1 79 ? -10.773 -1.573 -33.781 1 82.75 79 GLN B C 1
ATOM 6554 O O . GLN B 1 79 ? -10.25 -0.806 -32.969 1 82.75 79 GLN B O 1
ATOM 6559 N N . VAL B 1 80 ? -11.828 -2.234 -33.5 1 84.5 80 VAL B N 1
ATOM 6560 C CA . VAL B 1 80 ? -12.516 -2.078 -32.219 1 84.5 80 VAL B CA 1
ATOM 6561 C C . VAL B 1 80 ? -11.688 -2.725 -31.094 1 84.5 80 VAL B C 1
ATOM 6563 O O . VAL B 1 80 ? -11.422 -2.098 -30.062 1 84.5 80 VAL B O 1
ATOM 6566 N N . ALA B 1 81 ? -11.234 -3.949 -31.359 1 90.94 81 ALA B N 1
ATOM 6567 C CA . ALA B 1 81 ? -10.406 -4.652 -30.375 1 90.94 81 ALA B CA 1
ATOM 6568 C C . ALA B 1 81 ? -9.078 -3.938 -30.172 1 90.94 81 ALA B C 1
ATOM 6570 O O . ALA B 1 81 ? -8.602 -3.816 -29.047 1 90.94 81 ALA B O 1
ATOM 6571 N N . ARG B 1 82 ? -8.555 -3.531 -31.219 1 88.06 82 ARG B N 1
ATOM 6572 C CA . ARG B 1 82 ? -7.285 -2.818 -31.141 1 88.06 82 ARG B CA 1
ATOM 6573 C C . ARG B 1 82 ? -7.418 -1.556 -30.297 1 88.06 82 ARG B C 1
ATOM 6575 O O . ARG B 1 82 ? -6.555 -1.268 -29.469 1 88.06 82 ARG B O 1
ATOM 6582 N N . GLU B 1 83 ? -8.469 -0.771 -30.5 1 86.69 83 GLU B N 1
ATOM 6583 C CA . GLU B 1 83 ? -8.703 0.45 -29.734 1 86.69 83 GLU B CA 1
ATOM 6584 C C . GLU B 1 83 ? -8.836 0.153 -28.25 1 86.69 83 GLU B C 1
ATOM 6586 O O . GLU B 1 83 ? -8.219 0.825 -27.422 1 86.69 83 GLU B O 1
ATOM 6591 N N . ARG B 1 84 ? -9.555 -0.786 -27.922 1 90.19 84 ARG B N 1
ATOM 6592 C CA . ARG B 1 84 ? -9.797 -1.125 -26.531 1 90.19 84 ARG B CA 1
ATOM 6593 C C . ARG B 1 84 ? -8.492 -1.515 -25.828 1 90.19 84 ARG B C 1
ATOM 6595 O O . ARG B 1 84 ? -8.188 -1.007 -24.75 1 90.19 84 ARG B O 1
ATOM 6602 N N . ILE B 1 85 ? -7.676 -2.354 -26.469 1 91.62 85 ILE B N 1
ATOM 6603 C CA . ILE B 1 85 ? -6.441 -2.842 -25.875 1 91.62 85 ILE B CA 1
ATOM 6604 C C . ILE B 1 85 ? -5.41 -1.714 -25.812 1 91.62 85 ILE B C 1
ATOM 6606 O O . ILE B 1 85 ? -4.719 -1.54 -24.812 1 91.62 85 ILE B O 1
ATOM 6610 N N . HIS B 1 86 ? -5.367 -0.999 -26.922 1 88.56 86 HIS B N 1
ATOM 6611 C CA . HIS B 1 86 ? -4.395 0.086 -27 1 88.56 86 HIS B CA 1
ATOM 6612 C C . HIS B 1 86 ? -4.668 1.137 -25.922 1 88.56 86 HIS B C 1
ATOM 6614 O O . HIS B 1 86 ? -3.734 1.631 -25.281 1 88.56 86 HIS B O 1
ATOM 6620 N N . ARG B 1 87 ? -5.91 1.552 -25.703 1 88.81 87 ARG B N 1
ATOM 6621 C CA . ARG B 1 87 ? -6.27 2.521 -24.672 1 88.81 87 ARG B CA 1
ATOM 6622 C C . ARG B 1 87 ? -5.926 1.996 -23.281 1 88.81 87 ARG B C 1
ATOM 6624 O O . ARG B 1 87 ? -5.441 2.744 -22.438 1 88.81 87 ARG B O 1
ATOM 6631 N N . PHE B 1 88 ? -6.148 0.778 -23.062 1 92 88 PHE B N 1
ATOM 6632 C CA . PHE B 1 88 ? -5.812 0.138 -21.797 1 92 88 PHE B CA 1
ATOM 6633 C C . PHE B 1 88 ? -4.309 0.147 -21.562 1 92 88 PHE B C 1
ATOM 6635 O O . PHE B 1 88 ? -3.842 0.505 -20.484 1 92 88 PHE B O 1
ATOM 6642 N N . ASP B 1 89 ? -3.533 -0.167 -22.516 1 91.56 89 ASP B N 1
ATOM 6643 C CA . ASP B 1 89 ? -2.082 -0.299 -22.422 1 91.56 89 ASP B CA 1
ATOM 6644 C C . ASP B 1 89 ? -1.43 1.037 -22.078 1 91.56 89 ASP B C 1
ATOM 6646 O O . ASP B 1 89 ? -0.339 1.072 -21.5 1 91.56 89 ASP B O 1
ATOM 6650 N N . HIS B 1 90 ? -2.117 2.131 -22.453 1 89.19 90 HIS B N 1
ATOM 6651 C CA . HIS B 1 90 ? -1.492 3.445 -22.344 1 89.19 90 HIS B CA 1
ATOM 6652 C C . HIS B 1 90 ? -2.199 4.316 -21.312 1 89.19 90 HIS B C 1
ATOM 6654 O O . HIS B 1 90 ? -2.035 5.539 -21.312 1 89.19 90 HIS B O 1
ATOM 6660 N N . GLU B 1 91 ? -2.996 3.758 -20.438 1 91.06 91 GLU B N 1
ATOM 6661 C CA . GLU B 1 91 ? -3.867 4.574 -19.594 1 91.06 91 GLU B CA 1
ATOM 6662 C C . GLU B 1 91 ? -3.133 5.066 -18.344 1 91.06 91 GLU B C 1
ATOM 6664 O O . GLU B 1 91 ? -3.705 5.793 -17.531 1 91.06 91 GLU B O 1
ATOM 6669 N N . ARG B 1 92 ? -1.938 4.73 -18.094 1 91.38 92 ARG B N 1
ATOM 6670 C CA . ARG B 1 92 ? -1.2 5.16 -16.906 1 91.38 92 ARG B CA 1
ATOM 6671 C C . ARG B 1 92 ? -0.23 6.289 -17.25 1 91.38 92 ARG B C 1
ATOM 6673 O O . ARG B 1 92 ? 0.37 6.293 -18.328 1 91.38 92 ARG B O 1
ATOM 6680 N N . ILE B 1 93 ? -0.086 7.195 -16.281 1 91.69 93 ILE B N 1
ATOM 6681 C CA . ILE B 1 93 ? 0.911 8.258 -16.375 1 91.69 93 ILE B CA 1
ATOM 6682 C C . ILE B 1 93 ? 1.988 8.039 -15.312 1 91.69 93 ILE B C 1
ATOM 6684 O O . ILE B 1 93 ? 1.821 7.215 -14.406 1 91.69 93 ILE B O 1
ATOM 6688 N N . PRO B 1 94 ? 3.092 8.711 -15.43 1 92.81 94 PRO B N 1
ATOM 6689 C CA . PRO B 1 94 ? 4.113 8.562 -14.391 1 92.81 94 PRO B CA 1
ATOM 6690 C C . PRO B 1 94 ? 3.586 8.867 -12.992 1 92.81 94 PRO B C 1
ATOM 6692 O O . PRO B 1 94 ? 2.797 9.797 -12.812 1 92.81 94 PRO B O 1
ATOM 6695 N N . GLU B 1 95 ? 3.982 8.047 -12.117 1 93.25 95 GLU B N 1
ATOM 6696 C CA . GLU B 1 95 ? 3.596 8.242 -10.727 1 93.25 95 GLU B CA 1
ATOM 6697 C C . GLU B 1 95 ? 4.246 9.492 -10.141 1 93.25 95 GLU B C 1
ATOM 6699 O O . GLU B 1 95 ? 5.379 9.828 -10.492 1 93.25 95 GLU B O 1
ATOM 6704 N N . ARG B 1 96 ? 3.521 10.156 -9.18 1 93.88 96 ARG B N 1
ATOM 6705 C CA . ARG B 1 96 ? 4.164 11.211 -8.398 1 93.88 96 ARG B CA 1
ATOM 6706 C C . ARG B 1 96 ? 5.344 10.664 -7.602 1 93.88 96 ARG B C 1
ATOM 6708 O O . ARG B 1 96 ? 5.234 9.609 -6.969 1 93.88 96 ARG B O 1
ATOM 6715 N N . VAL B 1 97 ? 6.469 11.359 -7.617 1 92.81 97 VAL B N 1
ATOM 6716 C CA . VAL B 1 97 ? 7.633 10.922 -6.855 1 92.81 97 VAL B CA 1
ATOM 6717 C C . VAL B 1 97 ? 7.316 10.953 -5.363 1 92.81 97 VAL B C 1
ATOM 6719 O O . VAL B 1 97 ? 7.711 10.055 -4.617 1 92.81 97 VAL B O 1
ATOM 6722 N N . VAL B 1 98 ? 6.688 12 -4.871 1 94.69 98 VAL B N 1
ATOM 6723 C CA . VAL B 1 98 ? 6.156 12.133 -3.518 1 94.69 98 VAL B CA 1
ATOM 6724 C C . VAL B 1 98 ? 4.66 12.445 -3.578 1 94.69 98 VAL B C 1
ATOM 6726 O O . VAL B 1 98 ? 4.156 12.906 -4.605 1 94.69 98 VAL B O 1
ATOM 6729 N N . HIS B 1 99 ? 3.951 12.07 -2.502 1 96.06 99 HIS B N 1
ATOM 6730 C CA . HIS B 1 99 ? 2.525 12.359 -2.389 1 96.06 99 HIS B CA 1
ATOM 6731 C C . HIS B 1 99 ? 1.719 11.547 -3.398 1 96.06 99 HIS B C 1
ATOM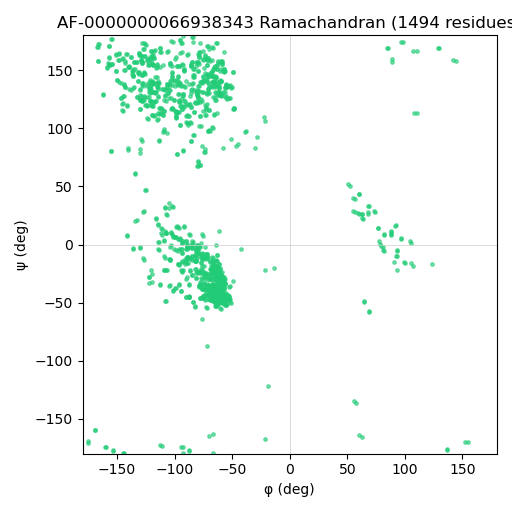 6733 O O . HIS B 1 99 ? 0.739 12.047 -3.959 1 96.06 99 HIS B O 1
ATOM 6739 N N . ALA B 1 100 ? 2.176 10.344 -3.697 1 95.12 100 ALA B N 1
ATOM 6740 C CA . ALA B 1 100 ? 1.492 9.516 -4.684 1 95.12 100 ALA B CA 1
ATOM 6741 C C . ALA B 1 100 ? 0.126 9.062 -4.172 1 95.12 100 ALA B C 1
ATOM 6743 O O . ALA B 1 100 ? -0.822 8.93 -4.949 1 95.12 100 ALA B O 1
ATOM 6744 N N . ARG B 1 101 ? -0.001 8.797 -2.92 1 95.5 101 ARG B N 1
ATOM 6745 C CA . ARG B 1 101 ? -1.229 8.367 -2.262 1 95.5 101 ARG B CA 1
ATOM 6746 C C . ARG B 1 101 ? -1.981 9.547 -1.667 1 95.5 101 ARG B C 1
ATOM 6748 O O . ARG B 1 101 ? -1.447 10.273 -0.822 1 95.5 101 ARG B O 1
ATOM 6755 N N . GLY B 1 102 ? -3.246 9.773 -2.154 1 95.62 102 GLY B N 1
ATOM 6756 C CA . GLY B 1 102 ? -3.961 10.922 -1.621 1 95.62 102 GLY B CA 1
ATOM 6757 C C . GLY B 1 102 ? -5.441 10.906 -1.945 1 95.62 102 GLY B C 1
ATOM 6758 O O . GLY B 1 102 ? -5.93 9.984 -2.604 1 95.62 102 GLY B O 1
ATOM 6759 N N . ALA B 1 103 ? -6.199 11.805 -1.395 1 97.62 103 ALA B N 1
ATOM 6760 C CA . ALA B 1 103 ? -7.621 12.062 -1.613 1 97.62 103 ALA B CA 1
ATOM 6761 C C . ALA B 1 103 ? -7.91 13.555 -1.647 1 97.62 103 ALA B C 1
ATOM 6763 O O . ALA B 1 103 ? -7.148 14.352 -1.094 1 97.62 103 ALA B O 1
ATOM 6764 N N . ALA B 1 104 ? -8.945 13.898 -2.355 1 98.5 104 ALA B N 1
ATOM 6765 C CA . ALA B 1 104 ? -9.242 15.32 -2.527 1 98.5 104 ALA B CA 1
ATOM 6766 C C . ALA B 1 104 ? -10.742 15.578 -2.482 1 98.5 104 ALA B C 1
ATOM 6768 O O . ALA B 1 104 ? -11.547 14.648 -2.57 1 98.5 104 ALA B O 1
ATOM 6769 N N . ALA B 1 105 ? -11.141 16.766 -2.307 1 98.56 105 ALA B N 1
ATOM 6770 C CA . ALA B 1 105 ? -12.539 17.203 -2.283 1 98.56 105 ALA B CA 1
ATOM 6771 C C . ALA B 1 105 ? -12.664 18.672 -2.68 1 98.56 105 ALA B C 1
ATOM 6773 O O . ALA B 1 105 ? -11.703 19.438 -2.562 1 98.56 105 ALA B O 1
ATOM 6774 N N . HIS B 1 106 ? -13.836 19.016 -3.166 1 98.25 106 HIS B N 1
ATOM 6775 C CA . HIS B 1 106 ? -14.195 20.391 -3.473 1 98.25 106 HIS B CA 1
ATOM 6776 C C . HIS B 1 106 ? -14.727 21.109 -2.238 1 98.25 106 HIS B C 1
ATOM 6778 O O . HIS B 1 106 ? -15.203 20.469 -1.299 1 98.25 106 HIS B O 1
ATOM 6784 N N . GLY B 1 107 ? -14.625 22.406 -2.217 1 98 107 GLY B N 1
ATOM 6785 C CA . GLY B 1 107 ? -15.18 23.219 -1.152 1 98 107 GLY B CA 1
ATOM 6786 C C . GLY B 1 107 ? -15.172 24.703 -1.47 1 98 107 GLY B C 1
ATOM 6787 O O . GLY B 1 107 ? -15.219 25.094 -2.639 1 98 107 GLY B O 1
ATOM 6788 N N . HIS B 1 108 ? -15.266 25.5 -0.419 1 97.56 108 HIS B N 1
ATOM 6789 C CA . HIS B 1 108 ? -15.203 26.938 -0.583 1 97.56 108 HIS B CA 1
ATOM 6790 C C . HIS B 1 108 ? -14.445 27.594 0.568 1 97.56 108 HIS B C 1
ATOM 6792 O O . HIS B 1 108 ? -14.266 26.984 1.623 1 97.56 108 HIS B O 1
ATOM 6798 N N . PHE B 1 109 ? -13.945 28.766 0.302 1 98.19 109 PHE B N 1
ATOM 6799 C CA . PHE B 1 109 ? -13.203 29.609 1.222 1 98.19 109 PHE B CA 1
ATOM 6800 C C . PHE B 1 109 ? -13.898 30.953 1.385 1 98.19 109 PHE B C 1
ATOM 6802 O O . PHE B 1 109 ? -14.328 31.562 0.4 1 98.19 109 PHE B O 1
ATOM 6809 N N . LYS B 1 110 ? -14.008 31.391 2.668 1 97.75 110 LYS B N 1
ATOM 6810 C CA . LYS B 1 110 ? -14.609 32.688 2.998 1 97.75 110 LYS B CA 1
ATOM 6811 C C . LYS B 1 110 ? -13.805 33.406 4.062 1 97.75 110 LYS B C 1
ATOM 6813 O O . LYS B 1 110 ? -13.227 32.781 4.953 1 97.75 110 LYS B O 1
ATOM 6818 N N . LEU B 1 111 ? -13.828 34.781 3.893 1 97.69 111 LEU B N 1
ATOM 6819 C CA . LEU B 1 111 ? -13.18 35.625 4.887 1 97.69 111 LEU B CA 1
ATOM 6820 C C . LEU B 1 111 ? -14.203 36.219 5.844 1 97.69 111 LEU B C 1
ATOM 6822 O O . LEU B 1 111 ? -15.32 36.562 5.434 1 97.69 111 LEU B O 1
ATOM 6826 N N . PHE B 1 112 ? -13.852 36.281 7.062 1 96.5 112 PHE B N 1
ATOM 6827 C CA . PHE B 1 112 ? -14.688 37.062 7.969 1 96.5 112 PHE B CA 1
ATOM 6828 C C . PHE B 1 112 ? -13.992 38.344 8.383 1 96.5 112 PHE B C 1
ATOM 6830 O O . PHE B 1 112 ? -14.625 39.25 8.922 1 96.5 112 PHE B O 1
ATOM 6837 N N . GLU B 1 113 ? -12.703 38.438 8.078 1 97.75 113 GLU B N 1
ATOM 6838 C CA . GLU B 1 113 ? -11.922 39.656 8.305 1 97.75 113 GLU B CA 1
ATOM 6839 C C . GLU B 1 113 ? -11 39.969 7.125 1 97.75 113 GLU B C 1
ATOM 6841 O O . GLU B 1 113 ? -10.336 39.062 6.605 1 97.75 113 GLU B O 1
ATOM 6846 N N . SER B 1 114 ? -11.016 41.25 6.691 1 98.25 114 SER B N 1
ATOM 6847 C CA . SER B 1 114 ? -10.141 41.688 5.598 1 98.25 114 SER B CA 1
ATOM 6848 C C . SER B 1 114 ? -8.695 41.812 6.07 1 98.25 114 SER B C 1
ATOM 6850 O O . SER B 1 114 ? -8.445 42.344 7.164 1 98.25 114 SER B O 1
ATOM 6852 N N . ALA B 1 115 ? -7.754 41.438 5.258 1 98.5 115 ALA B N 1
ATOM 6853 C CA . ALA B 1 115 ? -6.336 41.594 5.551 1 98.5 115 ALA B CA 1
ATOM 6854 C C . ALA B 1 115 ? -5.738 42.75 4.73 1 98.5 115 ALA B C 1
ATOM 6856 O O . ALA B 1 115 ? -4.586 42.656 4.305 1 98.5 115 ALA B O 1
ATOM 6857 N N . GLU B 1 116 ? -6.426 43.719 4.434 1 97.88 116 GLU B N 1
ATOM 6858 C CA . GLU B 1 116 ? -5.977 44.812 3.58 1 97.88 116 GLU B CA 1
ATOM 6859 C C . GLU B 1 116 ? -4.781 45.531 4.195 1 97.88 116 GLU B C 1
ATOM 6861 O O . GLU B 1 116 ? -4.035 46.219 3.494 1 97.88 116 GLU B O 1
ATOM 6866 N N . ASP B 1 117 ? -4.637 45.406 5.461 1 98 117 ASP B N 1
ATOM 6867 C CA . ASP B 1 117 ? -3.51 46.031 6.145 1 98 117 ASP B CA 1
ATOM 6868 C C . ASP B 1 117 ? -2.184 45.438 5.68 1 98 117 ASP B C 1
ATOM 6870 O O . ASP B 1 117 ? -1.144 46.094 5.746 1 98 117 ASP B O 1
ATOM 6874 N N . VAL B 1 118 ? -2.221 44.219 5.141 1 98.31 118 VAL B N 1
ATOM 6875 C CA . VAL B 1 118 ? -0.936 43.594 4.832 1 98.31 118 VAL B CA 1
ATOM 6876 C C . VAL B 1 118 ? -0.917 43.156 3.371 1 98.31 118 VAL B C 1
ATOM 6878 O O . VAL B 1 118 ? 0.14 42.812 2.834 1 98.31 118 VAL B O 1
ATOM 6881 N N . THR B 1 119 ? -1.985 43.125 2.693 1 98.31 119 THR B N 1
ATOM 6882 C CA . THR B 1 119 ? -1.991 42.625 1.32 1 98.31 119 THR B CA 1
ATOM 6883 C C . THR B 1 119 ? -3.053 43.344 0.491 1 98.31 119 THR B C 1
ATOM 6885 O O . THR B 1 119 ? -3.971 43.938 1.042 1 98.31 119 THR B O 1
ATOM 6888 N N . SER B 1 120 ? -2.883 43.312 -0.824 1 96.69 120 SER B N 1
ATOM 6889 C CA . SER B 1 120 ? -3.877 43.844 -1.755 1 96.69 120 SER B CA 1
ATOM 6890 C C . SER B 1 120 ? -4.57 42.688 -2.516 1 96.69 120 SER B C 1
ATOM 6892 O O . SER B 1 120 ? -5.363 42.969 -3.422 1 96.69 120 SER B O 1
ATOM 6894 N N . ALA B 1 121 ? -4.25 41.438 -2.191 1 96.81 121 ALA B N 1
ATOM 6895 C CA . ALA B 1 121 ? -4.855 40.312 -2.889 1 96.81 121 ALA B CA 1
ATOM 6896 C C . ALA B 1 121 ? -6.355 40.25 -2.627 1 96.81 121 ALA B C 1
ATOM 6898 O O . ALA B 1 121 ? -6.789 40.094 -1.479 1 96.81 121 ALA B O 1
ATOM 6899 N N . GLY B 1 122 ? -7.16 40.25 -3.652 1 95.69 122 GLY B N 1
ATOM 6900 C CA . GLY B 1 122 ? -8.609 40.25 -3.516 1 95.69 122 GLY B CA 1
ATOM 6901 C C . GLY B 1 122 ? -9.133 39.062 -2.711 1 95.69 122 GLY B C 1
ATOM 6902 O O . GLY B 1 122 ? -10.062 39.219 -1.915 1 95.69 122 GLY B O 1
ATOM 6903 N N . VAL B 1 123 ? -8.586 37.906 -2.812 1 96.94 123 VAL B N 1
ATOM 6904 C CA . VAL B 1 123 ? -9.016 36.688 -2.15 1 96.94 123 VAL B CA 1
ATOM 6905 C C . VAL B 1 123 ? -8.812 36.812 -0.642 1 96.94 123 VAL B C 1
ATOM 6907 O O . VAL B 1 123 ? -9.484 36.156 0.142 1 96.94 123 VAL B O 1
ATOM 6910 N N . LEU B 1 124 ? -7.949 37.781 -0.188 1 98.38 124 LEU B N 1
ATOM 6911 C CA . LEU B 1 124 ? -7.664 37.938 1.233 1 98.38 124 LEU B CA 1
ATOM 6912 C C . LEU B 1 124 ? -8.188 39.281 1.747 1 98.38 124 LEU B C 1
ATOM 6914 O O . LEU B 1 124 ? -7.957 39.625 2.904 1 98.38 124 LEU B O 1
ATOM 6918 N N . THR B 1 125 ? -8.844 40.094 0.943 1 98 125 THR B N 1
ATOM 6919 C CA . THR B 1 125 ? -9.32 41.375 1.402 1 98 125 THR B CA 1
ATOM 6920 C C . THR B 1 125 ? -10.828 41.5 1.238 1 98 125 THR B C 1
ATOM 6922 O O . THR B 1 125 ? -11.484 42.25 1.963 1 98 125 THR B O 1
ATOM 6925 N N . ASP B 1 126 ? -11.43 40.812 0.286 1 97.38 126 ASP B N 1
ATOM 6926 C CA . ASP B 1 126 ? -12.859 40.938 -0.02 1 97.38 126 ASP B CA 1
ATOM 6927 C C . ASP B 1 126 ? -13.672 39.938 0.814 1 97.38 126 ASP B C 1
ATOM 6929 O O . ASP B 1 126 ? -13.805 38.781 0.451 1 97.38 126 ASP B O 1
ATOM 6933 N N . THR B 1 127 ? -14.336 40.375 1.798 1 97.31 127 THR B N 1
ATOM 6934 C CA . THR B 1 127 ? -15.078 39.5 2.715 1 97.31 127 THR B CA 1
ATOM 6935 C C . THR B 1 127 ? -16.422 39.094 2.104 1 97.31 127 THR B C 1
ATOM 6937 O O . THR B 1 127 ? -17.109 38.219 2.639 1 97.31 127 THR B O 1
ATOM 6940 N N . SER B 1 128 ? -16.766 39.625 0.978 1 96.12 128 SER B N 1
ATOM 6941 C CA . SER B 1 128 ? -18.062 39.312 0.373 1 96.12 128 SER B CA 1
ATOM 6942 C C . SER B 1 128 ? -17.984 38.125 -0.559 1 96.12 128 SER B C 1
ATOM 6944 O O . SER B 1 128 ? -19.016 37.562 -0.944 1 96.12 128 SER B O 1
ATOM 6946 N N . ARG B 1 129 ? -16.844 37.781 -0.9 1 93.69 129 ARG B N 1
ATOM 6947 C CA . ARG B 1 129 ? -16.766 36.719 -1.917 1 93.69 129 ARG B CA 1
ATOM 6948 C C . ARG B 1 129 ? -16.688 35.344 -1.278 1 93.69 129 ARG B C 1
ATOM 6950 O O . ARG B 1 129 ? -16.281 35.219 -0.118 1 93.69 129 ARG B O 1
ATOM 6957 N N . THR B 1 130 ? -17.188 34.406 -1.945 1 96 130 THR B N 1
ATOM 6958 C CA . THR B 1 130 ? -16.984 32.969 -1.704 1 96 130 THR B CA 1
ATOM 6959 C C . THR B 1 130 ? -16.141 32.344 -2.812 1 96 130 THR B C 1
ATOM 6961 O O . THR B 1 130 ? -16.562 32.312 -3.971 1 96 130 THR B O 1
ATOM 6964 N N . THR B 1 131 ? -14.883 31.922 -2.48 1 97.56 131 THR B N 1
ATOM 6965 C CA . THR B 1 131 ? -13.93 31.422 -3.467 1 97.56 131 THR B CA 1
ATOM 6966 C C . THR B 1 131 ? -13.977 29.906 -3.555 1 97.56 131 THR B C 1
ATOM 6968 O O . THR B 1 131 ? -13.805 29.219 -2.551 1 97.56 131 THR B O 1
ATOM 6971 N N . PRO B 1 132 ? -14.25 29.312 -4.785 1 97.81 132 PRO B N 1
ATOM 6972 C CA . PRO B 1 132 ? -14.141 27.859 -4.922 1 97.81 132 PRO B CA 1
ATOM 6973 C C . PRO B 1 132 ? -12.734 27.344 -4.637 1 97.81 132 PRO B C 1
ATOM 6975 O O . PRO B 1 132 ? -11.75 27.984 -5.012 1 97.81 132 PRO B O 1
ATOM 6978 N N . ILE B 1 133 ? -12.688 26.234 -3.953 1 98.38 133 ILE B N 1
ATOM 6979 C CA . ILE B 1 133 ? -11.383 25.656 -3.668 1 98.38 133 ILE B CA 1
ATOM 6980 C C . ILE B 1 133 ? -11.406 24.156 -3.928 1 98.38 133 ILE B C 1
ATOM 6982 O O . ILE B 1 133 ? -12.477 23.547 -4.02 1 98.38 133 ILE B O 1
ATOM 6986 N N . PHE B 1 134 ? -10.273 23.562 -4.168 1 98.5 134 PHE B N 1
ATOM 6987 C CA . PHE B 1 134 ? -9.992 22.125 -4.238 1 98.5 134 PHE B CA 1
ATOM 6988 C C . PHE B 1 134 ? -8.812 21.766 -3.35 1 98.5 134 PHE B C 1
ATOM 6990 O O . PHE B 1 134 ? -7.758 22.406 -3.422 1 98.5 134 PHE B O 1
ATOM 6997 N N . VAL B 1 135 ? -9 20.828 -2.398 1 98.75 135 VAL B N 1
ATOM 6998 C CA . VAL B 1 135 ? -7.953 20.453 -1.455 1 98.75 135 VAL B CA 1
ATOM 6999 C C . VAL B 1 135 ? -7.57 18.984 -1.662 1 98.75 135 VAL B C 1
ATOM 7001 O O . VAL B 1 135 ? -8.438 18.125 -1.785 1 98.75 135 VAL B O 1
ATOM 7004 N N . ARG B 1 136 ? -6.293 18.688 -1.763 1 98.69 136 ARG B N 1
ATOM 7005 C CA . ARG B 1 136 ? -5.789 17.328 -1.814 1 98.69 136 ARG B CA 1
ATOM 7006 C C . ARG B 1 136 ? -4.906 17.016 -0.609 1 98.69 136 ARG B C 1
ATOM 7008 O O . ARG B 1 136 ? -3.961 17.766 -0.324 1 98.69 136 ARG B O 1
ATOM 7015 N N . PHE B 1 137 ? -5.242 15.984 0.151 1 98.62 137 PHE B N 1
ATOM 7016 C CA . PHE B 1 137 ? -4.43 15.414 1.223 1 98.62 137 PHE B CA 1
ATOM 7017 C C . PHE B 1 137 ? -3.645 14.211 0.727 1 98.62 137 PHE B C 1
ATOM 7019 O O . PHE B 1 137 ? -4.125 13.461 -0.125 1 98.62 137 PHE B O 1
ATOM 7026 N N . SER B 1 138 ? -2.406 14.016 1.234 1 98.12 138 SER B N 1
ATOM 7027 C CA . SER B 1 138 ? -1.611 12.922 0.699 1 98.12 138 SER B CA 1
ATOM 7028 C C . SER B 1 138 ? -0.53 12.484 1.685 1 98.12 138 SER B C 1
ATOM 7030 O O . SER B 1 138 ? -0.152 13.258 2.572 1 98.12 138 SER B O 1
ATOM 7032 N N . THR B 1 139 ? -0.07 11.289 1.599 1 96.81 139 THR B N 1
ATOM 7033 C CA . THR B 1 139 ? 1.146 10.836 2.266 1 96.81 139 THR B CA 1
ATOM 7034 C C . THR B 1 139 ? 2.375 11.133 1.413 1 96.81 139 THR B C 1
ATOM 7036 O O . THR B 1 139 ? 2.287 11.188 0.184 1 96.81 139 THR B O 1
ATOM 7039 N N . VAL B 1 140 ? 3.51 11.289 2.029 1 95.81 140 VAL B N 1
ATOM 7040 C CA . VAL B 1 140 ? 4.707 11.734 1.327 1 95.81 140 VAL B CA 1
ATOM 7041 C C . VAL B 1 140 ? 5.477 10.523 0.8 1 95.81 140 VAL B C 1
ATOM 7043 O O . VAL B 1 140 ? 5.859 10.484 -0.372 1 95.81 140 VAL B O 1
ATOM 7046 N N . GLN B 1 141 ? 5.641 9.531 1.569 1 94.06 141 GLN B N 1
ATOM 7047 C CA . GLN B 1 141 ? 6.676 8.539 1.332 1 94.06 141 GLN B CA 1
ATOM 7048 C C . GLN B 1 141 ? 6.176 7.434 0.405 1 94.06 141 GLN B C 1
ATOM 7050 O O . GLN B 1 141 ? 6.902 6.984 -0.486 1 94.06 141 GLN B O 1
ATOM 7055 N N . GLY B 1 142 ? 5.055 6.969 0.636 1 94.38 142 GLY B N 1
ATOM 7056 C CA . GLY B 1 142 ? 4.59 5.75 -0.009 1 94.38 142 GLY B CA 1
ATOM 7057 C C . GLY B 1 142 ? 4.223 5.949 -1.467 1 94.38 142 GLY B C 1
ATOM 7058 O O . GLY B 1 142 ? 3.783 7.031 -1.86 1 94.38 142 GLY B O 1
ATOM 7059 N N . SER B 1 143 ? 4.359 4.844 -2.268 1 94.94 143 SER B N 1
ATOM 7060 C CA . SER B 1 143 ? 3.818 4.812 -3.623 1 94.94 143 SER B CA 1
ATOM 7061 C C . SER B 1 143 ? 2.293 4.762 -3.609 1 94.94 143 SER B C 1
ATOM 7063 O O . SER B 1 143 ? 1.68 4.676 -2.543 1 94.94 143 SER B O 1
ATOM 7065 N N . ARG B 1 144 ? 1.61 4.961 -4.727 1 93.25 144 ARG B N 1
ATOM 7066 C CA . ARG B 1 144 ? 0.169 5.113 -4.902 1 93.25 144 ARG B CA 1
ATOM 7067 C C . ARG B 1 144 ? -0.588 4.004 -4.176 1 93.25 144 ARG B C 1
ATOM 7069 O O . ARG B 1 144 ? -1.683 4.23 -3.654 1 93.25 144 ARG B O 1
ATOM 7076 N N . GLY B 1 145 ? -0.16 2.834 -4.004 1 93.12 145 GLY B N 1
ATOM 7077 C CA . GLY B 1 145 ? -0.87 1.713 -3.41 1 93.12 145 GLY B CA 1
ATOM 7078 C C . GLY B 1 145 ? -0.625 1.572 -1.92 1 93.12 145 GLY B C 1
ATOM 7079 O O . GLY B 1 145 ? -1.231 0.725 -1.263 1 93.12 145 GLY B O 1
ATOM 7080 N N . SER B 1 146 ? 0.101 2.455 -1.334 1 95.69 146 SER B N 1
ATOM 7081 C CA . SER B 1 146 ? 0.428 2.363 0.085 1 95.69 146 SER B CA 1
ATOM 7082 C C . SER B 1 146 ? -0.764 2.754 0.953 1 95.69 146 SER B C 1
ATOM 7084 O O . SER B 1 146 ? -1.762 3.271 0.449 1 95.69 146 SER B O 1
ATOM 7086 N N . ALA B 1 147 ? -0.671 2.451 2.219 1 96.44 147 ALA B N 1
ATOM 7087 C CA . ALA B 1 147 ? -1.769 2.721 3.146 1 96.44 147 ALA B CA 1
ATOM 7088 C C . ALA B 1 147 ? -1.771 4.18 3.584 1 96.44 147 ALA B C 1
ATOM 7090 O O . ALA B 1 147 ? -0.716 4.812 3.666 1 96.44 147 ALA B O 1
ATOM 7091 N N . ASP B 1 148 ? -2.945 4.582 3.988 1 95.38 148 ASP B N 1
ATOM 7092 C CA . ASP B 1 148 ? -3.123 5.973 4.395 1 95.38 148 ASP B CA 1
ATOM 7093 C C . ASP B 1 148 ? -2.674 6.188 5.84 1 95.38 148 ASP B C 1
ATOM 7095 O O . ASP B 1 148 ? -2.352 7.309 6.238 1 95.38 148 ASP B O 1
ATOM 7099 N N . THR B 1 149 ? -2.623 5.141 6.578 1 97.06 149 THR B N 1
ATOM 7100 C CA . THR B 1 149 ? -2.463 5.324 8.016 1 97.06 149 THR B CA 1
ATOM 7101 C C . THR B 1 149 ? -1.004 5.137 8.422 1 97.06 149 THR B C 1
ATOM 7103 O O . THR B 1 149 ? -0.694 5.059 9.617 1 97.06 149 THR B O 1
ATOM 7106 N N . VAL B 1 150 ? -0.081 4.973 7.453 1 97.44 150 VAL B N 1
ATOM 7107 C CA . VAL B 1 150 ? 1.338 4.82 7.758 1 97.44 150 VAL B CA 1
ATOM 7108 C C . VAL B 1 150 ? 1.84 6.047 8.516 1 97.44 150 VAL B C 1
ATOM 7110 O O . VAL B 1 150 ? 1.232 7.121 8.445 1 97.44 150 VAL B O 1
ATOM 7113 N N . ARG B 1 151 ? 2.893 5.945 9.297 1 97.62 151 ARG B N 1
ATOM 7114 C CA . ARG B 1 151 ? 3.537 7.117 9.883 1 97.62 151 ARG B CA 1
ATOM 7115 C C . ARG B 1 151 ? 4.254 7.941 8.82 1 97.62 151 ARG B C 1
ATOM 7117 O O . ARG B 1 151 ? 5.184 7.453 8.172 1 97.62 151 ARG B O 1
ATOM 7124 N N . ASP B 1 152 ? 3.77 9.125 8.641 1 97.5 152 ASP B N 1
ATOM 7125 C CA . ASP B 1 152 ? 4.254 10 7.578 1 97.5 152 ASP B CA 1
ATOM 7126 C C . ASP B 1 152 ? 3.773 11.43 7.777 1 97.5 152 ASP B C 1
ATOM 7128 O O . ASP B 1 152 ? 2.848 11.68 8.555 1 97.5 152 ASP B O 1
ATOM 7132 N N . VAL B 1 153 ? 4.512 12.328 7.164 1 97.38 153 VAL B N 1
ATOM 7133 C CA . VAL B 1 153 ? 3.982 13.672 6.98 1 97.38 153 VAL B CA 1
ATOM 7134 C C . VAL B 1 153 ? 2.811 13.641 6.004 1 97.38 153 VAL B C 1
ATOM 7136 O O . VAL B 1 153 ? 2.791 12.828 5.078 1 97.38 153 VAL B O 1
ATOM 7139 N N . ARG B 1 154 ? 1.808 14.492 6.242 1 98.31 154 ARG B N 1
ATOM 7140 C CA . ARG B 1 154 ? 0.709 14.578 5.285 1 98.31 154 ARG B CA 1
ATOM 7141 C C . ARG B 1 154 ? 0.8 15.867 4.469 1 98.31 154 ARG B C 1
ATOM 7143 O O . ARG B 1 154 ? 1.003 16.953 5.02 1 98.31 154 ARG B O 1
ATOM 7150 N N . GLY B 1 155 ? 0.699 15.672 3.105 1 98 155 GLY B N 1
ATOM 7151 C CA . GLY B 1 155 ? 0.443 16.844 2.281 1 98 155 GLY B CA 1
ATOM 7152 C C . GLY B 1 155 ? -0.931 17.438 2.51 1 98 155 GLY B C 1
ATOM 7153 O O . GLY B 1 155 ? -1.899 16.719 2.748 1 98 155 GLY B O 1
ATOM 7154 N N . PHE B 1 156 ? -1.04 18.672 2.438 1 98.38 156 PHE B N 1
ATOM 7155 C CA . PHE B 1 156 ? -2.236 19.5 2.562 1 98.38 156 PHE B CA 1
ATOM 7156 C C . PHE B 1 156 ? -2.211 20.641 1.557 1 98.38 156 PHE B C 1
ATOM 7158 O O . PHE B 1 156 ? -1.892 21.781 1.909 1 98.38 156 PHE B O 1
ATOM 7165 N N . ALA B 1 157 ? -2.594 20.375 0.311 1 98.5 157 ALA B N 1
ATOM 7166 C CA . ALA B 1 157 ? -2.49 21.375 -0.75 1 98.5 157 ALA B CA 1
ATOM 7167 C C . ALA B 1 157 ? -3.857 21.969 -1.081 1 98.5 157 ALA B C 1
ATOM 7169 O O . ALA B 1 157 ? -4.828 21.234 -1.271 1 98.5 157 ALA B O 1
ATOM 7170 N N . VAL B 1 158 ? -3.922 23.25 -1.17 1 98.56 158 VAL B N 1
ATOM 7171 C CA . VAL B 1 158 ? -5.168 23.953 -1.454 1 98.56 158 VAL B CA 1
ATOM 7172 C C . VAL B 1 158 ? -5.02 24.781 -2.736 1 98.56 158 VAL B C 1
ATOM 7174 O O . VAL B 1 158 ? -4.07 25.547 -2.881 1 98.56 158 VAL B O 1
ATOM 7177 N N . LYS B 1 159 ? -5.867 24.547 -3.664 1 98.62 159 LYS B N 1
ATOM 7178 C CA . LYS B 1 159 ? -5.992 25.375 -4.859 1 98.62 159 LYS B CA 1
ATOM 7179 C C . LYS B 1 159 ? -7.195 26.312 -4.762 1 98.62 159 LYS B C 1
ATOM 7181 O O . LYS B 1 159 ? -8.328 25.859 -4.598 1 98.62 159 LYS B O 1
ATOM 7186 N N . PHE B 1 160 ? -6.984 27.641 -4.766 1 98.31 160 PHE B N 1
ATOM 7187 C CA . PHE B 1 160 ? -8.023 28.672 -4.816 1 98.31 160 PHE B CA 1
ATOM 7188 C C . PHE B 1 160 ? -8.281 29.094 -6.254 1 98.31 160 PHE B C 1
ATOM 7190 O O . PHE B 1 160 ? -7.375 29.578 -6.938 1 98.31 160 PHE B O 1
ATOM 7197 N N . TYR B 1 161 ? -9.477 28.844 -6.695 1 97.75 161 TYR B N 1
ATOM 7198 C CA . TYR B 1 161 ? -9.875 29.375 -7.996 1 97.75 161 TYR B CA 1
ATOM 7199 C C . TYR B 1 161 ? -10.414 30.797 -7.867 1 97.75 161 TYR B C 1
ATOM 7201 O O . TYR B 1 161 ? -11.617 31 -7.73 1 97.75 161 TYR B O 1
ATOM 7209 N N . THR B 1 162 ? -9.516 31.781 -7.965 1 96.94 162 THR B N 1
ATOM 7210 C CA . THR B 1 162 ? -9.883 33.188 -7.699 1 96.94 162 THR B CA 1
ATOM 7211 C C . THR B 1 162 ? -10.219 33.906 -9 1 96.94 162 THR B C 1
ATOM 7213 O O . THR B 1 162 ? -10.094 33.344 -10.086 1 96.94 162 THR B O 1
ATOM 7216 N N . GLU B 1 163 ? -10.648 35.188 -8.844 1 93.38 163 GLU B N 1
ATOM 7217 C CA . GLU B 1 163 ? -10.961 36.031 -9.992 1 93.38 163 GLU B CA 1
ATOM 7218 C C . GLU B 1 163 ? -9.695 36.562 -10.648 1 93.38 163 GLU B C 1
ATOM 7220 O O . GLU B 1 163 ? -9.727 37.031 -11.789 1 93.38 163 GLU B O 1
ATOM 7225 N N . GLU B 1 164 ? -8.594 36.469 -9.984 1 93.5 164 GLU B N 1
ATOM 7226 C CA . GLU B 1 164 ? -7.336 37.062 -10.469 1 93.5 164 GLU B CA 1
ATOM 7227 C C . GLU B 1 164 ? -6.418 35.969 -11.023 1 93.5 164 GLU B C 1
ATOM 7229 O O . GLU B 1 164 ? -5.348 36.25 -11.555 1 93.5 164 GLU B O 1
ATOM 7234 N N . GLY B 1 165 ? -6.824 34.75 -10.961 1 94.81 165 GLY B N 1
ATOM 7235 C CA . GLY B 1 165 ? -6.012 33.594 -11.297 1 94.81 165 GLY B CA 1
ATOM 7236 C C . GLY B 1 165 ? -6.035 32.531 -10.219 1 94.81 165 GLY B C 1
ATOM 7237 O O . GLY B 1 165 ? -6.582 32.719 -9.133 1 94.81 165 GLY B O 1
ATOM 7238 N N . ASN B 1 166 ? -5.496 31.328 -10.539 1 97.25 166 ASN B N 1
ATOM 7239 C CA . ASN B 1 166 ? -5.344 30.297 -9.508 1 97.25 166 ASN B CA 1
ATOM 7240 C C . ASN B 1 166 ? -4.305 30.703 -8.461 1 97.25 166 ASN B C 1
ATOM 7242 O O . ASN B 1 166 ? -3.27 31.281 -8.805 1 97.25 166 ASN B O 1
ATOM 7246 N N . TRP B 1 167 ? -4.598 30.516 -7.227 1 97.94 167 TRP B N 1
ATOM 7247 C CA . TRP B 1 167 ? -3.639 30.625 -6.129 1 97.94 167 TRP B CA 1
ATOM 7248 C C . TRP B 1 167 ? -3.504 29.281 -5.398 1 97.94 167 TRP B C 1
ATOM 7250 O O . TRP B 1 167 ? -4.492 28.734 -4.906 1 97.94 167 TRP B O 1
ATOM 7260 N N . ASP B 1 168 ? -2.32 28.734 -5.402 1 98.19 168 ASP B N 1
ATOM 7261 C CA . ASP B 1 168 ? -2.061 27.469 -4.734 1 98.19 168 ASP B CA 1
ATOM 7262 C C . ASP B 1 168 ? -1.229 27.672 -3.471 1 98.19 168 ASP B C 1
ATOM 7264 O O . ASP B 1 168 ? -0.242 28.406 -3.48 1 98.19 168 ASP B O 1
ATOM 7268 N N . ILE B 1 169 ? -1.612 27.078 -2.404 1 97.88 169 ILE B N 1
ATOM 7269 C CA . ILE B 1 169 ? -0.777 26.906 -1.219 1 97.88 169 ILE B CA 1
ATOM 7270 C C . ILE B 1 169 ? -0.485 25.422 -0.994 1 97.88 169 ILE B C 1
ATOM 7272 O O . ILE B 1 169 ? -1.387 24.656 -0.66 1 97.88 169 ILE B O 1
ATOM 7276 N N . VAL B 1 170 ? 0.719 25.062 -1.256 1 97.44 170 VAL B N 1
ATOM 7277 C CA . VAL B 1 170 ? 1.166 23.688 -1.012 1 97.44 170 VAL B CA 1
ATOM 7278 C C . VAL B 1 170 ? 1.675 23.562 0.422 1 97.44 170 VAL B C 1
ATOM 7280 O O . VAL B 1 170 ? 2.732 24.094 0.763 1 97.44 170 VAL B O 1
ATOM 7283 N N . ALA B 1 171 ? 0.948 22.844 1.248 1 97.94 171 ALA B N 1
ATOM 7284 C CA . ALA B 1 171 ? 1.172 22.828 2.691 1 97.94 171 ALA B CA 1
ATOM 7285 C C . ALA B 1 171 ? 1.375 21.406 3.205 1 97.94 171 ALA B C 1
ATOM 7287 O O . ALA B 1 171 ? 1.308 20.453 2.436 1 97.94 171 ALA B O 1
ATOM 7288 N N . ASN B 1 172 ? 1.762 21.328 4.488 1 98.19 172 ASN B N 1
ATOM 7289 C CA . ASN B 1 172 ? 1.9 20.062 5.227 1 98.19 172 ASN B CA 1
ATOM 7290 C C . ASN B 1 172 ? 1.174 20.125 6.566 1 98.19 172 ASN B C 1
ATOM 7292 O O . ASN B 1 172 ? 0.803 21.203 7.031 1 98.19 172 ASN B O 1
ATOM 7296 N N . ASP B 1 173 ? 0.953 18.953 7.125 1 98.19 173 ASP B N 1
ATOM 7297 C CA . ASP B 1 173 ? 0.288 18.906 8.422 1 98.19 173 ASP B CA 1
ATOM 7298 C C . ASP B 1 173 ? 1.269 19.203 9.555 1 98.19 173 ASP B C 1
ATOM 7300 O O . ASP B 1 173 ? 0.884 19.219 10.727 1 98.19 173 ASP B O 1
ATOM 7304 N N . ILE B 1 174 ? 2.57 19.406 9.266 1 98 174 ILE B N 1
ATOM 7305 C CA . ILE B 1 174 ? 3.643 19.75 10.188 1 98 174 ILE B CA 1
ATOM 7306 C C . ILE B 1 174 ? 4.238 21.109 9.797 1 98 174 ILE B C 1
ATOM 7308 O O . ILE B 1 174 ? 4.449 21.375 8.617 1 98 174 ILE B O 1
ATOM 7312 N N . PRO B 1 175 ? 4.531 21.969 10.742 1 97.88 175 PRO B N 1
ATOM 7313 C CA . PRO B 1 175 ? 4.844 23.375 10.453 1 97.88 175 PRO B CA 1
ATOM 7314 C C . PRO B 1 175 ? 6.293 23.578 10.016 1 97.88 175 PRO B C 1
ATOM 7316 O O . PRO B 1 175 ? 6.695 24.703 9.703 1 97.88 175 PRO B O 1
ATOM 7319 N N . VAL B 1 176 ? 7.125 22.531 10.039 1 98.31 176 VAL B N 1
ATOM 7320 C CA . VAL B 1 176 ? 8.531 22.656 9.672 1 98.31 176 VAL B CA 1
ATOM 7321 C C . VAL B 1 176 ? 8.883 21.625 8.594 1 98.31 176 VAL B C 1
ATOM 7323 O O . VAL B 1 176 ? 8.062 20.766 8.266 1 98.31 176 VAL B O 1
ATOM 7326 N N . PHE B 1 177 ? 10.023 21.797 8.016 1 98.19 177 PHE B N 1
ATOM 7327 C CA . PHE B 1 177 ? 10.492 20.906 6.957 1 98.19 177 PHE B CA 1
ATOM 7328 C C . PHE B 1 177 ? 11.812 20.25 7.344 1 98.19 177 PHE B C 1
ATOM 7330 O O . PHE B 1 177 ? 12.438 20.625 8.336 1 98.19 177 PHE B O 1
ATOM 7337 N N . PHE B 1 178 ? 12.258 19.234 6.664 1 97.44 178 PHE B N 1
ATOM 7338 C CA . PHE B 1 178 ? 13.445 18.438 6.957 1 97.44 178 PHE B CA 1
ATOM 7339 C C . PHE B 1 178 ? 14.711 19.219 6.621 1 97.44 178 PHE B C 1
ATOM 7341 O O . PHE B 1 178 ? 15.75 19.031 7.258 1 97.44 178 PHE B O 1
ATOM 7348 N N . ILE B 1 179 ? 14.641 20.062 5.547 1 97.5 179 ILE B N 1
ATOM 7349 C CA . ILE B 1 179 ? 15.859 20.656 5.008 1 97.5 179 ILE B CA 1
ATOM 7350 C C . ILE B 1 179 ? 15.68 22.172 4.887 1 97.5 179 ILE B C 1
ATOM 7352 O O . ILE B 1 179 ? 14.555 22.672 4.914 1 97.5 179 ILE B O 1
ATOM 7356 N N . GLN B 1 180 ? 16.812 22.859 4.758 1 97.19 180 GLN B N 1
ATOM 7357 C CA . GLN B 1 180 ? 16.828 24.312 4.676 1 97.19 180 GLN B CA 1
ATOM 7358 C C . GLN B 1 180 ? 16.875 24.781 3.225 1 97.19 180 GLN B C 1
ATOM 7360 O O . GLN B 1 180 ? 16.312 25.828 2.889 1 97.19 180 GLN B O 1
ATOM 7365 N N . ASP B 1 181 ? 17.547 24.031 2.42 1 95.69 181 ASP B N 1
ATOM 7366 C CA . ASP B 1 181 ? 17.812 24.406 1.035 1 95.69 181 ASP B CA 1
ATOM 7367 C C . ASP B 1 181 ? 17.281 23.359 0.068 1 95.69 181 ASP B C 1
ATOM 7369 O O . ASP B 1 181 ? 17.531 22.156 0.232 1 95.69 181 ASP B O 1
ATOM 7373 N N . ALA B 1 182 ? 16.594 23.766 -0.982 1 95.5 182 ALA B N 1
ATOM 7374 C CA . ALA B 1 182 ? 15.844 22.891 -1.886 1 95.5 182 ALA B CA 1
ATOM 7375 C C . ALA B 1 182 ? 16.781 21.938 -2.611 1 95.5 182 ALA B C 1
ATOM 7377 O O . ALA B 1 182 ? 16.375 20.844 -3.023 1 95.5 182 ALA B O 1
ATOM 7378 N N . ILE B 1 183 ? 18.031 22.297 -2.789 1 93.81 183 ILE B N 1
ATOM 7379 C CA . ILE B 1 183 ? 18.969 21.453 -3.523 1 93.81 183 ILE B CA 1
ATOM 7380 C C . ILE B 1 183 ? 19.109 20.094 -2.82 1 93.81 183 ILE B C 1
ATOM 7382 O O . ILE B 1 183 ? 19.5 19.109 -3.441 1 93.81 183 ILE B O 1
ATOM 7386 N N . LYS B 1 184 ? 18.75 20.031 -1.482 1 95.5 184 LYS B N 1
ATOM 7387 C CA . LYS B 1 184 ? 18.875 18.812 -0.695 1 95.5 184 LYS B CA 1
ATOM 7388 C C . LYS B 1 184 ? 17.609 17.969 -0.787 1 95.5 184 LYS B C 1
ATOM 7390 O O . LYS B 1 184 ? 17.562 16.844 -0.278 1 95.5 184 LYS B O 1
ATOM 7395 N N . PHE B 1 185 ? 16.625 18.422 -1.52 1 95.88 185 PHE B N 1
ATOM 7396 C CA . PHE B 1 185 ? 15.336 17.734 -1.543 1 95.88 185 PHE B CA 1
ATOM 7397 C C . PHE B 1 185 ? 15.461 16.359 -2.16 1 95.88 185 PHE B C 1
ATOM 7399 O O . PHE B 1 185 ? 14.898 15.383 -1.644 1 95.88 185 PHE B O 1
ATOM 7406 N N . PRO B 1 186 ? 16.172 16.094 -3.305 1 94.06 186 PRO B N 1
ATOM 7407 C CA . PRO B 1 186 ? 16.328 14.734 -3.832 1 94.06 186 PRO B CA 1
ATOM 7408 C C . PRO B 1 186 ? 16.953 13.773 -2.816 1 94.06 186 PRO B C 1
ATOM 7410 O O . PRO B 1 186 ? 16.484 12.641 -2.664 1 94.06 186 PRO B O 1
ATOM 7413 N N . ASP B 1 187 ? 17.984 14.234 -2.115 1 94.94 187 ASP B N 1
ATOM 7414 C CA . ASP B 1 187 ? 18.609 13.398 -1.104 1 94.94 187 ASP B CA 1
ATOM 7415 C C . ASP B 1 187 ? 17.625 13.016 -0.005 1 94.94 187 ASP B C 1
ATOM 7417 O O . ASP B 1 187 ? 17.578 11.859 0.425 1 94.94 187 ASP B O 1
ATOM 7421 N N . LEU B 1 188 ? 16.906 14.016 0.46 1 96.38 188 LEU B N 1
ATOM 7422 C CA . LEU B 1 188 ? 15.898 13.766 1.49 1 96.38 188 LEU B CA 1
ATOM 7423 C C . LEU B 1 188 ? 14.914 12.688 1.042 1 96.38 188 LEU B C 1
ATOM 7425 O O . LEU B 1 188 ? 14.727 11.688 1.738 1 96.38 188 LEU B O 1
ATOM 7429 N N . VAL B 1 189 ? 14.344 12.852 -0.129 1 96.12 189 VAL B N 1
ATOM 7430 C CA . VAL B 1 189 ? 13.297 11.953 -0.615 1 96.12 189 VAL B CA 1
ATOM 7431 C C . VAL B 1 189 ? 13.883 10.57 -0.877 1 96.12 189 VAL B C 1
ATOM 7433 O O . VAL B 1 189 ? 13.289 9.555 -0.51 1 96.12 189 VAL B O 1
ATOM 7436 N N . HIS B 1 190 ? 15.039 10.516 -1.519 1 94.94 190 HIS B N 1
ATOM 7437 C CA . HIS B 1 190 ? 15.68 9.227 -1.771 1 94.94 190 HIS B CA 1
ATOM 7438 C C . HIS B 1 190 ? 15.969 8.492 -0.468 1 94.94 190 HIS B C 1
ATOM 7440 O O . HIS B 1 190 ? 15.883 7.266 -0.411 1 94.94 190 HIS B O 1
ATOM 7446 N N . SER B 1 191 ? 16.297 9.219 0.613 1 95.12 191 SER B N 1
ATOM 7447 C CA . SER B 1 191 ? 16.594 8.594 1.896 1 95.12 191 SER B CA 1
ATOM 7448 C C . SER B 1 191 ? 15.344 8.016 2.539 1 95.12 191 SER B C 1
ATOM 7450 O O . SER B 1 191 ? 15.414 7.008 3.25 1 95.12 191 SER B O 1
ATOM 7452 N N . LEU B 1 192 ? 14.195 8.719 2.34 1 94.69 192 LEU B N 1
ATOM 7453 C CA . LEU B 1 192 ? 12.953 8.273 2.961 1 94.69 192 LEU B CA 1
ATOM 7454 C C . LEU B 1 192 ? 12.359 7.09 2.201 1 94.69 192 LEU B C 1
ATOM 7456 O O . LEU B 1 192 ? 11.672 6.254 2.789 1 94.69 192 LEU B O 1
ATOM 7460 N N . LYS B 1 193 ? 12.625 7.012 0.871 1 93.81 193 LYS B N 1
ATOM 7461 C CA . LYS B 1 193 ? 12.078 5.965 0.011 1 93.81 193 LYS B CA 1
ATOM 7462 C C . LYS B 1 193 ? 12.719 4.613 0.32 1 93.81 193 LYS B C 1
ATOM 7464 O O . LYS B 1 193 ? 13.742 4.543 1.006 1 93.81 193 LYS B O 1
ATOM 7469 N N . PRO B 1 194 ? 12.008 3.494 -0.114 1 93.56 194 PRO B N 1
ATOM 7470 C CA . PRO B 1 194 ? 12.617 2.174 0.067 1 93.56 194 PRO B CA 1
ATOM 7471 C C . PRO B 1 194 ? 14.055 2.115 -0.427 1 93.56 194 PRO B C 1
ATOM 7473 O O . PRO B 1 194 ? 14.43 2.84 -1.356 1 93.56 194 PRO B O 1
ATOM 7476 N N . GLU B 1 195 ? 14.805 1.306 0.222 1 93.5 195 GLU B N 1
ATOM 7477 C CA . GLU B 1 195 ? 16.203 1.157 -0.152 1 93.5 195 GLU B CA 1
ATOM 7478 C C . GLU B 1 195 ? 16.344 0.668 -1.591 1 93.5 195 GLU B C 1
ATOM 7480 O O . GLU B 1 195 ? 15.547 -0.15 -2.055 1 93.5 195 GLU B O 1
ATOM 7485 N N . PRO B 1 196 ? 17.344 1.208 -2.314 1 90.75 196 PRO B N 1
ATOM 7486 C CA . PRO B 1 196 ? 17.406 1.041 -3.77 1 90.75 196 PRO B CA 1
ATOM 7487 C C . PRO B 1 196 ? 17.672 -0.404 -4.188 1 90.75 196 PRO B C 1
ATOM 7489 O O . PRO B 1 196 ? 17.312 -0.804 -5.297 1 90.75 196 PRO B O 1
ATOM 7492 N N . ASP B 1 197 ? 18.297 -1.22 -3.33 1 91.06 197 ASP B N 1
ATOM 7493 C CA . ASP B 1 197 ? 18.656 -2.58 -3.719 1 91.06 197 ASP B CA 1
ATOM 7494 C C . ASP B 1 197 ? 17.422 -3.492 -3.713 1 91.06 197 ASP B C 1
ATOM 7496 O O . ASP B 1 197 ? 17.25 -4.309 -4.621 1 91.06 197 ASP B O 1
ATOM 7500 N N . ASN B 1 198 ? 16.547 -3.314 -2.756 1 91.31 198 ASN B N 1
ATOM 7501 C CA . ASN B 1 198 ? 15.477 -4.297 -2.629 1 91.31 198 ASN B CA 1
ATOM 7502 C C . ASN B 1 198 ? 14.109 -3.629 -2.545 1 91.31 198 ASN B C 1
ATOM 7504 O O . ASN B 1 198 ? 13.078 -4.309 -2.547 1 91.31 198 ASN B O 1
ATOM 7508 N N . GLU B 1 199 ? 14.047 -2.273 -2.553 1 93.88 199 GLU B N 1
ATOM 7509 C CA . GLU B 1 199 ? 12.812 -1.502 -2.531 1 93.88 199 GLU B CA 1
ATOM 7510 C C . GLU B 1 199 ? 11.992 -1.808 -1.281 1 93.88 199 GLU B C 1
ATOM 7512 O O . GLU B 1 199 ? 10.781 -2.043 -1.366 1 93.88 199 GLU B O 1
ATOM 7517 N N . VAL B 1 200 ? 12.609 -1.904 -0.036 1 94.25 200 VAL B N 1
ATOM 7518 C CA . VAL B 1 200 ? 12.031 -2.092 1.289 1 94.25 200 VAL B CA 1
ATOM 7519 C C . VAL B 1 200 ? 12.57 -1.029 2.246 1 94.25 200 VAL B C 1
ATOM 7521 O O . VAL B 1 200 ? 13.742 -0.669 2.186 1 94.25 200 VAL B O 1
ATOM 7524 N N . PRO B 1 201 ? 11.734 -0.48 3.08 1 94.94 201 PRO B N 1
ATOM 7525 C CA . PRO B 1 201 ? 10.312 -0.754 3.287 1 94.94 201 PRO B CA 1
ATOM 7526 C C . PRO B 1 201 ? 9.406 0.23 2.547 1 94.94 201 PRO B C 1
ATOM 7528 O O . PRO B 1 201 ? 9.766 1.401 2.387 1 94.94 201 PRO B O 1
ATOM 7531 N N . GLN B 1 202 ? 8.227 -0.211 2.225 1 93.75 202 GLN B N 1
ATOM 7532 C CA . GLN B 1 202 ? 7.238 0.614 1.536 1 93.75 202 GLN B CA 1
ATOM 7533 C C . GLN B 1 202 ? 6.52 1.541 2.512 1 93.75 202 GLN B C 1
ATOM 7535 O O . GLN B 1 202 ? 6.004 1.091 3.537 1 93.75 202 GLN B O 1
ATOM 7540 N N . GLY B 1 203 ? 6.477 2.824 2.176 1 93.44 203 GLY B N 1
ATOM 7541 C CA . GLY B 1 203 ? 5.719 3.795 2.947 1 93.44 203 GLY B CA 1
ATOM 7542 C C . GLY B 1 203 ? 6.18 3.898 4.391 1 93.44 203 GLY B C 1
ATOM 7543 O O . GLY B 1 203 ? 5.375 4.168 5.285 1 93.44 203 GLY B O 1
ATOM 7544 N N . GLN B 1 204 ? 7.367 3.611 4.742 1 94.31 204 GLN B N 1
ATOM 7545 C CA . GLN B 1 204 ? 7.922 3.604 6.09 1 94.31 204 GLN B CA 1
ATOM 7546 C C . GLN B 1 204 ? 9.367 4.098 6.094 1 94.31 204 GLN B C 1
ATOM 7548 O O . GLN B 1 204 ? 10.117 3.852 5.145 1 94.31 204 GLN B O 1
ATOM 7553 N N . THR B 1 205 ? 9.812 4.719 7.18 1 95.81 205 THR B N 1
ATOM 7554 C CA . THR B 1 205 ? 11.172 5.242 7.293 1 95.81 205 THR B CA 1
ATOM 7555 C C . THR B 1 205 ? 12.008 4.379 8.234 1 95.81 205 THR B C 1
ATOM 7557 O O . THR B 1 205 ? 13.109 4.77 8.625 1 95.81 205 THR B O 1
ATOM 7560 N N . ALA B 1 206 ? 11.516 3.219 8.656 1 95.88 206 ALA B N 1
ATOM 7561 C CA . ALA B 1 206 ? 12.211 2.334 9.586 1 95.88 206 ALA B CA 1
ATOM 7562 C C . ALA B 1 206 ? 13.273 1.506 8.875 1 95.88 206 ALA B C 1
ATOM 7564 O O . ALA B 1 206 ? 13.148 0.285 8.758 1 95.88 206 ALA B O 1
ATOM 7565 N N . HIS B 1 207 ? 14.312 2.111 8.398 1 95.88 207 HIS B N 1
ATOM 7566 C CA . HIS B 1 207 ? 15.438 1.472 7.719 1 95.88 207 HIS B CA 1
ATOM 7567 C C . HIS B 1 207 ? 16.688 2.34 7.789 1 95.88 207 HIS B C 1
ATOM 7569 O O . HIS B 1 207 ? 16.625 3.508 8.18 1 95.88 207 HIS B O 1
ATOM 7575 N N . ASN B 1 208 ? 17.812 1.847 7.402 1 96.88 208 ASN B N 1
ATOM 7576 C CA . ASN B 1 208 ? 19.125 2.441 7.641 1 96.88 208 ASN B CA 1
ATOM 7577 C C . ASN B 1 208 ? 19.297 3.76 6.895 1 96.88 208 ASN B C 1
ATOM 7579 O O . ASN B 1 208 ? 19.781 4.742 7.457 1 96.88 208 ASN B O 1
ATOM 7583 N N . ASN B 1 209 ? 18.922 3.84 5.617 1 95.88 209 ASN B N 1
ATOM 7584 C CA . ASN B 1 209 ? 19.234 4.992 4.781 1 95.88 209 ASN B CA 1
ATOM 7585 C C . ASN B 1 209 ? 18.609 6.273 5.336 1 95.88 209 ASN B C 1
ATOM 7587 O O . ASN B 1 209 ? 19.266 7.32 5.367 1 95.88 209 ASN B O 1
ATOM 7591 N N . PHE B 1 210 ? 17.406 6.211 5.805 1 97.88 210 PHE B N 1
ATOM 7592 C CA . PHE B 1 210 ? 16.75 7.426 6.289 1 97.88 210 PHE B CA 1
ATOM 7593 C C . PHE B 1 210 ? 17.422 7.926 7.562 1 97.88 210 PHE B C 1
ATOM 7595 O O . PHE B 1 210 ? 17.719 9.117 7.684 1 97.88 210 PHE B O 1
ATOM 7602 N N . TRP B 1 211 ? 17.672 7.012 8.492 1 98.25 211 TRP B N 1
ATOM 7603 C CA . TRP B 1 211 ? 18.172 7.465 9.781 1 98.25 211 TRP B CA 1
ATOM 7604 C C . TRP B 1 211 ? 19.656 7.801 9.703 1 98.25 211 TRP B C 1
ATOM 7606 O O . TRP B 1 211 ? 20.156 8.594 10.5 1 98.25 211 TRP B O 1
ATOM 7616 N N . ASP B 1 212 ? 20.375 7.211 8.688 1 97.38 212 ASP B N 1
ATOM 7617 C CA . ASP B 1 212 ? 21.703 7.684 8.344 1 97.38 212 ASP B CA 1
ATOM 7618 C C . ASP B 1 212 ? 21.672 9.117 7.828 1 97.38 212 ASP B C 1
ATOM 7620 O O . ASP B 1 212 ? 22.422 9.969 8.289 1 97.38 212 ASP B O 1
ATOM 7624 N N . PHE B 1 213 ? 20.812 9.445 6.949 1 97.5 213 PHE B N 1
ATOM 7625 C CA . PHE B 1 213 ? 20.594 10.797 6.445 1 97.5 213 PHE B CA 1
ATOM 7626 C C . PHE B 1 213 ? 20.266 11.758 7.582 1 97.5 213 PHE B C 1
ATOM 7628 O O . PHE B 1 213 ? 20.859 12.836 7.684 1 97.5 213 PHE B O 1
ATOM 7635 N N . ALA B 1 214 ? 19.297 11.367 8.469 1 97.06 214 ALA B N 1
ATOM 7636 C CA . ALA B 1 214 ? 18.812 12.227 9.547 1 97.06 214 ALA B CA 1
ATOM 7637 C C . ALA B 1 214 ? 19.953 12.625 10.484 1 97.06 214 ALA B C 1
ATOM 7639 O O . ALA B 1 214 ? 20.016 13.766 10.953 1 97.06 214 ALA B O 1
ATOM 7640 N N . PHE B 1 215 ? 20.875 11.719 10.789 1 96.94 215 PHE B N 1
ATOM 7641 C CA . PHE B 1 215 ? 22 12.039 11.672 1 96.94 215 PHE B CA 1
ATOM 7642 C C . PHE B 1 215 ? 22.984 12.977 10.984 1 96.94 215 PHE B C 1
ATOM 7644 O O . PHE B 1 215 ? 23.453 13.938 11.586 1 96.94 215 PHE B O 1
ATOM 7651 N N . LEU B 1 216 ? 23.25 12.672 9.672 1 96.81 216 LEU B N 1
ATOM 7652 C CA . LEU B 1 216 ? 24.312 13.375 8.969 1 96.81 216 LEU B CA 1
ATOM 7653 C C . LEU B 1 216 ? 23.828 14.734 8.469 1 96.81 216 LEU B C 1
ATOM 7655 O O . LEU B 1 216 ? 24.641 15.586 8.094 1 96.81 216 LEU B O 1
ATOM 7659 N N . HIS B 1 217 ? 22.594 15.008 8.469 1 97 217 HIS B N 1
ATOM 7660 C CA . HIS B 1 217 ? 21.984 16.297 8.172 1 97 217 HIS B CA 1
ATOM 7661 C C . HIS B 1 217 ? 21.297 16.891 9.398 1 97 217 HIS B C 1
ATOM 7663 O O . HIS B 1 217 ? 20.062 16.781 9.531 1 97 217 HIS B O 1
ATOM 7669 N N . GLN B 1 218 ? 22.016 17.641 10.164 1 96.38 218 GLN B N 1
ATOM 7670 C CA . GLN B 1 218 ? 21.594 18.094 11.484 1 96.38 218 GLN B CA 1
ATOM 7671 C C . GLN B 1 218 ? 20.328 18.938 11.391 1 96.38 218 GLN B C 1
ATOM 7673 O O . GLN B 1 218 ? 19.5 18.938 12.305 1 96.38 218 GLN B O 1
ATOM 7678 N N . GLU B 1 219 ? 20.156 19.656 10.266 1 96.81 219 GLU B N 1
ATOM 7679 C CA . GLU B 1 219 ? 19 20.531 10.102 1 96.81 219 GLU B CA 1
ATOM 7680 C C . GLU B 1 219 ? 17.688 19.734 10.156 1 96.81 219 GLU B C 1
ATOM 7682 O O . GLU B 1 219 ? 16.609 20.297 10.359 1 96.81 219 GLU B O 1
ATOM 7687 N N . ALA B 1 220 ? 17.734 18.406 9.992 1 97.56 220 ALA B N 1
ATOM 7688 C CA . ALA B 1 220 ? 16.547 17.547 9.961 1 97.56 220 ALA B CA 1
ATOM 7689 C C . ALA B 1 220 ? 16.078 17.234 11.375 1 97.56 220 ALA B C 1
ATOM 7691 O O . ALA B 1 220 ? 15.008 16.641 11.562 1 97.56 220 ALA B O 1
ATOM 7692 N N . THR B 1 221 ? 16.781 17.609 12.406 1 98.31 221 THR B N 1
ATOM 7693 C CA . THR B 1 221 ? 16.578 17.188 13.789 1 98.31 221 THR B CA 1
ATOM 7694 C C . THR B 1 221 ? 15.203 17.609 14.289 1 98.31 221 THR B C 1
ATOM 7696 O O . THR B 1 221 ? 14.469 16.812 14.867 1 98.31 221 THR B O 1
ATOM 7699 N N . HIS B 1 222 ? 14.844 18.844 13.984 1 98.38 222 HIS B N 1
ATOM 7700 C CA . HIS B 1 222 ? 13.555 19.344 14.453 1 98.38 222 HIS B CA 1
ATOM 7701 C C . HIS B 1 222 ? 12.406 18.578 13.812 1 98.38 222 HIS B C 1
ATOM 7703 O O . HIS B 1 222 ? 11.484 18.141 14.508 1 98.38 222 HIS B O 1
ATOM 7709 N N . MET B 1 223 ? 12.484 18.344 12.539 1 98.38 223 MET B N 1
ATOM 7710 C CA . MET B 1 223 ? 11.406 17.734 11.766 1 98.38 223 MET B CA 1
ATOM 7711 C C . MET B 1 223 ? 11.203 16.281 12.164 1 98.38 223 MET B C 1
ATOM 7713 O O . MET B 1 223 ? 10.07 15.789 12.219 1 98.38 223 MET B O 1
ATOM 7717 N N . PHE B 1 224 ? 12.281 15.508 12.375 1 97.56 224 PHE B N 1
ATOM 7718 C CA . PHE B 1 224 ? 12.062 14.102 12.695 1 97.56 224 PHE B CA 1
ATOM 7719 C C . PHE B 1 224 ? 11.43 13.953 14.078 1 97.56 224 PHE B C 1
ATOM 7721 O O . PHE B 1 224 ? 10.789 12.945 14.367 1 97.56 224 PHE B O 1
ATOM 7728 N N . CYS B 1 225 ? 11.555 14.961 14.992 1 98.38 225 CYS B N 1
ATOM 7729 C CA . CYS B 1 225 ? 10.828 14.938 16.25 1 98.38 225 CYS B CA 1
ATOM 7730 C C . CYS B 1 225 ? 9.32 15 16.016 1 98.38 225 CYS B C 1
ATOM 7732 O O . CYS B 1 225 ? 8.562 14.242 16.609 1 98.38 225 CYS B O 1
ATOM 7734 N N . TRP B 1 226 ? 8.922 15.891 15.102 1 98.38 226 TRP B N 1
ATOM 7735 C CA . TRP B 1 226 ? 7.508 16.016 14.75 1 98.38 226 TRP B CA 1
ATOM 7736 C C . TRP B 1 226 ? 7 14.719 14.109 1 98.38 226 TRP B C 1
ATOM 7738 O O . TRP B 1 226 ? 5.934 14.219 14.484 1 98.38 226 TRP B O 1
ATOM 7748 N N . ALA B 1 227 ? 7.758 14.172 13.18 1 97.94 227 ALA B N 1
ATOM 7749 C CA . ALA B 1 227 ? 7.34 12.984 12.43 1 97.94 227 ALA B CA 1
ATOM 7750 C C . ALA B 1 227 ? 7.172 11.781 13.359 1 97.94 227 ALA B C 1
ATOM 7752 O O . ALA B 1 227 ? 6.34 10.906 13.102 1 97.94 227 ALA B O 1
ATOM 7753 N N . MET B 1 228 ? 7.941 11.703 14.469 1 98.31 228 MET B N 1
ATOM 7754 C CA . MET B 1 228 ? 7.898 10.578 15.398 1 98.31 228 MET B CA 1
ATOM 7755 C C . MET B 1 228 ? 6.855 10.82 16.484 1 98.31 228 MET B C 1
ATOM 7757 O O . MET B 1 228 ? 6.613 9.945 17.312 1 98.31 228 MET B O 1
ATOM 7761 N N . SER B 1 229 ? 6.195 11.984 16.453 1 98.38 229 SER B N 1
ATOM 7762 C CA . SER B 1 229 ? 5.129 12.273 17.406 1 98.38 229 SER B CA 1
ATOM 7763 C C . SER B 1 229 ? 3.783 11.758 16.906 1 98.38 229 SER B C 1
ATOM 7765 O O . SER B 1 229 ? 3.709 11.141 15.836 1 98.38 229 SER B O 1
ATOM 7767 N N . ASP B 1 230 ? 2.746 12.016 17.656 1 97.75 230 ASP B N 1
ATOM 7768 C CA . ASP B 1 230 ? 1.393 11.625 17.281 1 97.75 230 ASP B CA 1
ATOM 7769 C C . ASP B 1 230 ? 0.953 12.336 16 1 97.75 230 ASP B C 1
ATOM 7771 O O . ASP B 1 230 ? 0.064 11.867 15.289 1 97.75 230 ASP B O 1
ATOM 7775 N N . ARG B 1 231 ? 1.647 13.445 15.656 1 97.75 231 ARG B N 1
ATOM 7776 C CA . ARG B 1 231 ? 1.319 14.188 14.445 1 97.75 231 ARG B CA 1
ATOM 7777 C C . ARG B 1 231 ? 1.613 13.367 13.195 1 97.75 231 ARG B C 1
ATOM 7779 O O . ARG B 1 231 ? 1.108 13.664 12.117 1 97.75 231 ARG B O 1
ATOM 7786 N N . GLY B 1 232 ? 2.4 12.328 13.32 1 97.88 232 GLY B N 1
ATOM 7787 C CA . GLY B 1 232 ? 2.775 11.492 12.188 1 97.88 232 GLY B CA 1
ATOM 7788 C C . GLY B 1 232 ? 1.758 10.406 11.883 1 97.88 232 GLY B C 1
ATOM 7789 O O . GLY B 1 232 ? 1.864 9.719 10.867 1 97.88 232 GLY B O 1
ATOM 7790 N N . ILE B 1 233 ? 0.79 10.172 12.711 1 98.19 233 ILE B N 1
ATOM 7791 C CA . ILE B 1 233 ? -0.217 9.141 12.492 1 98.19 233 ILE B CA 1
ATOM 7792 C C . ILE B 1 233 ? -1.606 9.703 12.781 1 98.19 233 ILE B C 1
ATOM 7794 O O . ILE B 1 233 ? -2.336 9.18 13.617 1 98.19 233 ILE B O 1
ATOM 7798 N N . PRO B 1 234 ? -1.983 10.711 12.047 1 98.12 234 PRO B N 1
ATOM 7799 C CA . PRO B 1 234 ? -3.285 11.336 12.289 1 98.12 234 PRO B CA 1
ATOM 7800 C C . PRO B 1 234 ? -4.445 10.352 12.195 1 98.12 234 PRO B C 1
ATOM 7802 O O . PRO B 1 234 ? -4.367 9.375 11.445 1 98.12 234 PRO B O 1
ATOM 7805 N N . ARG B 1 235 ? -5.492 10.648 12.93 1 98.12 235 ARG B N 1
ATOM 7806 C CA . ARG B 1 235 ? -6.707 9.836 12.875 1 98.12 235 ARG B CA 1
ATOM 7807 C C . ARG B 1 235 ? -7.445 10.047 11.562 1 98.12 235 ARG B C 1
ATOM 7809 O O . ARG B 1 235 ? -8.102 9.133 11.055 1 98.12 235 ARG B O 1
ATOM 7816 N N . SER B 1 236 ? -7.418 11.25 11.039 1 97.94 236 SER B N 1
ATOM 7817 C CA . SER B 1 236 ? -8.227 11.641 9.883 1 97.94 236 SER B CA 1
ATOM 7818 C C . SER B 1 236 ? -7.637 12.859 9.188 1 97.94 236 SER B C 1
ATOM 7820 O O . SER B 1 236 ? -7.051 13.734 9.836 1 97.94 236 SER B O 1
ATOM 7822 N N . TYR B 1 237 ? -7.914 12.953 7.84 1 98.31 237 TYR B N 1
ATOM 7823 C CA . TYR B 1 237 ? -7.582 14.18 7.125 1 98.31 237 TYR B CA 1
ATOM 7824 C C . TYR B 1 237 ? -8.383 15.359 7.668 1 98.31 237 TYR B C 1
ATOM 7826 O O . TYR B 1 237 ? -7.93 16.5 7.602 1 98.31 237 TYR B O 1
ATOM 7834 N N . ARG B 1 238 ? -9.508 15.141 8.289 1 98.19 238 ARG B N 1
ATOM 7835 C CA . ARG B 1 238 ? -10.398 16.188 8.781 1 98.19 238 ARG B CA 1
ATOM 7836 C C . ARG B 1 238 ? -9.898 16.766 10.102 1 98.19 238 ARG B C 1
ATOM 7838 O O . ARG B 1 238 ? -10.453 17.734 10.609 1 98.19 238 ARG B O 1
ATOM 7845 N N . MET B 1 239 ? -8.844 16.094 10.602 1 98.38 239 MET B N 1
ATOM 7846 C CA . MET B 1 239 ? -8.414 16.422 11.961 1 98.38 239 MET B CA 1
ATOM 7847 C C . MET B 1 239 ? -6.93 16.75 12 1 98.38 239 MET B C 1
ATOM 7849 O O . MET B 1 239 ? -6.238 16.406 12.961 1 98.38 239 MET B O 1
ATOM 7853 N N . ILE B 1 240 ? -6.379 17.234 10.945 1 98.44 240 ILE B N 1
ATOM 7854 C CA . ILE B 1 240 ? -4.992 17.688 10.93 1 98.44 240 ILE B CA 1
ATOM 7855 C C . ILE B 1 240 ? -4.938 19.188 10.688 1 98.44 240 ILE B C 1
ATOM 7857 O O . ILE B 1 240 ? -5.852 19.766 10.086 1 98.44 240 ILE B O 1
ATOM 7861 N N . GLN B 1 241 ? -3.906 19.812 11.164 1 98.44 241 GLN B N 1
ATOM 7862 C CA . GLN B 1 241 ? -3.621 21.203 10.789 1 98.44 241 GLN B CA 1
ATOM 7863 C C . GLN B 1 241 ? -2.965 21.281 9.414 1 98.44 241 GLN B C 1
ATOM 7865 O O . GLN B 1 241 ? -2.543 20.25 8.867 1 98.44 241 GLN B O 1
ATOM 7870 N N . GLY B 1 242 ? -2.988 22.375 8.812 1 98.5 242 GLY B N 1
ATOM 7871 C CA . GLY B 1 242 ? -2.234 22.703 7.613 1 98.5 242 GLY B CA 1
ATOM 7872 C C . GLY B 1 242 ? -1.297 23.891 7.801 1 98.5 242 GLY B C 1
ATOM 7873 O O . GLY B 1 242 ? -1.648 24.875 8.461 1 98.5 242 GLY B O 1
ATOM 7874 N N . PHE B 1 243 ? -0.113 23.75 7.285 1 98.62 243 PHE B N 1
ATOM 7875 C CA . PHE B 1 243 ? 0.893 24.797 7.371 1 98.62 243 PHE B CA 1
ATOM 7876 C C . PHE B 1 243 ? 1.547 25.031 6.012 1 98.62 243 PHE B C 1
ATOM 7878 O O . PHE B 1 243 ? 2.061 24.094 5.395 1 98.62 243 PHE B O 1
ATOM 7885 N N . GLY B 1 244 ? 1.55 26.25 5.586 1 97.62 244 GLY B N 1
ATOM 7886 C CA . GLY B 1 244 ? 2.26 26.562 4.359 1 97.62 244 GLY B CA 1
ATOM 7887 C C . GLY B 1 244 ? 3.756 26.328 4.457 1 97.62 244 GLY B C 1
ATOM 7888 O O . GLY B 1 244 ? 4.445 26.266 3.439 1 97.62 244 GLY B O 1
ATOM 7889 N N . VAL B 1 245 ? 4.34 26.141 5.652 1 96.56 245 VAL B N 1
ATOM 7890 C CA . VAL B 1 245 ? 5.711 25.812 6.023 1 96.56 245 VAL B CA 1
ATOM 7891 C C . VAL B 1 245 ? 6.648 26.938 5.609 1 96.56 245 VAL B C 1
ATOM 7893 O O . VAL B 1 245 ? 7.438 27.438 6.422 1 96.56 245 VAL B O 1
ATOM 7896 N N . ASN B 1 246 ? 6.562 27.438 4.34 1 97.75 246 ASN B N 1
ATOM 7897 C CA . ASN B 1 246 ? 7.453 28.453 3.805 1 97.75 246 ASN B CA 1
ATOM 7898 C C . ASN B 1 246 ? 7.027 29.859 4.242 1 97.75 246 ASN B C 1
ATOM 7900 O O . ASN B 1 246 ? 5.875 30.062 4.633 1 97.75 246 ASN B O 1
ATOM 7904 N N . THR B 1 247 ? 7.969 30.719 4.215 1 97.94 247 THR B N 1
ATOM 7905 C CA . THR B 1 247 ? 7.688 32.125 4.398 1 97.94 247 THR B CA 1
ATOM 7906 C C . THR B 1 247 ? 7.348 32.781 3.062 1 97.94 247 THR B C 1
ATOM 7908 O O . THR B 1 247 ? 8.156 32.781 2.131 1 97.94 247 THR B O 1
ATOM 7911 N N . PHE B 1 248 ? 6.16 33.344 3.012 1 97.5 248 PHE B N 1
ATOM 7912 C CA . PHE B 1 248 ? 5.719 34.094 1.85 1 97.5 248 PHE B CA 1
ATOM 7913 C C . PHE B 1 248 ? 5.809 35.594 2.117 1 97.5 248 PHE B C 1
ATOM 7915 O O . PHE B 1 248 ? 6.273 36 3.18 1 97.5 248 PHE B O 1
ATOM 7922 N N . ALA B 1 249 ? 5.52 36.375 1.04 1 97.44 249 ALA B N 1
ATOM 7923 C CA . ALA B 1 249 ? 5.438 37.844 1.182 1 97.44 249 ALA B CA 1
ATOM 7924 C C . ALA B 1 249 ? 4.066 38.344 0.746 1 97.44 249 ALA B C 1
ATOM 7926 O O . ALA B 1 249 ? 3.535 37.938 -0.282 1 97.44 249 ALA B O 1
ATOM 7927 N N . LEU B 1 250 ? 3.494 39.156 1.594 1 98 250 LEU B N 1
ATOM 7928 C CA . LEU B 1 250 ? 2.279 39.875 1.271 1 98 250 LEU B CA 1
ATOM 7929 C C . LEU B 1 250 ? 2.59 41.344 0.995 1 98 250 LEU B C 1
ATOM 7931 O O . LEU B 1 250 ? 3.434 41.938 1.669 1 98 250 LEU B O 1
ATOM 7935 N N . ILE B 1 251 ? 1.944 41.906 -0.044 1 96.69 251 ILE B N 1
ATOM 7936 C CA . ILE B 1 251 ? 2.148 43.312 -0.429 1 96.69 251 ILE B CA 1
ATOM 7937 C C . ILE B 1 251 ? 0.821 44.062 -0.359 1 96.69 251 ILE B C 1
ATOM 7939 O O . ILE B 1 251 ? -0.126 43.719 -1.078 1 96.69 251 ILE B O 1
ATOM 7943 N N . ASN B 1 252 ? 0.795 45.062 0.46 1 97.38 252 ASN B N 1
ATOM 7944 C CA . ASN B 1 252 ? -0.457 45.812 0.556 1 97.38 252 ASN B CA 1
ATOM 7945 C C . ASN B 1 252 ? -0.565 46.875 -0.538 1 97.38 252 ASN B C 1
ATOM 7947 O O . ASN B 1 252 ? 0.318 46.969 -1.39 1 97.38 252 ASN B O 1
ATOM 7951 N N . ALA B 1 253 ? -1.667 47.594 -0.561 1 95 253 ALA B N 1
ATOM 7952 C CA . ALA B 1 253 ? -1.971 48.531 -1.63 1 95 253 ALA B CA 1
ATOM 7953 C C . ALA B 1 253 ? -0.95 49.656 -1.665 1 95 253 ALA B C 1
ATOM 7955 O O . ALA B 1 253 ? -0.776 50.312 -2.695 1 95 253 ALA B O 1
ATOM 7956 N N . LYS B 1 254 ? -0.237 49.875 -0.593 1 96.25 254 LYS B N 1
ATOM 7957 C CA . LYS B 1 254 ? 0.768 50.938 -0.503 1 96.25 254 LYS B CA 1
ATOM 7958 C C . LYS B 1 254 ? 2.135 50.438 -0.957 1 96.25 254 LYS B C 1
ATOM 7960 O O . LYS B 1 254 ? 3.113 51.188 -0.942 1 96.25 254 LYS B O 1
ATOM 7965 N N . GLY B 1 255 ? 2.207 49.156 -1.275 1 94.69 255 GLY B N 1
ATOM 7966 C CA . GLY B 1 255 ? 3.459 48.594 -1.742 1 94.69 255 GLY B CA 1
ATOM 7967 C C . GLY B 1 255 ? 4.355 48.094 -0.614 1 94.69 255 GLY B C 1
ATOM 7968 O O . GLY B 1 255 ? 5.547 47.875 -0.818 1 94.69 255 GLY B O 1
ATOM 7969 N N . GLU B 1 256 ? 3.818 48.031 0.566 1 96.62 256 GLU B N 1
ATOM 7970 C CA . GLU B 1 256 ? 4.59 47.562 1.711 1 96.62 256 GLU B CA 1
ATOM 7971 C C . GLU B 1 256 ? 4.574 46.031 1.795 1 96.62 256 GLU B C 1
ATOM 7973 O O . GLU B 1 256 ? 3.539 45.406 1.558 1 96.62 256 GLU B O 1
ATOM 7978 N N . ARG B 1 257 ? 5.754 45.562 2.125 1 97.06 257 ARG B N 1
ATOM 7979 C CA . ARG B 1 257 ? 5.891 44.094 2.209 1 97.06 257 ARG B CA 1
ATOM 7980 C C . ARG B 1 257 ? 5.734 43.625 3.646 1 97.06 257 ARG B C 1
ATOM 7982 O O . ARG B 1 257 ? 6.23 44.25 4.578 1 97.06 257 ARG B O 1
ATOM 7989 N N . THR B 1 258 ? 5.074 42.562 3.877 1 98.19 258 THR B N 1
ATOM 7990 C CA . THR B 1 258 ? 4.945 41.812 5.125 1 98.19 258 THR B CA 1
ATOM 7991 C C . THR B 1 258 ? 5.215 40.312 4.895 1 98.19 258 THR B C 1
ATOM 7993 O O . THR B 1 258 ? 4.629 39.719 3.998 1 98.19 258 THR B O 1
ATOM 7996 N N . TYR B 1 259 ? 6.219 39.719 5.68 1 98 259 TYR B N 1
ATOM 7997 C CA . TYR B 1 259 ? 6.434 38.281 5.625 1 98 259 TYR B CA 1
ATOM 7998 C C . TYR B 1 259 ? 5.277 37.531 6.273 1 98 259 TYR B C 1
ATOM 8000 O O . TYR B 1 259 ? 4.699 38 7.258 1 98 259 TYR B O 1
ATOM 8008 N N . CYS B 1 260 ? 4.961 36.375 5.723 1 98.44 260 CYS B N 1
ATOM 8009 C CA . CYS B 1 260 ? 3.748 35.719 6.199 1 98.44 260 CYS B CA 1
ATOM 8010 C C . CYS B 1 260 ? 3.869 34.219 6.094 1 98.44 260 CYS B C 1
ATOM 8012 O O . CYS B 1 260 ? 4.473 33.688 5.148 1 98.44 260 CYS B O 1
ATOM 8014 N N . LYS B 1 261 ? 3.348 33.438 7.066 1 98.5 261 LYS B N 1
ATOM 8015 C CA . LYS B 1 261 ? 3.043 32 7 1 98.5 261 LYS B CA 1
ATOM 8016 C C . LYS B 1 261 ? 1.542 31.766 7.113 1 98.5 261 LYS B C 1
ATOM 8018 O O . LYS B 1 261 ? 0.853 32.438 7.883 1 98.5 261 LYS B O 1
ATOM 8023 N N . PHE B 1 262 ? 0.994 30.844 6.324 1 98.62 262 PHE B N 1
ATOM 8024 C CA . PHE B 1 262 ? -0.422 30.5 6.297 1 98.62 262 PHE B CA 1
ATOM 8025 C C . PHE B 1 262 ? -0.69 29.25 7.148 1 98.62 262 PHE B C 1
ATOM 8027 O O . PHE B 1 262 ? 0.096 28.312 7.137 1 98.62 262 PHE B O 1
ATOM 8034 N N . ILE B 1 263 ? -1.787 29.266 7.91 1 98.38 263 ILE B N 1
ATOM 8035 C CA . ILE B 1 263 ? -2.088 28.188 8.844 1 98.38 263 ILE B CA 1
ATOM 8036 C C . ILE B 1 263 ? -3.566 27.812 8.742 1 98.38 263 ILE B C 1
ATOM 8038 O O . ILE B 1 263 ? -4.43 28.688 8.641 1 98.38 263 ILE B O 1
ATOM 8042 N N . TRP B 1 264 ? -3.879 26.547 8.695 1 98.62 264 TRP B N 1
ATOM 8043 C CA . TRP B 1 264 ? -5.23 26.016 8.828 1 98.62 264 TRP B CA 1
ATOM 8044 C C . TRP B 1 264 ? -5.375 25.188 10.102 1 98.62 264 TRP B C 1
ATOM 8046 O O . TRP B 1 264 ? -4.559 24.297 10.367 1 98.62 264 TRP B O 1
ATOM 8056 N N . THR B 1 265 ? -6.367 25.469 10.938 1 98.5 265 THR B N 1
ATOM 8057 C CA . THR B 1 265 ? -6.656 24.734 12.172 1 98.5 265 THR B CA 1
ATOM 8058 C C . THR B 1 265 ? -8.039 24.094 12.102 1 98.5 265 THR B C 1
ATOM 8060 O O . THR B 1 265 ? -9.047 24.781 11.914 1 98.5 265 THR B O 1
ATOM 8063 N N . PRO B 1 266 ? -8.141 22.781 12.25 1 98.31 266 PRO B N 1
ATOM 8064 C CA . PRO B 1 266 ? -9.414 22.078 12.055 1 98.31 266 PRO B CA 1
ATOM 8065 C C . PRO B 1 266 ? -10.414 22.344 13.172 1 98.31 266 PRO B C 1
ATOM 8067 O O . PRO B 1 266 ? -10.031 22.453 14.336 1 98.31 266 PRO B O 1
ATOM 8070 N N . GLU B 1 267 ? -11.672 22.375 12.812 1 96.75 267 GLU B N 1
ATOM 8071 C CA . GLU B 1 267 ? -12.766 22.562 13.75 1 96.75 267 GLU B CA 1
ATOM 8072 C C . GLU B 1 267 ? -12.891 21.375 14.703 1 96.75 267 GLU B C 1
ATOM 8074 O O . GLU B 1 267 ? -13.219 21.547 15.883 1 96.75 267 GLU B O 1
ATOM 8079 N N . LEU B 1 268 ? -12.617 20.188 14.242 1 97.12 268 LEU B N 1
ATOM 8080 C CA . LEU B 1 268 ? -12.844 18.969 15 1 97.12 268 LEU B CA 1
ATOM 8081 C C . LEU B 1 268 ? -11.672 18.672 15.93 1 97.12 268 LEU B C 1
ATOM 8083 O O . LEU B 1 268 ? -11.664 17.656 16.625 1 97.12 268 LEU B O 1
ATOM 8087 N N . GLY B 1 269 ? -10.695 19.562 15.953 1 97.19 269 GLY B N 1
ATOM 8088 C CA . GLY B 1 269 ? -9.508 19.312 16.75 1 97.19 269 GLY B CA 1
ATOM 8089 C C . GLY B 1 269 ? -8.469 18.469 16.031 1 97.19 269 GLY B C 1
ATOM 8090 O O . GLY B 1 269 ? -8.688 18.031 14.898 1 97.19 269 GLY B O 1
ATOM 8091 N N . VAL B 1 270 ? -7.246 18.391 16.625 1 98.12 270 VAL B N 1
ATOM 8092 C CA . VAL B 1 270 ? -6.152 17.562 16.125 1 98.12 270 VAL B CA 1
ATOM 8093 C C . VAL B 1 270 ? -6.082 16.266 16.906 1 98.12 270 VAL B C 1
ATOM 8095 O O . VAL B 1 270 ? -5.891 16.266 18.125 1 98.12 270 VAL B O 1
ATOM 8098 N N . HIS B 1 271 ? -6.344 15.102 16.234 1 98.06 271 HIS B N 1
ATOM 8099 C CA . HIS B 1 271 ? -6.379 13.789 16.859 1 98.06 271 HIS B CA 1
ATOM 8100 C C . HIS B 1 271 ? -5.559 12.773 16.062 1 98.06 271 HIS B C 1
ATOM 8102 O O . HIS B 1 271 ? -5.43 12.891 14.852 1 98.06 271 HIS B O 1
ATOM 8108 N N . SER B 1 272 ? -4.988 11.812 16.766 1 98 272 SER B N 1
ATOM 8109 C CA . SER B 1 272 ? -4.121 10.82 16.141 1 98 272 SER B CA 1
ATOM 8110 C C . SER B 1 272 ? -4.574 9.406 16.469 1 98 272 SER B C 1
ATOM 8112 O O . SER B 1 272 ? -5.398 9.203 17.359 1 98 272 SER B O 1
ATOM 8114 N N . LEU B 1 273 ? -4.105 8.445 15.695 1 98.06 273 LEU B N 1
ATOM 8115 C CA . LEU B 1 273 ? -4.234 7.027 16.016 1 98.06 273 LEU B CA 1
ATOM 8116 C C . LEU B 1 273 ? -3.205 6.602 17.047 1 98.06 273 LEU B C 1
ATOM 8118 O O . LEU B 1 273 ? -2.295 7.367 17.375 1 98.06 273 LEU B O 1
ATOM 8122 N N . VAL B 1 274 ? -3.408 5.398 17.656 1 97.12 274 VAL B N 1
ATOM 8123 C CA . VAL B 1 274 ? -2.312 4.742 18.359 1 97.12 274 VAL B CA 1
ATOM 8124 C C . VAL B 1 274 ? -1.589 3.787 17.422 1 97.12 274 VAL B C 1
ATOM 8126 O O . VAL B 1 274 ? -2.158 3.344 16.422 1 97.12 274 VAL B O 1
ATOM 8129 N N . TRP B 1 275 ? -0.367 3.545 17.719 1 96.44 275 TRP B N 1
ATOM 8130 C CA . TRP B 1 275 ? 0.538 2.914 16.766 1 96.44 275 TRP B CA 1
ATOM 8131 C C . TRP B 1 275 ? 0.003 1.556 16.312 1 96.44 275 TRP B C 1
ATOM 8133 O O . TRP B 1 275 ? -0.055 1.265 15.125 1 96.44 275 TRP B O 1
ATOM 8143 N N . ASP B 1 276 ? -0.443 0.656 17.234 1 96.56 276 ASP B N 1
ATOM 8144 C CA . ASP B 1 276 ? -0.964 -0.665 16.891 1 96.56 276 ASP B CA 1
ATOM 8145 C C . ASP B 1 276 ? -2.162 -0.558 15.953 1 96.56 276 ASP B C 1
ATOM 8147 O O . ASP B 1 276 ? -2.281 -1.329 14.992 1 96.56 276 ASP B O 1
ATOM 8151 N N . GLU B 1 277 ? -2.975 0.401 16.281 1 96.69 277 GLU B N 1
ATOM 8152 C CA . GLU B 1 277 ? -4.148 0.665 15.461 1 96.69 277 GLU B CA 1
ATOM 8153 C C . GLU B 1 277 ? -3.744 1.114 14.055 1 96.69 277 GLU B C 1
ATOM 8155 O O . GLU B 1 277 ? -4.332 0.678 13.062 1 96.69 277 GLU B O 1
ATOM 8160 N N . ALA B 1 278 ? -2.783 1.993 13.945 1 97.5 278 ALA B N 1
ATOM 8161 C CA . ALA B 1 278 ? -2.291 2.469 12.648 1 97.5 278 ALA B CA 1
ATOM 8162 C C . ALA B 1 278 ? -1.773 1.312 11.805 1 97.5 278 ALA B C 1
ATOM 8164 O O . ALA B 1 278 ? -2.068 1.232 10.609 1 97.5 278 ALA B O 1
ATOM 8165 N N . LEU B 1 279 ? -1.024 0.432 12.383 1 96.12 279 LEU B N 1
ATOM 8166 C CA . LEU B 1 279 ? -0.466 -0.713 11.672 1 96.12 279 LEU B CA 1
ATOM 8167 C C . LEU B 1 279 ? -1.571 -1.65 11.195 1 96.12 279 LEU B C 1
ATOM 8169 O O . LEU B 1 279 ? -1.585 -2.061 10.031 1 96.12 279 LEU B O 1
ATOM 8173 N N . LYS B 1 280 ? -2.479 -1.957 12.055 1 96.56 280 LYS B N 1
ATOM 8174 C CA . LYS B 1 280 ? -3.543 -2.893 11.695 1 96.56 280 LYS B CA 1
ATOM 8175 C C . LYS B 1 280 ? -4.441 -2.318 10.609 1 96.56 280 LYS B C 1
ATOM 8177 O O . LYS B 1 280 ? -4.816 -3.023 9.672 1 96.56 280 LYS B O 1
ATOM 8182 N N . LEU B 1 281 ? -4.75 -1.024 10.742 1 96.62 281 LEU B N 1
ATOM 8183 C CA . LEU B 1 281 ? -5.566 -0.363 9.734 1 96.62 281 LEU B CA 1
ATOM 8184 C C . LEU B 1 281 ? -4.883 -0.398 8.375 1 96.62 281 LEU B C 1
ATOM 8186 O O . LEU B 1 281 ? -5.547 -0.553 7.344 1 96.62 281 LEU B O 1
ATOM 8190 N N . ALA B 1 282 ? -3.619 -0.276 8.391 1 96.12 282 ALA B N 1
ATOM 8191 C CA . ALA B 1 282 ? -2.879 -0.242 7.133 1 96.12 282 ALA B CA 1
ATOM 8192 C C . ALA B 1 282 ? -3.107 -1.518 6.328 1 96.12 282 ALA B C 1
ATOM 8194 O O . ALA B 1 282 ? -3.029 -1.504 5.098 1 96.12 282 ALA B O 1
ATOM 8195 N N . GLY B 1 283 ? -3.404 -2.594 6.961 1 95.88 283 GLY B N 1
ATOM 8196 C CA . GLY B 1 283 ? -3.693 -3.84 6.27 1 95.88 283 GLY B CA 1
ATOM 8197 C C . GLY B 1 283 ? -5.18 -4.109 6.121 1 95.88 283 GLY B C 1
ATOM 8198 O O . GLY B 1 283 ? -5.625 -4.602 5.082 1 95.88 283 GLY B O 1
ATOM 8199 N N . GLN B 1 284 ? -5.992 -3.758 7.133 1 95.5 284 GLN B N 1
ATOM 8200 C CA . GLN B 1 284 ? -7.418 -4.07 7.184 1 95.5 284 GLN B CA 1
ATOM 8201 C C . GLN B 1 284 ? -8.219 -3.131 6.285 1 95.5 284 GLN B C 1
ATOM 8203 O O . GLN B 1 284 ? -9.25 -3.523 5.727 1 95.5 284 GLN B O 1
ATOM 8208 N N . ASP B 1 285 ? -7.727 -1.92 6.195 1 95.56 285 ASP B N 1
ATOM 8209 C CA . ASP B 1 285 ? -8.336 -0.89 5.355 1 95.56 285 ASP B CA 1
ATOM 8210 C C . ASP B 1 285 ? -7.305 0.161 4.945 1 95.56 285 ASP B C 1
ATOM 8212 O O . ASP B 1 285 ? -7.328 1.288 5.445 1 95.56 285 ASP B O 1
ATOM 8216 N N . PRO B 1 286 ? -6.508 -0.163 3.939 1 96.44 286 PRO B N 1
ATOM 8217 C CA . PRO B 1 286 ? -5.441 0.766 3.561 1 96.44 286 PRO B CA 1
ATOM 8218 C C . PRO B 1 286 ? -5.977 2.107 3.062 1 96.44 286 PRO B C 1
ATOM 8220 O O . PRO B 1 286 ? -5.207 3.059 2.898 1 96.44 286 PRO B O 1
ATOM 8223 N N . ASP B 1 287 ? -7.305 2.244 2.846 1 97.25 287 ASP B N 1
ATOM 8224 C CA . ASP B 1 287 ? -7.945 3.449 2.326 1 97.25 287 ASP B CA 1
ATOM 8225 C C . ASP B 1 287 ? -8.719 4.176 3.424 1 97.25 287 ASP B C 1
ATOM 8227 O O . ASP B 1 287 ? -9.672 4.902 3.141 1 97.25 287 ASP B O 1
ATOM 8231 N N . PHE B 1 288 ? -8.359 4.047 4.66 1 97.44 288 PHE B N 1
ATOM 8232 C CA . PHE B 1 288 ? -9.117 4.484 5.824 1 97.44 288 PHE B CA 1
ATOM 8233 C C . PHE B 1 288 ? -9.359 5.988 5.773 1 97.44 288 PHE B C 1
ATOM 8235 O O . PHE B 1 288 ? -10.5 6.441 5.934 1 97.44 288 PHE B O 1
ATOM 8242 N N . HIS B 1 289 ? -8.336 6.789 5.543 1 97.94 289 HIS B N 1
ATOM 8243 C CA . HIS B 1 289 ? -8.477 8.242 5.562 1 97.94 289 HIS B CA 1
ATOM 8244 C C . HIS B 1 289 ? -9.328 8.727 4.391 1 97.94 289 HIS B C 1
ATOM 8246 O O . HIS B 1 289 ? -10.148 9.633 4.551 1 97.94 289 HIS B O 1
ATOM 8252 N N . ARG B 1 290 ? -9.047 8.148 3.246 1 96.62 290 ARG B N 1
ATOM 8253 C CA . ARG B 1 290 ? -9.82 8.531 2.066 1 96.62 290 ARG B CA 1
ATOM 8254 C C . ARG B 1 290 ? -11.305 8.242 2.268 1 96.62 290 ARG B C 1
ATOM 8256 O O . ARG B 1 290 ? -12.156 9.07 1.93 1 96.62 290 ARG B O 1
ATOM 8263 N N . LYS B 1 291 ? -11.641 7.031 2.762 1 96.62 291 LYS B N 1
ATOM 8264 C CA . LYS B 1 291 ? -13.023 6.656 3.035 1 96.62 291 LYS B CA 1
ATOM 8265 C C . LYS B 1 291 ? -13.648 7.582 4.078 1 96.62 291 LYS B C 1
ATOM 8267 O O . LYS B 1 291 ? -14.805 7.977 3.949 1 96.62 291 LYS B O 1
ATOM 8272 N N . ASP B 1 292 ? -12.883 7.879 5.078 1 97.38 292 ASP B N 1
ATOM 8273 C CA . ASP B 1 292 ? -13.359 8.75 6.148 1 97.38 292 ASP B CA 1
ATOM 8274 C C . ASP B 1 292 ? -13.758 10.117 5.605 1 97.38 292 ASP B C 1
ATOM 8276 O O . ASP B 1 292 ? -14.836 10.633 5.93 1 97.38 292 ASP B O 1
ATOM 8280 N N . LEU B 1 293 ? -12.898 10.758 4.793 1 97.88 293 LEU B N 1
ATOM 8281 C CA . LEU B 1 293 ? -13.203 12.055 4.191 1 97.88 293 LEU B CA 1
ATOM 8282 C C . LEU B 1 293 ? -14.445 11.969 3.32 1 97.88 293 LEU B C 1
ATOM 8284 O O . LEU B 1 293 ? -15.344 12.805 3.434 1 97.88 293 LEU B O 1
ATOM 8288 N N . TRP B 1 294 ? -14.5 10.961 2.453 1 96.5 294 TRP B N 1
ATOM 8289 C CA . TRP B 1 294 ? -15.609 10.75 1.531 1 96.5 294 TRP B CA 1
ATOM 8290 C C . TRP B 1 294 ? -16.922 10.609 2.289 1 96.5 294 TRP B C 1
ATOM 8292 O O . TRP B 1 294 ? -17.906 11.281 1.969 1 96.5 294 TRP B O 1
ATOM 8302 N N . GLU B 1 295 ? -16.906 9.766 3.34 1 94.88 295 GLU B N 1
ATOM 8303 C CA . GLU B 1 295 ? -18.094 9.484 4.141 1 94.88 295 GLU B CA 1
ATOM 8304 C C . GLU B 1 295 ? -18.578 10.727 4.879 1 94.88 295 GLU B C 1
ATOM 8306 O O . GLU B 1 295 ? -19.781 10.984 4.961 1 94.88 295 GLU B O 1
ATOM 8311 N N . ALA B 1 296 ? -17.688 11.469 5.449 1 96.44 296 ALA B N 1
ATOM 8312 C CA . ALA B 1 296 ? -18.047 12.68 6.172 1 96.44 296 ALA B CA 1
ATOM 8313 C C . ALA B 1 296 ? -18.781 13.664 5.262 1 96.44 296 ALA B C 1
ATOM 8315 O O . ALA B 1 296 ? -19.828 14.211 5.637 1 96.44 296 ALA B O 1
ATOM 8316 N N . ILE B 1 297 ? -18.25 13.867 4.09 1 96.56 297 ILE B N 1
ATOM 8317 C CA . ILE B 1 297 ? -18.844 14.82 3.15 1 96.56 297 ILE B CA 1
ATOM 8318 C C . ILE B 1 297 ? -20.188 14.297 2.68 1 96.56 297 ILE B C 1
ATOM 8320 O O . ILE B 1 297 ? -21.172 15.055 2.623 1 96.56 297 ILE B O 1
ATOM 8324 N N . GLU B 1 298 ? -20.281 13 2.408 1 94 298 GLU B N 1
ATOM 8325 C CA . GLU B 1 298 ? -21.547 12.398 1.986 1 94 298 GLU B CA 1
ATOM 8326 C C . GLU B 1 298 ? -22.609 12.539 3.068 1 94 298 GLU B C 1
ATOM 8328 O O . GLU B 1 298 ? -23.797 12.688 2.762 1 94 298 GLU B O 1
ATOM 8333 N N . ASN B 1 299 ? -22.188 12.586 4.336 1 93.31 299 ASN B N 1
ATOM 8334 C CA . ASN B 1 299 ? -23.109 12.602 5.457 1 93.31 299 ASN B CA 1
ATOM 8335 C C . ASN B 1 299 ? -23.359 14.023 5.957 1 93.31 299 ASN B C 1
ATOM 8337 O O . ASN B 1 299 ? -24.016 14.219 6.984 1 93.31 299 ASN B O 1
ATOM 8341 N N . GLY B 1 300 ? -22.844 14.984 5.305 1 93.38 300 GLY B N 1
ATOM 8342 C CA . GLY B 1 300 ? -23.078 16.375 5.664 1 93.38 300 GLY B CA 1
ATOM 8343 C C . GLY B 1 300 ? -22.234 16.844 6.828 1 93.38 300 GLY B C 1
ATOM 8344 O O . GLY B 1 300 ? -22.406 17.953 7.324 1 93.38 300 GLY B O 1
ATOM 8345 N N . ALA B 1 301 ? -21.438 15.93 7.359 1 95.69 301 ALA B N 1
ATOM 8346 C CA . ALA B 1 301 ? -20.453 16.359 8.352 1 95.69 301 ALA B CA 1
ATOM 8347 C C . ALA B 1 301 ? -19.25 17.016 7.68 1 95.69 301 ALA B C 1
ATOM 8349 O O . ALA B 1 301 ? -18.125 16.5 7.773 1 95.69 301 ALA B O 1
ATOM 8350 N N . TYR B 1 302 ? -19.453 18.125 7.129 1 97.5 302 TYR B N 1
ATOM 8351 C CA . TYR B 1 302 ? -18.469 18.797 6.285 1 97.5 302 TYR B CA 1
ATOM 8352 C C . TYR B 1 302 ? -17.234 19.203 7.094 1 97.5 302 TYR B C 1
ATOM 8354 O O . TYR B 1 302 ? -17.359 19.891 8.109 1 97.5 302 TYR B O 1
ATOM 8362 N N . PRO B 1 303 ? -16.031 18.812 6.652 1 97.69 303 PRO B N 1
ATOM 8363 C CA . PRO B 1 303 ? -14.812 19.266 7.316 1 97.69 303 PRO B CA 1
ATOM 8364 C C . PRO B 1 303 ? -14.609 20.766 7.207 1 97.69 303 PRO B C 1
ATOM 8366 O O . PRO B 1 303 ? -14.836 21.359 6.141 1 97.69 303 PRO B O 1
ATOM 8369 N N . LYS B 1 304 ? -14.156 21.391 8.266 1 98.06 304 LYS B N 1
ATOM 8370 C CA . LYS B 1 304 ? -13.922 22.828 8.32 1 98.06 304 LYS B CA 1
ATOM 8371 C C . LYS B 1 304 ? -12.594 23.141 9 1 98.06 304 LYS B C 1
ATOM 8373 O O . LYS B 1 304 ? -12.164 22.422 9.906 1 98.06 304 LYS B O 1
ATOM 8378 N N . TRP B 1 305 ? -11.961 24.156 8.531 1 98.62 305 TRP B N 1
ATOM 8379 C CA . TRP B 1 305 ? -10.75 24.703 9.133 1 98.62 305 TRP B CA 1
ATOM 8380 C C . TRP B 1 305 ? -10.852 26.219 9.273 1 98.62 305 TRP B C 1
ATOM 8382 O O . TRP B 1 305 ? -11.391 26.891 8.391 1 98.62 305 TRP B O 1
ATOM 8392 N N . LYS B 1 306 ? -10.367 26.766 10.352 1 98.38 306 LYS B N 1
ATOM 8393 C CA . LYS B 1 306 ? -10.062 28.188 10.398 1 98.38 306 LYS B CA 1
ATOM 8394 C C . LYS B 1 306 ? -8.766 28.5 9.656 1 98.38 306 LYS B C 1
ATOM 8396 O O . LYS B 1 306 ? -7.805 27.734 9.727 1 98.38 306 LYS B O 1
ATOM 8401 N N . PHE B 1 307 ? -8.812 29.609 8.961 1 98.5 307 PHE B N 1
ATOM 8402 C CA . PHE B 1 307 ? -7.645 30.062 8.219 1 98.5 307 PHE B CA 1
ATOM 8403 C C . PHE B 1 307 ? -6.969 31.234 8.938 1 98.5 307 PHE B C 1
ATOM 8405 O O . PHE B 1 307 ? -7.617 32.25 9.25 1 98.5 307 PHE B O 1
ATOM 8412 N N . GLY B 1 308 ? -5.613 31.031 9.172 1 98.5 308 GLY B N 1
ATOM 8413 C CA . GLY B 1 308 ? -4.875 32.031 9.922 1 98.5 308 GLY B CA 1
ATOM 8414 C C . GLY B 1 308 ? -3.596 32.469 9.234 1 98.5 308 GLY B C 1
ATOM 8415 O O . GLY B 1 308 ? -3.076 31.766 8.367 1 98.5 308 GLY B O 1
ATOM 8416 N N . LEU B 1 309 ? -3.105 33.688 9.625 1 98.38 309 LEU B N 1
ATOM 8417 C CA . LEU B 1 309 ? -1.846 34.281 9.18 1 98.38 309 LEU B CA 1
ATOM 8418 C C . LEU B 1 309 ? -0.914 34.531 10.359 1 98.38 309 LEU B C 1
ATOM 8420 O O . LEU B 1 309 ? -1.349 35 11.414 1 98.38 309 LEU B O 1
ATOM 8424 N N . GLN B 1 310 ? 0.291 34.125 10.266 1 98.5 310 GLN B N 1
ATOM 8425 C CA . GLN B 1 310 ? 1.359 34.719 11.07 1 98.5 310 GLN B CA 1
ATOM 8426 C C . GLN B 1 310 ? 2.166 35.719 10.266 1 98.5 310 GLN B C 1
ATOM 8428 O O . GLN B 1 310 ? 2.734 35.406 9.227 1 98.5 310 GLN B O 1
ATOM 8433 N N . CYS B 1 311 ? 2.266 36.969 10.766 1 98.44 311 CYS B N 1
ATOM 8434 C CA . CYS B 1 311 ? 2.852 38.031 9.984 1 98.44 311 CYS B CA 1
ATOM 8435 C C . CYS B 1 311 ? 4.023 38.688 10.727 1 98.44 311 CYS B C 1
ATOM 8437 O O . CYS B 1 311 ? 3.967 38.875 11.945 1 98.44 311 CYS B O 1
ATOM 8439 N N . ILE B 1 312 ? 5.082 38.938 10.008 1 98.19 312 ILE B N 1
ATOM 8440 C CA . ILE B 1 312 ? 6.238 39.688 10.469 1 98.19 312 ILE B CA 1
ATOM 8441 C C . ILE B 1 312 ? 6.516 40.844 9.516 1 98.19 312 ILE B C 1
ATOM 8443 O O . ILE B 1 312 ? 6.762 40.625 8.328 1 98.19 312 ILE B O 1
ATOM 8447 N N . LYS B 1 313 ? 6.477 42.031 9.984 1 96.44 313 LYS B N 1
ATOM 8448 C CA . LYS B 1 313 ? 6.695 43.188 9.148 1 96.44 313 LYS B CA 1
ATOM 8449 C C . LYS B 1 313 ? 8.109 43.219 8.586 1 96.44 313 LYS B C 1
ATOM 8451 O O . LYS B 1 313 ? 9.062 42.844 9.281 1 96.44 313 LYS B O 1
ATOM 8456 N N . ASP B 1 314 ? 8.172 43.719 7.328 1 94.19 314 ASP B N 1
ATOM 8457 C CA . ASP B 1 314 ? 9.484 43.906 6.73 1 94.19 314 ASP B CA 1
ATOM 8458 C C . ASP B 1 314 ? 10.367 44.781 7.605 1 94.19 314 ASP B C 1
ATOM 8460 O O . ASP B 1 314 ? 9.914 45.812 8.094 1 94.19 314 ASP B O 1
ATOM 8464 N N . GLY B 1 315 ? 11.5 44.344 7.895 1 91.56 315 GLY B N 1
ATOM 8465 C CA . GLY B 1 315 ? 12.398 45.062 8.781 1 91.56 315 GLY B CA 1
ATOM 8466 C C . GLY B 1 315 ? 12.508 44.469 10.156 1 91.56 315 GLY B C 1
ATOM 8467 O O . GLY B 1 315 ? 13.43 44.781 10.914 1 91.56 315 GLY B O 1
ATOM 8468 N N . ASP B 1 316 ? 11.594 43.625 10.492 1 94.56 316 ASP B N 1
ATOM 8469 C CA . ASP B 1 316 ? 11.578 43.062 11.828 1 94.56 316 ASP B CA 1
ATOM 8470 C C . ASP B 1 316 ? 12.156 41.625 11.812 1 94.56 316 ASP B C 1
ATOM 8472 O O . ASP B 1 316 ? 12.102 40.938 12.82 1 94.56 316 ASP B O 1
ATOM 8476 N N . GLN B 1 317 ? 12.656 41.219 10.734 1 89.69 317 GLN B N 1
ATOM 8477 C CA . GLN B 1 317 ? 13.055 39.812 10.562 1 89.69 317 GLN B CA 1
ATOM 8478 C C . GLN B 1 317 ? 14.219 39.469 11.484 1 89.69 317 GLN B C 1
ATOM 8480 O O . GLN B 1 317 ? 14.391 38.281 11.836 1 89.69 317 GLN B O 1
ATOM 8485 N N . ASP B 1 318 ? 15 40.438 11.992 1 90.5 318 ASP B N 1
ATOM 8486 C CA . ASP B 1 318 ? 16.203 40.156 12.766 1 90.5 318 ASP B CA 1
ATOM 8487 C C . ASP B 1 318 ? 15.906 40.156 14.266 1 90.5 318 ASP B C 1
ATOM 8489 O O . ASP B 1 318 ? 16.812 40 15.078 1 90.5 318 ASP B O 1
ATOM 8493 N N . LYS B 1 319 ? 14.672 40.312 14.609 1 93.44 319 LYS B N 1
ATOM 8494 C CA . LYS B 1 319 ? 14.273 40.344 16.016 1 93.44 319 LYS B CA 1
ATOM 8495 C C . LYS B 1 319 ? 14.195 38.938 16.594 1 93.44 319 LYS B C 1
ATOM 8497 O O . LYS B 1 319 ? 13.977 38.781 17.797 1 93.44 319 LYS B O 1
ATOM 8502 N N . PHE B 1 320 ? 14.445 37.969 15.852 1 94.5 320 PHE B N 1
ATOM 8503 C CA . PHE B 1 320 ? 14.281 36.594 16.281 1 94.5 320 PHE B CA 1
ATOM 8504 C C . PHE B 1 320 ? 15.617 35.875 16.312 1 94.5 320 PHE B C 1
ATOM 8506 O O . PHE B 1 320 ? 16.562 36.25 15.609 1 94.5 320 PHE B O 1
ATOM 8513 N N . ASP B 1 321 ? 15.719 34.812 17.141 1 92.38 321 ASP B N 1
ATOM 8514 C CA . ASP B 1 321 ? 16.938 34.031 17.281 1 92.38 321 ASP B CA 1
ATOM 8515 C C . ASP B 1 321 ? 17.109 33.062 16.094 1 92.38 321 ASP B C 1
ATOM 8517 O O . ASP B 1 321 ? 18.172 32.438 15.945 1 92.38 321 ASP B O 1
ATOM 8521 N N . PHE B 1 322 ? 16.141 32.938 15.32 1 94.75 322 PHE B N 1
ATOM 8522 C CA . PHE B 1 322 ? 16.172 32.125 14.117 1 94.75 322 PHE B CA 1
ATOM 8523 C C . PHE B 1 322 ? 15.906 32.969 12.875 1 94.75 322 PHE B C 1
ATOM 8525 O O . PHE B 1 322 ? 15.422 34.094 12.977 1 94.75 322 PHE B O 1
ATOM 8532 N N . ASP B 1 323 ? 16.375 32.469 11.742 1 95.94 323 ASP B N 1
ATOM 8533 C CA . ASP B 1 323 ? 16.031 33.156 10.492 1 95.94 323 ASP B CA 1
ATOM 8534 C C . ASP B 1 323 ? 14.594 32.844 10.086 1 95.94 323 ASP B C 1
ATOM 8536 O O . ASP B 1 323 ? 14.195 31.688 10.008 1 95.94 323 ASP B O 1
ATOM 8540 N N . ILE B 1 324 ? 13.828 33.844 9.766 1 96.88 324 ILE B N 1
ATOM 8541 C CA . ILE B 1 324 ? 12.398 33.719 9.508 1 96.88 324 ILE B CA 1
ATOM 8542 C C . ILE B 1 324 ? 12.18 33.031 8.164 1 96.88 324 ILE B C 1
ATOM 8544 O O . ILE B 1 324 ? 11.07 32.594 7.848 1 96.88 324 ILE B O 1
ATOM 8548 N N . LEU B 1 325 ? 13.227 32.844 7.32 1 97 325 LEU B N 1
ATOM 8549 C CA . LEU B 1 325 ? 13.141 32.219 6.012 1 97 325 LEU B CA 1
ATOM 8550 C C . LEU B 1 325 ? 13.523 30.734 6.098 1 97 325 LEU B C 1
ATOM 8552 O O . LEU B 1 325 ? 13.461 30.016 5.098 1 97 325 LEU B O 1
ATOM 8556 N N . ASP B 1 326 ? 13.984 30.281 7.332 1 97.62 326 ASP B N 1
ATOM 8557 C CA . ASP B 1 326 ? 14.398 28.891 7.543 1 97.62 326 ASP B CA 1
ATOM 8558 C C . ASP B 1 326 ? 13.188 27.969 7.703 1 97.62 326 ASP B C 1
ATOM 8560 O O . ASP B 1 326 ? 12.531 27.969 8.75 1 97.62 326 ASP B O 1
ATOM 8564 N N . ALA B 1 327 ? 12.945 27.094 6.699 1 98.06 327 ALA B N 1
ATOM 8565 C CA . ALA B 1 327 ? 11.773 26.234 6.672 1 98.06 327 ALA B CA 1
ATOM 8566 C C . ALA B 1 327 ? 11.859 25.172 7.758 1 98.06 327 ALA B C 1
ATOM 8568 O O . ALA B 1 327 ? 10.859 24.5 8.062 1 98.06 327 ALA B O 1
ATOM 8569 N N . THR B 1 328 ? 13 24.938 8.367 1 98.31 328 THR B N 1
ATOM 8570 C CA . THR B 1 328 ? 13.141 23.938 9.438 1 98.31 328 THR B CA 1
ATOM 8571 C C . THR B 1 328 ? 12.758 24.547 10.781 1 98.31 328 THR B C 1
ATOM 8573 O O . THR B 1 328 ? 12.898 23.906 11.82 1 98.31 328 THR B O 1
ATOM 8576 N N . LYS B 1 329 ? 12.359 25.859 10.773 1 97.94 329 LYS B N 1
ATOM 8577 C CA . LYS B 1 329 ? 11.961 26.562 11.984 1 97.94 329 LYS B CA 1
ATOM 8578 C C . LYS B 1 329 ? 10.477 26.938 11.945 1 97.94 329 LYS B C 1
ATOM 8580 O O . LYS B 1 329 ? 9.938 27.234 10.875 1 97.94 329 LYS B O 1
ATOM 8585 N N . LEU B 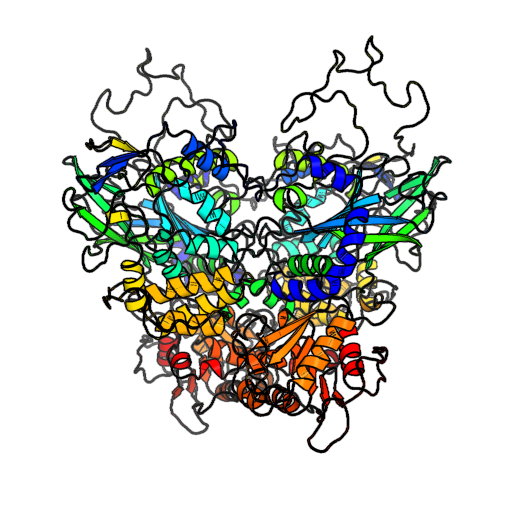1 330 ? 9.82 26.812 13.062 1 97.56 330 LEU B N 1
ATOM 8586 C CA . LEU B 1 330 ? 8.484 27.375 13.203 1 97.56 330 LEU B CA 1
ATOM 8587 C C . LEU B 1 330 ? 8.547 28.75 13.875 1 97.56 330 LEU B C 1
ATOM 8589 O O . LEU B 1 330 ? 9.57 29.109 14.461 1 97.56 330 LEU B O 1
ATOM 8593 N N . TRP B 1 331 ? 7.562 29.609 13.602 1 97.81 331 TRP B N 1
ATOM 8594 C CA . TRP B 1 331 ? 7.387 30.859 14.336 1 97.81 331 TRP B CA 1
ATOM 8595 C C . TRP B 1 331 ? 6.543 30.641 15.586 1 97.81 331 TRP B C 1
ATOM 8597 O O . TRP B 1 331 ? 5.328 30.453 15.5 1 97.81 331 TRP B O 1
ATOM 8607 N N . PRO B 1 332 ? 7.203 30.641 16.781 1 97.06 332 PRO B N 1
ATOM 8608 C CA . PRO B 1 332 ? 6.41 30.391 18 1 97.06 332 PRO B CA 1
ATOM 8609 C C . PRO B 1 332 ? 5.223 31.328 18.141 1 97.06 332 PRO B C 1
ATOM 8611 O O . PRO B 1 332 ? 5.355 32.531 17.891 1 97.06 332 PRO B O 1
ATOM 8614 N N . GLU B 1 333 ? 4.09 30.812 18.516 1 96.12 333 GLU B N 1
ATOM 8615 C CA . GLU B 1 333 ? 2.85 31.594 18.594 1 96.12 333 GLU B CA 1
ATOM 8616 C C . GLU B 1 333 ? 2.951 32.688 19.641 1 96.12 333 GLU B C 1
ATOM 8618 O O . GLU B 1 333 ? 2.301 33.719 19.516 1 96.12 333 GLU B O 1
ATOM 8623 N N . GLU B 1 334 ? 3.789 32.5 20.656 1 95.75 334 GLU B N 1
ATOM 8624 C CA . GLU B 1 334 ? 3.99 33.531 21.688 1 95.75 334 GLU B CA 1
ATOM 8625 C C . GLU B 1 334 ? 4.68 34.75 21.109 1 95.75 334 GLU B C 1
ATOM 8627 O O . GLU B 1 334 ? 4.457 35.875 21.594 1 95.75 334 GLU B O 1
ATOM 8632 N N . GLN B 1 335 ? 5.465 34.531 20.125 1 96 335 GLN B N 1
ATOM 8633 C CA . GLN B 1 335 ? 6.223 35.625 19.516 1 96 335 GLN B CA 1
ATOM 8634 C C . GLN B 1 335 ? 5.484 36.188 18.312 1 96 335 GLN B C 1
ATOM 8636 O O . GLN B 1 335 ? 5.531 37.406 18.078 1 96 335 GLN B O 1
ATOM 8641 N N . VAL B 1 336 ? 4.914 35.375 17.547 1 97.81 336 VAL B N 1
ATOM 8642 C CA . VAL B 1 336 ? 4.137 35.75 16.375 1 97.81 336 VAL B CA 1
ATOM 8643 C C . VAL B 1 336 ? 2.771 35.094 16.406 1 97.81 336 VAL B C 1
ATOM 8645 O O . VAL B 1 336 ? 2.58 34.031 15.82 1 97.81 336 VAL B O 1
ATOM 8648 N N . PRO B 1 337 ? 1.774 35.688 16.984 1 97.25 337 PRO B N 1
ATOM 8649 C CA . PRO B 1 337 ? 0.459 35.062 17.141 1 97.25 337 PRO B CA 1
ATOM 8650 C C . PRO B 1 337 ? -0.236 34.812 15.805 1 97.25 337 PRO B C 1
ATOM 8652 O O . PRO B 1 337 ? 0.015 35.531 14.828 1 97.25 337 PRO B O 1
ATOM 8655 N N . ILE B 1 338 ? -1.085 33.844 15.789 1 97.94 338 ILE B N 1
ATOM 8656 C CA . ILE B 1 338 ? -1.896 33.531 14.617 1 97.94 338 ILE B CA 1
ATOM 8657 C C . ILE B 1 338 ? -3.115 34.438 14.57 1 97.94 338 ILE B C 1
ATOM 8659 O O . ILE B 1 338 ? -3.861 34.531 15.555 1 97.94 338 ILE B O 1
ATOM 8663 N N . ARG B 1 339 ? -3.27 35.156 13.539 1 98.38 339 ARG B N 1
ATOM 8664 C CA . ARG B 1 339 ? -4.461 35.938 13.25 1 98.38 339 ARG B CA 1
ATOM 8665 C C . ARG B 1 339 ? -5.422 35.188 12.344 1 98.38 339 ARG B C 1
ATOM 8667 O O . ARG B 1 339 ? -5.184 35.062 11.133 1 98.38 339 ARG B O 1
ATOM 8674 N N . TYR B 1 340 ? -6.52 34.625 12.922 1 98.12 340 TYR B N 1
ATOM 8675 C CA . TYR B 1 340 ? -7.492 33.906 12.117 1 98.12 340 TYR B CA 1
ATOM 8676 C C . TYR B 1 340 ? -8.445 34.875 11.414 1 98.12 340 TYR B C 1
ATOM 8678 O O . TYR B 1 340 ? -9.047 35.719 12.047 1 98.12 340 TYR B O 1
ATOM 8686 N N . ILE B 1 341 ? -8.633 34.656 10.055 1 98.56 341 ILE B N 1
ATOM 8687 C CA . ILE B 1 341 ? -9.375 35.688 9.336 1 98.56 341 ILE B CA 1
ATOM 8688 C C . ILE B 1 341 ? -10.383 35.031 8.398 1 98.56 341 ILE B C 1
ATOM 8690 O O . ILE B 1 341 ? -11.141 35.719 7.707 1 98.56 341 ILE B O 1
ATOM 8694 N N . GLY B 1 342 ? -10.422 33.75 8.297 1 98.31 342 GLY B N 1
ATOM 8695 C CA . GLY B 1 342 ? -11.328 33.094 7.371 1 98.31 342 GLY B CA 1
ATOM 8696 C C . GLY B 1 342 ? -11.586 31.656 7.715 1 98.31 342 GLY B C 1
ATOM 8697 O O . GLY B 1 342 ? -11.188 31.188 8.789 1 98.31 342 GLY B O 1
ATOM 8698 N N . GLU B 1 343 ? -12.344 30.984 6.773 1 98.12 343 GLU B N 1
ATOM 8699 C CA . GLU B 1 343 ? -12.734 29.594 6.961 1 98.12 343 GLU B CA 1
ATOM 8700 C C . GLU B 1 343 ? -12.727 28.828 5.637 1 98.12 343 GLU B C 1
ATOM 8702 O O . GLU B 1 343 ? -13.102 29.375 4.598 1 98.12 343 GLU B O 1
ATOM 8707 N N . LEU B 1 344 ? -12.203 27.625 5.715 1 97.94 344 LEU B N 1
ATOM 8708 C CA . LEU B 1 344 ? -12.219 26.641 4.637 1 97.94 344 LEU B CA 1
ATOM 8709 C C . LEU B 1 344 ? -13.18 25.5 4.957 1 97.94 344 LEU B C 1
ATOM 8711 O O . LEU B 1 344 ? -13.172 24.969 6.066 1 97.94 344 LEU B O 1
ATOM 8715 N N . GLU B 1 345 ? -14.117 25.156 4.047 1 98.25 345 GLU B N 1
ATOM 8716 C CA . GLU B 1 345 ? -15.062 24.047 4.215 1 98.25 345 GLU B CA 1
ATOM 8717 C C . GLU B 1 345 ? -15.062 23.141 2.988 1 98.25 345 GLU B C 1
ATOM 8719 O O . GLU B 1 345 ? -15.125 23.625 1.854 1 98.25 345 GLU B O 1
ATOM 8724 N N . LEU B 1 346 ? -14.891 21.859 3.143 1 98.25 346 LEU B N 1
ATOM 8725 C CA . LEU B 1 346 ? -15.031 20.859 2.086 1 98.25 346 LEU B CA 1
ATOM 8726 C C . LEU B 1 346 ? -16.422 20.234 2.111 1 98.25 346 LEU B C 1
ATOM 8728 O O . LEU B 1 346 ? -16.828 19.672 3.131 1 98.25 346 LEU B O 1
ATOM 8732 N N . ASN B 1 347 ? -17.141 20.297 0.96 1 97.38 347 ASN B N 1
ATOM 8733 C CA . ASN B 1 347 ? -18.531 19.922 1.035 1 97.38 347 ASN B CA 1
ATOM 8734 C C . ASN B 1 347 ? -18.969 19.141 -0.205 1 97.38 347 ASN B C 1
ATOM 8736 O O . ASN B 1 347 ? -20.172 18.938 -0.428 1 97.38 347 ASN B O 1
ATOM 8740 N N . ARG B 1 348 ? -18.047 18.797 -1.05 1 97.44 348 ARG B N 1
ATOM 8741 C CA . ARG B 1 348 ? -18.422 18.031 -2.23 1 97.44 348 ARG B CA 1
ATOM 8742 C C . ARG B 1 348 ? -17.312 17.062 -2.625 1 97.44 348 ARG B C 1
ATOM 8744 O O . ARG B 1 348 ? -16.156 17.469 -2.811 1 97.44 348 ARG B O 1
ATOM 8751 N N . ASN B 1 349 ? -17.672 15.805 -2.748 1 96.81 349 ASN B N 1
ATOM 8752 C CA . ASN B 1 349 ? -16.734 14.789 -3.238 1 96.81 349 ASN B CA 1
ATOM 8753 C C . ASN B 1 349 ? -16.5 14.922 -4.738 1 96.81 349 ASN B C 1
ATOM 8755 O O . ASN B 1 349 ? -17.266 15.609 -5.43 1 96.81 349 ASN B O 1
ATOM 8759 N N . VAL B 1 350 ? -15.477 14.352 -5.273 1 96.38 350 VAL B N 1
ATOM 8760 C CA . VAL B 1 350 ? -15.188 14.352 -6.703 1 96.38 350 VAL B CA 1
ATOM 8761 C C . VAL B 1 350 ? -16.156 13.414 -7.43 1 96.38 350 VAL B C 1
ATOM 8763 O O . VAL B 1 350 ? -16.734 12.516 -6.816 1 96.38 350 VAL B O 1
ATOM 8766 N N . ASP B 1 351 ? -16.281 13.648 -8.734 1 93.56 351 ASP B N 1
ATOM 8767 C CA . ASP B 1 351 ? -17.078 12.75 -9.562 1 93.56 351 ASP B CA 1
ATOM 8768 C C . ASP B 1 351 ? -16.234 11.586 -10.086 1 93.56 351 ASP B C 1
ATOM 8770 O O . ASP B 1 351 ? -16.734 10.477 -10.266 1 93.56 351 ASP B O 1
ATOM 8774 N N . GLU B 1 352 ? -14.992 11.836 -10.367 1 94.81 352 GLU B N 1
ATOM 8775 C CA . GLU B 1 352 ? -14.031 10.852 -10.852 1 94.81 352 GLU B CA 1
ATOM 8776 C C . GLU B 1 352 ? -12.641 11.117 -10.289 1 94.81 352 GLU B C 1
ATOM 8778 O O . GLU B 1 352 ? -12.094 12.211 -10.445 1 94.81 352 GLU B O 1
ATOM 8783 N N . TYR B 1 353 ? -12.094 10.117 -9.734 1 96.06 353 TYR B N 1
ATOM 8784 C CA . TYR B 1 353 ? -10.844 10.266 -9 1 96.06 353 TYR B CA 1
ATOM 8785 C C . TYR B 1 353 ? -9.719 10.688 -9.938 1 96.06 353 TYR B C 1
ATOM 8787 O O . TYR B 1 353 ? -8.984 11.641 -9.648 1 96.06 353 TYR B O 1
ATOM 8795 N N . PHE B 1 354 ? -9.5 9.945 -11.055 1 94.75 354 PHE B N 1
ATOM 8796 C CA . PHE B 1 354 ? -8.352 10.188 -11.922 1 94.75 354 PHE B CA 1
ATOM 8797 C C . PHE B 1 354 ? -8.391 11.602 -12.492 1 94.75 354 PHE B C 1
ATOM 8799 O O . PHE B 1 354 ? -7.414 12.344 -12.398 1 94.75 354 PHE B O 1
ATOM 8806 N N . ALA B 1 355 ? -9.492 12.016 -13.031 1 94.19 355 ALA B N 1
ATOM 8807 C CA . ALA B 1 355 ? -9.609 13.273 -13.773 1 94.19 355 ALA B CA 1
ATOM 8808 C C . ALA B 1 355 ? -9.516 14.469 -12.828 1 94.19 355 ALA B C 1
ATOM 8810 O O . ALA B 1 355 ? -9.055 15.539 -13.227 1 94.19 355 ALA B O 1
ATOM 8811 N N . GLU B 1 356 ? -9.914 14.266 -11.57 1 96.31 356 GLU B N 1
ATOM 8812 C CA . GLU B 1 356 ? -9.938 15.406 -10.656 1 96.31 356 GLU B CA 1
ATOM 8813 C C . GLU B 1 356 ? -8.812 15.312 -9.633 1 96.31 356 GLU B C 1
ATOM 8815 O O . GLU B 1 356 ? -8.055 16.266 -9.445 1 96.31 356 GLU B O 1
ATOM 8820 N N . THR B 1 357 ? -8.633 14.203 -8.992 1 96.88 357 THR B N 1
ATOM 8821 C CA . THR B 1 357 ? -7.684 14.07 -7.891 1 96.88 357 THR B CA 1
ATOM 8822 C C . THR B 1 357 ? -6.293 13.711 -8.414 1 96.88 357 THR B C 1
ATOM 8824 O O . THR B 1 357 ? -5.293 14.266 -7.957 1 96.88 357 THR B O 1
ATOM 8827 N N . GLU B 1 358 ? -6.234 12.758 -9.336 1 95.44 358 GLU B N 1
ATOM 8828 C CA . GLU B 1 358 ? -4.934 12.336 -9.852 1 95.44 358 GLU B CA 1
ATOM 8829 C C . GLU B 1 358 ? -4.328 13.406 -10.758 1 95.44 358 GLU B C 1
ATOM 8831 O O . GLU B 1 358 ? -3.119 13.641 -10.727 1 95.44 358 GLU B O 1
ATOM 8836 N N . GLN B 1 359 ? -5.137 14.055 -11.531 1 95.75 359 GLN B N 1
ATOM 8837 C CA . GLN B 1 359 ? -4.629 14.984 -12.539 1 95.75 359 GLN B CA 1
ATOM 8838 C C . GLN B 1 359 ? -4.48 16.391 -11.961 1 95.75 359 GLN B C 1
ATOM 8840 O O . GLN B 1 359 ? -3.889 17.266 -12.594 1 95.75 359 GLN B O 1
ATOM 8845 N N . VAL B 1 360 ? -5.031 16.625 -10.742 1 97.31 360 VAL B N 1
ATOM 8846 C CA . VAL B 1 360 ? -4.812 17.953 -10.172 1 97.31 360 VAL B CA 1
ATOM 8847 C C . VAL B 1 360 ? -3.316 18.172 -9.953 1 97.31 360 VAL B C 1
ATOM 8849 O O . VAL B 1 360 ? -2.602 17.25 -9.531 1 97.31 360 VAL B O 1
ATOM 8852 N N . ALA B 1 361 ? -2.865 19.297 -10.289 1 96.69 361 ALA B N 1
ATOM 8853 C CA . ALA B 1 361 ? -1.459 19.672 -10.156 1 96.69 361 ALA B CA 1
ATOM 8854 C C . ALA B 1 361 ? -1.315 21.016 -9.445 1 96.69 361 ALA B C 1
ATOM 8856 O O . ALA B 1 361 ? -1.819 22.047 -9.922 1 96.69 361 ALA B O 1
ATOM 8857 N N . PHE B 1 362 ? -0.71 21.031 -8.312 1 97.19 362 PHE B N 1
ATOM 8858 C CA . PHE B 1 362 ? -0.443 22.234 -7.543 1 97.19 362 PHE B CA 1
ATOM 8859 C C . PHE B 1 362 ? 0.921 22.812 -7.898 1 97.19 362 PHE B C 1
ATOM 8861 O O . PHE B 1 362 ? 1.826 22.078 -8.305 1 97.19 362 PHE B O 1
ATOM 8868 N N . CYS B 1 363 ? 1.043 24.094 -7.797 1 94.88 363 CYS B N 1
ATOM 8869 C CA . CYS B 1 363 ? 2.283 24.797 -8.109 1 94.88 363 CYS B CA 1
ATOM 8870 C C . CYS B 1 363 ? 2.477 25.984 -7.184 1 94.88 363 CYS B C 1
ATOM 8872 O O . CYS B 1 363 ? 1.682 26.938 -7.211 1 94.88 363 CYS B O 1
ATOM 8874 N N . THR B 1 364 ? 3.557 26.047 -6.434 1 94.81 364 THR B N 1
ATOM 8875 C CA . THR B 1 364 ? 3.803 27.141 -5.488 1 94.81 364 THR B CA 1
ATOM 8876 C C . THR B 1 364 ? 3.936 28.469 -6.223 1 94.81 364 THR B C 1
ATOM 8878 O O . THR B 1 364 ? 3.688 29.531 -5.641 1 94.81 364 THR B O 1
ATOM 8881 N N . SER B 1 365 ? 4.211 28.438 -7.504 1 93.31 365 SER B N 1
ATOM 8882 C CA . SER B 1 365 ? 4.402 29.656 -8.266 1 93.31 365 SER B CA 1
ATOM 8883 C C . SER B 1 365 ? 3.066 30.25 -8.703 1 93.31 365 SER B C 1
ATOM 8885 O O . SER B 1 365 ? 3.023 31.328 -9.289 1 93.31 365 SER B O 1
ATOM 8887 N N . HIS B 1 366 ? 1.959 29.5 -8.516 1 96 366 HIS B N 1
ATOM 8888 C CA . HIS B 1 366 ? 0.638 30.078 -8.719 1 96 366 HIS B CA 1
ATOM 8889 C C . HIS B 1 366 ? 0.303 31.078 -7.617 1 96 366 HIS B C 1
ATOM 8891 O O . HIS B 1 366 ? -0.167 30.703 -6.547 1 96 366 HIS B O 1
ATOM 8897 N N . ILE B 1 367 ? 0.521 32.344 -7.922 1 95.81 367 ILE B N 1
ATOM 8898 C CA . ILE B 1 367 ? 0.147 33.406 -7.004 1 95.81 367 ILE B CA 1
ATOM 8899 C C . ILE B 1 367 ? -0.642 34.469 -7.754 1 95.81 367 ILE B C 1
ATOM 8901 O O . ILE B 1 367 ? -0.695 34.469 -8.984 1 95.81 367 ILE B O 1
ATOM 8905 N N . VAL B 1 368 ? -1.3 35.312 -7 1 94.5 368 VAL B N 1
ATOM 8906 C CA . VAL B 1 368 ? -2.07 36.438 -7.543 1 94.5 368 VAL B CA 1
ATOM 8907 C C . VAL B 1 368 ? -1.513 37.75 -7.02 1 94.5 368 VAL B C 1
ATOM 8909 O O . VAL B 1 368 ? -0.756 37.781 -6.043 1 94.5 368 VAL B O 1
ATOM 8912 N N . PRO B 1 369 ? -1.863 38.906 -7.668 1 92.5 369 PRO B N 1
ATOM 8913 C CA . PRO B 1 369 ? -1.364 40.188 -7.18 1 92.5 369 PRO B CA 1
ATOM 8914 C C . PRO B 1 369 ? -1.646 40.406 -5.691 1 92.5 369 PRO B C 1
ATOM 8916 O O . PRO B 1 369 ? -2.74 40.094 -5.215 1 92.5 369 PRO B O 1
ATOM 8919 N N . GLY B 1 370 ? -0.665 40.906 -4.996 1 96.31 370 GLY B N 1
ATOM 8920 C CA . GLY B 1 370 ? -0.757 41.094 -3.557 1 96.31 370 GLY B CA 1
ATOM 8921 C C . GLY B 1 370 ? -0.069 40 -2.764 1 96.31 370 GLY B C 1
ATOM 8922 O O . GLY B 1 370 ? 0.107 40.125 -1.55 1 96.31 370 GLY B O 1
ATOM 8923 N N . ILE B 1 371 ? 0.243 38.875 -3.375 1 97.06 371 ILE B N 1
ATOM 8924 C CA . ILE B 1 371 ? 1.021 37.781 -2.816 1 97.06 371 ILE B CA 1
ATOM 8925 C C . ILE B 1 371 ? 2.322 37.625 -3.6 1 97.06 371 ILE B C 1
ATOM 8927 O O . ILE B 1 371 ? 2.33 37.719 -4.828 1 97.06 371 ILE B O 1
ATOM 8931 N N . ASP B 1 372 ? 3.42 37.438 -2.928 1 96.25 372 ASP B N 1
ATOM 8932 C CA . ASP B 1 372 ? 4.723 37.312 -3.57 1 96.25 372 ASP B CA 1
ATOM 8933 C C . ASP B 1 372 ? 5.598 36.312 -2.818 1 96.25 372 ASP B C 1
ATOM 8935 O O . ASP B 1 372 ? 5.137 35.656 -1.88 1 96.25 372 ASP B O 1
ATOM 8939 N N . PHE B 1 373 ? 6.828 36.125 -3.324 1 94.88 373 PHE B N 1
ATOM 8940 C CA . PHE B 1 373 ? 7.758 35.156 -2.746 1 94.88 373 PHE B CA 1
ATOM 8941 C C . PHE B 1 373 ? 8.812 35.844 -1.901 1 94.88 373 PHE B C 1
ATOM 8943 O O . PHE B 1 373 ? 9.133 37.031 -2.143 1 94.88 373 PHE B O 1
ATOM 8950 N N . SER B 1 374 ? 9.25 35.188 -0.879 1 95.44 374 SER B N 1
ATOM 8951 C CA . SER B 1 374 ? 10.461 35.562 -0.166 1 95.44 374 SER B CA 1
ATOM 8952 C C . SER B 1 374 ? 11.688 34.844 -0.696 1 95.44 374 SER B C 1
ATOM 8954 O O . SER B 1 374 ? 11.609 34.156 -1.729 1 95.44 374 SER B O 1
ATOM 8956 N N . GLU B 1 375 ? 12.836 35.062 0.015 1 94 375 GLU B N 1
ATOM 8957 C CA . GLU B 1 375 ? 14.086 34.438 -0.374 1 94 375 GLU B CA 1
ATOM 8958 C C . GLU B 1 375 ? 14.273 33.094 0.352 1 94 375 GLU B C 1
ATOM 8960 O O . GLU B 1 375 ? 15.375 32.562 0.398 1 94 375 GLU B O 1
ATOM 8965 N N . ASP B 1 376 ? 13.164 32.562 0.956 1 96.06 376 ASP B N 1
ATOM 8966 C CA . ASP B 1 376 ? 13.188 31.219 1.528 1 96.06 376 ASP B CA 1
ATOM 8967 C C . ASP B 1 376 ? 13.789 30.203 0.545 1 96.06 376 ASP B C 1
ATOM 8969 O O . ASP B 1 376 ? 13.195 29.922 -0.499 1 96.06 376 ASP B O 1
ATOM 8973 N N . PRO B 1 377 ? 14.922 29.594 0.918 1 95.56 377 PRO B N 1
ATOM 8974 C CA . PRO B 1 377 ? 15.641 28.75 -0.054 1 95.56 377 PRO B CA 1
ATOM 8975 C C . PRO B 1 377 ? 14.836 27.531 -0.488 1 95.56 377 PRO B C 1
ATOM 8977 O O . PRO B 1 377 ? 14.977 27.062 -1.62 1 95.56 377 PRO B O 1
ATOM 8980 N N . LEU B 1 378 ? 14.07 26.984 0.412 1 96.75 378 LEU B N 1
ATOM 8981 C CA . LEU B 1 378 ? 13.219 25.859 0.049 1 96.75 378 LEU B CA 1
ATOM 8982 C C . LEU B 1 378 ? 12.125 26.281 -0.92 1 96.75 378 LEU B C 1
ATOM 8984 O O . LEU B 1 378 ? 11.867 25.609 -1.917 1 96.75 378 LEU B O 1
ATOM 8988 N N . LEU B 1 379 ? 11.508 27.422 -0.651 1 96.25 379 LEU B N 1
ATOM 8989 C CA . LEU B 1 379 ? 10.438 27.938 -1.5 1 96.25 379 LEU B CA 1
ATOM 8990 C C . LEU B 1 379 ? 10.945 28.219 -2.91 1 96.25 379 LEU B C 1
ATOM 8992 O O . LEU B 1 379 ? 10.258 27.922 -3.891 1 96.25 379 LEU B O 1
ATOM 8996 N N . GLN B 1 380 ? 12.117 28.812 -2.994 1 94 380 GLN B N 1
ATOM 8997 C CA . GLN B 1 380 ? 12.695 29.141 -4.293 1 94 380 GLN B CA 1
ATOM 8998 C C . GLN B 1 380 ? 12.844 27.891 -5.16 1 94 380 GLN B C 1
ATOM 9000 O O . GLN B 1 380 ? 12.531 27.922 -6.352 1 94 380 GLN B O 1
ATOM 9005 N N . GLY B 1 381 ? 13.336 26.797 -4.57 1 94.12 381 GLY B N 1
ATOM 9006 C CA . GLY B 1 381 ? 13.445 25.547 -5.312 1 94.12 381 GLY B CA 1
ATOM 9007 C C . GLY B 1 381 ? 12.102 24.953 -5.68 1 94.12 381 GLY B C 1
ATOM 9008 O O . GLY B 1 381 ? 11.945 24.391 -6.77 1 94.12 381 GLY B O 1
ATOM 9009 N N . ARG B 1 382 ? 11.125 25.047 -4.797 1 94.88 382 ARG B N 1
ATOM 9010 C CA . ARG B 1 382 ? 9.789 24.531 -5.043 1 94.88 382 ARG B CA 1
ATOM 9011 C C . ARG B 1 382 ? 9.125 25.25 -6.219 1 94.88 382 ARG B C 1
ATOM 9013 O O . ARG B 1 382 ? 8.406 24.625 -7.004 1 94.88 382 ARG B O 1
ATOM 9020 N N . ASN B 1 383 ? 9.383 26.547 -6.332 1 92.94 383 ASN B N 1
ATOM 9021 C CA . ASN B 1 383 ? 8.828 27.344 -7.43 1 92.94 383 ASN B CA 1
ATOM 9022 C C . ASN B 1 383 ? 9.25 26.781 -8.789 1 92.94 383 ASN B C 1
ATOM 9024 O O . ASN B 1 383 ? 8.508 26.891 -9.766 1 92.94 383 ASN B O 1
ATOM 9028 N N . PHE B 1 384 ? 10.367 26.234 -8.789 1 89.69 384 PHE B N 1
ATOM 9029 C CA . PHE B 1 384 ? 10.883 25.625 -10.008 1 89.69 384 PHE B CA 1
ATOM 9030 C C . PHE B 1 384 ? 10.359 24.203 -10.18 1 89.69 384 PHE B C 1
ATOM 9032 O O . PHE B 1 384 ? 9.828 23.859 -11.234 1 89.69 384 PHE B O 1
ATOM 9039 N N . SER B 1 385 ? 10.438 23.406 -9.195 1 93.06 385 SER B N 1
ATOM 9040 C CA . SER B 1 385 ? 10.258 21.953 -9.258 1 93.06 385 SER B CA 1
ATOM 9041 C C . SER B 1 385 ? 8.844 21.594 -9.672 1 93.06 385 SER B C 1
ATOM 9043 O O . SER B 1 385 ? 8.641 20.656 -10.445 1 93.06 385 SER B O 1
ATOM 9045 N N . TYR B 1 386 ? 7.871 22.281 -9.195 1 93.38 386 TYR B N 1
ATOM 9046 C CA . TYR B 1 386 ? 6.484 21.891 -9.43 1 93.38 386 TYR B CA 1
ATOM 9047 C C . TYR B 1 386 ? 6.117 22.062 -10.906 1 93.38 386 TYR B C 1
ATOM 9049 O O . TYR B 1 386 ? 5.457 21.188 -11.484 1 93.38 386 TYR B O 1
ATOM 9057 N N . GLN B 1 387 ? 6.551 23.125 -11.492 1 89.44 387 GLN B N 1
ATOM 9058 C CA . GLN B 1 387 ? 6.301 23.297 -12.914 1 89.44 387 GLN B CA 1
ATOM 9059 C C . GLN B 1 387 ? 7.016 22.234 -13.742 1 89.44 387 GLN B C 1
ATOM 9061 O O . GLN B 1 387 ? 6.449 21.688 -14.688 1 89.44 387 GLN B O 1
ATOM 9066 N N . ASP B 1 388 ? 8.164 21.969 -13.352 1 91 388 ASP B N 1
ATOM 9067 C CA . ASP B 1 388 ? 9.016 21.031 -14.086 1 91 388 ASP B CA 1
ATOM 9068 C C . ASP B 1 388 ? 8.469 19.609 -14.016 1 91 388 ASP B C 1
ATOM 9070 O O . ASP B 1 388 ? 8.398 18.922 -15.031 1 91 388 ASP B O 1
ATOM 9074 N N . THR B 1 389 ? 8.07 19.156 -12.898 1 93.19 389 THR B N 1
ATOM 9075 C CA . THR B 1 389 ? 7.562 17.812 -12.695 1 93.19 389 THR B CA 1
ATOM 9076 C C . THR B 1 389 ? 6.309 17.562 -13.523 1 93.19 389 THR B C 1
ATOM 9078 O O . THR B 1 389 ? 6.102 16.469 -14.047 1 93.19 389 THR B O 1
ATOM 9081 N N . GLN B 1 390 ? 5.457 18.562 -13.672 1 92.88 390 GLN B N 1
ATOM 9082 C CA . GLN B 1 390 ? 4.172 18.391 -14.352 1 92.88 390 GLN B CA 1
ATOM 9083 C C . GLN B 1 390 ? 4.363 18.156 -15.844 1 92.88 390 GLN B C 1
ATOM 9085 O O . GLN B 1 390 ? 3.529 17.516 -16.484 1 92.88 390 GLN B O 1
ATOM 9090 N N . ILE B 1 391 ? 5.512 18.547 -16.375 1 90.25 391 ILE B N 1
ATOM 9091 C CA . ILE B 1 391 ? 5.781 18.359 -17.797 1 90.25 391 ILE B CA 1
ATOM 9092 C C . ILE B 1 391 ? 5.809 16.875 -18.141 1 90.25 391 ILE B C 1
ATOM 9094 O O . ILE B 1 391 ? 5.172 16.422 -19.094 1 90.25 391 ILE B O 1
ATOM 9098 N N . THR B 1 392 ? 6.461 16.141 -17.312 1 89.56 392 THR B N 1
ATOM 9099 C CA . THR B 1 392 ? 6.578 14.719 -17.578 1 89.56 392 THR B CA 1
ATOM 9100 C C . THR B 1 392 ? 5.297 13.984 -17.188 1 89.56 392 THR B C 1
ATOM 9102 O O . THR B 1 392 ? 4.871 13.055 -17.859 1 89.56 392 THR B O 1
ATOM 9105 N N . ARG B 1 393 ? 4.66 14.375 -16.203 1 92.31 393 ARG B N 1
ATOM 9106 C CA . ARG B 1 393 ? 3.504 13.648 -15.688 1 92.31 393 ARG B CA 1
ATOM 9107 C C . ARG B 1 393 ? 2.27 13.914 -16.547 1 92.31 393 ARG B C 1
ATOM 9109 O O . ARG B 1 393 ? 1.496 12.992 -16.828 1 92.31 393 ARG B O 1
ATOM 9116 N N . LEU B 1 394 ? 2.031 15.227 -16.875 1 92.38 394 LEU B N 1
ATOM 9117 C CA . LEU B 1 394 ? 0.753 15.602 -17.469 1 92.38 394 LEU B CA 1
ATOM 9118 C C . LEU B 1 394 ? 0.957 16.219 -18.859 1 92.38 394 LEU B C 1
ATOM 9120 O O . LEU B 1 394 ? 0.073 16.141 -19.719 1 92.38 394 LEU B O 1
ATOM 9124 N N . GLY B 1 395 ? 2.062 16.781 -19.156 1 91.56 395 GLY B N 1
ATOM 9125 C CA . GLY B 1 395 ? 2.322 17.516 -20.391 1 91.56 395 GLY B CA 1
ATOM 9126 C C . GLY B 1 395 ? 2.48 19.016 -20.156 1 91.56 395 GLY B C 1
ATOM 9127 O O . GLY B 1 395 ? 2.055 19.547 -19.125 1 91.56 395 GLY B O 1
ATOM 9128 N N . VAL B 1 396 ? 2.975 19.781 -21.094 1 88.44 396 VAL B N 1
ATOM 9129 C CA . VAL B 1 396 ? 3.389 21.172 -20.938 1 88.44 396 VAL B CA 1
ATOM 9130 C C . VAL B 1 396 ? 2.158 22.062 -20.828 1 88.44 396 VAL B C 1
ATOM 9132 O O . VAL B 1 396 ? 2.223 23.156 -20.234 1 88.44 396 VAL B O 1
ATOM 9135 N N . ASN B 1 397 ? 1.003 21.672 -21.359 1 92.38 397 ASN B N 1
ATOM 9136 C CA . ASN B 1 397 ? -0.218 22.469 -21.281 1 92.38 397 ASN B CA 1
ATOM 9137 C C . ASN B 1 397 ? -1.169 21.953 -20.203 1 92.38 397 ASN B C 1
ATOM 9139 O O . ASN B 1 397 ? -2.389 21.969 -20.391 1 92.38 397 ASN B O 1
ATOM 9143 N N . TRP B 1 398 ? -0.615 21.391 -19.109 1 92.88 398 TRP B N 1
ATOM 9144 C CA . TRP B 1 398 ? -1.389 20.75 -18.047 1 92.88 398 TRP B CA 1
ATOM 9145 C C . TRP B 1 398 ? -2.375 21.719 -17.422 1 92.88 398 TRP B C 1
ATOM 9147 O O . TRP B 1 398 ? -3.396 21.312 -16.859 1 92.88 398 TRP B O 1
ATOM 9157 N N . GLU B 1 399 ? -2.182 23 -17.484 1 94.44 399 GLU B N 1
ATOM 9158 C CA . GLU B 1 399 ? -3.076 23.984 -16.875 1 94.44 399 GLU B CA 1
ATOM 9159 C C . GLU B 1 399 ? -4.395 24.078 -17.641 1 94.44 399 GLU B C 1
ATOM 9161 O O . GLU B 1 399 ? -5.355 24.688 -17.172 1 94.44 399 GLU B O 1
ATOM 9166 N N . GLU B 1 400 ? -4.492 23.469 -18.828 1 92.88 400 GLU B N 1
ATOM 9167 C CA . GLU B 1 400 ? -5.727 23.469 -19.609 1 92.88 400 GLU B CA 1
ATOM 9168 C C . GLU B 1 400 ? -6.617 22.281 -19.219 1 92.88 400 GLU B C 1
ATOM 9170 O O . GLU B 1 400 ? -7.785 22.234 -19.609 1 92.88 400 GLU B O 1
ATOM 9175 N N . LEU B 1 401 ? -6.055 21.312 -18.438 1 94.62 401 LEU B N 1
ATOM 9176 C CA . LEU B 1 401 ? -6.906 20.25 -17.906 1 94.62 401 LEU B CA 1
ATOM 9177 C C . LEU B 1 401 ? -8.016 20.844 -17.031 1 94.62 401 LEU B C 1
ATOM 9179 O O . LEU B 1 401 ? -7.781 21.75 -16.25 1 94.62 401 LEU B O 1
ATOM 9183 N N . PRO B 1 402 ? -9.242 20.328 -17.078 1 94.19 402 PRO B N 1
ATOM 9184 C CA . PRO B 1 402 ? -10.406 20.969 -16.453 1 94.19 402 PRO B CA 1
ATOM 9185 C C . PRO B 1 402 ? -10.188 21.234 -14.961 1 94.19 402 PRO B C 1
ATOM 9187 O O . PRO B 1 402 ? -10.5 22.328 -14.484 1 94.19 402 PRO B O 1
ATOM 9190 N N . ILE B 1 403 ? -9.633 20.375 -14.195 1 97.12 403 ILE B N 1
ATOM 9191 C CA . ILE B 1 403 ? -9.492 20.547 -12.75 1 97.12 403 ILE B CA 1
ATOM 9192 C C . ILE B 1 403 ? -8.422 21.594 -12.461 1 97.12 403 ILE B C 1
ATOM 9194 O O . ILE B 1 403 ? -8.445 22.234 -11.414 1 97.12 403 ILE B O 1
ATOM 9198 N N . ASN B 1 404 ? -7.484 21.797 -13.375 1 96.88 404 ASN B N 1
ATOM 9199 C CA . ASN B 1 404 ? -6.367 22.719 -13.172 1 96.88 404 ASN B CA 1
ATOM 9200 C C . ASN B 1 404 ? -6.637 24.078 -13.797 1 96.88 404 ASN B C 1
ATOM 9202 O O . ASN B 1 404 ? -5.953 25.062 -13.484 1 96.88 404 ASN B O 1
ATOM 9206 N N . ARG B 1 405 ? -7.613 24.172 -14.703 1 95.31 405 ARG B N 1
ATOM 9207 C CA . ARG B 1 405 ? -7.887 25.375 -15.484 1 95.31 405 ARG B CA 1
ATOM 9208 C C . ARG B 1 405 ? -8.477 26.469 -14.609 1 95.31 405 ARG B C 1
ATOM 9210 O O . ARG B 1 405 ? -9.391 26.219 -13.82 1 95.31 405 ARG B O 1
ATOM 9217 N N . PRO B 1 406 ? -7.961 27.766 -14.641 1 95.06 406 PRO B N 1
ATOM 9218 C CA . PRO B 1 406 ? -8.57 28.875 -13.906 1 95.06 406 PRO B CA 1
ATOM 9219 C C . PRO B 1 406 ? -10.016 29.141 -14.328 1 95.06 406 PRO B C 1
ATOM 9221 O O . PRO B 1 406 ? -10.422 28.75 -15.422 1 95.06 406 PRO B O 1
ATOM 9224 N N . VAL B 1 407 ? -10.734 29.766 -13.391 1 94.25 407 VAL B N 1
ATOM 9225 C CA . VAL B 1 407 ? -12.117 30.125 -13.703 1 94.25 407 VAL B CA 1
ATOM 9226 C C . VAL B 1 407 ? -12.156 31.531 -14.312 1 94.25 407 VAL B C 1
ATOM 9228 O O . VAL B 1 407 ? -13.188 31.953 -14.82 1 94.25 407 VAL B O 1
ATOM 9231 N N . CYS B 1 408 ? -11.07 32.312 -14.234 1 93.5 408 CYS B N 1
ATOM 9232 C CA . CYS B 1 408 ? -10.953 33.625 -14.867 1 93.5 408 CYS B CA 1
ATOM 9233 C C . CYS B 1 408 ? -10.414 33.5 -16.281 1 93.5 408 CYS B C 1
ATOM 9235 O O . CYS B 1 408 ? -9.867 32.438 -16.656 1 93.5 408 CYS B O 1
ATOM 9237 N N . PRO B 1 409 ? -10.539 34.5 -17.125 1 90.25 409 PRO B N 1
ATOM 9238 C CA . PRO B 1 409 ? -10.031 34.406 -18.5 1 90.25 409 PRO B CA 1
ATOM 9239 C C . PRO B 1 409 ? -8.508 34.281 -18.547 1 90.25 409 PRO B C 1
ATOM 9241 O O . PRO B 1 409 ? -7.809 34.906 -17.75 1 90.25 409 PRO B O 1
ATOM 9244 N N . VAL B 1 410 ? -8.031 33.531 -19.5 1 92.19 410 VAL B N 1
ATOM 9245 C CA . VAL B 1 410 ? -6.605 33.344 -19.75 1 92.19 410 VAL B CA 1
ATOM 9246 C C . VAL B 1 410 ? -6.285 33.719 -21.188 1 92.19 410 VAL B C 1
ATOM 9248 O O . VAL B 1 410 ? -6.945 33.25 -22.125 1 92.19 410 VAL B O 1
ATOM 9251 N N . MET B 1 411 ? -5.305 34.594 -21.391 1 89.06 411 MET B N 1
ATOM 9252 C CA . MET B 1 411 ? -4.879 35.031 -22.719 1 89.06 411 MET B CA 1
ATOM 9253 C C . MET B 1 411 ? -3.361 35.188 -22.781 1 89.06 411 MET B C 1
ATOM 9255 O O . MET B 1 411 ? -2.768 35.875 -21.969 1 89.06 411 MET B O 1
ATOM 9259 N N . ASN B 1 412 ? -2.715 34.406 -23.672 1 90.56 412 ASN B N 1
ATOM 9260 C CA . ASN B 1 412 ? -1.281 34.5 -23.938 1 90.56 412 ASN B CA 1
ATOM 9261 C C . ASN B 1 412 ? -0.941 34.031 -25.344 1 90.56 412 ASN B C 1
ATOM 9263 O O . ASN B 1 412 ? -1.836 33.812 -26.156 1 90.56 412 ASN B O 1
ATOM 9267 N N . PHE B 1 413 ? 0.327 34 -25.703 1 87.62 413 PHE B N 1
ATOM 9268 C CA . PHE B 1 413 ? 0.745 33.688 -27.062 1 87.62 413 PHE B CA 1
ATOM 9269 C C . PHE B 1 413 ? 1.264 32.25 -27.156 1 87.62 413 PHE B C 1
ATOM 9271 O O . PHE B 1 413 ? 1.911 31.875 -28.125 1 87.62 413 PHE B O 1
ATOM 9278 N N . ASN B 1 414 ? 1.095 31.406 -26.109 1 88.56 414 ASN B N 1
ATOM 9279 C CA . ASN B 1 414 ? 1.566 30.031 -26.125 1 88.56 414 ASN B CA 1
ATOM 9280 C C . ASN B 1 414 ? 0.897 29.219 -27.234 1 88.56 414 ASN B C 1
ATOM 9282 O O . ASN B 1 414 ? -0.301 29.375 -27.484 1 88.56 414 ASN B O 1
ATOM 9286 N N . ARG B 1 415 ? 1.836 28.469 -28.031 1 84.56 415 ARG B N 1
ATOM 9287 C CA . ARG B 1 415 ? 1.389 27.625 -29.125 1 84.56 415 ARG B CA 1
ATOM 9288 C C . ARG B 1 415 ? 1.975 26.219 -29 1 84.56 415 ARG B C 1
ATOM 9290 O O . ARG B 1 415 ? 2.994 26.031 -28.344 1 84.56 415 ARG B O 1
ATOM 9297 N N . ASP B 1 416 ? 1.261 25.266 -29.656 1 84.94 416 ASP B N 1
ATOM 9298 C CA . ASP B 1 416 ? 1.753 23.906 -29.812 1 84.94 416 ASP B CA 1
ATOM 9299 C C . ASP B 1 416 ? 1.909 23.219 -28.453 1 84.94 416 ASP B C 1
ATOM 9301 O O . ASP B 1 416 ? 1.315 23.656 -27.469 1 84.94 416 ASP B O 1
ATOM 9305 N N . GLY B 1 417 ? 2.629 22.062 -28.375 1 81.81 417 GLY B N 1
ATOM 9306 C CA . GLY B 1 417 ? 2.91 21.312 -27.156 1 81.81 417 GLY B CA 1
ATOM 9307 C C . GLY B 1 417 ? 1.844 20.297 -26.828 1 81.81 417 GLY B C 1
ATOM 9308 O O . GLY B 1 417 ? 0.721 20.375 -27.328 1 81.81 417 GLY B O 1
ATOM 9309 N N . GLN B 1 418 ? 2.244 19.344 -26.016 1 84.38 418 GLN B N 1
ATOM 9310 C CA . GLN B 1 418 ? 1.363 18.25 -25.625 1 84.38 418 GLN B CA 1
ATOM 9311 C C . GLN B 1 418 ? 0.169 18.766 -24.828 1 84.38 418 GLN B C 1
ATOM 9313 O O . GLN B 1 418 ? 0.318 19.625 -23.969 1 84.38 418 GLN B O 1
ATOM 9318 N N . LEU B 1 419 ? -1.108 18.25 -25.062 1 84.31 419 LEU B N 1
ATOM 9319 C CA . LEU B 1 419 ? -2.363 18.469 -24.344 1 84.31 419 LEU B CA 1
ATOM 9320 C C . LEU B 1 419 ? -2.908 19.875 -24.625 1 84.31 419 LEU B C 1
ATOM 9322 O O . LEU B 1 419 ? -3.439 20.516 -23.719 1 84.31 419 LEU B O 1
ATOM 9326 N N . ARG B 1 420 ? -2.613 20.453 -25.828 1 82.19 420 ARG B N 1
ATOM 9327 C CA . ARG B 1 420 ? -3.178 21.75 -26.203 1 82.19 420 ARG B CA 1
ATOM 9328 C C . ARG B 1 420 ? -4.66 21.609 -26.547 1 82.19 420 ARG B C 1
ATOM 9330 O O . ARG B 1 420 ? -5.035 20.812 -27.406 1 82.19 420 ARG B O 1
ATOM 9337 N N . HIS B 1 421 ? -5.531 22.359 -25.75 1 85.69 421 HIS B N 1
ATOM 9338 C CA . HIS B 1 421 ? -6.973 22.359 -26 1 85.69 421 HIS B CA 1
ATOM 9339 C C . HIS B 1 421 ? -7.418 23.656 -26.688 1 85.69 421 HIS B C 1
ATOM 9341 O O . HIS B 1 421 ? -8.281 23.625 -27.562 1 85.69 421 HIS B O 1
ATOM 9347 N N . THR B 1 422 ? -6.824 24.766 -26.391 1 87.88 422 THR B N 1
ATOM 9348 C CA . THR B 1 422 ? -7.242 26.094 -26.844 1 87.88 422 THR B CA 1
ATOM 9349 C C . THR B 1 422 ? -6.938 26.297 -28.328 1 87.88 422 THR B C 1
ATOM 9351 O O . THR B 1 422 ? -5.828 26 -28.781 1 87.88 422 THR B O 1
ATOM 9354 N N . ILE B 1 423 ? -7.93 26.75 -29.078 1 87.25 423 ILE B N 1
ATOM 9355 C CA . ILE B 1 423 ? -7.758 27.219 -30.453 1 87.25 423 ILE B CA 1
ATOM 9356 C C . ILE B 1 423 ? -7.684 28.734 -30.469 1 87.25 423 ILE B C 1
ATOM 9358 O O . ILE B 1 423 ? -8.656 29.422 -30.156 1 87.25 423 ILE B O 1
ATOM 9362 N N . THR B 1 424 ? -6.594 29.281 -30.766 1 85.62 424 THR B N 1
ATOM 9363 C CA . THR B 1 424 ? -6.371 30.719 -30.719 1 85.62 424 THR B CA 1
ATOM 9364 C C . THR B 1 424 ? -6.504 31.328 -32.125 1 85.62 424 THR B C 1
ATOM 9366 O O . THR B 1 424 ? -5.703 31.031 -33 1 85.62 424 THR B O 1
ATOM 9369 N N . LYS B 1 425 ? -7.484 32.062 -32.188 1 87.62 425 LYS B N 1
ATOM 9370 C CA . LYS B 1 425 ? -7.691 32.781 -33.438 1 87.62 425 LYS B CA 1
ATOM 9371 C C . LYS B 1 425 ? -6.891 34.094 -33.438 1 87.62 425 LYS B C 1
ATOM 9373 O O . LYS B 1 425 ? -6.82 34.812 -32.438 1 87.62 425 LYS B O 1
ATOM 9378 N N . GLY B 1 426 ? -6.117 34.375 -34.5 1 84.62 426 GLY B N 1
ATOM 9379 C CA . GLY B 1 426 ? -5.328 35.562 -34.656 1 84.62 426 GLY B CA 1
ATOM 9380 C C . GLY B 1 426 ? -3.977 35.312 -35.312 1 84.62 426 GLY B C 1
ATOM 9381 O O . GLY B 1 426 ? -3.502 34.188 -35.344 1 84.62 426 GLY B O 1
ATOM 9382 N N . LYS B 1 427 ? -3.436 36.312 -35.844 1 83.06 427 LYS B N 1
ATOM 9383 C CA . LYS B 1 427 ? -2.182 36.188 -36.594 1 83.06 427 LYS B CA 1
ATOM 9384 C C . LYS B 1 427 ? -0.985 36.5 -35.688 1 83.06 427 LYS B C 1
ATOM 9386 O O . LYS B 1 427 ? 0.136 36.062 -35.969 1 83.06 427 LYS B O 1
ATOM 9391 N N . ALA B 1 428 ? -1.32 37.219 -34.656 1 84.19 428 ALA B N 1
ATOM 9392 C CA . ALA B 1 428 ? -0.224 37.594 -33.75 1 84.19 428 ALA B CA 1
ATOM 9393 C C . ALA B 1 428 ? 0.126 36.469 -32.812 1 84.19 428 ALA B C 1
ATOM 9395 O O . ALA B 1 428 ? -0.763 35.844 -32.219 1 84.19 428 ALA B O 1
ATOM 9396 N N . ASN B 1 429 ? 1.398 36.188 -32.688 1 85.5 429 ASN B N 1
ATOM 9397 C CA . ASN B 1 429 ? 1.823 35.188 -31.703 1 85.5 429 ASN B CA 1
ATOM 9398 C C . ASN B 1 429 ? 3.025 35.688 -30.891 1 85.5 429 ASN B C 1
ATOM 9400 O O . ASN B 1 429 ? 3.812 34.875 -30.391 1 85.5 429 ASN B O 1
ATOM 9404 N N . TYR B 1 430 ? 3.172 37 -30.922 1 86.38 430 TYR B N 1
ATOM 9405 C CA . TYR B 1 430 ? 4.219 37.656 -30.141 1 86.38 430 TYR B CA 1
ATOM 9406 C C . TYR B 1 430 ? 3.803 39.062 -29.75 1 86.38 430 TYR B C 1
ATOM 9408 O O . TYR B 1 430 ? 2.85 39.594 -30.312 1 86.38 430 TYR B O 1
ATOM 9416 N N . TRP B 1 431 ? 4.484 39.594 -28.797 1 86.88 431 TRP B N 1
ATOM 9417 C CA . TRP B 1 431 ? 4.344 41 -28.391 1 86.88 431 TRP B CA 1
ATOM 9418 C C . TRP B 1 431 ? 5.695 41.719 -28.406 1 86.88 431 TRP B C 1
ATOM 9420 O O . TRP B 1 431 ? 6.695 41.156 -27.938 1 86.88 431 TRP B O 1
ATOM 9430 N N . PRO B 1 432 ? 5.785 43 -28.719 1 89.06 432 PRO B N 1
ATOM 9431 C CA . PRO B 1 432 ? 4.691 43.75 -29.328 1 89.06 432 PRO B CA 1
ATOM 9432 C C . PRO B 1 432 ? 4.41 43.312 -30.766 1 89.06 432 PRO B C 1
ATOM 9434 O O . PRO B 1 432 ? 5.25 42.656 -31.391 1 89.06 432 PRO B O 1
ATOM 9437 N N . ASN B 1 433 ? 3.238 43.562 -31.281 1 88.44 433 ASN B N 1
ATOM 9438 C CA . ASN B 1 433 ? 2.836 43.219 -32.656 1 88.44 433 ASN B CA 1
ATOM 9439 C C . ASN B 1 433 ? 2.039 44.375 -33.281 1 88.44 433 ASN B C 1
ATOM 9441 O O . ASN B 1 433 ? 1.608 45.281 -32.562 1 88.44 433 ASN B O 1
ATOM 9445 N N . ARG B 1 434 ? 1.93 44.406 -34.594 1 91.56 434 ARG B N 1
ATOM 9446 C CA . ARG B 1 434 ? 1.382 45.531 -35.344 1 91.56 434 ARG B CA 1
ATOM 9447 C C . ARG B 1 434 ? -0.099 45.719 -35.031 1 91.56 434 ARG B C 1
ATOM 9449 O O . ARG B 1 434 ? -0.658 46.781 -35.312 1 91.56 434 ARG B O 1
ATOM 9456 N N . TRP B 1 435 ? -0.734 44.656 -34.375 1 92.06 435 TRP B N 1
ATOM 9457 C CA . TRP B 1 435 ? -2.16 44.75 -34.094 1 92.06 435 TRP B CA 1
ATOM 9458 C C . TRP B 1 435 ? -2.387 45.188 -32.625 1 92.06 435 TRP B C 1
ATOM 9460 O O . TRP B 1 435 ? -3.529 45.375 -32.219 1 92.06 435 TRP B O 1
ATOM 9470 N N . GLU B 1 436 ? -1.313 45.281 -31.938 1 89.5 436 GLU B N 1
ATOM 9471 C CA . GLU B 1 436 ? -1.402 45.562 -30.516 1 89.5 436 GLU B CA 1
ATOM 9472 C C . GLU B 1 436 ? -2.266 44.531 -29.797 1 89.5 436 GLU B C 1
ATOM 9474 O O . GLU B 1 436 ? -3.037 44.875 -28.906 1 89.5 436 GLU B O 1
ATOM 9479 N N . ALA B 1 437 ? -2.221 43.375 -30.438 1 88.81 437 ALA B N 1
ATOM 9480 C CA . ALA B 1 437 ? -2.996 42.281 -29.859 1 88.81 437 ALA B CA 1
ATOM 9481 C C . ALA B 1 437 ? -2.381 41.812 -28.562 1 88.81 437 ALA B C 1
ATOM 9483 O O . ALA B 1 437 ? -1.161 41.656 -28.453 1 88.81 437 ALA B O 1
ATOM 9484 N N . ASN B 1 438 ? -3.25 41.562 -27.531 1 89 438 ASN B N 1
ATOM 9485 C CA . ASN B 1 438 ? -2.916 40.969 -26.25 1 89 438 ASN B CA 1
ATOM 9486 C C . ASN B 1 438 ? -1.724 41.656 -25.594 1 89 438 ASN B C 1
ATOM 9488 O O . ASN B 1 438 ? -0.725 41 -25.266 1 89 438 ASN B O 1
ATOM 9492 N N . PRO B 1 439 ? -1.769 42.938 -25.469 1 86.44 439 PRO B N 1
ATOM 9493 C CA . PRO B 1 439 ? -0.688 43.656 -24.781 1 86.44 439 PRO B CA 1
ATOM 9494 C C . PRO B 1 439 ? -0.573 43.25 -23.312 1 86.44 439 PRO B C 1
ATOM 9496 O O . PRO B 1 439 ? -1.556 42.812 -22.703 1 86.44 439 PRO B O 1
ATOM 9499 N N . PRO B 1 440 ? 0.627 43.406 -22.781 1 86.94 440 PRO B N 1
ATOM 9500 C CA . PRO B 1 440 ? 0.692 43.312 -21.312 1 86.94 440 PRO B CA 1
ATOM 9501 C C . PRO B 1 440 ? -0.233 44.281 -20.609 1 86.94 440 PRO B C 1
ATOM 9503 O O . PRO B 1 440 ? -0.509 45.375 -21.125 1 86.94 440 PRO B O 1
ATOM 9506 N N . THR B 1 441 ? -0.717 43.875 -19.422 1 84.94 441 THR B N 1
ATOM 9507 C CA . THR B 1 441 ? -1.731 44.625 -18.688 1 84.94 441 THR B CA 1
ATOM 9508 C C . THR B 1 441 ? -1.267 46.031 -18.422 1 84.94 441 THR B C 1
ATOM 9510 O O . THR B 1 441 ? -2.07 46.969 -18.438 1 84.94 441 THR B O 1
ATOM 9513 N N . ASN B 1 442 ? 0.001 46.312 -18.234 1 76.25 442 ASN B N 1
ATOM 9514 C CA . ASN B 1 442 ? 0.481 47.656 -17.875 1 76.25 442 ASN B CA 1
ATOM 9515 C C . ASN B 1 442 ? 0.669 48.531 -19.125 1 76.25 442 ASN B C 1
ATOM 9517 O O . ASN B 1 442 ? 1 49.688 -19 1 76.25 442 ASN B O 1
ATOM 9521 N N . HIS B 1 443 ? 0.652 48 -20.234 1 71.12 443 HIS B N 1
ATOM 9522 C CA . HIS B 1 443 ? 0.832 48.812 -21.438 1 71.12 443 HIS B CA 1
ATOM 9523 C C . HIS B 1 443 ? -0.206 49.906 -21.531 1 71.12 443 HIS B C 1
ATOM 9525 O O . HIS B 1 443 ? 0.117 51.062 -21.906 1 71.12 443 HIS B O 1
ATOM 9531 N N . SER B 1 444 ? -1.36 49.688 -21.391 1 61.72 444 SER B N 1
ATOM 9532 C CA . SER B 1 444 ? -2.389 50.719 -21.547 1 61.72 444 SER B CA 1
ATOM 9533 C C . SER B 1 444 ? -2.979 51.125 -20.188 1 61.72 444 SER B C 1
ATOM 9535 O O . SER B 1 444 ? -3.99 51.812 -20.125 1 61.72 444 SER B O 1
ATOM 9537 N N . GLY B 1 445 ? -2.385 50.688 -19.094 1 67.56 445 GLY B N 1
ATOM 9538 C CA . GLY B 1 445 ? -3.027 50.969 -17.828 1 67.56 445 GLY B CA 1
ATOM 9539 C C . GLY B 1 445 ? -2.207 50.531 -16.625 1 67.56 445 GLY B C 1
ATOM 9540 O O . GLY B 1 445 ? -0.982 50.438 -16.703 1 67.56 445 GLY B O 1
ATOM 9541 N N . SER B 1 446 ? -2.92 50.625 -15.523 1 70.88 446 SER B N 1
ATOM 9542 C CA . SER B 1 446 ? -2.34 50.188 -14.258 1 70.88 446 SER B CA 1
ATOM 9543 C C . SER B 1 446 ? -2.84 48.781 -13.883 1 70.88 446 SER B C 1
ATOM 9545 O O . SER B 1 446 ? -3.936 48.375 -14.281 1 70.88 446 SER B O 1
ATOM 9547 N N . GLY B 1 447 ? -1.956 48.094 -13.477 1 78.5 447 GLY B N 1
ATOM 9548 C CA . GLY B 1 447 ? -2.373 46.812 -12.922 1 78.5 447 GLY B CA 1
ATOM 9549 C C . GLY B 1 447 ? -1.49 45.656 -13.352 1 78.5 447 GLY B C 1
ATOM 9550 O O . GLY B 1 447 ? -0.436 45.875 -13.953 1 78.5 447 GLY B O 1
ATOM 9551 N N . GLY B 1 448 ? -1.831 44.5 -12.961 1 83.25 448 GLY B N 1
ATOM 9552 C CA . GLY B 1 448 ? -1.058 43.312 -13.242 1 83.25 448 GLY B CA 1
ATOM 9553 C C . GLY B 1 448 ? -0.159 42.875 -12.086 1 83.25 448 GLY B C 1
ATOM 9554 O O . GLY B 1 448 ? -0.053 43.594 -11.086 1 83.25 448 GLY B O 1
ATOM 9555 N N . PHE B 1 449 ? 0.393 41.781 -12.328 1 88.38 449 PHE B N 1
ATOM 9556 C CA . PHE B 1 449 ? 1.268 41.25 -11.297 1 88.38 449 PHE B CA 1
ATOM 9557 C C . PHE B 1 449 ? 2.631 41.938 -11.336 1 88.38 449 PHE B C 1
ATOM 9559 O O . PHE B 1 449 ? 3.254 42.031 -12.391 1 88.38 449 PHE B O 1
ATOM 9566 N N . GLU B 1 450 ? 3.016 42.531 -10.211 1 85.31 450 GLU B N 1
ATOM 9567 C CA . GLU B 1 450 ? 4.348 43.094 -10.023 1 85.31 450 GLU B CA 1
ATOM 9568 C C . GLU B 1 450 ? 4.992 42.562 -8.742 1 85.31 450 GLU B C 1
ATOM 9570 O O . GLU B 1 450 ? 4.332 42.469 -7.703 1 85.31 450 GLU B O 1
ATOM 9575 N N . SER B 1 451 ? 6.285 42.219 -8.898 1 90 451 SER B N 1
ATOM 9576 C CA . SER B 1 451 ? 7.012 41.75 -7.723 1 90 451 SER B CA 1
ATOM 9577 C C . SER B 1 451 ? 7.531 42.906 -6.887 1 90 451 SER B C 1
ATOM 9579 O O . SER B 1 451 ? 7.797 44 -7.414 1 90 451 SER B O 1
ATOM 9581 N N . TYR B 1 452 ? 7.637 42.594 -5.559 1 91.44 452 TYR B N 1
ATOM 9582 C CA . TYR B 1 452 ? 8.219 43.562 -4.656 1 91.44 452 TYR B CA 1
ATOM 9583 C C . TYR B 1 452 ? 9.656 43.906 -5.055 1 91.44 452 TYR B C 1
ATOM 9585 O O . TYR B 1 452 ? 10.461 43 -5.285 1 91.44 452 TYR B O 1
ATOM 9593 N N . PRO B 1 453 ? 9.984 45.156 -5.18 1 90.44 453 PRO B N 1
ATOM 9594 C CA . PRO B 1 453 ? 11.336 45.562 -5.613 1 90.44 453 PRO B CA 1
ATOM 9595 C C . PRO B 1 453 ? 12.359 45.5 -4.48 1 90.44 453 PRO B C 1
ATOM 9597 O O . PRO B 1 453 ? 12.898 46.531 -4.074 1 90.44 453 PRO B O 1
ATOM 9600 N N . ALA B 1 454 ? 12.75 44.344 -4.059 1 89.44 454 ALA B N 1
ATOM 9601 C CA . ALA B 1 454 ? 13.656 44.125 -2.934 1 89.44 454 ALA B CA 1
ATOM 9602 C C . ALA B 1 454 ? 15.102 44.344 -3.348 1 89.44 454 ALA B C 1
ATOM 9604 O O . ALA B 1 454 ? 15.469 44.094 -4.504 1 89.44 454 ALA B O 1
ATOM 9605 N N . GLN B 1 455 ? 15.922 44.781 -2.443 1 87.5 455 GLN B N 1
ATOM 9606 C CA . GLN B 1 455 ? 17.375 44.906 -2.6 1 87.5 455 GLN B CA 1
ATOM 9607 C C . GLN B 1 455 ? 18.094 43.812 -1.809 1 87.5 455 GLN B C 1
ATOM 9609 O O . GLN B 1 455 ? 17.688 43.469 -0.691 1 87.5 455 GLN B O 1
ATOM 9614 N N . TYR B 1 456 ? 19.109 43.281 -2.486 1 87 456 TYR B N 1
ATOM 9615 C CA . TYR B 1 456 ? 19.812 42.156 -1.848 1 87 456 TYR B CA 1
ATOM 9616 C C . TYR B 1 456 ? 21.312 42.375 -1.863 1 87 456 TYR B C 1
ATOM 9618 O O . TYR B 1 456 ? 22.031 41.812 -2.695 1 87 456 TYR B O 1
ATOM 9626 N N . PRO B 1 457 ? 21.781 43.156 -1.002 1 84.25 457 PRO B N 1
ATOM 9627 C CA . PRO B 1 457 ? 23.25 43.25 -0.939 1 84.25 457 PRO B CA 1
ATOM 9628 C C . PRO B 1 457 ? 23.922 41.969 -0.478 1 84.25 457 PRO B C 1
ATOM 9630 O O . PRO B 1 457 ? 23.359 41.25 0.351 1 84.25 457 PRO B O 1
ATOM 9633 N N . GLY B 1 458 ? 25 41.594 -1.058 1 90.88 458 GLY B N 1
ATOM 9634 C CA . GLY B 1 458 ? 25.766 40.406 -0.682 1 90.88 458 GLY B CA 1
ATOM 9635 C C . GLY B 1 458 ? 26.594 39.844 -1.824 1 90.88 458 GLY B C 1
ATOM 9636 O O . GLY B 1 458 ? 26.797 40.5 -2.838 1 90.88 458 GLY B O 1
ATOM 9637 N N . ILE B 1 459 ? 27.141 38.625 -1.58 1 91.44 459 ILE B N 1
ATOM 9638 C CA . ILE B 1 459 ? 27.984 38 -2.584 1 91.44 459 ILE B CA 1
ATOM 9639 C C . ILE B 1 459 ? 27.266 36.75 -3.139 1 91.44 459 ILE B C 1
ATOM 9641 O O . ILE B 1 459 ? 26.391 36.188 -2.475 1 91.44 459 ILE B O 1
ATOM 9645 N N . LYS B 1 460 ? 27.641 36.5 -4.316 1 89.69 460 LYS B N 1
ATOM 9646 C CA . LYS B 1 460 ? 27.234 35.219 -4.91 1 89.69 460 LYS B CA 1
ATOM 9647 C C . LYS B 1 460 ? 28 34.062 -4.305 1 89.69 460 LYS B C 1
ATOM 9649 O O . LYS B 1 460 ? 29.234 34 -4.43 1 89.69 460 LYS B O 1
ATOM 9654 N N . ALA B 1 461 ? 27.234 33.125 -3.574 1 91.44 461 ALA B N 1
ATOM 9655 C CA . ALA B 1 461 ? 27.922 32.031 -2.883 1 91.44 461 ALA B CA 1
ATOM 9656 C C . ALA B 1 461 ? 26.984 30.844 -2.648 1 91.44 461 ALA B C 1
ATOM 9658 O O . ALA B 1 461 ? 25.766 31 -2.656 1 91.44 461 ALA B O 1
ATOM 9659 N N . ARG B 1 462 ? 27.625 29.656 -2.535 1 93.56 462 ARG B N 1
ATOM 9660 C CA . ARG B 1 462 ? 26.922 28.453 -2.125 1 93.56 462 ARG B CA 1
ATOM 9661 C C . ARG B 1 462 ? 27 28.25 -0.615 1 93.56 462 ARG B C 1
ATOM 9663 O O . ARG B 1 462 ? 27.703 27.375 -0.131 1 93.56 462 ARG B O 1
ATOM 9670 N N . LYS B 1 463 ? 26.188 28.938 0.077 1 91.69 463 LYS B N 1
ATOM 9671 C CA . LYS B 1 463 ? 26.219 28.828 1.533 1 91.69 463 LYS B CA 1
ATOM 9672 C C . LYS B 1 463 ? 24.969 29.469 2.158 1 91.69 463 LYS B C 1
ATOM 9674 O O . LYS B 1 463 ? 24.219 30.156 1.477 1 91.69 463 LYS B O 1
ATOM 9679 N N . LEU B 1 464 ? 24.812 29.234 3.459 1 92.81 464 LEU B N 1
ATOM 9680 C CA . LEU B 1 464 ? 23.891 29.922 4.348 1 92.81 464 LEU B CA 1
ATOM 9681 C C . LEU B 1 464 ? 24.641 30.672 5.445 1 92.81 464 LEU B C 1
ATOM 9683 O O . LEU B 1 464 ? 25.859 30.5 5.59 1 92.81 464 LEU B O 1
ATOM 9687 N N . THR B 1 465 ? 23.922 31.516 6.129 1 92.31 465 THR B N 1
ATOM 9688 C CA . THR B 1 465 ? 24.562 32.375 7.117 1 92.31 465 THR B CA 1
ATOM 9689 C C . THR B 1 465 ? 24.531 31.719 8.5 1 92.31 465 THR B C 1
ATOM 9691 O O . THR B 1 465 ? 24 30.609 8.656 1 92.31 465 THR B O 1
ATOM 9694 N N . GLU B 1 466 ? 25.047 32.375 9.477 1 91.56 466 GLU B N 1
ATOM 9695 C CA . GLU B 1 466 ? 25.344 31.797 10.781 1 91.56 466 GLU B CA 1
ATOM 9696 C C . GLU B 1 466 ? 24.078 31.344 11.5 1 91.56 466 GLU B C 1
ATOM 9698 O O . GLU B 1 466 ? 24.062 30.281 12.125 1 91.56 466 GLU B O 1
ATOM 9703 N N . LYS B 1 467 ? 22.953 32.031 11.461 1 91.12 467 LYS B N 1
ATOM 9704 C CA . LYS B 1 467 ? 21.719 31.703 12.156 1 91.12 467 LYS B CA 1
ATOM 9705 C C . LYS B 1 467 ? 21.188 30.344 11.734 1 91.12 467 LYS B C 1
ATOM 9707 O O . LYS B 1 467 ? 20.484 29.672 12.492 1 91.12 467 LYS B O 1
ATOM 9712 N N . TRP B 1 468 ? 21.578 29.984 10.555 1 95.06 468 TRP B N 1
ATOM 9713 C CA . TRP B 1 468 ? 21.062 28.766 9.961 1 95.06 468 TRP B CA 1
ATOM 9714 C C . TRP B 1 468 ? 21.75 27.531 10.539 1 95.06 468 TRP B C 1
ATOM 9716 O O . TRP B 1 468 ? 21.328 26.391 10.297 1 95.06 468 TRP B O 1
ATOM 9726 N N . LYS B 1 469 ? 22.703 27.688 11.414 1 94.56 469 LYS B N 1
ATOM 9727 C CA . LYS B 1 469 ? 23.484 26.578 11.969 1 94.56 469 LYS B CA 1
ATOM 9728 C C . LYS B 1 469 ? 22.812 26 13.211 1 94.56 469 LYS B C 1
ATOM 9730 O O . LYS B 1 469 ? 23.156 24.906 13.656 1 94.56 469 LYS B O 1
ATOM 9735 N N . ASP B 1 470 ? 21.891 26.719 13.781 1 95.94 470 ASP B N 1
ATOM 9736 C CA . ASP B 1 470 ? 21.172 26.203 14.945 1 95.94 470 ASP B CA 1
ATOM 9737 C C . ASP B 1 470 ? 20.188 25.109 14.539 1 95.94 470 ASP B C 1
ATOM 9739 O O . ASP B 1 470 ? 19.172 25.391 13.898 1 95.94 470 ASP B O 1
ATOM 9743 N N . TYR B 1 471 ? 20.438 23.922 14.906 1 96 471 TYR B N 1
ATOM 9744 C CA . TYR B 1 471 ? 19.562 22.812 14.547 1 96 471 TYR B CA 1
ATOM 9745 C C . TYR B 1 471 ? 18.891 22.234 15.789 1 96 471 TYR B C 1
ATOM 9747 O O . TYR B 1 471 ? 17.984 21.406 15.68 1 96 471 TYR B O 1
ATOM 9755 N N . LEU B 1 472 ? 19.156 22.625 16.969 1 97.44 472 LEU B N 1
ATOM 9756 C CA . LEU B 1 472 ? 18.797 21.891 18.188 1 97.44 472 LEU B CA 1
ATOM 9757 C C . LEU B 1 472 ? 17.75 22.656 18.984 1 97.44 472 LEU B C 1
ATOM 9759 O O . LEU B 1 472 ? 16.906 22.047 19.641 1 97.44 472 LEU B O 1
ATOM 9763 N N . SER B 1 473 ? 17.781 24.016 19 1 97.44 473 SER B N 1
ATOM 9764 C CA . SER B 1 473 ? 16.969 24.828 19.891 1 97.44 473 SER B CA 1
ATOM 9765 C C . SER B 1 473 ? 15.492 24.484 19.766 1 97.44 473 SER B C 1
ATOM 9767 O O . SER B 1 473 ? 14.812 24.297 20.781 1 97.44 473 SER B O 1
ATOM 9769 N N . GLN B 1 474 ? 15.016 24.344 18.594 1 97.94 474 GLN B N 1
ATOM 9770 C CA . GLN B 1 474 ? 13.586 24.109 18.438 1 97.94 474 GLN B CA 1
ATOM 9771 C C . GLN B 1 474 ? 13.258 22.625 18.547 1 97.94 474 GLN B C 1
ATOM 9773 O O . GLN B 1 474 ? 12.109 22.25 18.781 1 97.94 474 GLN B O 1
ATOM 9778 N N . ALA B 1 475 ? 14.203 21.766 18.328 1 98.5 475 ALA B N 1
ATOM 9779 C CA . ALA B 1 475 ? 13.984 20.344 18.641 1 98.5 475 ALA B CA 1
ATOM 9780 C C . ALA B 1 475 ? 13.773 20.156 20.141 1 98.5 475 ALA B C 1
ATOM 9782 O O . ALA B 1 475 ? 12.859 19.422 20.547 1 98.5 475 ALA B O 1
ATOM 9783 N N . GLN B 1 476 ? 14.641 20.797 20.953 1 98.56 476 GLN B N 1
ATOM 9784 C CA . GLN B 1 476 ? 14.469 20.766 22.406 1 98.56 476 GLN B CA 1
ATOM 9785 C C . GLN B 1 476 ? 13.148 21.406 22.812 1 98.56 476 GLN B C 1
ATOM 9787 O O . GLN B 1 476 ? 12.414 20.859 23.641 1 98.56 476 GLN B O 1
ATOM 9792 N N . LEU B 1 477 ? 12.867 22.578 22.188 1 98.25 477 LEU B N 1
ATOM 9793 C CA . LEU B 1 477 ? 11.617 23.281 22.484 1 98.25 477 LEU B CA 1
ATOM 9794 C C . LEU B 1 477 ? 10.414 22.375 22.25 1 98.25 477 LEU B C 1
ATOM 9796 O O . LEU B 1 477 ? 9.492 22.328 23.062 1 98.25 477 LEU B O 1
ATOM 9800 N N . PHE B 1 478 ? 10.438 21.703 21.125 1 98.38 478 PHE B N 1
ATOM 9801 C CA . PHE B 1 478 ? 9.336 20.812 20.766 1 98.38 478 PHE B CA 1
ATOM 9802 C C . PHE B 1 478 ? 9.164 19.719 21.797 1 98.38 478 PHE B C 1
ATOM 9804 O O . PHE B 1 478 ? 8.062 19.516 22.328 1 98.38 478 PHE B O 1
ATOM 9811 N N . PHE B 1 479 ? 10.227 18.938 22.125 1 98.38 479 PHE B N 1
ATOM 9812 C CA . PHE B 1 479 ? 10.141 17.812 23.062 1 98.38 479 PHE B CA 1
ATOM 9813 C C . PHE B 1 479 ? 9.695 18.297 24.438 1 98.38 479 PHE B C 1
ATOM 9815 O O . PHE B 1 479 ? 8.859 17.672 25.078 1 98.38 479 PHE B O 1
ATOM 9822 N N . ASN B 1 480 ? 10.227 19.453 24.828 1 98.56 480 ASN B N 1
ATOM 9823 C CA . ASN B 1 480 ? 9.891 20.031 26.109 1 98.56 480 ASN B CA 1
ATOM 9824 C C . ASN B 1 480 ? 8.398 20.375 26.203 1 98.56 480 ASN B C 1
ATOM 9826 O O . ASN B 1 480 ? 7.82 20.375 27.281 1 98.56 480 ASN B O 1
ATOM 9830 N N . SER B 1 481 ? 7.801 20.656 25.078 1 98.31 481 SER B N 1
ATOM 9831 C CA . SER B 1 481 ? 6.43 21.156 25.031 1 98.31 481 SER B CA 1
ATOM 9832 C C . SER B 1 481 ? 5.426 20.016 24.969 1 98.31 481 SER B C 1
ATOM 9834 O O . SER B 1 481 ? 4.215 20.234 24.969 1 98.31 481 SER B O 1
ATOM 9836 N N . MET B 1 482 ? 5.828 18.781 24.906 1 98.06 482 MET B N 1
ATOM 9837 C CA . MET B 1 482 ? 4.961 17.609 24.797 1 98.06 482 MET B CA 1
ATOM 9838 C C . MET B 1 482 ? 4.441 17.172 26.156 1 98.06 482 MET B C 1
ATOM 9840 O O . MET B 1 482 ? 5.133 17.328 27.172 1 98.06 482 MET B O 1
ATOM 9844 N N . SER B 1 483 ? 3.205 16.703 26.203 1 97 483 SER B N 1
ATOM 9845 C CA . SER B 1 483 ? 2.678 16.062 27.406 1 97 483 SER B CA 1
ATOM 9846 C C . SER B 1 483 ? 3.395 14.75 27.688 1 97 483 SER B C 1
ATOM 9848 O O . SER B 1 483 ? 4.148 14.25 26.844 1 97 483 SER B O 1
ATOM 9850 N N . ASP B 1 484 ? 3.148 14.219 28.859 1 96.44 484 ASP B N 1
ATOM 9851 C CA . ASP B 1 484 ? 3.768 12.945 29.234 1 96.44 484 ASP B CA 1
ATOM 9852 C C . ASP B 1 484 ? 3.367 11.836 28.266 1 96.44 484 ASP B C 1
ATOM 9854 O O . ASP B 1 484 ? 4.199 11.008 27.891 1 96.44 484 ASP B O 1
ATOM 9858 N N . ILE B 1 485 ? 2.123 11.828 27.906 1 96.69 485 ILE B N 1
ATOM 9859 C CA . ILE B 1 485 ? 1.624 10.812 26.984 1 96.69 485 ILE B CA 1
ATOM 9860 C C . ILE B 1 485 ? 2.309 10.961 25.625 1 96.69 485 ILE B C 1
ATOM 9862 O O . ILE B 1 485 ? 2.691 9.969 25.016 1 96.69 485 ILE B O 1
ATOM 9866 N N . GLU B 1 486 ? 2.398 12.125 25.125 1 98.06 486 GLU B N 1
ATOM 9867 C CA . GLU B 1 486 ? 3.027 12.367 23.828 1 98.06 486 GLU B CA 1
ATOM 9868 C C . GLU B 1 486 ? 4.512 12.008 23.859 1 98.06 486 GLU B C 1
ATOM 9870 O O . GLU B 1 486 ? 5.047 11.477 22.875 1 98.06 486 GLU B O 1
ATOM 9875 N N . LYS B 1 487 ? 5.23 12.336 25 1 98.25 487 LYS B N 1
ATOM 9876 C CA . LYS B 1 487 ? 6.629 11.945 25.141 1 98.25 487 LYS B CA 1
ATOM 9877 C C . LYS B 1 487 ? 6.785 10.43 25.094 1 98.25 487 LYS B C 1
ATOM 9879 O O . LYS B 1 487 ? 7.711 9.922 24.453 1 98.25 487 LYS B O 1
ATOM 9884 N N . LYS B 1 488 ? 5.867 9.734 25.766 1 97.62 488 LYS B N 1
ATOM 9885 C CA . LYS B 1 488 ? 5.883 8.273 25.719 1 97.62 488 LYS B CA 1
ATOM 9886 C C . LYS B 1 488 ? 5.762 7.766 24.281 1 97.62 488 LYS B C 1
ATOM 9888 O O . LYS B 1 488 ? 6.488 6.863 23.875 1 97.62 488 LYS B O 1
ATOM 9893 N N . HIS B 1 489 ? 4.844 8.344 23.531 1 98.12 489 HIS B N 1
ATOM 9894 C CA . HIS B 1 489 ? 4.629 7.934 22.141 1 98.12 489 HIS B CA 1
ATOM 9895 C C . HIS B 1 489 ? 5.855 8.219 21.281 1 98.12 489 HIS B C 1
ATOM 9897 O O . HIS B 1 489 ? 6.184 7.441 20.391 1 98.12 489 HIS B O 1
ATOM 9903 N N . ILE B 1 490 ? 6.488 9.336 21.5 1 98.69 490 ILE B N 1
ATOM 9904 C CA . ILE B 1 490 ? 7.691 9.695 20.766 1 98.69 490 ILE B CA 1
ATOM 9905 C C . ILE B 1 490 ? 8.789 8.664 21.031 1 98.69 490 ILE B C 1
ATOM 9907 O O . ILE B 1 490 ? 9.469 8.219 20.109 1 98.69 490 ILE B O 1
ATOM 9911 N N . ILE B 1 491 ? 8.961 8.281 22.328 1 98.38 491 ILE B N 1
ATOM 9912 C CA . ILE B 1 491 ? 9.938 7.266 22.703 1 98.38 491 ILE B CA 1
ATOM 9913 C C . ILE B 1 491 ? 9.633 5.961 21.984 1 98.38 491 ILE B C 1
ATOM 9915 O O . ILE B 1 491 ? 10.523 5.34 21.406 1 98.38 491 ILE B O 1
ATOM 9919 N N . GLU B 1 492 ? 8.383 5.602 21.984 1 97.62 492 GLU B N 1
ATOM 9920 C CA . GLU B 1 492 ? 7.969 4.363 21.328 1 97.62 492 GLU B CA 1
ATOM 9921 C C . GLU B 1 492 ? 8.227 4.422 19.828 1 97.62 492 GLU B C 1
ATOM 9923 O O . GLU B 1 492 ? 8.656 3.438 19.219 1 97.62 492 GLU B O 1
ATOM 9928 N N . ALA B 1 493 ? 7.926 5.535 19.234 1 98.31 493 ALA B N 1
ATOM 9929 C CA . ALA B 1 493 ? 8.102 5.703 17.797 1 98.31 493 ALA B CA 1
ATOM 9930 C C . ALA B 1 493 ? 9.578 5.574 17.406 1 98.31 493 ALA B C 1
ATOM 9932 O O . ALA B 1 493 ? 9.922 4.812 16.5 1 98.31 493 ALA B O 1
ATOM 9933 N N . PHE B 1 494 ? 10.469 6.332 18.109 1 98.62 494 PHE B N 1
ATOM 9934 C CA . PHE B 1 494 ? 11.898 6.234 17.828 1 98.62 494 PHE B CA 1
ATOM 9935 C C . PHE B 1 494 ? 12.398 4.812 18.062 1 98.62 494 PHE B C 1
ATOM 9937 O O . PHE B 1 494 ? 13.219 4.309 17.297 1 98.62 494 PHE B O 1
ATOM 9944 N N . SER B 1 495 ? 11.93 4.188 19.172 1 98.44 495 SER B N 1
ATOM 9945 C CA . SER B 1 495 ? 12.336 2.818 19.469 1 98.44 495 SER B CA 1
ATOM 9946 C C . SER B 1 495 ? 11.992 1.874 18.328 1 98.44 495 SER B C 1
ATOM 9948 O O . SER B 1 495 ? 12.82 1.053 17.922 1 98.44 495 SER B O 1
ATOM 9950 N N . PHE B 1 496 ? 10.805 2.021 17.797 1 97.62 496 PHE B N 1
ATOM 9951 C CA . PHE B 1 496 ? 10.367 1.176 16.703 1 97.62 496 PHE B CA 1
ATOM 9952 C C . PHE B 1 496 ? 11.227 1.41 15.461 1 97.62 496 PHE B C 1
ATOM 9954 O O . PHE B 1 496 ? 11.703 0.457 14.844 1 97.62 496 PHE B O 1
ATOM 9961 N N . GLU B 1 497 ? 11.375 2.682 15.078 1 97.56 497 GLU B N 1
ATOM 9962 C CA . GLU B 1 497 ? 12.133 3.041 13.883 1 97.56 497 GLU B CA 1
ATOM 9963 C C . GLU B 1 497 ? 13.555 2.506 13.953 1 97.56 497 GLU B C 1
ATOM 9965 O O . GLU B 1 497 ? 14.023 1.849 13.023 1 97.56 497 GLU B O 1
ATOM 9970 N N . LEU B 1 498 ? 14.18 2.736 15.055 1 97.81 498 LEU B N 1
ATOM 9971 C CA . LEU B 1 498 ? 15.602 2.426 15.164 1 97.81 498 LEU B CA 1
ATOM 9972 C C . LEU B 1 498 ? 15.812 0.938 15.422 1 97.81 498 LEU B C 1
ATOM 9974 O O . LEU B 1 498 ? 16.875 0.396 15.109 1 97.81 498 LEU B O 1
ATOM 9978 N N . ASP B 1 499 ? 14.805 0.289 15.961 1 97.12 499 ASP B N 1
ATOM 9979 C CA . ASP B 1 499 ? 14.836 -1.163 16.109 1 97.12 499 ASP B CA 1
ATOM 9980 C C . ASP B 1 499 ? 14.938 -1.851 14.75 1 97.12 499 ASP B C 1
ATOM 9982 O O . ASP B 1 499 ? 15.438 -2.971 14.648 1 97.12 499 ASP B O 1
ATOM 9986 N N . HIS B 1 500 ? 14.484 -1.244 13.703 1 95.69 500 HIS B N 1
ATOM 9987 C CA . HIS B 1 500 ? 14.469 -1.839 12.375 1 95.69 500 HIS B CA 1
ATOM 9988 C C . HIS B 1 500 ? 15.719 -1.457 11.578 1 95.69 500 HIS B C 1
ATOM 9990 O O . HIS B 1 500 ? 15.852 -1.827 10.414 1 95.69 500 HIS B O 1
ATOM 9996 N N . CYS B 1 501 ? 16.531 -0.625 12.156 1 95.69 501 CYS B N 1
ATOM 9997 C CA . CYS B 1 501 ? 17.859 -0.397 11.586 1 95.69 501 CYS B CA 1
ATOM 9998 C C . CYS B 1 501 ? 18.828 -1.513 11.969 1 95.69 501 CYS B C 1
ATOM 10000 O O . CYS B 1 501 ? 18.953 -1.844 13.148 1 95.69 501 CYS B O 1
ATOM 10002 N N . ASP B 1 502 ? 19.469 -2.074 10.992 1 92.25 502 ASP B N 1
ATOM 10003 C CA . ASP B 1 502 ? 20.266 -3.252 11.289 1 92.25 502 ASP B CA 1
ATOM 10004 C C . ASP B 1 502 ? 21.75 -2.902 11.328 1 92.25 502 ASP B C 1
ATOM 10006 O O . ASP B 1 502 ? 22.578 -3.725 11.727 1 92.25 502 ASP B O 1
ATOM 10010 N N . ASP B 1 503 ? 22.219 -1.727 10.859 1 94.88 503 ASP B N 1
ATOM 10011 C CA . ASP B 1 503 ? 23.594 -1.245 11.016 1 94.88 503 ASP B CA 1
ATOM 10012 C C . ASP B 1 503 ? 23.766 -0.521 12.352 1 94.88 503 ASP B C 1
ATOM 10014 O O . ASP B 1 503 ? 23.141 0.517 12.586 1 94.88 503 ASP B O 1
ATOM 10018 N N . GLU B 1 504 ? 24.625 -1.045 13.188 1 96.06 504 GLU B N 1
ATOM 10019 C CA . GLU B 1 504 ? 24.812 -0.53 14.539 1 96.06 504 GLU B CA 1
ATOM 10020 C C . GLU B 1 504 ? 25.188 0.95 14.523 1 96.06 504 GLU B C 1
ATOM 10022 O O . GLU B 1 504 ? 24.766 1.711 15.398 1 96.06 504 GLU B O 1
ATOM 10027 N N . ILE B 1 505 ? 25.938 1.289 13.562 1 96.81 505 ILE B N 1
ATOM 10028 C CA . ILE B 1 505 ? 26.422 2.668 13.5 1 96.81 505 ILE B CA 1
ATOM 10029 C C . ILE B 1 505 ? 25.234 3.615 13.359 1 96.81 505 ILE B C 1
ATOM 10031 O O . ILE B 1 505 ? 25.25 4.734 13.875 1 96.81 505 ILE B O 1
ATOM 10035 N N . VAL B 1 506 ? 24.172 3.16 12.711 1 97.81 506 VAL B N 1
ATOM 10036 C CA . VAL B 1 506 ? 23.031 4.02 12.398 1 97.81 506 VAL B CA 1
ATOM 10037 C C . VAL B 1 506 ? 22.25 4.332 13.672 1 97.81 506 VAL B C 1
ATOM 10039 O O . VAL B 1 506 ? 22.062 5.5 14.023 1 97.81 506 VAL B O 1
ATOM 10042 N N . TYR B 1 507 ? 21.781 3.301 14.477 1 97.5 507 TYR B N 1
ATOM 10043 C CA . TYR B 1 507 ? 20.969 3.572 15.648 1 97.5 507 TYR B CA 1
ATOM 10044 C C . TYR B 1 507 ? 21.812 4.094 16.797 1 97.5 507 TYR B C 1
ATOM 10046 O O . TYR B 1 507 ? 21.328 4.855 17.641 1 97.5 507 TYR B O 1
ATOM 10054 N N . GLU B 1 508 ? 23.203 3.787 16.859 1 97.88 508 GLU B N 1
ATOM 10055 C CA . GLU B 1 508 ? 24.094 4.359 17.859 1 97.88 508 GLU B CA 1
ATOM 10056 C C . GLU B 1 508 ? 24.234 5.867 17.688 1 97.88 508 GLU B C 1
ATOM 10058 O O . GLU B 1 508 ? 24.109 6.629 18.641 1 97.88 508 GLU B O 1
ATOM 10063 N N . ARG B 1 509 ? 24.438 6.242 16.422 1 97.69 509 ARG B N 1
ATOM 10064 C CA . ARG B 1 509 ? 24.609 7.656 16.109 1 97.69 509 ARG B CA 1
ATOM 10065 C C . ARG B 1 509 ? 23.328 8.438 16.406 1 97.69 509 ARG B C 1
ATOM 10067 O O . ARG B 1 509 ? 23.375 9.523 17 1 97.69 509 ARG B O 1
ATOM 10074 N N . LEU B 1 510 ? 22.219 7.918 16.031 1 98.19 510 LEU B N 1
ATOM 10075 C CA . LEU B 1 510 ? 20.984 8.672 16.234 1 98.19 510 LEU B CA 1
ATOM 10076 C C . LEU B 1 510 ? 20.688 8.812 17.734 1 98.19 510 LEU B C 1
ATOM 10078 O O . LEU B 1 510 ? 20.141 9.836 18.156 1 98.19 510 LEU B O 1
ATOM 10082 N N . VAL B 1 511 ? 20.984 7.82 18.516 1 98.44 511 VAL B N 1
ATOM 10083 C CA . VAL B 1 511 ? 20.781 7.902 19.953 1 98.44 511 VAL B CA 1
ATOM 10084 C C . VAL B 1 511 ? 21.625 9.039 20.531 1 98.44 511 VAL B C 1
ATOM 10086 O O . VAL B 1 511 ? 21.203 9.742 21.453 1 98.44 511 VAL B O 1
ATOM 10089 N N . THR B 1 512 ? 22.844 9.258 20.031 1 97.81 512 THR B N 1
ATOM 10090 C CA . THR B 1 512 ? 23.656 10.383 20.469 1 97.81 512 THR B CA 1
ATOM 10091 C C . THR B 1 512 ? 22.969 11.711 20.156 1 97.81 512 THR B C 1
ATOM 10093 O O . THR B 1 512 ? 23.016 12.648 20.938 1 97.81 512 THR B O 1
ATOM 10096 N N . ARG B 1 513 ? 22.375 11.805 18.953 1 98.12 513 ARG B N 1
ATOM 10097 C CA . ARG B 1 513 ? 21.594 12.992 18.594 1 98.12 513 ARG B CA 1
ATOM 10098 C C . ARG B 1 513 ? 20.438 13.188 19.547 1 98.12 513 ARG B C 1
ATOM 10100 O O . ARG B 1 513 ? 20.141 14.32 19.953 1 98.12 513 ARG B O 1
ATOM 10107 N N . LEU B 1 514 ? 19.734 12.117 19.906 1 98.62 514 LEU B N 1
ATOM 10108 C CA . LEU B 1 514 ? 18.625 12.203 20.859 1 98.62 514 LEU B CA 1
ATOM 10109 C C . LEU B 1 514 ? 19.109 12.695 22.219 1 98.62 514 LEU B C 1
ATOM 10111 O O . LEU B 1 514 ? 18.375 13.398 22.906 1 98.62 514 LEU B O 1
ATOM 10115 N N . ALA B 1 515 ? 20.344 12.352 22.578 1 98.38 515 ALA B N 1
ATOM 10116 C CA . ALA B 1 515 ? 20.922 12.789 23.844 1 98.38 515 ALA B CA 1
ATOM 10117 C C . ALA B 1 515 ? 21.188 14.289 23.828 1 98.38 515 ALA B C 1
ATOM 10119 O O . ALA B 1 515 ? 21.312 14.914 24.891 1 98.38 515 ALA B O 1
ATOM 10120 N N . GLU B 1 516 ? 21.391 14.859 22.672 1 98.12 516 GLU B N 1
ATOM 10121 C CA . GLU B 1 516 ? 21.5 16.312 22.562 1 98.12 516 GLU B CA 1
ATOM 10122 C C . GLU B 1 516 ? 20.156 16.984 22.828 1 98.12 516 GLU B C 1
ATOM 10124 O O . GLU B 1 516 ? 20.109 18.141 23.266 1 98.12 516 GLU B O 1
ATOM 10129 N N . ILE B 1 517 ? 19.078 16.344 22.531 1 98.5 517 ILE B N 1
ATOM 10130 C CA . ILE B 1 517 ? 17.734 16.891 22.703 1 98.5 517 ILE B CA 1
ATOM 10131 C C . ILE B 1 517 ? 17.297 16.719 24.156 1 98.5 517 ILE B C 1
ATOM 10133 O O . ILE B 1 517 ? 16.922 17.688 24.812 1 98.5 517 ILE B O 1
ATOM 10137 N N . ASP B 1 518 ? 17.359 15.531 24.641 1 98.5 518 ASP B N 1
ATOM 10138 C CA . ASP B 1 518 ? 16.969 15.172 26 1 98.5 518 ASP B CA 1
ATOM 10139 C C . ASP B 1 518 ? 17.562 13.828 26.406 1 98.5 518 ASP B C 1
ATOM 10141 O O . ASP B 1 518 ? 17.406 12.828 25.703 1 98.5 518 ASP B O 1
ATOM 10145 N N . LEU B 1 519 ? 18.219 13.758 27.547 1 98.06 519 LEU B N 1
ATOM 10146 C CA . LEU B 1 519 ? 18.922 12.562 27.984 1 98.06 519 LEU B CA 1
ATOM 10147 C C . LEU B 1 519 ? 17.938 11.43 28.266 1 98.06 519 LEU B C 1
ATOM 10149 O O . LEU B 1 519 ? 18.203 10.273 27.906 1 98.06 519 LEU B O 1
ATOM 10153 N N . SER B 1 520 ? 16.859 11.719 28.938 1 97.81 520 SER B N 1
ATOM 10154 C CA . SER B 1 520 ? 15.891 10.672 29.281 1 97.81 520 SER B CA 1
ATOM 10155 C C . SER B 1 520 ? 15.297 10.047 28.016 1 97.81 520 SER B C 1
ATOM 10157 O O . SER B 1 520 ? 15.055 8.836 27.984 1 97.81 520 SER B O 1
ATOM 10159 N N . LEU B 1 521 ? 14.992 10.891 27.031 1 98.38 521 LEU B N 1
ATOM 10160 C CA . LEU B 1 521 ? 14.539 10.398 25.734 1 98.38 521 LEU B CA 1
ATOM 10161 C C . LEU B 1 521 ? 15.547 9.422 25.156 1 98.38 521 LEU B C 1
ATOM 10163 O O . LEU B 1 521 ? 15.188 8.305 24.75 1 98.38 521 LEU B O 1
ATOM 10167 N N . ALA B 1 522 ? 16.781 9.805 25.094 1 98.69 522 ALA B N 1
ATOM 10168 C CA . ALA B 1 522 ? 17.844 9.008 24.5 1 98.69 522 ALA B CA 1
ATOM 10169 C C . ALA B 1 522 ? 18.016 7.688 25.25 1 98.69 522 ALA B C 1
ATOM 10171 O O . ALA B 1 522 ? 18.203 6.637 24.625 1 98.69 522 ALA B O 1
ATOM 10172 N N . GLN B 1 523 ? 18.016 7.738 26.578 1 98.5 523 GLN B N 1
ATOM 10173 C CA . GLN B 1 523 ? 18.203 6.555 27.406 1 98.5 523 GLN B CA 1
ATOM 10174 C C . GLN B 1 523 ? 17.094 5.531 27.172 1 98.5 523 GLN B C 1
ATOM 10176 O O . GLN B 1 523 ? 17.359 4.336 27.047 1 98.5 523 GLN B O 1
ATOM 10181 N N . ALA B 1 524 ? 15.883 6.02 27.141 1 98.06 524 ALA B N 1
ATOM 10182 C CA . ALA B 1 524 ? 14.742 5.129 26.922 1 98.06 524 ALA B CA 1
ATOM 10183 C C . ALA B 1 524 ? 14.812 4.477 25.547 1 98.06 524 ALA B C 1
ATOM 10185 O O . ALA B 1 524 ? 14.578 3.273 25.406 1 98.06 524 ALA B O 1
ATOM 10186 N N . VAL B 1 525 ? 15.102 5.246 24.516 1 98.56 525 VAL B N 1
ATOM 10187 C CA . VAL B 1 525 ? 15.164 4.734 23.156 1 98.56 525 VAL B CA 1
ATOM 10188 C C . VAL B 1 525 ? 16.328 3.764 23.016 1 98.56 525 VAL B C 1
ATOM 10190 O O . VAL B 1 525 ? 16.219 2.723 22.359 1 98.56 525 VAL B O 1
ATOM 10193 N N . ALA B 1 526 ? 17.484 4.102 23.609 1 98.5 526 ALA B N 1
ATOM 10194 C CA . ALA B 1 526 ? 18.688 3.277 23.531 1 98.5 526 ALA B CA 1
ATOM 10195 C C . ALA B 1 526 ? 18.406 1.853 24 1 98.5 526 ALA B C 1
ATOM 10197 O O . ALA B 1 526 ? 18.812 0.886 23.344 1 98.5 526 ALA B O 1
ATOM 10198 N N . LYS B 1 527 ? 17.781 1.757 25.078 1 97.19 527 LYS B N 1
ATOM 10199 C CA . LYS B 1 527 ? 17.438 0.457 25.641 1 97.19 527 LYS B CA 1
ATOM 10200 C C . LYS B 1 527 ? 16.672 -0.398 24.641 1 97.19 527 LYS B C 1
ATOM 10202 O O . LYS B 1 527 ? 17 -1.568 24.438 1 97.19 527 LYS B O 1
ATOM 10207 N N . ASN B 1 528 ? 15.695 0.173 24.016 1 96.62 528 ASN B N 1
ATOM 10208 C CA . ASN B 1 528 ? 14.766 -0.55 23.141 1 96.62 528 ASN B CA 1
ATOM 10209 C C . ASN B 1 528 ? 15.391 -0.847 21.781 1 96.62 528 ASN B C 1
ATOM 10211 O O . ASN B 1 528 ? 15.109 -1.885 21.172 1 96.62 528 ASN B O 1
ATOM 10215 N N . CYS B 1 529 ? 16.203 0.031 21.266 1 96.25 529 CYS B N 1
ATOM 10216 C CA . CYS B 1 529 ? 16.719 -0.163 19.906 1 96.25 529 CYS B CA 1
ATOM 10217 C C . CYS B 1 529 ? 18.062 -0.883 19.938 1 96.25 529 CYS B C 1
ATOM 10219 O O . CYS B 1 529 ? 18.578 -1.282 18.906 1 96.25 529 CYS B O 1
ATOM 10221 N N . GLY B 1 530 ? 18.641 -1.078 21.203 1 96.31 530 GLY B N 1
ATOM 10222 C CA . GLY B 1 530 ? 19.844 -1.886 21.328 1 96.31 530 GLY B CA 1
ATOM 10223 C C . GLY B 1 530 ? 21.125 -1.061 21.359 1 96.31 530 GLY B C 1
ATOM 10224 O O . GLY B 1 530 ? 22.219 -1.61 21.344 1 96.31 530 GLY B O 1
ATOM 10225 N N . ALA B 1 531 ? 21.031 0.258 21.391 1 98.06 531 ALA B N 1
ATOM 10226 C CA . ALA B 1 531 ? 22.203 1.135 21.453 1 98.06 531 ALA B CA 1
ATOM 10227 C C . ALA B 1 531 ? 22.75 1.219 22.875 1 98.06 531 ALA B C 1
ATOM 10229 O O . ALA B 1 531 ? 22.078 0.82 23.828 1 98.06 531 ALA B O 1
ATOM 10230 N N . LYS B 1 532 ? 24 1.711 22.938 1 97.44 532 LYS B N 1
ATOM 10231 C CA . LYS B 1 532 ? 24.562 2.004 24.266 1 97.44 532 LYS B CA 1
ATOM 10232 C C . LYS B 1 532 ? 23.797 3.143 24.938 1 97.44 532 LYS B C 1
ATOM 10234 O O . LYS B 1 532 ? 23.469 4.141 24.297 1 97.44 532 LYS B O 1
ATOM 10239 N N . THR B 1 533 ? 23.516 2.939 26.234 1 98 533 THR B N 1
ATOM 10240 C CA . THR B 1 533 ? 22.781 3.963 26.969 1 98 533 THR B CA 1
ATOM 10241 C C . THR B 1 533 ? 23.672 5.172 27.25 1 98 533 THR B C 1
ATOM 10243 O O . THR B 1 533 ? 24.703 5.051 27.906 1 98 533 THR B O 1
ATOM 10246 N N . PRO B 1 534 ? 23.25 6.305 26.703 1 97.38 534 PRO B N 1
ATOM 10247 C CA . PRO B 1 534 ? 24.047 7.488 27.031 1 97.38 534 PRO B CA 1
ATOM 10248 C C . PRO B 1 534 ? 23.969 7.867 28.5 1 97.38 534 PRO B C 1
ATOM 10250 O O . PRO B 1 534 ? 22.906 7.734 29.125 1 97.38 534 PRO B O 1
ATOM 10253 N N . GLU B 1 535 ? 25.047 8.477 29 1 96.06 535 GLU B N 1
ATOM 10254 C CA . GLU B 1 535 ? 25.109 8.758 30.438 1 96.06 535 GLU B CA 1
ATOM 10255 C C . GLU B 1 535 ? 24.969 10.25 30.719 1 96.06 535 GLU B C 1
ATOM 10257 O O . GLU B 1 535 ? 24.672 10.648 31.844 1 96.06 535 GLU B O 1
ATOM 10262 N N . THR B 1 536 ? 25.266 11.023 29.719 1 95.38 536 THR B N 1
ATOM 10263 C CA . THR B 1 536 ? 25.266 12.469 29.969 1 95.38 536 THR B CA 1
ATOM 10264 C C . THR B 1 536 ? 24.484 13.203 28.891 1 95.38 536 THR B C 1
ATOM 10266 O O . THR B 1 536 ? 24.391 12.734 27.75 1 95.38 536 THR B O 1
ATOM 10269 N N . GLN B 1 537 ? 23.875 14.281 29.359 1 94.75 537 GLN B N 1
ATOM 10270 C CA . GLN B 1 537 ? 23.281 15.234 28.422 1 94.75 537 GLN B CA 1
ATOM 10271 C C . GLN B 1 537 ? 24.359 15.906 27.578 1 94.75 537 GLN B C 1
ATOM 10273 O O . GLN B 1 537 ? 25.188 16.656 28.109 1 94.75 537 GLN B O 1
ATOM 10278 N N . VAL B 1 538 ? 24.391 15.633 26.312 1 92.69 538 VAL B N 1
ATOM 10279 C CA . VAL B 1 538 ? 25.484 16.062 25.438 1 92.69 538 VAL B CA 1
ATOM 10280 C C . VAL B 1 538 ? 25.453 17.578 25.281 1 92.69 538 VAL B C 1
ATOM 10282 O O . VAL B 1 538 ? 26.5 18.219 25.25 1 92.69 538 VAL B O 1
ATOM 10285 N N . VAL B 1 539 ? 24.297 18.125 25 1 96.25 539 VAL B N 1
ATOM 10286 C CA . VAL B 1 539 ? 24.062 19.562 24.938 1 96.25 539 VAL B CA 1
ATOM 10287 C C . VAL B 1 539 ? 22.984 19.953 25.953 1 96.25 539 VAL B C 1
ATOM 10289 O O . VAL B 1 539 ? 21.984 19.25 26.109 1 96.25 539 VAL B O 1
ATOM 10292 N N . SER B 1 540 ? 23.203 21.094 26.625 1 96.44 540 SER B N 1
ATOM 10293 C CA . SER B 1 540 ? 22.266 21.516 27.656 1 96.44 540 SER B CA 1
ATOM 10294 C C . SER B 1 540 ? 20.875 21.734 27.078 1 96.44 540 SER B C 1
ATOM 10296 O O . SER B 1 540 ? 20.719 22.406 26.062 1 96.44 540 SER B O 1
ATOM 10298 N N . ASN B 1 541 ? 19.859 21.141 27.672 1 96.88 541 ASN B N 1
ATOM 10299 C CA . ASN B 1 541 ? 18.453 21.391 27.344 1 96.88 541 ASN B CA 1
ATOM 10300 C C . ASN B 1 541 ? 17.953 22.656 28 1 96.88 541 ASN B C 1
ATOM 10302 O O . ASN B 1 541 ? 17.906 22.75 29.234 1 96.88 541 ASN B O 1
ATOM 10306 N N . HIS B 1 542 ? 17.484 23.594 27.25 1 96.56 542 HIS B N 1
ATOM 10307 C CA . HIS B 1 542 ? 17.125 24.906 27.781 1 96.56 542 HIS B CA 1
ATOM 10308 C C . HIS B 1 542 ? 15.82 24.859 28.562 1 96.56 542 HIS B C 1
ATOM 10310 O O . HIS B 1 542 ? 15.492 25.797 29.297 1 96.56 542 HIS B O 1
ATOM 10316 N N . GLY B 1 543 ? 14.984 23.797 28.359 1 96.56 543 GLY B N 1
ATOM 10317 C CA . GLY B 1 543 ? 13.805 23.562 29.172 1 96.56 543 GLY B CA 1
ATOM 10318 C C . GLY B 1 543 ? 12.633 24.453 28.781 1 96.56 543 GLY B C 1
ATOM 10319 O O . GLY B 1 543 ? 11.555 24.344 29.375 1 96.56 543 GLY B O 1
ATOM 10320 N N . LYS B 1 544 ? 12.781 25.328 27.766 1 96.94 544 LYS B N 1
ATOM 10321 C CA . LYS B 1 544 ? 11.703 26.219 27.328 1 96.94 544 LYS B CA 1
ATOM 10322 C C . LYS B 1 544 ? 10.57 25.438 26.688 1 96.94 544 LYS B C 1
ATOM 10324 O O . LYS B 1 544 ? 10.797 24.375 26.109 1 96.94 544 LYS B O 1
ATOM 10329 N N . LYS B 1 545 ? 9.359 25.922 26.875 1 97.25 545 LYS B N 1
ATOM 10330 C CA . LYS B 1 545 ? 8.156 25.375 26.266 1 97.25 545 LYS B CA 1
ATOM 10331 C C . LYS B 1 545 ? 7.426 26.422 25.438 1 97.25 545 LYS B C 1
ATOM 10333 O O . LYS B 1 545 ? 7.676 27.625 25.578 1 97.25 545 LYS B O 1
ATOM 10338 N N . ALA B 1 546 ? 6.676 25.969 24.531 1 96.62 546 ALA B N 1
ATOM 10339 C CA . ALA B 1 546 ? 5.848 26.859 23.734 1 96.62 546 ALA B CA 1
ATOM 10340 C C . ALA B 1 546 ? 4.445 26.297 23.547 1 96.62 546 ALA B C 1
ATOM 10342 O O . ALA B 1 546 ? 4.25 25.078 23.578 1 96.62 546 ALA B O 1
ATOM 10343 N N . LYS B 1 547 ? 3.496 27.203 23.422 1 94.44 547 LYS B N 1
ATOM 10344 C CA . LYS B 1 547 ? 2.129 26.781 23.125 1 94.44 547 LYS B CA 1
ATOM 10345 C C . LYS B 1 547 ? 1.983 26.359 21.656 1 94.44 547 LYS B C 1
ATOM 10347 O O . LYS B 1 547 ? 2.787 26.766 20.812 1 94.44 547 LYS B O 1
ATOM 10352 N N . GLY B 1 548 ? 0.922 25.562 21.359 1 94.62 548 GLY B N 1
ATOM 10353 C CA . GLY B 1 548 ? 0.581 25.234 19.984 1 94.62 548 GLY B CA 1
ATOM 10354 C C . GLY B 1 548 ? 1.417 24.094 19.422 1 94.62 548 GLY B C 1
ATOM 10355 O O . GLY B 1 548 ? 1.403 23.859 18.219 1 94.62 548 GLY B O 1
ATOM 10356 N N . LEU B 1 549 ? 2.201 23.453 20.25 1 97.31 549 LEU B N 1
ATOM 10357 C CA . LEU B 1 549 ? 3.025 22.359 19.75 1 97.31 549 LEU B CA 1
ATOM 10358 C C . LEU B 1 549 ? 2.395 21.016 20.094 1 97.31 549 LEU B C 1
ATOM 10360 O O . LEU B 1 549 ? 2.424 20.078 19.281 1 97.31 549 LEU B O 1
ATOM 10364 N N . SER B 1 550 ? 1.801 20.875 21.312 1 97.38 550 SER B N 1
ATOM 10365 C CA . SER B 1 550 ? 1.064 19.672 21.688 1 97.38 550 SER B CA 1
ATOM 10366 C C . SER B 1 550 ? -0.256 19.578 20.938 1 97.38 550 SER B C 1
ATOM 10368 O O . SER B 1 550 ? -0.929 20.578 20.703 1 97.38 550 SER B O 1
ATOM 10370 N N . GLN B 1 551 ? -0.625 18.375 20.5 1 96.12 551 GLN B N 1
ATOM 10371 C CA . GLN B 1 551 ? -1.917 18.219 19.844 1 96.12 551 GLN B CA 1
ATOM 10372 C C . GLN B 1 551 ? -3.062 18.547 20.797 1 96.12 551 GLN B C 1
ATOM 10374 O O . GLN B 1 551 ? -4.145 18.953 20.359 1 96.12 551 GLN B O 1
ATOM 10379 N N . PHE B 1 552 ? -2.824 18.484 22.109 1 96 552 PHE B N 1
ATOM 10380 C CA . PHE B 1 552 ? -3.848 18.719 23.125 1 96 552 PHE B CA 1
ATOM 10381 C C . PHE B 1 552 ? -4.168 20.219 23.219 1 96 552 PHE B C 1
ATOM 10383 O O . PHE B 1 552 ? -5.156 20.594 23.859 1 96 552 PHE B O 1
ATOM 10390 N N . ASP B 1 553 ? -3.332 21.016 22.609 1 96.12 553 ASP B N 1
ATOM 10391 C CA . ASP B 1 553 ? -3.617 22.453 22.531 1 96.12 553 ASP B CA 1
ATOM 10392 C C . ASP B 1 553 ? -4.715 22.734 21.516 1 96.12 553 ASP B C 1
ATOM 10394 O O . ASP B 1 553 ? -5.234 23.859 21.453 1 96.12 553 ASP B O 1
ATOM 10398 N N . TYR B 1 554 ? -5.125 21.75 20.75 1 96.12 554 TYR B N 1
ATOM 10399 C CA . TYR B 1 554 ? -6.078 21.953 19.656 1 96.12 554 TYR B CA 1
ATOM 10400 C C . TYR B 1 554 ? -7.273 21.031 19.797 1 96.12 554 TYR B C 1
ATOM 10402 O O . TYR B 1 554 ? -7.672 20.359 18.844 1 96.12 554 TYR B O 1
ATOM 10410 N N . MET B 1 555 ? -7.844 20.938 20.938 1 94.94 555 MET B N 1
ATOM 10411 C CA . MET B 1 555 ? -9.117 20.25 21.141 1 94.94 555 MET B CA 1
ATOM 10412 C C . MET B 1 555 ? -10.266 21.062 20.547 1 94.94 555 MET B C 1
ATOM 10414 O O . MET B 1 555 ? -10.172 22.281 20.406 1 94.94 555 MET B O 1
ATOM 10418 N N . PRO B 1 556 ? -11.359 20.391 20.172 1 95.06 556 PRO B N 1
ATOM 10419 C CA . PRO B 1 556 ? -12.508 21.172 19.703 1 95.06 556 PRO B CA 1
ATOM 10420 C C . PRO B 1 556 ? -12.984 22.188 20.734 1 95.06 556 PRO B C 1
ATOM 10422 O O . PRO B 1 556 ? -12.875 21.969 21.938 1 95.06 556 PRO B O 1
ATOM 10425 N N . GLN B 1 557 ? -13.516 23.297 20.219 1 92.94 557 GLN B N 1
ATOM 10426 C CA . GLN B 1 557 ? -14.031 24.344 21.094 1 92.94 557 GLN B CA 1
ATOM 10427 C C . GLN B 1 557 ? -15.094 23.781 22.047 1 92.94 557 GLN B C 1
ATOM 10429 O O . GLN B 1 557 ? -15.086 24.078 23.234 1 92.94 557 GLN B O 1
ATOM 10434 N N . GLU B 1 558 ? -15.992 23 21.5 1 93.44 558 GLU B N 1
ATOM 10435 C CA . GLU B 1 558 ? -16.984 22.234 22.266 1 93.44 558 GLU B CA 1
ATOM 10436 C C . GLU B 1 558 ? -16.859 20.734 21.984 1 93.44 558 GLU B C 1
ATOM 10438 O O . GLU B 1 558 ? -16.594 20.328 20.859 1 93.44 558 GLU B O 1
ATOM 10443 N N . PRO B 1 559 ? -17.047 19.984 23.109 1 94.69 559 PRO B N 1
ATOM 10444 C CA . PRO B 1 559 ? -17 18.547 22.859 1 94.69 559 PRO B CA 1
ATOM 10445 C C . PRO B 1 559 ? -17.984 18.094 21.781 1 94.69 559 PRO B C 1
ATOM 10447 O O . PRO B 1 559 ? -19.125 18.578 21.75 1 94.69 559 PRO B O 1
ATOM 10450 N N . THR B 1 560 ? -17.594 17.297 20.906 1 96.25 560 THR B N 1
ATOM 10451 C CA . THR B 1 560 ? -18.438 16.828 19.797 1 96.25 560 THR B CA 1
ATOM 10452 C C . THR B 1 560 ? -18.016 15.43 19.359 1 96.25 560 THR B C 1
ATOM 10454 O O . THR B 1 560 ? -16.875 15.023 19.547 1 96.25 560 THR B O 1
ATOM 10457 N N . ILE B 1 561 ? -19 14.641 18.875 1 97.06 561 ILE B N 1
ATOM 10458 C CA . ILE B 1 561 ? -18.688 13.344 18.281 1 97.06 561 ILE B CA 1
ATOM 10459 C C . ILE B 1 561 ? -19.078 13.352 16.797 1 97.06 561 ILE B C 1
ATOM 10461 O O . ILE B 1 561 ? -19.297 12.297 16.203 1 97.06 561 ILE B O 1
ATOM 10465 N N . LYS B 1 562 ? -19.156 14.602 16.203 1 95.94 562 LYS B N 1
ATOM 10466 C CA . LYS B 1 562 ? -19.531 14.773 14.805 1 95.94 562 LYS B CA 1
ATOM 10467 C C . LYS B 1 562 ? -18.625 13.953 13.891 1 95.94 562 LYS B C 1
ATOM 10469 O O . LYS B 1 562 ? -17.391 14.062 13.961 1 95.94 562 LYS B O 1
ATOM 10474 N N . GLY B 1 563 ? -19.25 13.148 13.086 1 95.06 563 GLY B N 1
ATOM 10475 C CA . GLY B 1 563 ? -18.531 12.383 12.078 1 95.06 563 GLY B CA 1
ATOM 10476 C C . GLY B 1 563 ? -17.891 11.125 12.625 1 95.06 563 GLY B C 1
ATOM 10477 O O . GLY B 1 563 ? -17.344 10.312 11.875 1 95.06 563 GLY B O 1
ATOM 10478 N N . ARG B 1 564 ? -17.922 10.859 13.984 1 97.5 564 ARG B N 1
ATOM 10479 C CA . ARG B 1 564 ? -17.297 9.68 14.562 1 97.5 564 ARG B CA 1
ATOM 10480 C C . ARG B 1 564 ? -18.078 8.414 14.203 1 97.5 564 ARG B C 1
ATOM 10482 O O . ARG B 1 564 ? -19.312 8.461 14.07 1 97.5 564 ARG B O 1
ATOM 10489 N N . ARG B 1 565 ? -17.391 7.336 14 1 97.69 565 ARG B N 1
ATOM 10490 C CA . ARG B 1 565 ? -18 6.035 13.719 1 97.69 565 ARG B CA 1
ATOM 10491 C C . ARG B 1 565 ? -18.203 5.238 15 1 97.69 565 ARG B C 1
ATOM 10493 O O . ARG B 1 565 ? -17.25 4.891 15.688 1 97.69 565 ARG B O 1
ATOM 10500 N N . VAL B 1 566 ? -19.406 4.906 15.328 1 98.56 566 VAL B N 1
ATOM 10501 C CA . VAL B 1 566 ? -19.734 4.152 16.531 1 98.56 566 VAL B CA 1
ATOM 10502 C C . VAL B 1 566 ? -20.266 2.777 16.156 1 98.56 566 VAL B C 1
ATOM 10504 O O . VAL B 1 566 ? -21.328 2.67 15.539 1 98.56 566 VAL B O 1
ATOM 10507 N N . ALA B 1 567 ? -19.594 1.71 16.531 1 98.69 567 ALA B N 1
ATOM 10508 C CA . ALA B 1 567 ? -20.047 0.348 16.266 1 98.69 567 ALA B CA 1
ATOM 10509 C C . ALA B 1 567 ? -21.016 -0.134 17.344 1 98.69 567 ALA B C 1
ATOM 10511 O O . ALA B 1 567 ? -20.781 0.093 18.531 1 98.69 567 ALA B O 1
ATOM 10512 N N . ILE B 1 568 ? -22.094 -0.711 16.969 1 98.75 568 ILE B N 1
ATOM 10513 C CA . ILE B 1 568 ? -23.047 -1.372 17.859 1 98.75 568 ILE B CA 1
ATOM 10514 C C . ILE B 1 568 ? -23.031 -2.877 17.594 1 98.75 568 ILE B C 1
ATOM 10516 O O . ILE B 1 568 ? -23.422 -3.336 16.531 1 98.75 568 ILE B O 1
ATOM 10520 N N . LEU B 1 569 ? -22.578 -3.691 18.547 1 98.44 569 LEU B N 1
ATOM 10521 C CA . LEU B 1 569 ? -22.422 -5.133 18.406 1 98.44 569 LEU B CA 1
ATOM 10522 C C . LEU B 1 569 ? -23.688 -5.867 18.844 1 98.44 569 LEU B C 1
ATOM 10524 O O . LEU B 1 569 ? -24.141 -5.695 19.984 1 98.44 569 LEU B O 1
ATOM 10528 N N . ILE B 1 570 ? -24.25 -6.676 17.953 1 98.5 570 ILE B N 1
ATOM 10529 C CA . ILE B 1 570 ? -25.469 -7.391 18.328 1 98.5 570 ILE B CA 1
ATOM 10530 C C . ILE B 1 570 ? -25.422 -8.812 17.781 1 98.5 570 ILE B C 1
ATOM 10532 O O . ILE B 1 570 ? -24.672 -9.102 16.844 1 98.5 570 ILE B O 1
ATOM 10536 N N . ALA B 1 571 ? -26.062 -9.773 18.359 1 98.44 571 ALA B N 1
ATOM 10537 C CA . ALA B 1 571 ? -26.469 -11.109 17.906 1 98.44 571 ALA B CA 1
ATOM 10538 C C . ALA B 1 571 ? -27.953 -11.336 18.109 1 98.44 571 ALA B C 1
ATOM 10540 O O . ALA B 1 571 ? -28.672 -10.445 18.578 1 98.44 571 ALA B O 1
ATOM 10541 N N . ASP B 1 572 ? -28.516 -12.5 17.609 1 98.12 572 ASP B N 1
ATOM 10542 C CA . ASP B 1 572 ? -29.922 -12.805 17.875 1 98.12 572 ASP B CA 1
ATOM 10543 C C . ASP B 1 572 ? -30.234 -12.703 19.359 1 98.12 572 ASP B C 1
ATOM 10545 O O . ASP B 1 572 ? -29.453 -13.141 20.203 1 98.12 572 ASP B O 1
ATOM 10549 N N . GLY B 1 573 ? -31.391 -12.031 19.656 1 98.38 573 GLY B N 1
ATOM 10550 C CA . GLY B 1 573 ? -31.812 -11.867 21.031 1 98.38 573 GLY B CA 1
ATOM 10551 C C . GLY B 1 573 ? -31.312 -10.578 21.656 1 98.38 573 GLY B C 1
ATOM 10552 O O . GLY B 1 573 ? -31.281 -10.453 22.891 1 98.38 573 GLY B O 1
ATOM 10553 N N . PHE B 1 574 ? -30.875 -9.602 20.859 1 98.06 574 PHE B N 1
ATOM 10554 C CA . PHE B 1 574 ? -30.359 -8.336 21.375 1 98.06 574 PHE B CA 1
ATOM 10555 C C . PHE B 1 574 ? -31.484 -7.484 21.938 1 98.06 574 PHE B C 1
ATOM 10557 O O . PHE B 1 574 ? -32.656 -7.691 21.609 1 98.06 574 PHE B O 1
ATOM 10564 N N . ASP B 1 575 ? -31.156 -6.547 22.797 1 96.81 575 ASP B N 1
ATOM 10565 C CA . ASP B 1 575 ? -32.094 -5.594 23.375 1 96.81 575 ASP B CA 1
ATOM 10566 C C . ASP B 1 575 ? -32.438 -4.484 22.375 1 96.81 575 ASP B C 1
ATOM 10568 O O . ASP B 1 575 ? -31.688 -3.525 22.219 1 96.81 575 ASP B O 1
ATOM 10572 N N . LEU B 1 576 ? -33.594 -4.594 21.781 1 96.44 576 LEU B N 1
ATOM 10573 C CA . LEU B 1 576 ? -34 -3.684 20.719 1 96.44 576 LEU B CA 1
ATOM 10574 C C . LEU B 1 576 ? -34.094 -2.25 21.234 1 96.44 576 LEU B C 1
ATOM 10576 O O . LEU B 1 576 ? -33.719 -1.312 20.531 1 96.44 576 LEU B O 1
ATOM 10580 N N . LYS B 1 577 ? -34.656 -2.055 22.359 1 94.31 577 LYS B N 1
ATOM 10581 C CA . LYS B 1 577 ? -34.844 -0.712 22.906 1 94.31 577 LYS B CA 1
ATOM 10582 C C . LYS B 1 577 ? -33.5 0.001 23.094 1 94.31 577 LYS B C 1
ATOM 10584 O O . LYS B 1 577 ? -33.344 1.156 22.688 1 94.31 577 LYS B O 1
ATOM 10589 N N . ALA B 1 578 ? -32.562 -0.668 23.719 1 95.31 578 ALA B N 1
ATOM 10590 C CA . ALA B 1 578 ? -31.219 -0.093 23.906 1 95.31 578 ALA B CA 1
ATOM 10591 C C . ALA B 1 578 ? -30.547 0.196 22.578 1 95.31 578 ALA B C 1
ATOM 10593 O O . ALA B 1 578 ? -29.891 1.23 22.406 1 95.31 578 ALA B O 1
ATOM 10594 N N . TYR B 1 579 ? -30.672 -0.753 21.656 1 96.31 579 TYR B N 1
ATOM 10595 C CA . TYR B 1 579 ? -30.094 -0.608 20.328 1 96.31 579 TYR B CA 1
ATOM 10596 C C . TYR B 1 579 ? -30.656 0.631 19.625 1 96.31 579 TYR B C 1
ATOM 10598 O O . TYR B 1 579 ? -29.891 1.463 19.125 1 96.31 579 TYR B O 1
ATOM 10606 N N . GLU B 1 580 ? -31.953 0.808 19.578 1 96.12 580 GLU B N 1
ATOM 10607 C CA . GLU B 1 580 ? -32.594 1.898 18.844 1 96.12 580 GLU B CA 1
ATOM 10608 C C . GLU B 1 580 ? -32.312 3.246 19.5 1 96.12 580 GLU B C 1
ATOM 10610 O O . GLU B 1 580 ? -32.125 4.246 18.812 1 96.12 580 GLU B O 1
ATOM 10615 N N . ALA B 1 581 ? -32.344 3.262 20.812 1 94.44 581 ALA B N 1
ATOM 10616 C CA . ALA B 1 581 ? -32.062 4.5 21.531 1 94.44 581 ALA B CA 1
ATOM 10617 C C . ALA B 1 581 ? -30.656 5.016 21.203 1 94.44 581 ALA B C 1
ATOM 10619 O O . ALA B 1 581 ? -30.469 6.203 20.938 1 94.44 581 ALA B O 1
ATOM 10620 N N . MET B 1 582 ? -29.703 4.133 21.266 1 95.81 582 MET B N 1
ATOM 10621 C CA . MET B 1 582 ? -28.328 4.543 20.984 1 95.81 582 MET B CA 1
ATOM 10622 C C . MET B 1 582 ? -28.156 4.938 19.531 1 95.81 582 MET B C 1
ATOM 10624 O O . MET B 1 582 ? -27.484 5.926 19.219 1 95.81 582 MET B O 1
ATOM 10628 N N . LYS B 1 583 ? -28.688 4.117 18.641 1 96.69 583 LYS B N 1
ATOM 10629 C CA . LYS B 1 583 ? -28.609 4.445 17.219 1 96.69 583 LYS B CA 1
ATOM 10630 C C . LYS B 1 583 ? -29.156 5.848 16.953 1 96.69 583 LYS B C 1
ATOM 10632 O O . LYS B 1 583 ? -28.516 6.641 16.266 1 96.69 583 LYS B O 1
ATOM 10637 N N . ALA B 1 584 ? -30.281 6.172 17.5 1 95.5 584 ALA B N 1
ATOM 10638 C CA . ALA B 1 584 ? -30.906 7.48 17.328 1 95.5 584 ALA B CA 1
ATOM 10639 C C . ALA B 1 584 ? -30.062 8.586 17.938 1 95.5 584 ALA B C 1
ATOM 10641 O O . ALA B 1 584 ? -29.922 9.664 17.344 1 95.5 584 ALA B O 1
ATOM 10642 N N . ALA B 1 585 ? -29.516 8.328 19.156 1 95 585 ALA B N 1
ATOM 10643 C CA . ALA B 1 585 ? -28.703 9.32 19.844 1 95 585 ALA B CA 1
ATOM 10644 C C . ALA B 1 585 ? -27.453 9.648 19.031 1 95 585 ALA B C 1
ATOM 10646 O O . ALA B 1 585 ? -27.047 10.82 18.938 1 95 585 ALA B O 1
ATOM 10647 N N . VAL B 1 586 ? -26.781 8.625 18.5 1 96.38 586 VAL B N 1
ATOM 10648 C CA . VAL B 1 586 ? -25.562 8.797 17.703 1 96.38 586 VAL B CA 1
ATOM 10649 C C . VAL B 1 586 ? -25.875 9.648 16.469 1 96.38 586 VAL B C 1
ATOM 10651 O O . VAL B 1 586 ? -25.156 10.602 16.172 1 96.38 586 VAL B O 1
ATOM 10654 N N . LEU B 1 587 ? -26.953 9.352 15.805 1 95.12 587 LEU B N 1
ATOM 10655 C CA . LEU B 1 587 ? -27.359 10.086 14.609 1 95.12 587 LEU B CA 1
ATOM 10656 C C . LEU B 1 587 ? -27.672 11.539 14.945 1 95.12 587 LEU B C 1
ATOM 10658 O O . LEU B 1 587 ? -27.344 12.445 14.172 1 95.12 587 LEU B O 1
ATOM 10662 N N . ALA B 1 588 ? -28.312 11.734 16.062 1 93.06 588 ALA B N 1
ATOM 10663 C CA . ALA B 1 588 ? -28.703 13.078 16.484 1 93.06 588 ALA B CA 1
ATOM 10664 C C . ALA B 1 588 ? -27.484 13.969 16.703 1 93.06 588 ALA B C 1
ATOM 10666 O O . ALA B 1 588 ? -27.594 15.195 16.641 1 93.06 588 ALA B O 1
ATOM 10667 N N . GLN B 1 589 ? -26.359 13.406 16.969 1 94 589 GLN B N 1
ATOM 10668 C CA . GLN B 1 589 ? -25.125 14.156 17.172 1 94 589 GLN B CA 1
ATOM 10669 C C . GLN B 1 589 ? -24.297 14.211 15.898 1 94 589 GLN B C 1
ATOM 10671 O O . GLN B 1 589 ? -23.094 14.492 15.945 1 94 589 GLN B O 1
ATOM 10676 N N . SER B 1 590 ? -24.797 13.891 14.719 1 93.12 590 SER B N 1
ATOM 10677 C CA . SER B 1 590 ? -24.141 13.906 13.414 1 93.12 590 SER B CA 1
ATOM 10678 C C . SER B 1 590 ? -22.984 12.906 13.352 1 93.12 590 SER B C 1
ATOM 10680 O O . SER B 1 590 ? -21.984 13.141 12.672 1 93.12 590 SER B O 1
ATOM 10682 N N . ALA B 1 591 ? -23.031 11.898 14.25 1 96.19 591 ALA B N 1
ATOM 10683 C CA . ALA B 1 591 ? -22.141 10.75 14.156 1 96.19 591 ALA B CA 1
ATOM 10684 C C . ALA B 1 591 ? -22.781 9.609 13.383 1 96.19 591 ALA B C 1
ATOM 10686 O O . ALA B 1 591 ? -23.922 9.727 12.938 1 96.19 591 ALA B O 1
ATOM 10687 N N . VAL B 1 592 ? -21.969 8.555 13.125 1 96.19 592 VAL B N 1
ATOM 10688 C CA . VAL B 1 592 ? -22.469 7.5 12.242 1 96.19 592 VAL B CA 1
ATOM 10689 C C . VAL B 1 592 ? -22.5 6.172 12.992 1 96.19 592 VAL B C 1
ATOM 10691 O O . VAL B 1 592 ? -21.453 5.59 13.273 1 96.19 592 VAL B O 1
ATOM 10694 N N . PRO B 1 593 ? -23.688 5.641 13.281 1 97.5 593 PRO B N 1
ATOM 10695 C CA . PRO B 1 593 ? -23.781 4.312 13.891 1 97.5 593 PRO B CA 1
ATOM 10696 C C . PRO B 1 593 ? -23.609 3.186 12.875 1 97.5 593 PRO B C 1
ATOM 10698 O O . PRO B 1 593 ? -24.125 3.273 11.75 1 97.5 593 PRO B O 1
ATOM 10701 N N . TRP B 1 594 ? -22.859 2.201 13.203 1 97.81 594 TRP B N 1
ATOM 10702 C CA . TRP B 1 594 ? -22.672 0.99 12.406 1 97.81 594 TRP B CA 1
ATOM 10703 C C . TRP B 1 594 ? -23.094 -0.247 13.195 1 97.81 594 TRP B C 1
ATOM 10705 O O . TRP B 1 594 ? -22.594 -0.488 14.297 1 97.81 594 TRP B O 1
ATOM 10715 N N . THR B 1 595 ? -24 -0.996 12.633 1 98.44 595 THR B N 1
ATOM 10716 C CA . THR B 1 595 ? -24.422 -2.238 13.266 1 98.44 595 THR B CA 1
ATOM 10717 C C . THR B 1 595 ? -23.562 -3.408 12.805 1 98.44 595 THR B C 1
ATOM 10719 O O . THR B 1 595 ? -23.484 -3.688 11.609 1 98.44 595 THR B O 1
ATOM 10722 N N . ILE B 1 596 ? -22.922 -4.035 13.758 1 98.38 596 ILE B N 1
ATOM 10723 C CA . ILE B 1 596 ? -22.094 -5.211 13.492 1 98.38 596 ILE B CA 1
ATOM 10724 C C . ILE B 1 596 ? -22.734 -6.445 14.117 1 98.38 596 ILE B C 1
ATOM 10726 O O . ILE B 1 596 ? -22.922 -6.508 15.336 1 98.38 596 ILE B O 1
ATOM 10730 N N . GLY B 1 597 ? -23.109 -7.406 13.273 1 98.25 597 GLY B N 1
ATOM 10731 C CA . GLY B 1 597 ? -23.766 -8.609 13.758 1 98.25 597 GLY B CA 1
ATOM 10732 C C . GLY B 1 597 ? -22.938 -9.859 13.602 1 98.25 597 GLY B C 1
ATOM 10733 O O . GLY B 1 597 ? -21.859 -9.828 12.992 1 98.25 597 GLY B O 1
ATOM 10734 N N . THR B 1 598 ? -23.391 -10.977 14.227 1 97.38 598 THR B N 1
ATOM 10735 C CA . THR B 1 598 ? -22.75 -12.273 14.031 1 97.38 598 THR B CA 1
ATOM 10736 C C . THR B 1 598 ? -22.953 -12.773 12.609 1 97.38 598 THR B C 1
ATOM 10738 O O . THR B 1 598 ? -22.25 -13.672 12.148 1 97.38 598 THR B O 1
ATOM 10741 N N . LYS B 1 599 ? -23.859 -12.281 11.945 1 97 599 LYS B N 1
ATOM 10742 C CA . LYS B 1 599 ? -24.172 -12.43 10.523 1 97 599 LYS B CA 1
ATOM 10743 C C . LYS B 1 599 ? -24.797 -11.156 9.961 1 97 599 LYS B C 1
ATOM 10745 O O . LYS B 1 599 ? -25.172 -10.258 10.719 1 97 599 LYS B O 1
ATOM 10750 N N . ARG B 1 600 ? -24.859 -11.016 8.648 1 97.19 600 ARG B N 1
ATOM 10751 C CA . ARG B 1 600 ? -25.406 -9.805 8.039 1 97.19 600 ARG B CA 1
ATOM 10752 C C . ARG B 1 600 ? -26.875 -9.992 7.66 1 97.19 600 ARG B C 1
ATOM 10754 O O . ARG B 1 600 ? -27.578 -9.016 7.383 1 97.19 600 ARG B O 1
ATOM 10761 N N . GLN B 1 601 ? -27.406 -11.297 7.57 1 97.56 601 GLN B N 1
ATOM 10762 C CA . GLN B 1 601 ? -28.859 -11.469 7.504 1 97.56 601 GLN B CA 1
ATOM 10763 C C . GLN B 1 601 ? -29.531 -10.875 8.734 1 97.56 601 GLN B C 1
ATOM 10765 O O . GLN B 1 601 ? -28.906 -10.719 9.781 1 97.56 601 GLN B O 1
ATOM 10770 N N . PRO B 1 602 ? -30.797 -10.555 8.609 1 97.44 602 PRO B N 1
ATOM 10771 C CA . PRO B 1 602 ? -31.469 -9.898 9.727 1 97.44 602 PRO B CA 1
ATOM 10772 C C . PRO B 1 602 ? -31.391 -10.703 11.023 1 97.44 602 PRO B C 1
ATOM 10774 O O . PRO B 1 602 ? -31.531 -11.922 11 1 97.44 602 PRO B O 1
ATOM 10777 N N . LEU B 1 603 ? -31.094 -10.047 12.125 1 98.06 603 LEU B N 1
ATOM 10778 C CA . LEU B 1 603 ? -31.078 -10.609 13.461 1 98.06 603 LEU B CA 1
ATOM 10779 C C . LEU B 1 603 ? -32.375 -10.297 14.211 1 98.06 603 LEU B C 1
ATOM 10781 O O . LEU B 1 603 ? -32.906 -9.195 14.109 1 98.06 603 LEU B O 1
ATOM 10785 N N . VAL B 1 604 ? -32.812 -11.281 14.953 1 97.94 604 VAL B N 1
ATOM 10786 C CA . VAL B 1 604 ? -34.094 -11.141 15.656 1 97.94 604 VAL B CA 1
ATOM 10787 C C . VAL B 1 604 ? -33.844 -10.609 17.062 1 97.94 604 VAL B C 1
ATOM 10789 O O . VAL B 1 604 ? -32.969 -11.125 17.781 1 97.94 604 VAL B O 1
ATOM 10792 N N . ALA B 1 605 ? -34.562 -9.586 17.422 1 97.69 605 ALA B N 1
ATOM 10793 C CA . ALA B 1 605 ? -34.406 -8.977 18.734 1 97.69 605 ALA B CA 1
ATOM 10794 C C . ALA B 1 605 ? -34.969 -9.883 19.828 1 97.69 605 ALA B C 1
ATOM 10796 O O . ALA B 1 605 ? -35.594 -10.914 19.531 1 97.69 605 ALA B O 1
ATOM 10797 N N . SER B 1 606 ? -34.719 -9.523 21.062 1 95.69 606 SER B N 1
ATOM 10798 C CA . SER B 1 606 ? -35.188 -10.328 22.188 1 95.69 606 SER B CA 1
ATOM 10799 C C . SER B 1 606 ? -36.688 -10.359 22.297 1 95.69 606 SER B C 1
ATOM 10801 O O . SER B 1 606 ? -37.25 -11.273 22.891 1 95.69 606 SER B O 1
ATOM 10803 N N . ASP B 1 607 ? -37.344 -9.398 21.703 1 90.38 607 ASP B N 1
ATOM 10804 C CA . ASP B 1 607 ? -38.812 -9.352 21.734 1 90.38 607 ASP B CA 1
ATOM 10805 C C . ASP B 1 607 ? -39.406 -10.359 20.75 1 90.38 607 ASP B C 1
ATOM 10807 O O . ASP B 1 607 ? -40.625 -10.547 20.719 1 90.38 607 ASP B O 1
ATOM 10811 N N . GLY B 1 608 ? -38.625 -11 19.906 1 90.25 608 GLY B N 1
ATOM 10812 C CA . GLY B 1 608 ? -39 -12.133 19.078 1 90.25 608 GLY B CA 1
ATOM 10813 C C . GLY B 1 608 ? -39.531 -11.719 17.703 1 90.25 608 GLY B C 1
ATOM 10814 O O . GLY B 1 608 ? -39.562 -12.531 16.781 1 90.25 608 GLY B O 1
ATOM 10815 N N . SER B 1 609 ? -39.875 -10.531 17.484 1 88.88 609 SER B N 1
ATOM 10816 C CA . SER B 1 609 ? -40.531 -10.188 16.219 1 88.88 609 SER B CA 1
ATOM 10817 C C . SER B 1 609 ? -39.75 -9.109 15.477 1 88.88 609 SER B C 1
ATOM 10819 O O . SER B 1 609 ? -39.656 -9.133 14.25 1 88.88 609 SER B O 1
ATOM 10821 N N . SER B 1 610 ? -39.125 -8.234 16.125 1 94.94 610 SER B N 1
ATOM 10822 C CA . SER B 1 610 ? -38.375 -7.172 15.477 1 94.94 610 SER B CA 1
ATOM 10823 C C . SER B 1 610 ? -37.031 -7.68 14.969 1 94.94 610 SER B C 1
ATOM 10825 O O . SER B 1 610 ? -36.375 -8.492 15.625 1 94.94 610 SER B O 1
ATOM 10827 N N . GLN B 1 611 ? -36.688 -7.199 13.781 1 96.5 611 GLN B N 1
ATOM 10828 C CA . GLN B 1 611 ? -35.438 -7.633 13.18 1 96.5 611 GLN B CA 1
ATOM 10829 C C . GLN B 1 611 ? -34.594 -6.434 12.742 1 96.5 611 GLN B C 1
ATOM 10831 O O . GLN B 1 611 ? -35.125 -5.367 12.438 1 96.5 611 GLN B O 1
ATOM 10836 N N . VAL B 1 612 ? -33.375 -6.578 12.852 1 97.38 612 VAL B N 1
ATOM 10837 C CA . VAL B 1 612 ? -32.406 -5.586 12.375 1 97.38 612 VAL B CA 1
ATOM 10838 C C . VAL B 1 612 ? -31.375 -6.254 11.453 1 97.38 612 VAL B C 1
ATOM 10840 O O . VAL B 1 612 ? -30.812 -7.289 11.805 1 97.38 612 VAL B O 1
ATOM 10843 N N . LYS B 1 613 ? -31.219 -5.762 10.219 1 96.81 613 LYS B N 1
ATOM 10844 C CA . LYS B 1 613 ? -30.156 -6.211 9.328 1 96.81 613 LYS B CA 1
ATOM 10845 C C . LYS B 1 613 ? -28.844 -5.469 9.617 1 96.81 613 LYS B C 1
ATOM 10847 O O . LYS B 1 613 ? -28.766 -4.254 9.438 1 96.81 613 LYS B O 1
ATOM 10852 N N . PRO B 1 614 ? -27.812 -6.16 10.094 1 98.06 614 PRO B N 1
ATOM 10853 C CA . PRO B 1 614 ? -26.531 -5.496 10.359 1 98.06 614 PRO B CA 1
ATOM 10854 C C . PRO B 1 614 ? -25.891 -4.918 9.094 1 98.06 614 PRO B C 1
ATOM 10856 O O . PRO B 1 614 ? -26.203 -5.352 7.984 1 98.06 614 PRO B O 1
ATOM 10859 N N . ASP B 1 615 ? -25 -3.92 9.273 1 97.12 615 ASP B N 1
ATOM 10860 C CA . ASP B 1 615 ? -24.219 -3.35 8.18 1 97.12 615 ASP B CA 1
ATOM 10861 C C . ASP B 1 615 ? -23.125 -4.312 7.73 1 97.12 615 ASP B C 1
ATOM 10863 O O . ASP B 1 615 ? -22.812 -4.395 6.543 1 97.12 615 ASP B O 1
ATOM 10867 N N . HIS B 1 616 ? -22.5 -4.996 8.617 1 97.19 616 HIS B N 1
ATOM 10868 C CA . HIS B 1 616 ? -21.484 -6.02 8.398 1 97.19 616 HIS B CA 1
ATOM 10869 C C . HIS B 1 616 ? -21.578 -7.133 9.438 1 97.19 616 HIS B C 1
ATOM 10871 O O . HIS B 1 616 ? -22.234 -6.965 10.469 1 97.19 616 HIS B O 1
ATOM 10877 N N . PHE B 1 617 ? -21.031 -8.25 9.125 1 95.62 617 PHE B N 1
ATOM 10878 C CA . PHE B 1 617 ? -20.891 -9.266 10.164 1 95.62 617 PHE B CA 1
ATOM 10879 C C . PHE B 1 617 ? -19.516 -9.172 10.828 1 95.62 617 PHE B C 1
ATOM 10881 O O . PHE B 1 617 ? -18.625 -8.469 10.336 1 95.62 617 PHE B O 1
ATOM 10888 N N . LEU B 1 618 ? -19.297 -9.766 11.922 1 94.06 618 LEU B N 1
ATOM 10889 C CA . LEU B 1 618 ? -18.172 -9.641 12.844 1 94.06 618 LEU B CA 1
ATOM 10890 C C . LEU B 1 618 ? -16.844 -9.82 12.109 1 94.06 618 LEU B C 1
ATOM 10892 O O . LEU B 1 618 ? -15.867 -9.141 12.422 1 94.06 618 LEU B O 1
ATOM 10896 N N . ASN B 1 619 ? -16.734 -10.648 11.156 1 92.56 619 ASN B N 1
ATOM 10897 C CA . ASN B 1 619 ? -15.484 -10.953 10.461 1 92.56 619 ASN B CA 1
ATOM 10898 C C . ASN B 1 619 ? -15.242 -10.008 9.297 1 92.56 619 ASN B C 1
ATOM 10900 O O . ASN B 1 619 ? -14.156 -9.992 8.719 1 92.56 619 ASN B O 1
ATOM 10904 N N . GLY B 1 620 ? -16.25 -9.258 8.969 1 92.12 620 GLY B N 1
ATOM 10905 C CA . GLY B 1 620 ? -16.141 -8.367 7.828 1 92.12 620 GLY B CA 1
ATOM 10906 C C . GLY B 1 620 ? -15.5 -7.031 8.18 1 92.12 620 GLY B C 1
ATOM 10907 O O . GLY B 1 620 ? -14.977 -6.34 7.305 1 92.12 620 GLY B O 1
ATOM 10908 N N . GLN B 1 621 ? -15.609 -6.641 9.398 1 93.44 621 GLN B N 1
ATOM 10909 C CA . GLN B 1 621 ? -15.016 -5.406 9.906 1 93.44 621 GLN B CA 1
ATOM 10910 C C . GLN B 1 621 ? -14.289 -5.648 11.234 1 93.44 621 GLN B C 1
ATOM 10912 O O . GLN B 1 621 ? -14.578 -6.625 11.93 1 93.44 621 GLN B O 1
ATOM 10917 N N . ARG B 1 622 ? -13.359 -4.777 11.516 1 95.19 622 ARG B N 1
ATOM 10918 C CA . ARG B 1 622 ? -12.633 -4.863 12.781 1 95.19 622 ARG B CA 1
ATOM 10919 C C . ARG B 1 622 ? -12.859 -3.615 13.625 1 95.19 622 ARG B C 1
ATOM 10921 O O . ARG B 1 622 ? -13.266 -2.572 13.109 1 95.19 622 ARG B O 1
ATOM 10928 N N . SER B 1 623 ? -12.602 -3.732 14.945 1 97.44 623 SER B N 1
ATOM 10929 C CA . SER B 1 623 ? -12.805 -2.631 15.883 1 97.44 623 SER B CA 1
ATOM 10930 C C . SER B 1 623 ? -11.945 -1.429 15.523 1 97.44 623 SER B C 1
ATOM 10932 O O . SER B 1 623 ? -12.297 -0.288 15.828 1 97.44 623 SER B O 1
ATOM 10934 N N . THR B 1 624 ? -10.812 -1.68 14.828 1 97.5 624 THR B N 1
ATOM 10935 C CA . THR B 1 624 ? -9.883 -0.624 14.461 1 97.5 624 THR B CA 1
ATOM 10936 C C . THR B 1 624 ? -10.555 0.411 13.562 1 97.5 624 THR B C 1
ATOM 10938 O O . THR B 1 624 ? -10.148 1.574 13.531 1 97.5 624 THR B O 1
ATOM 10941 N N . MET B 1 625 ? -11.594 0.058 12.875 1 97.06 625 MET B N 1
ATOM 10942 C CA . MET B 1 625 ? -12.227 0.905 11.875 1 97.06 625 MET B CA 1
ATOM 10943 C C . MET B 1 625 ? -13.227 1.864 12.523 1 97.06 625 MET B C 1
ATOM 10945 O O . MET B 1 625 ? -13.82 2.699 11.836 1 97.06 625 MET B O 1
ATOM 10949 N N . PHE B 1 626 ? -13.398 1.753 13.867 1 98.12 626 PHE B N 1
ATOM 10950 C CA . PHE B 1 626 ? -14.406 2.533 14.57 1 98.12 626 PHE B CA 1
ATOM 10951 C C . PHE B 1 626 ? -13.781 3.354 15.688 1 98.12 626 PHE B C 1
ATOM 10953 O O . PHE B 1 626 ? -12.656 3.076 16.109 1 98.12 626 PHE B O 1
ATOM 10960 N N . ASP B 1 627 ? -14.508 4.367 16.078 1 98.19 627 ASP B N 1
ATOM 10961 C CA . ASP B 1 627 ? -14.023 5.277 17.094 1 98.19 627 ASP B CA 1
ATOM 10962 C C . ASP B 1 627 ? -14.5 4.852 18.484 1 98.19 627 ASP B C 1
ATOM 10964 O O . ASP B 1 627 ? -13.914 5.238 19.5 1 98.19 627 ASP B O 1
ATOM 10968 N N . ALA B 1 628 ? -15.586 4.109 18.516 1 98.75 628 ALA B N 1
ATOM 10969 C CA . ALA B 1 628 ? -16.188 3.674 19.781 1 98.75 628 ALA B CA 1
ATOM 10970 C C . ALA B 1 628 ? -17.031 2.418 19.578 1 98.75 628 ALA B C 1
ATOM 10972 O O . ALA B 1 628 ? -17.344 2.053 18.438 1 98.75 628 ALA B O 1
ATOM 10973 N N . LEU B 1 629 ? -17.266 1.736 20.719 1 98.75 629 LEU B N 1
ATOM 10974 C CA . LEU B 1 629 ? -18.031 0.493 20.719 1 98.75 629 LEU B CA 1
ATOM 10975 C C . LEU B 1 629 ? -19.188 0.569 21.719 1 98.75 629 LEU B C 1
ATOM 10977 O O . LEU B 1 629 ? -19 1.021 22.844 1 98.75 629 LEU B O 1
ATOM 10981 N N . PHE B 1 630 ? -20.422 0.276 21.312 1 98.38 630 PHE B N 1
ATOM 10982 C CA . PHE B 1 630 ? -21.578 0.162 22.188 1 98.38 630 PHE B CA 1
ATOM 10983 C C . PHE B 1 630 ? -22.156 -1.248 22.141 1 98.38 630 PHE B C 1
ATOM 10985 O O . PHE B 1 630 ? -22.297 -1.836 21.078 1 98.38 630 PHE B O 1
ATOM 10992 N N . ILE B 1 631 ? -22.422 -1.904 23.203 1 98.56 631 ILE B N 1
ATOM 10993 C CA . ILE B 1 631 ? -22.984 -3.244 23.328 1 98.56 631 ILE B CA 1
ATOM 10994 C C . ILE B 1 631 ? -24.328 -3.174 24.047 1 98.56 631 ILE B C 1
ATOM 10996 O O . ILE B 1 631 ? -24.391 -2.99 25.25 1 98.56 631 ILE B O 1
ATOM 11000 N N . PRO B 1 632 ? -25.203 -3.447 23.188 1 95.94 632 PRO B N 1
ATOM 11001 C CA . PRO B 1 632 ? -26.516 -3.504 23.844 1 95.94 632 PRO B CA 1
ATOM 11002 C C . PRO B 1 632 ? -26.75 -4.82 24.578 1 95.94 632 PRO B C 1
ATOM 11004 O O . PRO B 1 632 ? -26.031 -5.797 24.344 1 95.94 632 PRO B O 1
ATOM 11007 N N . GLY B 1 633 ? -27.656 -4.891 25.594 1 94.56 633 GLY B N 1
ATOM 11008 C CA . GLY B 1 633 ? -28 -6.074 26.375 1 94.56 633 GLY B CA 1
ATOM 11009 C C . GLY B 1 633 ? -28.781 -7.109 25.578 1 94.56 633 GLY B C 1
ATOM 11010 O O . GLY B 1 633 ? -28.656 -7.18 24.359 1 94.56 633 GLY B O 1
ATOM 11011 N N . GLY B 1 634 ? -29.344 -7.973 26.109 1 96.44 634 GLY B N 1
ATOM 11012 C CA . GLY B 1 634 ? -29.984 -9.164 25.594 1 96.44 634 GLY B CA 1
ATOM 11013 C C . GLY B 1 634 ? -29.25 -10.445 25.953 1 96.44 634 GLY B C 1
ATOM 11014 O O . GLY B 1 634 ? -28.188 -10.719 25.391 1 96.44 634 GLY B O 1
ATOM 11015 N N . ALA B 1 635 ? -29.891 -11.219 26.766 1 96.94 635 ALA B N 1
ATOM 11016 C CA . ALA B 1 635 ? -29.203 -12.367 27.359 1 96.94 635 ALA B CA 1
ATOM 11017 C C . ALA B 1 635 ? -28.703 -13.32 26.297 1 96.94 635 ALA B C 1
ATOM 11019 O O . ALA B 1 635 ? -27.531 -13.727 26.312 1 96.94 635 ALA B O 1
ATOM 11020 N N . ASP B 1 636 ? -29.531 -13.633 25.359 1 97.75 636 ASP B N 1
ATOM 11021 C CA . ASP B 1 636 ? -29.156 -14.586 24.328 1 97.75 636 ASP B CA 1
ATOM 11022 C C . ASP B 1 636 ? -28.047 -14.016 23.438 1 97.75 636 ASP B C 1
ATOM 11024 O O . ASP B 1 636 ? -27.109 -14.727 23.062 1 97.75 636 ASP B O 1
ATOM 11028 N N . SER B 1 637 ? -28.188 -12.758 23.062 1 98.19 637 SER B N 1
ATOM 11029 C CA . SER B 1 637 ? -27.188 -12.078 22.25 1 98.19 637 SER B CA 1
ATOM 11030 C C . SER B 1 637 ? -25.828 -12.102 22.938 1 98.19 637 SER B C 1
ATOM 11032 O O . SER B 1 637 ? -24.828 -12.461 22.312 1 98.19 637 SER B O 1
ATOM 11034 N N . ILE B 1 638 ? -25.797 -11.773 24.188 1 98.12 638 ILE B N 1
ATOM 11035 C CA . ILE B 1 638 ? -24.547 -11.641 24.922 1 98.12 638 ILE B CA 1
ATOM 11036 C C . ILE B 1 638 ? -23.922 -13.023 25.141 1 98.12 638 ILE B C 1
ATOM 11038 O O . ILE B 1 638 ? -22.703 -13.18 25.047 1 98.12 638 ILE B O 1
ATOM 11042 N N . ASN B 1 639 ? -24.766 -14.047 25.438 1 98.06 639 ASN B N 1
ATOM 11043 C CA . ASN B 1 639 ? -24.266 -15.406 25.578 1 98.06 639 ASN B CA 1
ATOM 11044 C C . ASN B 1 639 ? -23.594 -15.883 24.297 1 98.06 639 ASN B C 1
ATOM 11046 O O . ASN B 1 639 ? -22.547 -16.547 24.344 1 98.06 639 ASN B O 1
ATOM 11050 N N . THR B 1 640 ? -24.188 -15.539 23.234 1 98 640 THR B N 1
ATOM 11051 C CA . THR B 1 640 ? -23.625 -15.891 21.938 1 98 640 THR B CA 1
ATOM 11052 C C . THR B 1 640 ? -22.297 -15.172 21.719 1 98 640 THR B C 1
ATOM 11054 O O . THR B 1 640 ? -21.297 -15.797 21.359 1 98 640 THR B O 1
ATOM 11057 N N . LEU B 1 641 ? -22.203 -13.875 21.922 1 98.12 641 LEU B N 1
ATOM 11058 C CA . LEU B 1 641 ? -21.031 -13.055 21.656 1 98.12 641 LEU B CA 1
ATOM 11059 C C . LEU B 1 641 ? -19.875 -13.453 22.578 1 98.12 641 LEU B C 1
ATOM 11061 O O . LEU B 1 641 ? -18.719 -13.453 22.141 1 98.12 641 LEU B O 1
ATOM 11065 N N . LYS B 1 642 ? -20.156 -13.836 23.812 1 97.44 642 LYS B N 1
ATOM 11066 C CA . LYS B 1 642 ? -19.125 -14.211 24.781 1 97.44 642 LYS B CA 1
ATOM 11067 C C . LYS B 1 642 ? -18.375 -15.453 24.312 1 97.44 642 LYS B C 1
ATOM 11069 O O . LYS B 1 642 ? -17.203 -15.641 24.641 1 97.44 642 LYS B O 1
ATOM 11074 N N . GLU B 1 643 ? -19.031 -16.266 23.516 1 95.69 643 GLU B N 1
ATOM 11075 C CA . GLU B 1 643 ? -18.438 -17.516 23.078 1 95.69 643 GLU B CA 1
ATOM 11076 C C . GLU B 1 643 ? -17.594 -17.328 21.828 1 95.69 643 GLU B C 1
ATOM 11078 O O . GLU B 1 643 ? -16.859 -18.234 21.422 1 95.69 643 GLU B O 1
ATOM 11083 N N . ILE B 1 644 ? -17.703 -16.234 21.25 1 96.06 644 ILE B N 1
ATOM 11084 C CA . ILE B 1 644 ? -16.969 -15.938 20.031 1 96.06 644 ILE B CA 1
ATOM 11085 C C . ILE B 1 644 ? -15.695 -15.156 20.359 1 96.06 644 ILE B C 1
ATOM 11087 O O . ILE B 1 644 ? -15.766 -14.031 20.859 1 96.06 644 ILE B O 1
ATOM 11091 N N . GLY B 1 645 ? -14.477 -15.797 20.109 1 97.12 645 GLY B N 1
ATOM 11092 C CA . GLY B 1 645 ? -13.203 -15.164 20.406 1 97.12 645 GLY B CA 1
ATOM 11093 C C . GLY B 1 645 ? -13.07 -13.781 19.797 1 97.12 645 GLY B C 1
ATOM 11094 O O . GLY B 1 645 ? -12.609 -12.852 20.453 1 97.12 645 GLY B O 1
ATOM 11095 N N . LEU B 1 646 ? -13.469 -13.625 18.547 1 96.88 646 LEU B N 1
ATOM 11096 C CA . LEU B 1 646 ? -13.352 -12.359 17.828 1 96.88 646 LEU B CA 1
ATOM 11097 C C . LEU B 1 646 ? -14.211 -11.281 18.484 1 96.88 646 LEU B C 1
ATOM 11099 O O . LEU B 1 646 ? -13.828 -10.109 18.516 1 96.88 646 LEU B O 1
ATOM 11103 N N . ALA B 1 647 ? -15.43 -11.609 18.969 1 98.06 647 ALA B N 1
ATOM 11104 C CA . ALA B 1 647 ? -16.281 -10.641 19.656 1 98.06 647 ALA B CA 1
ATOM 11105 C C . ALA B 1 647 ? -15.594 -10.117 20.922 1 98.06 647 ALA B C 1
ATOM 11107 O O . ALA B 1 647 ? -15.594 -8.914 21.172 1 98.06 647 ALA B O 1
ATOM 11108 N N . ARG B 1 648 ? -15.023 -11.016 21.719 1 98.06 648 ARG B N 1
ATOM 11109 C CA . ARG B 1 648 ? -14.258 -10.594 22.891 1 98.06 648 ARG B CA 1
ATOM 11110 C C . ARG B 1 648 ? -13.078 -9.711 22.469 1 98.06 648 ARG B C 1
ATOM 11112 O O . ARG B 1 648 ? -12.758 -8.734 23.156 1 98.06 648 ARG B O 1
ATOM 11119 N N . PHE B 1 649 ? -12.461 -10.109 21.375 1 97.88 649 PHE B N 1
ATOM 11120 C CA . PHE B 1 649 ? -11.32 -9.336 20.891 1 97.88 649 PHE B CA 1
ATOM 11121 C C . PHE B 1 649 ? -11.734 -7.926 20.516 1 97.88 649 PHE B C 1
ATOM 11123 O O . PHE B 1 649 ? -10.977 -6.977 20.688 1 97.88 649 PHE B O 1
ATOM 11130 N N . TRP B 1 650 ? -12.938 -7.727 19.953 1 98.06 650 TRP B N 1
ATOM 11131 C CA . TRP B 1 650 ? -13.453 -6.395 19.656 1 98.06 650 TRP B CA 1
ATOM 11132 C C . TRP B 1 650 ? -13.375 -5.488 20.875 1 98.06 650 TRP B C 1
ATOM 11134 O O . TRP B 1 650 ? -12.906 -4.348 20.781 1 98.06 650 TRP B O 1
ATOM 11144 N N . VAL B 1 651 ? -13.805 -6.012 21.953 1 98.5 651 VAL B N 1
ATOM 11145 C CA . VAL B 1 651 ? -13.82 -5.25 23.203 1 98.5 651 VAL B CA 1
ATOM 11146 C C . VAL B 1 651 ? -12.391 -5.012 23.672 1 98.5 651 VAL B C 1
ATOM 11148 O O . VAL B 1 651 ? -12.023 -3.887 24.016 1 98.5 651 VAL B O 1
ATOM 11151 N N . LYS B 1 652 ? -11.555 -6.074 23.672 1 97.88 652 LYS B N 1
ATOM 11152 C CA . LYS B 1 652 ? -10.172 -5.988 24.125 1 97.88 652 LYS B CA 1
ATOM 11153 C C . LYS B 1 652 ? -9.391 -4.957 23.312 1 97.88 652 LYS B C 1
ATOM 11155 O O . LYS B 1 652 ? -8.648 -4.148 23.859 1 97.88 652 LYS B O 1
ATOM 11160 N N . GLU B 1 653 ? -9.539 -5.09 22.047 1 97.75 653 GLU B N 1
ATOM 11161 C CA . GLU B 1 653 ? -8.805 -4.227 21.141 1 97.75 653 GLU B CA 1
ATOM 11162 C C . GLU B 1 653 ? -9.25 -2.771 21.266 1 97.75 653 GLU B C 1
ATOM 11164 O O . GLU B 1 653 ? -8.422 -1.86 21.281 1 97.75 653 GLU B O 1
ATOM 11169 N N . ALA B 1 654 ? -10.555 -2.52 21.344 1 98.5 654 ALA B N 1
ATOM 11170 C CA . ALA B 1 654 ? -11.047 -1.167 21.578 1 98.5 654 ALA B CA 1
ATOM 11171 C C . ALA B 1 654 ? -10.484 -0.599 22.875 1 98.5 654 ALA B C 1
ATOM 11173 O O . ALA B 1 654 ? -10.109 0.575 22.938 1 98.5 654 ALA B O 1
ATOM 11174 N N . PHE B 1 655 ? -10.469 -1.438 23.938 1 98.5 655 PHE B N 1
ATOM 11175 C CA . PHE B 1 655 ? -9.914 -1.025 25.219 1 98.5 655 PHE B CA 1
ATOM 11176 C C . PHE B 1 655 ? -8.438 -0.663 25.078 1 98.5 655 PHE B C 1
ATOM 11178 O O . PHE B 1 655 ? -8.008 0.399 25.531 1 98.5 655 PHE B O 1
ATOM 11185 N N . GLY B 1 656 ? -7.688 -1.554 24.438 1 98 656 GLY B N 1
ATOM 11186 C CA . GLY B 1 656 ? -6.262 -1.325 24.266 1 98 656 GLY B CA 1
ATOM 11187 C C . GLY B 1 656 ? -5.953 -0.113 23.406 1 98 656 GLY B C 1
ATOM 11188 O O . GLY B 1 656 ? -4.918 0.534 23.594 1 98 656 GLY B O 1
ATOM 11189 N N . HIS B 1 657 ? -6.848 0.187 22.484 1 98.25 657 HIS B N 1
ATOM 11190 C CA . HIS B 1 657 ? -6.676 1.345 21.609 1 98.25 657 HIS B CA 1
ATOM 11191 C C . HIS B 1 657 ? -7.246 2.605 22.25 1 98.25 657 HIS B C 1
ATOM 11193 O O . HIS B 1 657 ? -7.398 3.631 21.594 1 98.25 657 HIS B O 1
ATOM 11199 N N . LEU B 1 658 ? -7.617 2.51 23.516 1 98.56 658 LEU B N 1
ATOM 11200 C CA . LEU B 1 658 ? -8.016 3.625 24.359 1 98.56 658 LEU B CA 1
ATOM 11201 C C . LEU B 1 658 ? -9.336 4.227 23.891 1 98.56 658 LEU B C 1
ATOM 11203 O O . LEU B 1 658 ? -9.547 5.434 24 1 98.56 658 LEU B O 1
ATOM 11207 N N . LYS B 1 659 ? -10.203 3.465 23.234 1 98.62 659 LYS B N 1
ATOM 11208 C CA . LYS B 1 659 ? -11.484 3.932 22.719 1 98.62 659 LYS B CA 1
ATOM 11209 C C . LYS B 1 659 ? -12.57 3.877 23.781 1 98.62 659 LYS B C 1
ATOM 11211 O O . LYS B 1 659 ? -12.453 3.123 24.75 1 98.62 659 LYS B O 1
ATOM 11216 N N . ALA B 1 660 ? -13.609 4.707 23.578 1 98.69 660 ALA B N 1
ATOM 11217 C CA . ALA B 1 660 ? -14.773 4.633 24.469 1 98.69 660 ALA B CA 1
ATOM 11218 C C . ALA B 1 660 ? -15.562 3.346 24.219 1 98.69 660 ALA B C 1
ATOM 11220 O O . ALA B 1 660 ? -15.734 2.92 23.078 1 98.69 660 ALA B O 1
ATOM 11221 N N . ILE B 1 661 ? -15.922 2.668 25.312 1 98.81 661 ILE B N 1
ATOM 11222 C CA . ILE B 1 661 ? -16.75 1.464 25.281 1 98.81 661 ILE B CA 1
ATOM 11223 C C . ILE B 1 661 ? -17.984 1.662 26.156 1 98.81 661 ILE B C 1
ATOM 11225 O O . ILE B 1 661 ? -17.875 2.021 27.328 1 98.81 661 ILE B O 1
ATOM 11229 N N . GLY B 1 662 ? -19.141 1.578 25.578 1 98.31 662 GLY B N 1
ATOM 11230 C CA . GLY B 1 662 ? -20.391 1.623 26.312 1 98.31 662 GLY B CA 1
ATOM 11231 C C . GLY B 1 662 ? -21.125 0.293 26.312 1 98.31 662 GLY B C 1
ATOM 11232 O O . GLY B 1 662 ? -21.172 -0.399 25.297 1 98.31 662 GLY B O 1
ATOM 11233 N N . ALA B 1 663 ? -21.609 -0.137 27.453 1 98.06 663 ALA B N 1
ATOM 11234 C CA . ALA B 1 663 ? -22.359 -1.379 27.562 1 98.06 663 ALA B CA 1
ATOM 11235 C C . ALA B 1 663 ? -23.5 -1.243 28.578 1 98.06 663 ALA B C 1
ATOM 11237 O O . ALA B 1 663 ? -23.312 -0.638 29.641 1 98.06 663 ALA B O 1
ATOM 11238 N N . VAL B 1 664 ? -24.672 -1.725 28.266 1 96.06 664 VAL B N 1
ATOM 11239 C CA . VAL B 1 664 ? -25.812 -1.646 29.172 1 96.06 664 VAL B CA 1
ATOM 11240 C C . VAL B 1 664 ? -26.438 -3.031 29.344 1 96.06 664 VAL B C 1
ATOM 11242 O O . VAL B 1 664 ? -26.25 -3.91 28.5 1 96.06 664 VAL B O 1
ATOM 11245 N N . GLY B 1 665 ? -27.156 -3.281 30.453 1 94.5 665 GLY B N 1
ATOM 11246 C CA . GLY B 1 665 ? -27.781 -4.57 30.719 1 94.5 665 GLY B CA 1
ATOM 11247 C C . GLY B 1 665 ? -26.797 -5.727 30.688 1 94.5 665 GLY B C 1
ATOM 11248 O O . GLY B 1 665 ? -25.719 -5.648 31.297 1 94.5 665 GLY B O 1
ATOM 11249 N N . GLU B 1 666 ? -27.156 -6.816 30.031 1 95.88 666 GLU B N 1
ATOM 11250 C CA . GLU B 1 666 ? -26.312 -8 29.953 1 95.88 666 GLU B CA 1
ATOM 11251 C C . GLU B 1 666 ? -25.031 -7.723 29.156 1 95.88 666 GLU B C 1
ATOM 11253 O O . GLU B 1 666 ? -24.078 -8.5 29.203 1 95.88 666 GLU B O 1
ATOM 11258 N N . GLY B 1 667 ? -25.078 -6.582 28.391 1 97.38 667 GLY B N 1
ATOM 11259 C CA . GLY B 1 667 ? -23.891 -6.211 27.641 1 97.38 667 GLY B CA 1
ATOM 11260 C C . GLY B 1 667 ? -22.656 -6.051 28.516 1 97.38 667 GLY B C 1
ATOM 11261 O O . GLY B 1 667 ? -21.531 -6.266 28.047 1 97.38 667 GLY B O 1
ATOM 11262 N N . VAL B 1 668 ? -22.828 -5.668 29.766 1 97.25 668 VAL B N 1
ATOM 11263 C CA . VAL B 1 668 ? -21.734 -5.488 30.734 1 97.25 668 VAL B CA 1
ATOM 11264 C C . VAL B 1 668 ? -20.969 -6.797 30.906 1 97.25 668 VAL B C 1
ATOM 11266 O O . VAL B 1 668 ? -19.766 -6.793 31.109 1 97.25 668 VAL B O 1
ATOM 11269 N N . GLN B 1 669 ? -21.656 -7.953 30.734 1 96.94 669 GLN B N 1
ATOM 11270 C CA . GLN B 1 669 ? -21.047 -9.266 30.906 1 96.94 669 GLN B CA 1
ATOM 11271 C C . GLN B 1 669 ? -20.031 -9.547 29.797 1 96.94 669 GLN B C 1
ATOM 11273 O O . GLN B 1 669 ? -19.031 -10.234 30.016 1 96.94 669 GLN B O 1
ATOM 11278 N N . LEU B 1 670 ? -20.328 -9.078 28.562 1 98.06 670 LEU B N 1
ATOM 11279 C CA . LEU B 1 670 ? -19.344 -9.242 27.5 1 98.06 670 LEU B CA 1
ATOM 11280 C C . LEU B 1 670 ? -18.078 -8.461 27.797 1 98.06 670 LEU B C 1
ATOM 11282 O O . LEU B 1 670 ? -16.969 -8.945 27.562 1 98.06 670 LEU B O 1
ATOM 11286 N N . VAL B 1 671 ? -18.219 -7.23 28.328 1 98.25 671 VAL B N 1
ATOM 11287 C CA . VAL B 1 671 ? -17.062 -6.41 28.688 1 98.25 671 VAL B CA 1
ATOM 11288 C C . VAL B 1 671 ? -16.25 -7.117 29.75 1 98.25 671 VAL B C 1
ATOM 11290 O O . VAL B 1 671 ? -15.016 -7.176 29.672 1 98.25 671 VAL B O 1
ATOM 11293 N N . HIS B 1 672 ? -16.953 -7.66 30.766 1 96.75 672 HIS B N 1
ATOM 11294 C CA . HIS B 1 672 ? -16.281 -8.391 31.828 1 96.75 672 HIS B CA 1
ATOM 11295 C C . HIS B 1 672 ? -15.508 -9.586 31.266 1 96.75 672 HIS B C 1
ATOM 11297 O O . HIS B 1 672 ? -14.344 -9.797 31.625 1 96.75 672 HIS B O 1
ATOM 11303 N N . ALA B 1 673 ? -16.172 -10.305 30.391 1 96.75 673 ALA B N 1
ATOM 11304 C CA . ALA B 1 673 ? -15.562 -11.492 29.797 1 96.75 673 ALA B CA 1
ATOM 11305 C C . ALA B 1 673 ? -14.32 -11.133 29 1 96.75 673 ALA B C 1
ATOM 11307 O O . ALA B 1 673 ? -13.359 -11.906 28.938 1 96.75 673 ALA B O 1
ATOM 11308 N N . ALA B 1 674 ? -14.328 -9.992 28.375 1 97.44 674 ALA B N 1
ATOM 11309 C CA . ALA B 1 674 ? -13.242 -9.578 27.484 1 97.44 674 ALA B CA 1
ATOM 11310 C C . ALA B 1 674 ? -12.07 -9.008 28.266 1 97.44 674 ALA B C 1
ATOM 11312 O O . ALA B 1 674 ? -10.922 -9.109 27.844 1 97.44 674 ALA B O 1
ATOM 11313 N N . LEU B 1 675 ? -12.289 -8.414 29.422 1 97.56 675 LEU B N 1
ATOM 11314 C CA . LEU B 1 675 ? -11.25 -7.652 30.109 1 97.56 675 LEU B CA 1
ATOM 11315 C C . LEU B 1 675 ? -10.758 -8.391 31.359 1 97.56 675 LEU B C 1
ATOM 11317 O O . LEU B 1 675 ? -10.375 -7.77 32.344 1 97.56 675 LEU B O 1
ATOM 11321 N N . THR B 1 676 ? -10.766 -9.688 31.312 1 95.19 676 THR B N 1
ATOM 11322 C CA . THR B 1 676 ? -10.367 -10.508 32.438 1 95.19 676 THR B CA 1
ATOM 11323 C C . THR B 1 676 ? -8.883 -10.32 32.75 1 95.19 676 THR B C 1
ATOM 11325 O O . THR B 1 676 ? -8.43 -10.586 33.875 1 95.19 676 THR B O 1
ATOM 11328 N N . GLU B 1 677 ? -8.078 -9.906 31.797 1 95 677 GLU B N 1
ATOM 11329 C CA . GLU B 1 677 ? -6.633 -9.742 31.938 1 95 677 GLU B CA 1
ATOM 11330 C C . GLU B 1 677 ? -6.297 -8.414 32.594 1 95 677 GLU B C 1
ATOM 11332 O O . GLU B 1 677 ? -5.141 -8.164 32.969 1 95 677 GLU B O 1
ATOM 11337 N N . VAL B 1 678 ? -7.277 -7.516 32.75 1 96.62 678 VAL B N 1
ATOM 11338 C CA . VAL B 1 678 ? -7.047 -6.168 33.25 1 96.62 678 VAL B CA 1
ATOM 11339 C C . VAL B 1 678 ? -7.352 -6.133 34.75 1 96.62 678 VAL B C 1
ATOM 11341 O O . VAL B 1 678 ? -8.422 -6.562 35.188 1 96.62 678 VAL B O 1
ATOM 11344 N N . GLU B 1 679 ? -6.496 -5.637 35.531 1 95.44 679 GLU B N 1
ATOM 11345 C CA . GLU B 1 679 ? -6.66 -5.582 36.969 1 95.44 679 GLU B CA 1
ATOM 11346 C C . GLU B 1 679 ? -7.645 -4.488 37.375 1 95.44 679 GLU B C 1
ATOM 11348 O O . GLU B 1 679 ? -7.77 -3.473 36.688 1 95.44 679 GLU B O 1
ATOM 11353 N N . ASN B 1 680 ? -8.391 -4.738 38.406 1 94.81 680 ASN B N 1
ATOM 11354 C CA . ASN B 1 680 ? -9.195 -3.758 39.125 1 94.81 680 ASN B CA 1
ATOM 11355 C C . ASN B 1 680 ? -10.273 -3.15 38.219 1 94.81 680 ASN B C 1
ATOM 11357 O O . ASN B 1 680 ? -10.609 -1.974 38.375 1 94.81 680 ASN B O 1
ATOM 11361 N N . VAL B 1 681 ? -10.672 -3.939 37.188 1 96.5 681 VAL B N 1
ATOM 11362 C CA . VAL B 1 681 ? -11.734 -3.443 36.344 1 96.5 681 VAL B CA 1
ATOM 11363 C C . VAL B 1 681 ? -13 -3.205 37.156 1 96.5 681 VAL B C 1
ATOM 11365 O O . VAL B 1 681 ? -13.414 -4.066 37.938 1 96.5 681 VAL B O 1
ATOM 11368 N N . THR B 1 682 ? -13.555 -2.004 37.031 1 95.88 682 THR B N 1
ATOM 11369 C CA . THR B 1 682 ? -14.781 -1.653 37.75 1 95.88 682 THR B CA 1
ATOM 11370 C C . THR B 1 682 ? -15.922 -1.427 36.75 1 95.88 682 THR B C 1
ATOM 11372 O O . THR B 1 682 ? -15.859 -0.519 35.938 1 95.88 682 THR B O 1
ATOM 11375 N N . LEU B 1 683 ? -16.906 -2.305 36.781 1 96.31 683 LEU B N 1
ATOM 11376 C CA . LEU B 1 683 ? -18.078 -2.252 35.906 1 96.31 683 LEU B CA 1
ATOM 11377 C C . LEU B 1 683 ? -19.359 -2.168 36.75 1 96.31 683 LEU B C 1
ATOM 11379 O O . LEU B 1 683 ? -19.328 -2.404 37.969 1 96.31 683 LEU B O 1
ATOM 11383 N N . SER B 1 684 ? -20.391 -1.733 36.062 1 94.19 684 SER B N 1
ATOM 11384 C CA . SER B 1 684 ? -21.672 -1.747 36.75 1 94.19 684 SER B CA 1
ATOM 11385 C C . SER B 1 684 ? -22.078 -3.166 37.125 1 94.19 684 SER B C 1
ATOM 11387 O O . SER B 1 684 ? -21.859 -4.105 36.344 1 94.19 684 SER B O 1
ATOM 11389 N N . SER B 1 685 ? -22.453 -3.379 38.312 1 86.31 685 SER B N 1
ATOM 11390 C CA . SER B 1 685 ? -22.812 -4.707 38.812 1 86.31 685 SER B CA 1
ATOM 11391 C C . SER B 1 685 ? -24.312 -4.863 38.938 1 86.31 685 SER B C 1
ATOM 11393 O O . SER B 1 685 ? -25.047 -3.871 39.062 1 86.31 685 SER B O 1
ATOM 11395 N N . ASP B 1 686 ? -24.547 -6.152 38.875 1 71.75 686 ASP B N 1
ATOM 11396 C CA . ASP B 1 686 ? -25.969 -6.48 38.969 1 71.75 686 ASP B CA 1
ATOM 11397 C C . ASP B 1 686 ? -26.562 -5.938 40.281 1 71.75 686 ASP B C 1
ATOM 11399 O O . ASP B 1 686 ? -25.953 -6.047 41.344 1 71.75 686 ASP B O 1
ATOM 11403 N N . GLY B 1 687 ? -27.609 -5.312 40.156 1 63.75 687 GLY B N 1
ATOM 11404 C CA . GLY B 1 687 ? -28.328 -4.801 41.312 1 63.75 687 GLY B CA 1
ATOM 11405 C C . GLY B 1 687 ? -27.969 -3.373 41.688 1 63.75 687 GLY B C 1
ATOM 11406 O O . GLY B 1 687 ? -28.594 -2.752 42.531 1 63.75 687 GLY B O 1
ATOM 11407 N N . SER B 1 688 ? -26.891 -2.922 41 1 67 688 SER B N 1
ATOM 11408 C CA . SER B 1 688 ? -26.516 -1.537 41.281 1 67 688 SER B CA 1
ATOM 11409 C C . SER B 1 688 ? -27.172 -0.584 40.281 1 67 688 SER B C 1
ATOM 11411 O O . SER B 1 688 ? -27.344 -0.926 39.125 1 67 688 SER B O 1
ATOM 11413 N N . ASP B 1 689 ? -27.875 0.407 40.688 1 65.44 689 ASP B N 1
ATOM 11414 C CA . ASP B 1 689 ? -28.516 1.391 39.844 1 65.44 689 ASP B CA 1
ATOM 11415 C C . ASP B 1 689 ? -27.5 2.396 39.281 1 65.44 689 ASP B C 1
ATOM 11417 O O . ASP B 1 689 ? -27.859 3.277 38.5 1 65.44 689 ASP B O 1
ATOM 11421 N N . GLY B 1 690 ? -26.297 2.236 39.438 1 83.5 690 GLY B N 1
ATOM 11422 C CA . GLY B 1 690 ? -25.391 3.318 39.125 1 83.5 690 GLY B CA 1
ATOM 11423 C C . GLY B 1 690 ? -24.656 3.129 37.781 1 83.5 690 GLY B C 1
ATOM 11424 O O . GLY B 1 690 ? -24.562 2.006 37.281 1 83.5 690 GLY B O 1
ATOM 11425 N N . ILE B 1 691 ? -24.5 4.219 37.094 1 91.75 691 ILE B N 1
ATOM 11426 C CA . ILE B 1 691 ? -23.641 4.312 35.906 1 91.75 691 ILE B CA 1
ATOM 11427 C C . ILE B 1 691 ? -22.188 4.383 36.344 1 91.75 691 ILE B C 1
ATOM 11429 O O . ILE B 1 691 ? -21.828 5.148 37.25 1 91.75 691 ILE B O 1
ATOM 11433 N N . VAL B 1 692 ? -21.406 3.484 35.812 1 95.06 692 VAL B N 1
ATOM 11434 C CA . VAL B 1 692 ? -19.984 3.463 36.125 1 95.06 692 VAL B CA 1
ATOM 11435 C C . VAL B 1 692 ? -19.188 3.91 34.906 1 95.06 692 VAL B C 1
ATOM 11437 O O . VAL B 1 692 ? -19.438 3.438 33.781 1 95.06 692 VAL B O 1
ATOM 11440 N N . ASP B 1 693 ? -18.375 4.887 35 1 95.81 693 ASP B N 1
ATOM 11441 C CA . ASP B 1 693 ? -17.359 5.285 34.031 1 95.81 693 ASP B CA 1
ATOM 11442 C C . ASP B 1 693 ? -15.961 4.977 34.562 1 95.81 693 ASP B C 1
ATOM 11444 O O . ASP B 1 693 ? -15.43 5.703 35.406 1 95.81 693 ASP B O 1
ATOM 11448 N N . TRP B 1 694 ? -15.391 3.871 34.125 1 97 694 TRP B N 1
ATOM 11449 C CA . TRP B 1 694 ? -14.047 3.459 34.531 1 97 694 TRP B CA 1
ATOM 11450 C C . TRP B 1 694 ? -13.07 3.6 33.344 1 97 694 TRP B C 1
ATOM 11452 O O . TRP B 1 694 ? -12.922 2.682 32.562 1 97 694 TRP B O 1
ATOM 11462 N N . TYR B 1 695 ? -12.305 4.75 33.281 1 97.06 695 TYR B N 1
ATOM 11463 C CA . TYR B 1 695 ? -11.312 5.051 32.281 1 97.06 695 TYR B CA 1
ATOM 11464 C C . TYR B 1 695 ? -11.93 4.988 30.875 1 97.06 695 TYR B C 1
ATOM 11466 O O . TYR B 1 695 ? -11.352 4.41 29.953 1 97.06 695 TYR B O 1
ATOM 11474 N N . GLY B 1 696 ? -13.188 5.465 30.688 1 97.62 696 GLY B N 1
ATOM 11475 C CA . GLY B 1 696 ? -13.828 5.539 29.391 1 97.62 696 GLY B CA 1
ATOM 11476 C C . GLY B 1 696 ? -14.672 4.32 29.062 1 97.62 696 GLY B C 1
ATOM 11477 O O . GLY B 1 696 ? -15.297 4.246 28 1 97.62 696 GLY B O 1
ATOM 11478 N N . VAL B 1 697 ? -14.656 3.27 29.938 1 98.38 697 VAL B N 1
ATOM 11479 C CA . VAL B 1 697 ? -15.602 2.164 29.875 1 98.38 697 VAL B CA 1
ATOM 11480 C C . VAL B 1 697 ? -16.844 2.506 30.688 1 98.38 697 VAL B C 1
ATOM 11482 O O . VAL B 1 697 ? -16.812 2.461 31.922 1 98.38 697 VAL B O 1
ATOM 11485 N N . VAL B 1 698 ? -17.891 2.836 29.969 1 97.25 698 VAL B N 1
ATOM 11486 C CA . VAL B 1 698 ? -19.125 3.299 30.609 1 97.25 698 VAL B CA 1
ATOM 11487 C C . VAL B 1 698 ? -20.156 2.17 30.609 1 97.25 698 VAL B C 1
ATOM 11489 O O . VAL B 1 698 ? -20.547 1.678 29.562 1 97.25 698 VAL B O 1
ATOM 11492 N N . THR B 1 699 ? -20.578 1.682 31.797 1 97.19 699 THR B N 1
ATOM 11493 C CA . THR B 1 699 ? -21.5 0.555 31.906 1 97.19 699 THR B CA 1
ATOM 11494 C C . THR B 1 699 ? -22.688 0.916 32.781 1 97.19 699 THR B C 1
ATOM 11496 O O . THR B 1 699 ? -22.578 1.74 33.688 1 97.19 699 THR B O 1
ATOM 11499 N N . ALA B 1 700 ? -23.812 0.385 32.5 1 94.94 700 ALA B N 1
ATOM 11500 C CA . ALA B 1 700 ? -25.031 0.529 33.312 1 94.94 700 ALA B CA 1
ATOM 11501 C C . ALA B 1 700 ? -25.891 -0.731 33.219 1 94.94 700 ALA B C 1
ATOM 11503 O O . ALA B 1 700 ? -25.984 -1.363 32.156 1 94.94 700 ALA B O 1
ATOM 11504 N N . GLN B 1 701 ? -26.5 -1.198 34.344 1 89.44 701 GLN B N 1
ATOM 11505 C CA . GLN B 1 701 ? -27.328 -2.396 34.344 1 89.44 701 GLN B CA 1
ATOM 11506 C C . GLN B 1 701 ? -28.688 -2.131 33.688 1 89.44 701 GLN B C 1
ATOM 11508 O O . GLN B 1 701 ? -29.312 -3.045 33.156 1 89.44 701 GLN B O 1
ATOM 11513 N N . LYS B 1 702 ? -29.188 -1.036 33.906 1 76.62 702 LYS B N 1
ATOM 11514 C CA . LYS B 1 702 ? -30.422 -0.673 33.25 1 76.62 702 LYS B CA 1
ATOM 11515 C C . LYS B 1 702 ? -30.188 0.401 32.188 1 76.62 702 LYS B C 1
ATOM 11517 O O . LYS B 1 702 ? -29.422 1.348 32.406 1 76.62 702 LYS B O 1
ATOM 11522 N N . ALA B 1 703 ? -30.438 -0.02 30.938 1 63.5 703 ALA B N 1
ATOM 11523 C CA . ALA B 1 703 ? -30.344 1.023 29.922 1 63.5 703 ALA B CA 1
ATOM 11524 C C . ALA B 1 703 ? -31.125 2.268 30.344 1 63.5 703 ALA B C 1
ATOM 11526 O O . ALA B 1 703 ? -32.156 2.168 31.016 1 63.5 703 ALA B O 1
ATOM 11527 N N . ASP B 1 704 ? -30.531 3.361 30.516 1 55.84 704 ASP B N 1
ATOM 11528 C CA . ASP B 1 704 ? -31.297 4.543 30.891 1 55.84 704 ASP B CA 1
ATOM 11529 C C . ASP B 1 704 ? -32.719 4.465 30.359 1 55.84 704 ASP B C 1
ATOM 11531 O O . ASP B 1 704 ? -32.938 4.129 29.188 1 55.84 704 ASP B O 1
ATOM 11535 N N . SER B 1 705 ? -33.562 3.98 31.094 1 44.94 705 SER B N 1
ATOM 11536 C CA . SER B 1 705 ? -34.938 4.215 30.688 1 44.94 705 SER B CA 1
ATOM 11537 C C . SER B 1 705 ? -35.062 5.418 29.766 1 44.94 705 SER B C 1
ATOM 11539 O O . SER B 1 705 ? -34.125 6.223 29.656 1 44.94 705 SER B O 1
ATOM 11541 N N . GLY B 1 706 ? -36.312 5.949 29.484 1 39.56 706 GLY B N 1
ATOM 11542 C CA . GLY B 1 706 ? -36.906 7 28.688 1 39.56 706 GLY B CA 1
ATOM 11543 C C . GLY B 1 706 ? -36.125 8.305 28.734 1 39.56 706 GLY B C 1
ATOM 11544 O O . GLY B 1 706 ? -36.719 9.383 28.812 1 39.56 706 GLY B O 1
ATOM 11545 N N . SER B 1 707 ? -35.125 8.43 29.453 1 38.78 707 SER B N 1
ATOM 11546 C CA . SER B 1 707 ? -34.875 9.852 29.266 1 38.78 707 SER B CA 1
ATOM 11547 C C . SER B 1 707 ? -34.844 10.211 27.781 1 38.78 707 SER B C 1
ATOM 11549 O O . SER B 1 707 ? -34.125 9.602 26.984 1 38.78 707 SER B O 1
ATOM 11551 N N . SER B 1 708 ? -36.031 10.586 27.25 1 36.66 708 SER B N 1
ATOM 11552 C CA . SER B 1 708 ? -36.531 11.094 25.984 1 36.66 708 SER B CA 1
ATOM 11553 C C . SER B 1 708 ? -35.406 11.742 25.172 1 36.66 708 SER B C 1
ATOM 11555 O O . SER B 1 708 ? -34.656 12.57 25.688 1 36.66 708 SER B O 1
ATOM 11557 N N . VAL B 1 709 ? -34.938 11.141 24.156 1 44.53 709 VAL B N 1
ATOM 11558 C CA . VAL B 1 709 ? -34.312 11.773 23 1 44.53 709 VAL B CA 1
ATOM 11559 C C . VAL B 1 709 ? -34.594 13.273 23 1 44.53 709 VAL B C 1
ATOM 11561 O O . VAL B 1 709 ? -34.156 14 22.109 1 44.53 709 VAL B O 1
ATOM 11564 N N . LYS B 1 710 ? -35.656 13.664 23.75 1 40.38 710 LYS B N 1
ATOM 11565 C CA . LYS B 1 710 ? -36.156 15.039 23.656 1 40.38 710 LYS B CA 1
ATOM 11566 C C . LYS B 1 710 ? -35.125 16.016 24.234 1 40.38 710 LYS B C 1
ATOM 11568 O O . LYS B 1 710 ? -35.281 17.234 24.094 1 40.38 710 LYS B O 1
ATOM 11573 N N . GLU B 1 711 ? -34.375 15.641 25.391 1 44.38 711 GLU B N 1
ATOM 11574 C CA . GLU B 1 711 ? -33.531 16.703 25.953 1 44.38 711 GLU B CA 1
ATOM 11575 C C . GLU B 1 711 ? -32.156 16.703 25.281 1 44.38 711 GLU B C 1
ATOM 11577 O O . GLU B 1 711 ? -31.656 15.664 24.859 1 44.38 711 GLU B O 1
ATOM 11582 N N . SER B 1 712 ? -31.562 17.844 24.938 1 58.25 712 SER B N 1
ATOM 11583 C CA . SER B 1 712 ? -30.281 18.219 24.344 1 58.25 712 SER B CA 1
ATOM 11584 C C . SER B 1 712 ? -29.141 17.453 24.984 1 58.25 712 SER B C 1
ATOM 11586 O O . SER B 1 712 ? -28.906 17.562 26.188 1 58.25 712 SER B O 1
ATOM 11588 N N . ILE B 1 713 ? -28.75 16.172 24.531 1 67.81 713 ILE B N 1
ATOM 11589 C CA . ILE B 1 713 ? -27.547 15.453 24.938 1 67.81 713 ILE B CA 1
ATOM 11590 C C . ILE B 1 713 ? -26.391 16.438 25.078 1 67.81 713 ILE B C 1
ATOM 11592 O O . ILE B 1 713 ? -25.953 17.031 24.109 1 67.81 713 ILE B O 1
ATOM 11596 N N . LYS B 1 714 ? -26.125 16.875 26.344 1 69.38 714 LYS B N 1
ATOM 11597 C CA . LYS B 1 714 ? -24.969 17.703 26.625 1 69.38 714 LYS B CA 1
ATOM 11598 C C . LYS B 1 714 ? -23.75 16.844 26.969 1 69.38 714 LYS B C 1
ATOM 11600 O O . LYS B 1 714 ? -23.75 16.125 27.969 1 69.38 714 LYS B O 1
ATOM 11605 N N . MET B 1 715 ? -22.766 16.781 26.172 1 78.69 715 MET B N 1
ATOM 11606 C CA . MET B 1 715 ? -21.547 16 26.375 1 78.69 715 MET B CA 1
ATOM 11607 C C . MET B 1 715 ? -20.672 16.656 27.438 1 78.69 715 MET B C 1
ATOM 11609 O O . MET B 1 715 ? -19.812 17.484 27.125 1 78.69 715 MET B O 1
ATOM 11613 N N . LEU B 1 716 ? -21.016 16.375 28.766 1 72.56 716 LEU B N 1
ATOM 11614 C CA . LEU B 1 716 ? -20.281 16.906 29.906 1 72.56 716 LEU B CA 1
ATOM 11615 C C . LEU B 1 716 ? -19.656 15.773 30.703 1 72.56 716 LEU B C 1
ATOM 11617 O O . LEU B 1 716 ? -20.266 14.719 30.891 1 72.56 716 LEU B O 1
ATOM 11621 N N . LYS B 1 717 ? -18.547 16.016 31.203 1 74.38 717 LYS B N 1
ATOM 11622 C CA . LYS B 1 717 ? -17.812 15.031 32 1 74.38 717 LYS B CA 1
ATOM 11623 C C . LYS B 1 717 ? -18.625 14.625 33.25 1 74.38 717 LYS B C 1
ATOM 11625 O O . LYS B 1 717 ? -18.641 13.453 33.625 1 74.38 717 LYS B O 1
ATOM 11630 N N . GLU B 1 718 ? -19.406 15.516 33.812 1 77 718 GLU B N 1
ATOM 11631 C CA . GLU B 1 718 ? -20.125 15.273 35.062 1 77 718 GLU B CA 1
ATOM 11632 C C . GLU B 1 718 ? -21.562 14.859 34.781 1 77 718 GLU B C 1
ATOM 11634 O O . GLU B 1 718 ? -22.359 14.766 35.719 1 77 718 GLU B O 1
ATOM 11639 N N . ALA B 1 719 ? -21.75 14.492 33.531 1 79.81 719 ALA B N 1
ATOM 11640 C CA . ALA B 1 719 ? -23.125 14.094 33.188 1 79.81 719 ALA B CA 1
ATOM 11641 C C . ALA B 1 719 ? -23.562 12.898 34.031 1 79.81 719 ALA B C 1
ATOM 11643 O O . ALA B 1 719 ? -22.734 12.078 34.438 1 79.81 719 ALA B O 1
ATOM 11644 N N . LYS B 1 720 ? -24.828 12.82 34.312 1 80.62 720 LYS B N 1
ATOM 11645 C CA . LYS B 1 720 ? -25.328 11.789 35.219 1 80.62 720 LYS B CA 1
ATOM 11646 C C . LYS B 1 720 ? -26.016 10.664 34.438 1 80.62 720 LYS B C 1
ATOM 11648 O O . LYS B 1 720 ? -26.281 9.594 35 1 80.62 720 LYS B O 1
ATOM 11653 N N . ASP B 1 721 ? -26.25 10.953 33.188 1 87.12 721 ASP B N 1
ATOM 11654 C CA . ASP B 1 721 ? -26.891 9.891 32.406 1 87.12 721 ASP B CA 1
ATOM 11655 C C . ASP B 1 721 ? -25.859 9.125 31.594 1 87.12 721 ASP B C 1
ATOM 11657 O O . ASP B 1 721 ? -24.781 9.641 31.297 1 87.12 721 ASP B O 1
ATOM 11661 N N . PHE B 1 722 ? -26.219 7.934 31.156 1 93.19 722 PHE B N 1
ATOM 11662 C CA . PHE B 1 722 ? -25.328 7.008 30.484 1 93.19 722 PHE B CA 1
ATOM 11663 C C . PHE B 1 722 ? -24.859 7.586 29.141 1 93.19 722 PHE B C 1
ATOM 11665 O O . PHE B 1 722 ? -23.656 7.613 28.859 1 93.19 722 PHE B O 1
ATOM 11672 N N . THR B 1 723 ? -25.781 8.008 28.297 1 94.12 723 THR B N 1
ATOM 11673 C CA . THR B 1 723 ? -25.5 8.445 26.938 1 94.12 723 THR B CA 1
ATOM 11674 C C . THR B 1 723 ? -24.547 9.648 26.953 1 94.12 723 THR B C 1
ATOM 11676 O O . THR B 1 723 ? -23.594 9.695 26.188 1 94.12 723 THR B O 1
ATOM 11679 N N . SER B 1 724 ? -24.812 10.617 27.797 1 93.38 724 SER B N 1
ATOM 11680 C CA . SER B 1 724 ? -23.984 11.805 27.906 1 93.38 724 SER B CA 1
ATOM 11681 C C . SER B 1 724 ? -22.562 11.445 28.328 1 93.38 724 SER B C 1
ATOM 11683 O O . SER B 1 724 ? -21.594 11.984 27.812 1 93.38 724 SER B O 1
ATOM 11685 N N . LYS B 1 725 ? -22.453 10.523 29.281 1 94.12 725 LYS B N 1
ATOM 11686 C CA . LYS B 1 725 ? -21.141 10.094 29.734 1 94.12 725 LYS B CA 1
ATOM 11687 C C . LYS B 1 725 ? -20.391 9.344 28.625 1 94.12 725 LYS B C 1
ATOM 11689 O O . LYS B 1 725 ? -19.188 9.523 28.469 1 94.12 725 LYS B O 1
ATOM 11694 N N . PHE B 1 726 ? -21.141 8.484 28.078 1 96.38 726 PHE B N 1
ATOM 11695 C CA . PHE B 1 726 ? -20.547 7.723 26.984 1 96.38 726 PHE B CA 1
ATOM 11696 C C . PHE B 1 726 ? -20.062 8.656 25.875 1 96.38 726 PHE B C 1
ATOM 11698 O O . PHE B 1 726 ? -18.922 8.531 25.406 1 96.38 726 PHE B O 1
ATOM 11705 N N . PHE B 1 727 ? -20.844 9.648 25.438 1 97.25 727 PHE B N 1
ATOM 11706 C CA . PHE B 1 727 ? -20.5 10.57 24.359 1 97.25 727 PHE B CA 1
ATOM 11707 C C . PHE B 1 727 ? -19.359 11.492 24.766 1 97.25 727 PHE B C 1
ATOM 11709 O O . PHE B 1 727 ? -18.531 11.852 23.938 1 97.25 727 PHE B O 1
ATOM 11716 N N . TRP B 1 728 ? -19.375 11.891 26 1 96.25 728 TRP B N 1
ATOM 11717 C CA . TRP B 1 728 ? -18.234 12.68 26.484 1 96.25 728 TRP B CA 1
ATOM 11718 C C . TRP B 1 728 ? -16.922 11.945 26.25 1 96.25 728 TRP B C 1
ATOM 11720 O O . TRP B 1 728 ? -15.961 12.531 25.75 1 96.25 728 TRP B O 1
ATOM 11730 N N . ASN B 1 729 ? -16.922 10.672 26.594 1 97.56 729 ASN B N 1
ATOM 11731 C CA . ASN B 1 729 ? -15.703 9.883 26.438 1 97.56 729 ASN B CA 1
ATOM 11732 C C . ASN B 1 729 ? -15.328 9.727 24.969 1 97.56 729 ASN B C 1
ATOM 11734 O O . ASN B 1 729 ? -14.148 9.688 24.609 1 97.56 729 ASN B O 1
ATOM 11738 N N . ILE B 1 730 ? -16.328 9.555 24.094 1 98.06 730 ILE B N 1
ATOM 11739 C CA . ILE B 1 730 ? -16.031 9.516 22.656 1 98.06 730 ILE B CA 1
ATOM 11740 C C . ILE B 1 730 ? -15.422 10.836 22.219 1 98.06 730 ILE B C 1
ATOM 11742 O O . ILE B 1 730 ? -14.445 10.852 21.453 1 98.06 730 ILE B O 1
ATOM 11746 N N . SER B 1 731 ? -15.969 11.969 22.703 1 96.94 731 SER B N 1
ATOM 11747 C CA . SER B 1 731 ? -15.555 13.312 22.297 1 96.94 731 SER B CA 1
ATOM 11748 C C . SER B 1 731 ? -14.102 13.586 22.688 1 96.94 731 SER B C 1
ATOM 11750 O O . SER B 1 731 ? -13.453 14.461 22.125 1 96.94 731 SER B O 1
ATOM 11752 N N . GLN B 1 732 ? -13.57 12.781 23.641 1 95.5 732 GLN B N 1
ATOM 11753 C CA . GLN B 1 732 ? -12.172 12.93 24.047 1 95.5 732 GLN B CA 1
ATOM 11754 C C . GLN B 1 732 ? -11.234 12.242 23.062 1 95.5 732 GLN B C 1
ATOM 11756 O O . GLN B 1 732 ? -10.016 12.32 23.203 1 95.5 732 GLN B O 1
ATOM 11761 N N . HIS B 1 733 ? -11.773 11.602 22.062 1 95.75 733 HIS B N 1
ATOM 11762 C CA . HIS B 1 733 ? -11.07 10.828 21.031 1 95.75 733 HIS B CA 1
ATOM 11763 C C . HIS B 1 733 ? -10.453 9.562 21.625 1 95.75 733 HIS B C 1
ATOM 11765 O O . HIS B 1 733 ? -10.734 8.453 21.156 1 95.75 733 HIS B O 1
ATOM 11771 N N . ARG B 1 734 ? -9.594 9.695 22.625 1 98.06 734 ARG B N 1
ATOM 11772 C CA . ARG B 1 734 ? -9.008 8.578 23.344 1 98.06 734 ARG B CA 1
ATOM 11773 C C . ARG B 1 734 ? -9.039 8.812 24.859 1 98.06 734 ARG B C 1
ATOM 11775 O O . ARG B 1 734 ? -8.961 9.961 25.312 1 98.06 734 ARG B O 1
ATOM 11782 N N . ASN B 1 735 ? -9.102 7.727 25.594 1 97.94 735 ASN B N 1
ATOM 11783 C CA . ASN B 1 735 ? -9.031 7.785 27.047 1 97.94 735 ASN B CA 1
ATOM 11784 C C . ASN B 1 735 ? -7.621 7.488 27.547 1 97.94 735 ASN B C 1
ATOM 11786 O O . ASN B 1 735 ? -7.371 6.422 28.125 1 97.94 735 ASN B O 1
ATOM 11790 N N . TYR B 1 736 ? -6.719 8.453 27.469 1 96.88 736 TYR B N 1
ATOM 11791 C CA . TYR B 1 736 ? -5.27 8.352 27.609 1 96.88 736 TYR B CA 1
ATOM 11792 C C . TYR B 1 736 ? -4.879 7.926 29.016 1 96.88 736 TYR B C 1
ATOM 11794 O O . TYR B 1 736 ? -3.834 7.297 29.219 1 96.88 736 TYR B O 1
ATOM 11802 N N . PRO B 1 737 ? -5.668 8.219 30.094 1 95.94 737 PRO B N 1
ATOM 11803 C CA . PRO B 1 737 ? -5.297 7.758 31.438 1 95.94 737 PRO B CA 1
ATOM 11804 C C . PRO B 1 737 ? -5.156 6.238 31.516 1 95.94 737 PRO B C 1
ATOM 11806 O O . PRO B 1 737 ? -4.387 5.73 32.344 1 95.94 737 PRO B O 1
ATOM 11809 N N . ARG B 1 738 ? -5.953 5.457 30.625 1 96.56 738 ARG B N 1
ATOM 11810 C CA . ARG B 1 738 ? -5.805 4.008 30.562 1 96.56 738 ARG B CA 1
ATOM 11811 C C . ARG B 1 738 ? -4.348 3.617 30.312 1 96.56 738 ARG B C 1
ATOM 11813 O O . ARG B 1 738 ? -3.85 2.66 30.906 1 96.56 738 ARG B O 1
ATOM 11820 N N . GLU B 1 739 ? -3.783 4.332 29.391 1 95.81 739 GLU B N 1
ATOM 11821 C CA . GLU B 1 739 ? -2.396 4.059 29.031 1 95.81 739 GLU B CA 1
ATOM 11822 C C . GLU B 1 739 ? -1.43 4.586 30.094 1 95.81 739 GLU B C 1
ATOM 11824 O O . GLU B 1 739 ? -0.473 3.9 30.453 1 95.81 739 GLU B O 1
ATOM 11829 N N . LEU B 1 740 ? -1.638 5.766 30.578 1 94.75 740 LEU B N 1
ATOM 11830 C CA . LEU B 1 740 ? -0.766 6.395 31.562 1 94.75 740 LEU B CA 1
ATOM 11831 C C . LEU B 1 740 ? -0.716 5.578 32.844 1 94.75 740 LEU B C 1
ATOM 11833 O O . LEU B 1 740 ? 0.333 5.488 33.469 1 94.75 740 LEU B O 1
ATOM 11837 N N . ASP B 1 741 ? -1.907 5.008 33.219 1 95.38 741 ASP B N 1
ATOM 11838 C CA . ASP B 1 741 ? -1.987 4.258 34.469 1 95.38 741 ASP B CA 1
ATOM 11839 C C . ASP B 1 741 ? -1.658 2.781 34.219 1 95.38 741 ASP B C 1
ATOM 11841 O O . ASP B 1 741 ? -1.797 1.965 35.156 1 95.38 741 ASP B O 1
ATOM 11845 N N . GLY B 1 742 ? -1.302 2.387 33 1 95.06 742 GLY B N 1
ATOM 11846 C CA . GLY B 1 742 ? -0.726 1.082 32.719 1 95.06 742 GLY B CA 1
ATOM 11847 C C . GLY B 1 742 ? -1.77 0.019 32.438 1 95.06 742 GLY B C 1
ATOM 11848 O O . GLY B 1 742 ? -1.443 -1.165 32.312 1 95.06 742 GLY B O 1
ATOM 11849 N N . TYR B 1 743 ? -3.053 0.362 32.281 1 96.56 743 TYR B N 1
ATOM 11850 C CA . TYR B 1 743 ? -4.109 -0.621 32.094 1 96.56 743 TYR B CA 1
ATOM 11851 C C . TYR B 1 743 ? -4.117 -1.112 30.641 1 96.56 743 TYR B C 1
ATOM 11853 O O . TYR B 1 743 ? -4.375 -2.289 30.375 1 96.56 743 TYR B O 1
ATOM 11861 N N . ALA B 1 744 ? -3.832 -0.205 29.688 1 96.31 744 ALA B N 1
ATOM 11862 C CA . ALA B 1 744 ? -3.885 -0.555 28.266 1 96.31 744 ALA B CA 1
ATOM 11863 C C . ALA B 1 744 ? -2.867 -1.641 27.938 1 96.31 744 ALA B C 1
ATOM 11865 O O . ALA B 1 744 ? -3.121 -2.498 27.078 1 96.31 744 ALA B O 1
ATOM 11866 N N . GLU B 1 745 ? -1.732 -1.655 28.562 1 94.81 745 GLU B N 1
ATOM 11867 C CA . GLU B 1 745 ? -0.647 -2.582 28.25 1 94.81 745 GLU B CA 1
ATOM 11868 C C . GLU B 1 745 ? -0.939 -3.975 28.797 1 94.81 745 GLU B C 1
ATOM 11870 O O . GLU B 1 745 ? -0.278 -4.945 28.422 1 94.81 745 GLU B O 1
ATOM 11875 N N . GLN B 1 746 ? -1.949 -4.105 29.656 1 95.94 746 GLN B N 1
ATOM 11876 C CA . GLN B 1 746 ? -2.262 -5.379 30.297 1 95.94 746 GLN B CA 1
ATOM 11877 C C . GLN B 1 746 ? -3.076 -6.277 29.359 1 95.94 746 GLN B C 1
ATOM 11879 O O . GLN B 1 746 ? -3.104 -7.496 29.531 1 95.94 746 GLN B O 1
ATOM 11884 N N . VAL B 1 747 ? -3.771 -5.672 28.391 1 95.94 747 VAL B N 1
ATOM 11885 C CA . VAL B 1 747 ? -4.625 -6.48 27.531 1 95.94 747 VAL B CA 1
ATOM 11886 C C . VAL B 1 747 ? -3.795 -7.082 26.406 1 95.94 747 VAL B C 1
ATOM 11888 O O . VAL B 1 747 ? -2.861 -6.449 25.906 1 95.94 747 VAL B O 1
ATOM 11891 N N . SER B 1 748 ? -4.148 -8.297 25.984 1 96.38 748 SER B N 1
ATOM 11892 C CA . SER B 1 748 ? -3.463 -9 24.906 1 96.38 748 SER B CA 1
ATOM 11893 C C . SER B 1 748 ? -3.977 -8.547 23.547 1 96.38 748 SER B C 1
ATOM 11895 O O . SER B 1 748 ? -4.926 -9.125 23.016 1 96.38 748 SER B O 1
ATOM 11897 N N . ILE B 1 749 ? -3.246 -7.559 23 1 95.38 749 ILE B N 1
ATOM 11898 C CA . ILE B 1 749 ? -3.617 -7.125 21.656 1 95.38 749 ILE B CA 1
ATOM 11899 C C . ILE B 1 749 ? -2.357 -6.879 20.828 1 95.38 749 ILE B C 1
ATOM 11901 O O . ILE B 1 749 ? -1.283 -6.629 21.375 1 95.38 749 ILE B O 1
#

Foldseek 3Di:
DLPDLLVVLCVVVVVVVVVVVVVVDDLQVVLCVVVDDDPPPPVDADAQPVGHHDDDLPDADWAADPVVRDTGDGDPPRPSPVRVVVCVVPVAFDADLFQRAKFKFKWWKAWQAAPLVFFADCSRGPRPDIWIKMWMKGFTQAHNPFFPQFQGKIWIKMWTQDQQFIAIQTWILDLFDQDQAQVCVVLQRQQQFADPPPRPDGSGNLEQSNLVVCLVRLLRLQVVLCSLFQLRGWPEPLATKIKSLFWWWFQHPVRFIKIKIKIWFWQQFTHGFAPVLSVVCRPLPSCLHNVLQVSCLSSVVKRKIFMWMFIDGPPCQPVDLAGNRGSSDDDFCVRTNIHTTIMIIGRGGDPDCCLAPVLAAGANLGDGHRIGGDVRNSSVSRNVVRQVVCCRGPWNVSCPRSNNDRSYDDDALDDDIPPDDDDDDDDDNDPPDPVNPPPDPPPVHDDDHDDRPDDDDDDDDDDDDDSSPDNAQSSLQLLLAEDPLRLVSSLVSLLSSLLSYDDLVSSQSVLLVVLCNPLVSSQSSCVSSVYDRDDHNPHDRPSHYGAPNYSVSTHNPAQACASFEEEEEWAAQFAPVLVVVLCLLCVVRNYRYFYEYCQQPWHHYNVGPDTDGGPYYLVSDALSSGLEYEYTDGPVTLVVLLPDPSSLVRLLVCVLSQGAYEYEANRQVSNCSSLVQFPPDDEDDPPDQAWDDDLRHTYGNHQPPPPPPPDDLRLDCPDRHRSSNNSVSSSVSGSCVCVVVPRSVRGDD/DLPDLLVVLCVVCVVVVVVVVVVPCDLQVVLCVVVDDDPPPPVDADAQPVGHHDDDLPDADWAADPVVRDTGDGDPVRPSPVRVVVCVVPVAFDADLFQRAKFKFKWWKAWQAAPLVFFADCSRGPRPDIWIKMWMKGFTQAHHPFFPQFQGKIWIKMWTQDQQFIAIQTWILDLFDQDQAQVCVVLQRQQQFADPPPRPDGSGNLEQSNLVVCLVRLLRLQVVLCSLFQLRGWPEPLATKIKSLFWWWFQHPVRFIKIKIKIWFWQQFTHGFAPVLSVVCRPLPSCQHNVLQVSCLSSVVKRKIFMWMFIDGPPCQPVDLAGNRGSSDDDFCVRTNIHTTMMIIGRGGDPDCCLAPVLAAGANLGDGHRIGGDVRNSSVSRNVVRQVVCCRRPWNVSCPRSNNDRSHDDDALDDDIPPDDDDDDDDDNDPPDPVNPPPPPPPVHDDDHDHRPDDDDDDDDDDDDDSSPDNAQSSLQLLLAEDPLRLVSSLVSLLSSLLSYDDLVSSQSVLLVVLCNPLVSSQSSCVRSVYDRDDHNPHDRPSHYGAPNYSVSTHNPAQACASFEEEEEWAAQFAPVLVVVLCVLCVVRNYRYFYEYCQQPWHHYNVGPDTDGGPYYLVSDALSSGLEYEYTDGPVTLVVLLPDPSSLVRLLVCVLRQGAYEYEANRQVSNCSSLVQFPPDDEEDPPDQAWDQDLRHTYGNHQPPPPPPPDDLRLDCPDRHRSSNNSVSSSVSGSSVCVVVPRSVRGDD

Solvent-accessible surface area (backbone atoms only — not comparable to full-atom values): 76879 Å² total; per-residue (Å²): 103,74,39,56,71,50,43,53,62,37,59,72,50,47,71,68,46,65,73,54,60,72,66,67,60,37,69,55,57,55,56,46,55,77,75,61,79,67,89,78,49,78,88,60,75,64,48,47,98,86,65,48,74,60,95,64,80,64,41,49,38,18,31,33,21,74,88,80,50,44,66,31,54,70,46,84,82,34,60,66,44,48,49,53,53,53,53,54,48,59,68,53,50,32,52,54,87,54,43,36,28,65,44,50,34,31,31,41,35,39,36,80,42,58,41,50,88,40,19,52,22,59,90,53,37,46,50,83,51,75,36,36,30,42,39,40,39,20,36,38,57,20,41,40,40,27,40,60,37,40,62,36,58,37,40,36,29,38,38,34,45,35,83,77,34,41,34,31,46,63,21,21,48,48,51,41,32,52,54,53,38,36,52,40,46,56,59,53,52,58,28,39,33,35,40,63,43,74,56,54,45,71,37,36,61,48,36,49,59,26,47,42,47,46,57,75,37,52,54,20,45,27,32,53,54,50,46,32,27,56,74,6,26,48,58,35,75,57,17,43,40,32,15,38,39,43,36,32,25,22,25,16,82,86,68,45,58,23,36,31,36,48,37,34,44,28,57,75,10,45,48,49,48,54,70,72,51,26,30,39,35,21,26,72,40,31,50,49,38,52,50,49,55,50,50,22,32,76,68,67,43,47,43,39,26,42,29,26,38,31,67,45,53,68,84,54,60,78,80,48,91,48,53,74,44,38,24,41,43,69,75,54,44,90,80,36,52,72,48,72,30,30,38,39,38,37,63,38,70,58,81,36,27,57,70,43,54,65,59,41,70,74,34,63,66,34,56,36,51,29,49,49,76,49,53,14,44,36,52,53,42,42,45,50,46,36,61,55,27,39,38,72,46,64,22,75,34,43,55,67,40,70,67,45,35,56,72,35,92,83,87,78,58,86,73,77,67,52,67,63,79,83,82,80,85,72,88,74,63,54,78,89,44,99,77,61,54,86,59,62,60,50,75,86,47,82,60,70,78,75,78,82,88,78,83,71,81,59,40,86,35,64,58,81,39,72,57,73,68,68,36,51,69,63,30,29,28,51,62,54,30,39,50,73,67,50,49,50,46,28,37,52,38,50,16,40,34,32,29,37,28,52,52,66,68,38,41,41,50,39,35,54,54,35,13,36,42,36,40,68,57,15,33,58,23,12,40,36,36,38,29,76,64,66,88,57,62,73,37,88,62,85,75,49,64,53,73,81,68,33,53,80,71,35,59,36,94,58,75,52,49,62,54,38,36,35,35,36,50,46,35,51,21,18,31,55,68,53,46,51,53,49,46,51,53,37,44,74,49,49,20,43,65,40,40,33,14,79,30,13,29,66,32,37,22,56,85,68,73,53,66,48,64,28,69,27,18,57,86,58,54,60,54,74,81,37,48,29,41,35,26,41,16,23,65,57,11,33,57,54,40,60,65,32,9,48,54,28,23,38,54,36,43,33,48,49,66,24,23,19,35,32,22,21,34,46,16,39,54,39,53,52,68,34,44,69,66,37,79,87,74,61,67,41,42,89,90,42,91,47,71,29,72,47,70,36,37,28,21,22,43,60,55,78,76,71,82,50,89,81,59,86,81,56,55,34,87,83,41,86,48,64,68,23,35,40,46,27,33,40,34,56,59,45,31,61,65,29,54,77,73,51,50,27,54,31,38,54,95,103,68,44,53,70,46,44,56,60,36,58,72,46,45,75,65,46,64,72,55,60,71,68,68,62,39,68,54,55,56,57,44,53,77,75,62,78,68,90,79,48,78,87,59,74,63,49,47,97,88,63,48,76,62,94,66,79,65,40,50,38,17,30,33,20,73,88,81,50,44,66,30,55,71,46,86,82,34,61,67,44,49,49,54,52,52,52,54,47,58,68,55,50,33,51,54,88,53,43,34,23,66,42,50,36,32,33,40,35,37,36,81,42,61,40,49,89,42,19,51,22,58,91,52,37,46,49,84,51,77,35,35,30,41,38,41,38,20,37,39,59,21,38,51,25,27,42,60,38,41,62,36,58,35,39,36,31,38,39,35,47,34,83,78,32,42,32,30,45,64,20,22,52,48,51,42,30,52,53,53,38,37,50,39,45,56,60,53,52,58,26,40,34,36,39,62,42,75,57,52,46,66,35,38,58,49,35,49,60,26,48,42,49,43,56,77,35,51,52,20,46,27,30,54,54,49,46,35,26,56,75,7,27,49,59,34,76,58,19,43,41,31,16,39,40,42,37,32,25,24,25,16,82,86,68,47,56,24,36,33,34,47,38,33,45,28,56,74,10,46,47,49,48,51,71,71,50,26,29,40,36,21,26,72,41,32,51,50,38,52,51,49,56,50,48,23,31,76,68,67,42,48,41,38,26,42,29,26,38,29,67,46,54,68,85,53,60,77,79,48,93,48,53,73,45,37,23,43,45,69,75,55,43,90,81,36,51,71,48,70,31,32,38,40,40,38,64,37,70,59,80,35,28,58,71,43,54,67,59,42,68,74,36,62,65,32,57,35,52,28,50,49,78,48,52,14,43,38,51,54,42,42,43,51,48,39,61,56,27,38,37,72,47,64,22,76,34,43,56,66,41,70,66,45,35,56,74,34,93,84,87,79,58,85,73,78,68,51,69,67,79,83,82,79,86,72,88,73,62,55,77,88,43,100,76,61,55,84,62,63,62,48,75,86,45,83,59,68,78,73,77,82,89,77,84,69,81,58,41,85,38,64,59,82,39,72,55,72,68,70,35,52,69,62,30,29,28,52,62,54,30,40,51,71,68,48,48,51,46,28,37,50,39,50,17,40,33,31,29,38,29,48,51,66,68,38,42,41,49,40,34,54,56,36,13,37,43,35,39,68,56,15,33,59,24,12,41,34,36,38,30,77,64,65,88,58,62,72,36,87,61,85,76,49,64,55,72,81,68,34,54,81,70,35,59,37,93,57,74,51,47,61,55,38,36,34,34,35,50,44,36,52,21,17,32,56,67,52,44,52,52,49,44,51,52,35,45,73,49,49,19,44,65,39,40,34,14,79,31,13,30,67,31,39,24,57,85,68,72,52,68,49,63,29,69,26,18,55,88,59,56,60,52,77,81,38,47,29,43,36,27,40,18,22,65,58,10,33,58,54,40,61,64,32,10,49,54,29,24,38,52,37,43,32,48,47,66,23,26,20,34,34,20,21,34,47,16,39,54,39,52,52,68,35,44,69,66,36,79,88,75,63,68,40,43,90,91,42,90,48,71,30,73,48,70,36,37,27,19,21,43,61,54,77,64,76,79,53,90,77,60,83,80,56,57,32,88,82,41,85,50,62,67,24,35,39,44,28,34,39,37,55,58,46,31,61,63,31,54,76,74,52,49,26,56,31,38,54,96

Organism: NCBI:txid1442368

Secondary structure (DSSP, 8-state):
--SHHHHHHHHHTTSTHHHHHTTT--HHHHHHHTT---TT-TT---B-TTS-B-S-SSS--EEEETTTTEEEEEPTT-HHHHHHHHHHHT---BPPSS--SEEEEEEEEEESS--TTT---HHHH-TT-EEEEEEEEEESS--TT--TTSS--EEEEEEEE-SSSEEEEEEESSSS-S-SSGGGHHHHHHHHSPPTTT--STT---SHHHHHHHHH-GGGHHHHHHHTSGGGSBS-GGG--EE--S-EEEE-TT--EEEEEEEEEETT---B--HHHHHHHHHH-TTHHHHHHHHHHHTT---EEEEEEEEEETT-GGGSSS-TT-TT----TTTS--EEEEEEEEEE--S-IIIIIIS----TT---TTEEE---HHHHHHHHHHHHHHHHHT-TTGGGSTTTS-SS---------TT------SS--SSS-TT--S--TTTSSS-S---------SEEES---GGGG--SHHHHHHHHTS-HHHHHHHHHHHHHHHHT---HHHHHHHHHHHHHH-HHHHHHHHHHHTPPPP-S-SS-------TT-SGGGG--SS---TT-EEEEEE-TTB-HHHHHHHHHHHHHTT-EEEEEESSSSPEEBTTSS-EE--SEETTTS-GGG-SEEEE---HHHHHHHHT-HHHHHHHHHHHHTT-EEEEETTHHHHHHHHTTTSTT---PPTT----EEETTEEEESS------TTS-----TT--SHHHHHHHHHHTSS-THHHHTT-GGGS--/--SHHHHHHHHHTTSSHHHHHTTT--HHHHHHHTT---TT-TT---B-TTS-B-S-SSS--EEEETTTTEEEEEPTT-HHHHHHHHHHHT---BPPSS--SEEEEEEEEEESS--TTT---HHHH-TT-EEEEEEEEEESSS-TTS-TTSS--EEEEEEEE-SSSEEEEEEESSSS-S-SSGGGHHHHHHHHSPPTTT--STT---SHHHHHHHHH-GGGHHHHHHHTSGGGSBS-GGG--EE--S-EEEE-TT--EEEEEEEEEETT---B--HHHHHHHHHH-TTHHHHHHHHHHHTT---EEEEEEEEEETT-GGGSSS-TT-TT----TTTS--EEEEEEEEEE--S-IIIIIIS----TT---TTEEE---HHHHHHHHHHHHHHHHHT-TTGGGSTTTS-SS---------TT------SS--SSS-TT--S--TTTSSS-S---------SEEES---GGGG--SHHHHHHHHTS-HHHHHHHHHHHHHHHHT---HHHHHHHHHHHHHH-HHHHHHHHHHHTPPPP-S-SS-------TT-SGGGG--SS---TT-EEEEEE-TTB-HHHHHHHHHHHHHTT-EEEEEESSSSPEEBTTSS-EE--SEETTTS-GGG-SEEEE---HHHHHHHHT-HHHHHHHHHHHHTT-EEEEETTHHHHHHHHTTTSTT-----TT----EEETTEEEESS------TTS-----TT--SHHHHHHHHHHTSS-THHHHTT-GGGS--

InterPro domains:
  IPR002226 Catalase haem-binding site [PS00437] (382-390)
  IPR010582 Catalase immune-responsive domain [PF06628] (466-528)
  IPR011614 Catalase core domain [PF00199] (47-435)
  IPR011614 Catalase core domain [SM01060] (47-439)
  IPR018028 Catalase, mono-functional, haem-containing [PR00067] (65-88)
  IPR018028 Catalase, mono-functional, haem-containing [PR00067] (128-146)
  IPR018028 Catalase, mono-functional, haem-containing [PR00067] (149-166)
  IPR018028 Catalase, mono-functional, haem-containing [PR00067] (168-186)
  IPR018028 Catalase, mono-functional, haem-containing [PR00067] (337-364)
  IPR018028 Catalase, mono-functional, haem-containing [PR00067] (369-395)
  IPR018028 Catalase, mono-functional, haem-containing [PS51402] (43-535)
  IPR020835 Catalase superfamily [SSF56634] (38-560)
  IPR024708 Catalase active site [PS00438] (88-104)
  IPR024712 Catalase, mono-functional, haem-containing, clade 2 [PIRSF038927] (21-721)
  IPR024712 Catalase, mono-functional, haem-containing, clade 2 [PTHR42821] (15-741)
  IPR029062 Class I glutamine amidotransferase-like [G3DSA:3.40.50.880] (554-749)
  IPR029062 Class I glutamine amidotransferase-like [SSF52317] (561-674)
  IPR041399 Large catalase, C-terminal domain [PF18011] (562-716)
  IPR041399 Large catalase, C-terminal domain [cd03132] (563-704)
  IPR043156 Catalase, mono-functional, haem-containing, clade 2, helical domain [G3DSA:1.20.1370.20] (461-553)

Radius of gyration: 33.15 Å; Cα contacts (8 Å, |Δi|>4): 3371; chains: 2; bounding box: 79×91×94 Å

pLDDT: mean 91.83, std 13.0, range [21.86, 98.81]

Nearest PDB structures (foldseek):
  6nt1-assembly1_A  TM=9.221E-01  e=1.893E-68  Neurospora crassa OR74A
  4aue-assembly1_C  TM=9.210E-01  e=2.061E-66  Mycothermus thermophilus
  4qol-assembly1_B  TM=9.687E-01  e=4.026E-49  Bacillus pumilus
  1h7k-assembly1_A  TM=9.563E-01  e=6.312E-47  Proteus mirabilis
  4cab-assembly1_A  TM=9.303E-01  e=3.490E-45  Deinococcus radiodurans R1 = ATCC 13939 = DSM 20539